Protein AF-A0A1Y2GM04-F1 (afdb_monomer_lite)

Structure (mmCIF, N/CA/C/O backbone):
data_AF-A0A1Y2GM04-F1
#
_entry.id   AF-A0A1Y2GM04-F1
#
loop_
_atom_site.group_PDB
_atom_site.id
_atom_site.type_symbol
_atom_site.label_atom_id
_atom_site.label_alt_id
_atom_site.label_comp_id
_atom_site.label_asym_id
_atom_site.label_entity_id
_atom_site.label_seq_id
_atom_site.pdbx_PDB_ins_code
_atom_site.Cartn_x
_atom_site.Cartn_y
_atom_site.Cartn_z
_atom_site.occupancy
_atom_site.B_iso_or_equiv
_atom_site.auth_seq_id
_atom_site.auth_comp_id
_atom_site.auth_asym_id
_atom_site.auth_atom_id
_atom_site.pdbx_PDB_model_num
ATOM 1 N N . MET A 1 1 ? -92.436 49.728 55.475 1.00 36.59 1 MET A N 1
ATOM 2 C CA . MET A 1 1 ? -93.877 50.042 55.463 1.00 36.59 1 MET A CA 1
ATOM 3 C C . MET A 1 1 ? -94.647 48.730 55.405 1.00 36.59 1 MET A C 1
ATOM 5 O O . MET A 1 1 ? -94.339 47.937 54.531 1.00 36.59 1 MET A O 1
ATOM 9 N N . SER A 1 2 ? -95.562 48.546 56.367 1.00 35.66 2 SER A N 1
ATOM 10 C CA . SER A 1 2 ? -96.771 47.687 56.354 1.00 35.66 2 SER A CA 1
ATOM 11 C C . SER A 1 2 ? -96.572 46.163 56.178 1.00 35.66 2 SER A C 1
ATOM 13 O O . SER A 1 2 ? -96.341 45.701 55.073 1.00 35.66 2 SER A O 1
ATOM 15 N N . THR A 1 3 ? -96.422 45.360 57.244 1.00 40.88 3 THR A N 1
ATOM 16 C CA . THR A 1 3 ? -97.427 44.742 58.161 1.00 40.88 3 THR A CA 1
ATOM 17 C C . THR A 1 3 ? -98.229 43.549 57.609 1.00 40.88 3 THR A C 1
ATOM 19 O O . THR A 1 3 ? -99.073 43.738 56.743 1.00 40.88 3 THR A O 1
ATOM 22 N N . SER A 1 4 ? -98.077 42.410 58.312 1.00 37.84 4 SER A N 1
ATOM 23 C CA . SER A 1 4 ? -99.093 41.384 58.645 1.00 37.84 4 SER A CA 1
ATOM 24 C C . SER A 1 4 ? -99.525 40.366 57.571 1.00 37.84 4 SER A C 1
ATOM 26 O O . SER A 1 4 ? -100.184 40.729 56.608 1.00 37.84 4 SER A O 1
ATOM 28 N N . SER A 1 5 ? -99.286 39.063 57.795 1.00 38.56 5 SER A N 1
ATOM 29 C CA . SER A 1 5 ? -100.230 38.232 58.571 1.00 38.56 5 SER A CA 1
ATOM 30 C C . SER A 1 5 ? -99.710 36.810 58.818 1.00 38.56 5 SER A C 1
ATOM 32 O O . SER A 1 5 ? -99.251 36.132 57.898 1.00 38.56 5 SER A O 1
ATOM 34 N N . ASP A 1 6 ? -99.853 36.379 60.067 1.00 40.91 6 ASP A N 1
ATOM 35 C CA . ASP A 1 6 ? -99.567 35.059 60.617 1.00 40.91 6 ASP A CA 1
ATOM 36 C C . ASP A 1 6 ? -100.298 33.893 59.939 1.00 40.91 6 ASP A C 1
ATOM 38 O O . ASP A 1 6 ? -101.487 33.952 59.627 1.00 40.91 6 ASP A O 1
ATOM 42 N N . GLY A 1 7 ? -99.580 32.775 59.839 1.00 37.94 7 GLY A N 1
ATOM 43 C CA . GLY A 1 7 ? -100.092 31.464 59.454 1.00 37.94 7 GLY A CA 1
ATOM 44 C C . GLY A 1 7 ? -99.202 30.352 60.004 1.00 37.94 7 GLY A C 1
ATOM 45 O O . GLY A 1 7 ? -98.661 29.549 59.249 1.00 37.94 7 GLY A O 1
ATOM 46 N N . HIS A 1 8 ? -99.003 30.318 61.326 1.00 40.16 8 HIS A N 1
ATOM 47 C CA . HIS A 1 8 ? -98.290 29.240 62.012 1.00 40.16 8 HIS A CA 1
ATOM 48 C C . HIS A 1 8 ? -99.038 27.900 61.869 1.00 40.16 8 HIS A C 1
ATOM 50 O O . HIS A 1 8 ? -99.907 27.559 62.669 1.00 40.16 8 HIS A O 1
ATOM 56 N N . ARG A 1 9 ? -98.648 27.091 60.876 1.00 40.00 9 ARG A N 1
ATOM 57 C CA . ARG A 1 9 ? -98.713 25.626 60.968 1.00 40.00 9 ARG A CA 1
ATOM 58 C C . ARG A 1 9 ? -97.376 25.135 61.507 1.00 40.00 9 ARG A C 1
ATOM 60 O O . ARG A 1 9 ? -96.368 25.159 60.807 1.00 40.00 9 ARG A O 1
ATOM 67 N N . THR A 1 10 ? -97.373 24.673 62.750 1.00 48.34 10 THR A N 1
ATOM 68 C CA . THR A 1 10 ? -96.306 23.859 63.336 1.00 48.34 10 THR A CA 1
ATOM 69 C C . THR A 1 10 ? -96.244 22.511 62.613 1.00 48.34 10 THR A C 1
ATOM 71 O O . THR A 1 10 ? -96.785 21.503 63.060 1.00 48.34 10 THR A O 1
ATOM 74 N N . VAL A 1 11 ? -95.590 22.491 61.449 1.00 46.47 11 VAL A N 1
ATOM 75 C CA . VAL A 1 11 ? -95.070 21.253 60.864 1.00 46.47 11 VAL A CA 1
ATOM 76 C C . VAL A 1 11 ? -93.927 20.801 61.770 1.00 46.47 11 VAL A C 1
ATOM 78 O O . VAL A 1 11 ? -93.037 21.588 62.091 1.00 46.47 11 VAL A O 1
ATOM 81 N N . ARG A 1 12 ? -94.007 19.560 62.259 1.00 48.88 12 ARG A N 1
ATOM 82 C CA . ARG A 1 12 ? -93.064 18.967 63.213 1.00 48.88 12 ARG A CA 1
ATOM 83 C C . ARG A 1 12 ? -91.618 19.203 62.755 1.00 48.88 12 ARG A C 1
ATOM 85 O O . ARG A 1 12 ? -91.207 18.725 61.702 1.00 48.88 12 ARG A O 1
ATOM 92 N N . SER A 1 13 ? -90.861 19.934 63.576 1.00 52.22 13 SER A N 1
ATOM 93 C CA . SER A 1 13 ? -89.423 20.228 63.430 1.00 52.22 13 SER A CA 1
ATOM 94 C C . SER A 1 13 ? -88.583 18.985 63.090 1.00 52.22 13 SER A C 1
ATOM 96 O O . SER A 1 13 ? -87.581 19.076 62.376 1.00 52.22 13 SER A O 1
ATOM 98 N N . ASP A 1 14 ? -89.025 17.812 63.541 1.00 53.78 14 ASP A N 1
ATOM 99 C CA . ASP A 1 14 ? -88.308 16.551 63.367 1.00 53.78 14 ASP A CA 1
ATOM 100 C C . ASP A 1 14 ? -88.290 16.071 61.905 1.00 53.78 14 ASP A C 1
ATOM 102 O O . ASP A 1 14 ? -87.264 15.575 61.434 1.00 53.78 14 ASP A O 1
ATOM 106 N N . ASP A 1 15 ? -89.350 16.316 61.127 1.00 52.34 15 ASP A N 1
ATOM 107 C CA . ASP A 1 15 ? -89.422 15.861 59.730 1.00 52.34 15 ASP A CA 1
ATOM 108 C C . ASP A 1 15 ? -88.499 16.685 58.813 1.00 52.34 15 ASP A C 1
ATOM 110 O O . ASP A 1 15 ? -87.822 16.139 57.933 1.00 52.34 15 ASP A O 1
ATOM 114 N N . HIS A 1 16 ? -88.375 17.993 59.070 1.00 55.91 16 HIS A N 1
ATOM 115 C CA . HIS A 1 16 ? -87.419 18.847 58.360 1.00 55.91 16 HIS A CA 1
ATOM 116 C C . HIS A 1 16 ? -85.970 18.506 58.713 1.00 55.91 16 HIS A C 1
ATOM 118 O O . HIS A 1 16 ? -85.105 18.557 57.835 1.00 55.91 16 HIS A O 1
ATOM 124 N N . HIS A 1 17 ? -85.685 18.115 59.958 1.00 63.44 17 HIS A N 1
ATOM 125 C CA . HIS A 1 17 ? -84.340 17.702 60.348 1.00 63.44 17 HIS A CA 1
ATOM 126 C C . HIS A 1 17 ? -83.936 16.374 59.681 1.00 63.44 17 HIS A C 1
ATOM 128 O O . HIS A 1 17 ? -82.801 16.244 59.207 1.00 63.44 17 HIS A O 1
ATOM 134 N N . VAL A 1 18 ? -84.856 15.409 59.577 1.00 65.56 18 VAL A N 1
ATOM 135 C CA . VAL A 1 18 ? -84.606 14.125 58.898 1.00 65.56 18 VAL A CA 1
ATOM 136 C C . VAL A 1 18 ? -84.400 14.325 57.396 1.00 65.56 18 VAL A C 1
ATOM 138 O O . VAL A 1 18 ? -83.450 13.776 56.833 1.00 65.56 18 VAL A O 1
ATOM 141 N N . LEU A 1 19 ? -85.215 15.156 56.738 1.00 66.38 19 LEU A N 1
ATOM 142 C CA . LEU A 1 19 ? -85.027 15.496 55.321 1.00 66.38 19 LEU A CA 1
ATOM 143 C C . LEU A 1 19 ? -83.700 16.225 55.075 1.00 66.38 19 LEU A C 1
ATOM 145 O O . LEU A 1 19 ? -82.992 15.906 54.120 1.00 66.38 19 LEU A O 1
ATOM 149 N N . ARG A 1 20 ? -83.301 17.139 55.968 1.00 68.88 20 ARG A N 1
ATOM 150 C CA . ARG A 1 20 ? -82.026 17.864 55.857 1.00 68.88 20 ARG A CA 1
ATOM 151 C C . ARG A 1 20 ? -80.818 16.951 56.075 1.00 68.88 20 ARG A C 1
ATOM 153 O O . ARG A 1 20 ? -79.808 17.121 55.393 1.00 68.88 20 ARG A O 1
ATOM 160 N N . GLN A 1 21 ? -80.907 15.971 56.978 1.00 71.19 21 GLN A N 1
ATOM 161 C CA . GLN A 1 21 ? -79.858 14.959 57.144 1.00 71.19 21 GLN A CA 1
ATOM 162 C C . GLN A 1 21 ? -79.789 13.992 55.960 1.00 71.19 21 GLN A C 1
ATOM 164 O O . GLN A 1 21 ? -78.690 13.712 55.483 1.00 71.19 21 GLN A O 1
ATOM 169 N N . LYS A 1 22 ? -80.932 13.543 55.427 1.00 74.12 22 LYS A N 1
ATOM 170 C CA . LYS A 1 22 ? -80.964 12.713 54.213 1.00 74.12 22 LYS A CA 1
ATOM 171 C C . LYS A 1 22 ? -80.380 13.458 53.013 1.00 74.12 22 LYS A C 1
ATOM 173 O O . LYS A 1 22 ? -79.547 12.893 52.314 1.00 74.12 22 LYS A O 1
ATOM 178 N N . TYR A 1 23 ? -80.712 14.737 52.833 1.00 74.94 23 TYR A N 1
ATOM 179 C CA . TYR A 1 23 ? -80.134 15.571 51.776 1.00 74.94 23 TYR A CA 1
ATOM 180 C C . TYR A 1 23 ? -78.616 15.740 51.931 1.00 74.94 23 TYR A C 1
ATOM 182 O O . TYR A 1 23 ? -77.878 15.576 50.964 1.00 74.94 23 TYR A O 1
ATOM 190 N N . LYS A 1 24 ? -78.119 15.991 53.152 1.00 75.50 24 LYS A N 1
ATOM 191 C CA . LYS A 1 24 ? -76.670 16.049 53.420 1.00 75.50 24 LYS A CA 1
ATOM 192 C C . LYS A 1 24 ? -75.971 14.715 53.142 1.00 75.50 24 LYS A C 1
ATOM 194 O O . LYS A 1 24 ? -74.894 14.721 52.560 1.00 75.50 24 LYS A O 1
ATOM 199 N N . SER A 1 25 ? -76.586 13.591 53.511 1.00 77.50 25 SER A N 1
ATOM 200 C CA . SER A 1 25 ? -76.046 12.252 53.245 1.00 77.50 25 SER A CA 1
ATOM 201 C C . SER A 1 25 ? -75.998 11.938 51.746 1.00 77.50 25 SER A C 1
ATOM 203 O O . SER A 1 25 ? -74.989 11.433 51.263 1.00 77.50 25 SER A O 1
ATOM 205 N N . VAL A 1 26 ? -77.046 12.291 50.993 1.00 75.75 26 VAL A N 1
ATOM 206 C CA . VAL A 1 26 ? -77.079 12.127 49.531 1.00 75.75 26 VAL A CA 1
ATOM 207 C C . VAL A 1 26 ? -76.058 13.039 48.854 1.00 75.75 26 VAL A C 1
ATOM 209 O O . VAL A 1 26 ? -75.323 12.574 47.992 1.00 75.75 26 VAL A O 1
ATOM 212 N N . LYS A 1 27 ? -75.937 14.300 49.288 1.00 77.69 27 LYS A N 1
ATOM 213 C CA . LYS A 1 27 ? -74.928 15.232 48.767 1.00 77.69 27 LYS A CA 1
ATOM 214 C C . LYS A 1 27 ? -73.502 14.740 49.030 1.00 77.69 27 LYS A C 1
ATOM 216 O O . LYS A 1 27 ? -72.658 14.834 48.150 1.00 77.69 27 LYS A O 1
ATOM 221 N N . TYR A 1 28 ? -73.244 14.184 50.213 1.00 79.44 28 TYR A N 1
ATOM 222 C CA . TYR A 1 28 ? -71.945 13.597 50.545 1.00 79.44 28 TYR A CA 1
ATOM 223 C C . TYR A 1 28 ? -71.628 12.372 49.674 1.00 79.44 28 TYR A C 1
ATOM 225 O O . TYR A 1 28 ? -70.527 12.267 49.147 1.00 79.44 28 TYR A O 1
ATOM 233 N N . LYS A 1 29 ? -72.608 11.485 49.453 1.00 79.62 29 LYS A N 1
ATOM 234 C CA . LYS A 1 29 ? -72.447 10.331 48.553 1.00 79.62 29 LYS A CA 1
ATOM 235 C C . LYS A 1 29 ? -72.243 10.737 47.092 1.00 79.62 29 LYS A C 1
ATOM 237 O O . LYS A 1 29 ? -71.449 10.103 46.414 1.00 79.62 29 LYS A O 1
ATOM 242 N N . LEU A 1 30 ? -72.925 11.784 46.621 1.00 75.44 30 LEU A N 1
ATOM 243 C CA . LEU A 1 30 ? -72.699 12.344 45.283 1.00 75.44 30 LEU A CA 1
ATOM 244 C C . LEU A 1 30 ? -71.279 12.895 45.148 1.00 75.44 30 LEU A C 1
ATOM 246 O O . LEU A 1 30 ? -70.613 12.570 44.178 1.00 75.44 30 LEU A O 1
ATOM 250 N N . SER A 1 31 ? -70.790 13.621 46.155 1.00 75.25 31 SER A N 1
ATOM 251 C CA . SER A 1 31 ? -69.418 14.138 46.156 1.00 75.25 31 SER A CA 1
ATOM 252 C C . SER A 1 31 ? -68.369 13.016 46.148 1.00 75.25 31 SER A C 1
ATOM 254 O O . SER A 1 31 ? -67.384 13.124 45.433 1.00 75.25 31 SER A O 1
ATOM 256 N N . GLN A 1 32 ? -68.591 11.920 46.888 1.00 80.69 32 GLN A N 1
ATOM 257 C CA . GLN A 1 32 ? -67.710 10.740 46.835 1.00 80.69 32 GLN A CA 1
ATOM 258 C C . GLN A 1 32 ? -67.754 10.033 45.476 1.00 80.69 32 GLN A C 1
ATOM 260 O O . GLN A 1 32 ? -66.743 9.511 45.024 1.00 80.69 32 GLN A O 1
ATOM 265 N N . MET A 1 33 ? -68.921 9.984 44.831 1.00 76.94 33 MET A N 1
ATOM 266 C CA . MET A 1 33 ? -69.044 9.406 43.494 1.00 76.94 33 MET A CA 1
ATOM 267 C C . MET A 1 33 ? -68.381 10.272 42.421 1.00 76.94 33 MET A C 1
ATOM 269 O O . MET A 1 33 ? -67.854 9.714 41.468 1.00 76.94 33 MET A O 1
ATOM 273 N N . GLU A 1 34 ? -68.420 11.600 42.555 1.00 78.81 34 GLU A N 1
ATOM 274 C CA . GLU A 1 34 ? -67.703 12.528 41.670 1.00 78.81 34 GLU A CA 1
ATOM 275 C C . GLU A 1 34 ? -66.186 12.333 41.798 1.00 78.81 34 GLU A C 1
ATOM 277 O O . GLU A 1 34 ? -65.524 12.129 40.788 1.00 78.81 34 GLU A O 1
ATOM 282 N N . GLU A 1 35 ? -65.661 12.247 43.024 1.00 80.81 35 GLU A N 1
ATOM 283 C CA . GLU A 1 35 ? -64.238 11.961 43.281 1.00 80.81 35 GLU A CA 1
ATOM 284 C C . GLU A 1 35 ? -63.811 10.592 42.713 1.00 80.81 35 GLU A C 1
ATOM 286 O O . GLU A 1 35 ? -62.803 10.486 42.022 1.00 80.81 35 GLU A O 1
ATOM 291 N N . GLN A 1 36 ? -64.631 9.550 42.896 1.00 79.75 36 GLN A N 1
ATOM 292 C CA . GLN A 1 36 ? -64.383 8.235 42.287 1.00 79.75 36 GLN A CA 1
ATOM 293 C C . GLN A 1 36 ? -64.442 8.256 40.754 1.00 79.75 36 GLN A C 1
ATOM 295 O O . GLN A 1 36 ? -63.797 7.432 40.106 1.00 79.75 36 GLN A O 1
ATOM 300 N N . LEU A 1 37 ? -65.243 9.143 40.158 1.00 81.31 37 LEU A N 1
ATOM 301 C CA . LEU A 1 37 ? -65.326 9.281 38.707 1.00 81.31 37 LEU A CA 1
ATOM 302 C C . LEU A 1 37 ? -64.067 9.957 38.151 1.00 81.31 37 LEU A C 1
ATOM 304 O O . LEU A 1 37 ? -63.600 9.550 37.087 1.00 81.31 37 LEU A O 1
ATOM 308 N N . ASP A 1 38 ? -63.527 10.943 38.868 1.00 82.81 38 ASP A N 1
ATOM 309 C CA . ASP A 1 38 ? -62.277 11.620 38.516 1.00 82.81 38 ASP A CA 1
ATOM 310 C C . ASP A 1 38 ? -61.088 10.643 38.585 1.00 82.81 38 ASP A C 1
ATOM 312 O O . ASP A 1 38 ? -60.343 10.528 37.611 1.00 82.81 38 ASP A O 1
ATOM 316 N N . ASP A 1 39 ? -60.992 9.826 39.642 1.00 80.62 39 ASP A N 1
ATOM 317 C CA . ASP A 1 39 ? -59.963 8.776 39.765 1.00 80.62 39 ASP A CA 1
ATOM 318 C C . ASP A 1 39 ? -60.005 7.775 38.590 1.00 80.62 39 ASP A C 1
ATOM 320 O O . ASP A 1 39 ? -58.973 7.380 38.040 1.00 80.62 39 ASP A O 1
ATOM 324 N N . VAL A 1 40 ? -61.209 7.375 38.161 1.00 80.44 40 VAL A N 1
ATOM 325 C CA . VAL A 1 40 ? -61.395 6.465 37.016 1.00 80.44 40 VAL A CA 1
ATOM 326 C C . VAL A 1 40 ? -61.020 7.138 35.690 1.00 80.44 40 VAL A C 1
ATOM 328 O O . VAL A 1 40 ? -60.499 6.470 34.790 1.00 80.44 40 VAL A O 1
ATOM 331 N N . HIS A 1 41 ? -61.253 8.446 35.543 1.00 82.19 41 HIS A N 1
ATOM 332 C CA . HIS A 1 41 ? -60.813 9.194 34.361 1.00 82.19 41 HIS A CA 1
ATOM 333 C C . HIS A 1 41 ? -59.287 9.284 34.288 1.00 82.19 41 HIS A C 1
ATOM 335 O O . HIS A 1 41 ? -58.722 9.079 33.210 1.00 82.19 41 HIS A O 1
ATOM 341 N N . ASP A 1 42 ? -58.622 9.522 35.415 1.00 81.88 42 ASP A N 1
ATOM 342 C CA . ASP A 1 42 ? -57.163 9.559 35.490 1.00 81.88 42 ASP A CA 1
ATOM 343 C C . ASP A 1 42 ? -56.546 8.187 35.181 1.00 81.88 42 ASP A C 1
ATOM 345 O O . ASP A 1 42 ? -55.611 8.093 34.379 1.00 81.88 42 ASP A O 1
ATOM 349 N N . GLU A 1 43 ? -57.114 7.100 35.716 1.00 83.31 43 GLU A N 1
ATOM 350 C CA . GLU A 1 43 ? -56.670 5.736 35.402 1.00 83.31 43 GLU A CA 1
ATOM 351 C C . GLU A 1 43 ? -56.873 5.396 33.916 1.00 83.31 43 GLU A C 1
ATOM 353 O O . GLU A 1 43 ? -55.983 4.831 33.272 1.00 83.31 43 GLU A O 1
ATOM 358 N N . ARG A 1 44 ? -58.004 5.801 33.324 1.00 84.56 44 ARG A N 1
ATOM 359 C CA . ARG A 1 44 ? -58.257 5.638 31.885 1.00 84.56 44 ARG A CA 1
ATOM 360 C C . ARG A 1 44 ? -57.228 6.390 31.040 1.00 84.56 44 ARG A C 1
ATOM 362 O O . ARG A 1 44 ? -56.745 5.833 30.053 1.00 84.56 44 ARG A O 1
ATOM 369 N N . ASN A 1 45 ? -56.906 7.632 31.396 1.00 82.62 45 ASN A N 1
ATOM 370 C CA . ASN A 1 45 ? -55.918 8.431 30.671 1.00 82.62 45 ASN A CA 1
ATOM 371 C C . ASN A 1 45 ? -54.528 7.791 30.758 1.00 82.62 45 ASN A C 1
ATOM 373 O O . ASN A 1 45 ? -53.855 7.650 29.738 1.00 82.62 45 ASN A O 1
ATOM 377 N N . HIS A 1 46 ? -54.142 7.302 31.938 1.00 82.19 46 HIS A N 1
ATOM 378 C CA . HIS A 1 46 ? -52.874 6.603 32.122 1.00 82.19 46 HIS A CA 1
ATOM 379 C C . HIS A 1 46 ? -52.789 5.303 31.303 1.00 82.19 46 HIS A C 1
ATOM 381 O O . HIS A 1 46 ? -51.780 5.032 30.650 1.00 82.19 46 HIS A O 1
ATOM 387 N N . LEU A 1 47 ? -53.862 4.506 31.278 1.00 79.31 47 LEU A N 1
ATOM 388 C CA . LEU A 1 47 ? -53.927 3.291 30.460 1.00 79.31 47 LEU A CA 1
ATOM 389 C C . LEU A 1 47 ? -53.886 3.599 28.955 1.00 79.31 47 LEU A C 1
ATOM 391 O O . LEU A 1 47 ? -53.291 2.833 28.195 1.00 79.31 47 LEU A O 1
ATOM 395 N N . GLN A 1 48 ? -54.477 4.716 28.523 1.00 83.25 48 GLN A N 1
ATOM 396 C CA . GLN A 1 48 ? -54.401 5.168 27.136 1.00 83.25 48 GLN A CA 1
ATOM 397 C C . GLN A 1 48 ? -52.966 5.566 26.751 1.00 83.25 48 GLN A C 1
ATOM 399 O O . GLN A 1 48 ? -52.492 5.139 25.701 1.00 83.25 48 GLN A O 1
ATOM 404 N N . GLU A 1 49 ? -52.246 6.291 27.614 1.00 82.00 49 GLU A N 1
ATOM 405 C CA . GLU A 1 49 ? -50.831 6.635 27.394 1.00 82.00 49 GLU A CA 1
ATOM 406 C C . GLU A 1 49 ? -49.941 5.389 27.277 1.00 82.00 49 GLU A C 1
ATOM 408 O O . GLU A 1 49 ? -49.108 5.302 26.371 1.00 82.00 49 GLU A O 1
ATOM 413 N N . ILE A 1 50 ? -50.143 4.391 28.147 1.00 80.88 50 ILE A N 1
ATOM 414 C CA . ILE A 1 50 ? -49.415 3.112 28.081 1.00 80.88 50 ILE A CA 1
ATOM 415 C C . ILE A 1 50 ? -49.691 2.399 26.751 1.00 80.88 50 ILE A C 1
ATOM 417 O O . ILE A 1 50 ? -48.773 1.848 26.136 1.00 80.88 50 ILE A O 1
ATOM 421 N N . ASN A 1 51 ? -50.943 2.402 26.291 1.00 80.69 51 ASN A N 1
ATOM 422 C CA . ASN A 1 51 ? -51.319 1.769 25.031 1.00 80.69 51 ASN A CA 1
ATOM 423 C C . ASN A 1 51 ? -50.674 2.469 23.820 1.00 80.69 51 ASN A C 1
ATOM 425 O O . ASN A 1 51 ? -50.133 1.805 22.932 1.00 80.69 51 ASN A O 1
ATOM 429 N N . ASP A 1 52 ? -50.656 3.802 23.814 1.00 83.62 52 ASP A N 1
ATOM 430 C CA . ASP A 1 52 ? -50.019 4.594 22.759 1.00 83.62 52 ASP A CA 1
ATOM 431 C C . ASP A 1 52 ? -48.488 4.380 22.742 1.00 83.62 52 ASP A C 1
ATOM 433 O O . ASP A 1 52 ? -47.880 4.245 21.672 1.00 83.62 52 ASP A O 1
ATOM 437 N N . GLU A 1 53 ? -47.850 4.252 23.914 1.00 82.62 53 GLU A N 1
ATOM 438 C CA . GLU A 1 53 ? -46.426 3.912 24.021 1.00 82.62 53 GLU A CA 1
ATOM 439 C C . GLU A 1 53 ? -46.127 2.504 23.476 1.00 82.62 53 GLU A C 1
ATOM 441 O O . GLU A 1 53 ? -45.158 2.316 22.727 1.00 82.62 53 GLU A O 1
ATOM 446 N N . LEU A 1 54 ? -46.961 1.511 23.801 1.00 78.12 54 LEU A N 1
ATOM 447 C CA . LEU A 1 54 ? -46.816 0.145 23.293 1.00 78.12 54 LEU A CA 1
ATOM 448 C C . LEU A 1 54 ? -46.960 0.087 21.769 1.00 78.12 54 LEU A C 1
ATOM 450 O O . LEU A 1 54 ? -46.132 -0.547 21.112 1.00 78.12 54 LEU A O 1
ATOM 454 N N . HIS A 1 55 ? -47.936 0.791 21.190 1.00 79.94 55 HIS A N 1
ATOM 455 C CA . HIS A 1 55 ? -48.079 0.897 19.735 1.00 79.94 55 HIS A CA 1
ATOM 456 C C . HIS A 1 55 ? -46.874 1.572 19.069 1.00 79.94 55 HIS A C 1
ATOM 458 O O . HIS A 1 55 ? -46.404 1.104 18.028 1.00 79.94 55 HIS A O 1
ATOM 464 N N . SER A 1 56 ? -46.308 2.611 19.686 1.00 82.31 56 SER A N 1
ATOM 465 C CA . SER A 1 56 ? -45.083 3.253 19.193 1.00 82.31 56 SER A CA 1
ATOM 466 C C . SER A 1 56 ? -43.880 2.295 19.208 1.00 82.31 56 SER A C 1
ATOM 468 O O . SER A 1 56 ? -43.142 2.191 18.221 1.00 82.31 56 SER A O 1
ATOM 470 N N . ARG A 1 57 ? -43.710 1.516 20.289 1.00 78.25 57 ARG A N 1
ATOM 471 C CA . ARG A 1 57 ? -42.645 0.502 20.405 1.00 78.25 57 ARG A CA 1
ATOM 472 C C . ARG A 1 57 ? -42.814 -0.643 19.402 1.00 78.25 57 ARG A C 1
ATOM 474 O O . ARG A 1 57 ? -41.825 -1.040 18.783 1.00 78.25 57 ARG A O 1
ATOM 481 N N . LEU A 1 58 ? -44.039 -1.131 19.205 1.00 76.75 58 LEU A N 1
ATOM 482 C CA . LEU A 1 58 ? -44.370 -2.154 18.204 1.00 76.75 58 LEU A CA 1
ATOM 483 C C . LEU A 1 58 ? -44.060 -1.671 16.784 1.00 76.75 58 LEU A C 1
ATOM 485 O O . LEU A 1 58 ? -43.327 -2.344 16.063 1.00 76.75 58 LEU A O 1
ATOM 489 N N . SER A 1 59 ? -44.507 -0.466 16.417 1.00 81.19 59 SER A N 1
ATOM 490 C CA . SER A 1 59 ? -44.222 0.118 15.098 1.00 81.19 59 SER A CA 1
ATOM 491 C C . SER A 1 59 ? -42.720 0.318 14.857 1.00 81.19 59 SER A C 1
ATOM 493 O O . SER A 1 59 ? -42.220 0.114 13.749 1.00 81.19 59 SER A O 1
ATOM 495 N N . SER A 1 60 ? -41.967 0.692 15.897 1.00 79.31 60 SER A N 1
ATOM 496 C CA . SER A 1 60 ? -40.505 0.792 15.828 1.00 79.31 60 SER A CA 1
ATOM 497 C C . SER A 1 60 ? -39.849 -0.572 15.573 1.00 79.31 60 SER A C 1
ATOM 499 O O . SER A 1 60 ? -38.996 -0.695 14.691 1.00 79.31 60 SER A O 1
ATOM 501 N N . LYS A 1 61 ? -40.295 -1.621 16.278 1.00 79.75 61 LYS A N 1
ATOM 502 C CA . LYS A 1 61 ? -39.788 -2.988 16.098 1.00 79.75 61 LYS A CA 1
ATOM 503 C C . LYS A 1 61 ? -40.145 -3.587 14.739 1.00 79.75 61 LYS A C 1
ATOM 505 O O . LYS A 1 61 ? -39.295 -4.238 14.139 1.00 79.75 61 LYS A O 1
ATOM 510 N N . GLU A 1 62 ? -41.333 -3.313 14.208 1.00 79.94 62 GLU A N 1
ATOM 511 C CA . GLU A 1 62 ? -41.696 -3.686 12.833 1.00 79.94 62 GLU A CA 1
ATOM 512 C C . GLU A 1 62 ? -40.748 -3.065 11.803 1.00 79.94 62 GLU A C 1
ATOM 514 O O . GLU A 1 62 ? -40.264 -3.758 10.910 1.00 79.94 62 GLU A O 1
ATOM 519 N N . LYS A 1 63 ? -40.411 -1.777 11.945 1.00 80.31 63 LYS A N 1
ATOM 520 C CA . LYS A 1 63 ? -39.454 -1.109 11.045 1.00 80.31 63 LYS A CA 1
ATOM 521 C C . LYS A 1 63 ? -38.055 -1.725 11.130 1.00 80.31 63 LYS A C 1
ATOM 523 O O . LYS A 1 63 ? -37.395 -1.879 10.103 1.00 80.31 63 LYS A O 1
ATOM 528 N N . GLU A 1 64 ? -37.613 -2.103 12.328 1.00 74.56 64 GLU A N 1
ATOM 529 C CA . GLU A 1 64 ? -36.325 -2.773 12.551 1.00 74.56 64 GLU A CA 1
ATOM 530 C C . GLU A 1 64 ? -36.291 -4.179 11.919 1.00 74.56 64 GLU A C 1
ATOM 532 O O . GLU A 1 64 ? -35.306 -4.545 11.270 1.00 74.56 64 GLU A O 1
ATOM 537 N N . LEU A 1 65 ? -37.391 -4.935 12.025 1.00 74.56 65 LEU A N 1
ATOM 538 C CA . LEU A 1 65 ? -37.560 -6.244 11.382 1.00 74.56 65 LEU A CA 1
ATOM 539 C C . LEU A 1 65 ? -37.597 -6.143 9.850 1.00 74.56 65 LEU A C 1
ATOM 541 O O . LEU A 1 65 ? -36.964 -6.938 9.156 1.00 74.56 65 LEU A O 1
ATOM 545 N N . VAL A 1 66 ? -38.282 -5.138 9.297 1.00 77.31 66 VAL A N 1
ATOM 546 C CA . VAL A 1 66 ? -38.282 -4.879 7.847 1.00 77.31 66 VAL A CA 1
ATOM 547 C C . VAL A 1 66 ? -36.881 -4.494 7.361 1.00 77.31 66 VAL A C 1
ATOM 549 O O . VAL A 1 66 ? -36.433 -4.979 6.322 1.00 77.31 66 VAL A O 1
ATOM 552 N N . HIS A 1 67 ? -36.151 -3.668 8.116 1.00 76.12 67 HIS A N 1
ATOM 553 C CA . HIS A 1 67 ? -34.782 -3.289 7.767 1.00 76.12 67 HIS A CA 1
ATOM 554 C C . HIS A 1 67 ? -33.830 -4.492 7.757 1.00 76.12 67 HIS A C 1
ATOM 556 O O . HIS A 1 67 ? -33.087 -4.678 6.793 1.00 76.12 67 HIS A O 1
ATOM 562 N N . THR A 1 68 ? -33.886 -5.339 8.787 1.00 73.00 68 THR A N 1
ATOM 563 C CA . THR A 1 68 ? -33.077 -6.567 8.862 1.00 73.00 68 THR A CA 1
ATOM 564 C C . THR A 1 68 ? -33.441 -7.563 7.763 1.00 73.00 68 THR A C 1
ATOM 566 O O . THR A 1 68 ? -32.537 -8.117 7.138 1.00 73.00 68 THR A O 1
ATOM 569 N N . ARG A 1 69 ? -34.730 -7.724 7.437 1.00 75.38 69 ARG A N 1
ATOM 570 C CA . ARG A 1 69 ? -35.179 -8.539 6.297 1.00 75.38 69 ARG A CA 1
ATOM 571 C C . ARG A 1 69 ? -34.596 -8.047 4.971 1.00 75.38 69 ARG A C 1
ATOM 573 O O . ARG A 1 69 ? -34.017 -8.842 4.237 1.00 75.38 69 ARG A O 1
ATOM 580 N N . ASN A 1 70 ? -34.661 -6.742 4.702 1.00 75.06 70 ASN A N 1
ATOM 581 C CA . ASN A 1 70 ? -34.100 -6.151 3.482 1.00 75.06 70 ASN A CA 1
ATOM 582 C C . ASN A 1 70 ? -32.574 -6.336 3.393 1.00 75.06 70 ASN A C 1
ATOM 584 O O . ASN A 1 70 ? -32.033 -6.558 2.310 1.00 75.06 70 ASN A O 1
ATOM 588 N N . LEU A 1 71 ? -31.871 -6.274 4.528 1.00 69.94 71 LEU A N 1
ATOM 589 C CA . LEU A 1 71 ? -30.425 -6.503 4.603 1.00 69.94 71 LEU A CA 1
ATOM 590 C C . LEU A 1 71 ? -30.061 -7.960 4.284 1.00 69.94 71 LEU A C 1
ATOM 592 O O . LEU A 1 71 ? -29.131 -8.217 3.518 1.00 69.94 71 LEU A O 1
ATOM 596 N N . LEU A 1 72 ? -30.825 -8.912 4.826 1.00 70.19 72 LEU A N 1
ATOM 597 C CA . LEU A 1 72 ? -30.657 -10.340 4.551 1.00 70.19 72 LEU A CA 1
ATOM 598 C C . LEU A 1 72 ? -30.972 -10.679 3.088 1.00 70.19 72 LEU A C 1
ATOM 600 O O . LEU A 1 72 ? -30.247 -11.453 2.468 1.00 70.19 72 LEU A O 1
ATOM 604 N N . GLU A 1 73 ? -32.002 -10.065 2.511 1.00 72.94 73 GLU A N 1
ATOM 605 C CA . GLU A 1 73 ? -32.400 -10.277 1.117 1.00 72.94 73 GLU A CA 1
ATOM 606 C C . GLU A 1 73 ? -31.390 -9.669 0.127 1.00 72.94 73 GLU A C 1
ATOM 608 O O . GLU A 1 73 ? -31.016 -10.307 -0.859 1.00 72.94 73 GLU A O 1
ATOM 613 N N . SER A 1 74 ? -30.836 -8.493 0.443 1.00 70.62 74 SER A N 1
ATOM 614 C CA . SER A 1 74 ? -29.716 -7.893 -0.296 1.00 70.62 74 SER A CA 1
ATOM 615 C C . SER A 1 74 ? -28.468 -8.787 -0.275 1.00 70.62 74 SER A C 1
ATOM 617 O O . SER A 1 74 ? -27.869 -9.054 -1.322 1.00 70.62 74 SER A O 1
ATOM 619 N N . ASN A 1 75 ? -28.119 -9.331 0.897 1.00 64.19 75 ASN A N 1
ATOM 620 C CA . ASN A 1 75 ? -26.976 -10.234 1.051 1.00 64.19 75 ASN A CA 1
ATOM 621 C C . ASN A 1 75 ? -27.195 -11.584 0.351 1.00 64.19 75 ASN A C 1
ATOM 623 O O . ASN A 1 75 ? -26.262 -12.120 -0.245 1.00 64.19 75 ASN A O 1
ATOM 627 N N . ARG A 1 76 ? -28.426 -12.110 0.345 1.00 68.75 76 ARG A N 1
ATOM 628 C CA . ARG A 1 76 ? -28.799 -13.315 -0.414 1.00 68.75 76 ARG A CA 1
ATOM 629 C C . ARG A 1 76 ? -28.624 -13.104 -1.921 1.00 68.75 76 ARG A C 1
ATOM 631 O O . ARG A 1 76 ? -28.067 -13.966 -2.599 1.00 68.75 76 ARG A O 1
ATOM 638 N N . ASN A 1 77 ? -29.022 -11.940 -2.430 1.00 69.25 77 ASN A N 1
ATOM 639 C CA . ASN A 1 77 ? -28.870 -11.584 -3.843 1.00 69.25 77 ASN A CA 1
ATOM 640 C C . ASN A 1 77 ? -27.404 -11.335 -4.242 1.00 69.25 77 ASN A C 1
ATOM 642 O O . ASN A 1 77 ? -27.013 -11.662 -5.362 1.00 69.25 77 ASN A O 1
ATOM 646 N N . HIS A 1 78 ? -26.574 -10.809 -3.334 1.00 62.44 78 HIS A N 1
ATOM 647 C CA . HIS A 1 78 ? -25.125 -10.690 -3.546 1.00 62.44 78 HIS A CA 1
ATOM 648 C C . HIS A 1 78 ? -24.411 -12.050 -3.513 1.00 62.44 78 HIS A C 1
ATOM 650 O O . HIS A 1 78 ? -23.544 -12.304 -4.347 1.00 62.44 78 HIS A O 1
ATOM 656 N N . GLY A 1 79 ? -24.804 -12.948 -2.605 1.00 53.09 79 GLY A N 1
ATOM 657 C CA . GLY A 1 79 ? -24.233 -14.293 -2.498 1.00 53.09 79 GLY A CA 1
ATOM 658 C C . GLY A 1 79 ? -24.518 -15.181 -3.714 1.00 53.09 79 GLY A C 1
ATOM 659 O O . GLY A 1 79 ? -23.639 -15.920 -4.146 1.00 53.09 79 GLY A O 1
ATOM 660 N N . MET A 1 80 ? -25.704 -15.063 -4.321 1.00 53.22 80 MET A N 1
ATOM 661 C CA . MET A 1 80 ? -26.062 -15.808 -5.539 1.00 53.22 80 MET A CA 1
ATOM 662 C C . MET A 1 80 ? -25.228 -15.395 -6.766 1.00 53.22 80 MET A C 1
ATOM 664 O O . MET A 1 80 ? -24.945 -16.238 -7.609 1.00 53.22 80 MET A O 1
ATOM 668 N N . LYS A 1 81 ? -24.776 -14.134 -6.856 1.00 55.91 81 LYS A N 1
ATOM 669 C CA . LYS A 1 81 ? -23.934 -13.656 -7.973 1.00 55.91 81 LYS A CA 1
ATOM 670 C C . LYS A 1 81 ? -22.477 -14.124 -7.910 1.00 55.91 81 LYS A C 1
ATOM 672 O O . LYS A 1 81 ? -21.804 -14.114 -8.929 1.00 55.91 81 LYS A O 1
ATOM 677 N N . MET A 1 82 ? -21.990 -14.535 -6.739 1.00 50.22 82 MET A N 1
ATOM 678 C CA . MET A 1 82 ? -20.608 -15.007 -6.554 1.00 50.22 82 MET A CA 1
ATOM 679 C C . MET A 1 82 ? -20.468 -16.529 -6.743 1.00 50.22 82 MET A C 1
ATOM 681 O O . MET A 1 82 ? -19.363 -17.058 -6.672 1.00 50.22 82 MET A O 1
ATOM 685 N N . GLY A 1 83 ? -21.580 -17.241 -6.968 1.00 46.44 83 GLY A N 1
ATOM 686 C CA . GLY A 1 83 ? -21.619 -18.700 -7.081 1.00 46.44 83 GLY A CA 1
ATOM 687 C C . GLY A 1 83 ? -21.369 -19.268 -8.481 1.00 46.44 83 GLY A C 1
ATOM 688 O O . GLY A 1 83 ? -21.243 -20.484 -8.598 1.00 46.44 83 GLY A O 1
ATOM 689 N N . GLU A 1 84 ? -21.291 -18.440 -9.528 1.00 50.50 84 GLU A N 1
ATOM 690 C CA . GLU A 1 84 ? -21.100 -18.935 -10.903 1.00 50.50 84 GLU A CA 1
ATOM 691 C C . GLU A 1 84 ? -19.620 -19.107 -11.305 1.00 50.50 84 GLU A C 1
ATOM 693 O O . GLU A 1 84 ? -19.345 -19.948 -12.154 1.00 50.50 84 GLU A O 1
ATOM 698 N N . ASP A 1 85 ? -18.657 -18.460 -10.626 1.00 49.19 85 ASP A N 1
ATOM 699 C CA . ASP A 1 85 ? -17.252 -18.413 -11.094 1.00 49.19 85 ASP A CA 1
ATOM 700 C C . ASP A 1 85 ? -16.162 -18.916 -10.114 1.00 49.19 85 ASP A C 1
ATOM 702 O O . ASP A 1 85 ? -14.973 -18.788 -10.407 1.00 49.19 85 ASP A O 1
ATOM 706 N N . GLY A 1 86 ? -16.477 -19.533 -8.966 1.00 43.38 86 GLY A N 1
ATOM 707 C CA . GLY A 1 86 ? -15.418 -19.901 -8.005 1.00 43.38 86 GLY A CA 1
ATOM 708 C C . GLY A 1 86 ? -15.717 -21.090 -7.098 1.00 43.38 86 GLY A C 1
ATOM 709 O O . GLY A 1 86 ? -16.518 -20.996 -6.175 1.00 43.38 86 GLY A O 1
ATOM 710 N N . LYS A 1 87 ? -14.997 -22.202 -7.297 1.00 53.69 87 LYS A N 1
ATOM 711 C CA . LYS A 1 87 ? -15.079 -23.429 -6.476 1.00 53.69 87 LYS A CA 1
ATOM 712 C C . LYS A 1 87 ? -14.387 -23.351 -5.101 1.00 53.69 87 LYS A C 1
ATOM 714 O O . LYS A 1 87 ? -14.340 -24.364 -4.413 1.00 53.69 87 LYS A O 1
ATOM 719 N N . GLU A 1 88 ? -13.885 -22.199 -4.657 1.00 48.59 88 GLU A N 1
ATOM 720 C CA . GLU A 1 88 ? -12.975 -22.136 -3.495 1.00 48.59 88 GLU A CA 1
ATOM 721 C C . GLU A 1 88 ? -13.532 -21.499 -2.211 1.00 48.59 88 GLU A C 1
ATOM 723 O O . GLU A 1 88 ? -12.773 -21.270 -1.276 1.00 48.59 88 GLU A O 1
ATOM 728 N N . ASN A 1 89 ? -14.843 -21.263 -2.075 1.00 49.44 89 ASN A N 1
ATOM 729 C CA . ASN A 1 89 ? -15.368 -20.734 -0.802 1.00 49.44 89 ASN A CA 1
ATOM 730 C C . ASN A 1 89 ? -16.692 -21.358 -0.328 1.00 49.44 89 ASN A C 1
ATOM 732 O O . ASN A 1 89 ? -17.621 -20.675 0.104 1.00 49.44 89 ASN A O 1
ATOM 736 N N . THR A 1 90 ? -16.788 -22.688 -0.397 1.00 55.03 90 THR A N 1
ATOM 737 C CA . THR A 1 90 ? -17.978 -23.450 0.024 1.00 55.03 90 THR A CA 1
ATOM 738 C C . THR A 1 90 ? -18.182 -23.496 1.543 1.00 55.03 90 THR A C 1
ATOM 740 O O . THR A 1 90 ? -19.308 -23.706 1.992 1.00 55.03 90 THR A O 1
ATOM 743 N N . GLN A 1 91 ? -17.145 -23.255 2.352 1.00 53.78 91 GLN A N 1
ATOM 744 C CA . GLN A 1 91 ? -17.237 -23.398 3.809 1.00 53.78 91 GLN A CA 1
ATOM 745 C C . GLN A 1 91 ? -17.826 -22.160 4.499 1.00 53.78 91 GLN A C 1
ATOM 747 O O . GLN A 1 91 ? -18.756 -22.297 5.290 1.00 53.78 91 GLN A O 1
ATOM 752 N N . ALA A 1 92 ? -17.404 -20.949 4.117 1.00 53.00 92 ALA A N 1
ATOM 753 C CA . ALA A 1 92 ? -17.986 -19.711 4.644 1.00 53.00 92 ALA A CA 1
ATOM 754 C C . ALA A 1 92 ? -19.459 -19.541 4.227 1.00 53.00 92 ALA A C 1
ATOM 756 O O . ALA A 1 92 ? -20.296 -19.120 5.025 1.00 53.00 92 ALA A O 1
ATOM 757 N N . PHE A 1 93 ? -19.804 -19.936 2.996 1.00 59.28 93 PHE A N 1
ATOM 758 C CA . PHE A 1 93 ? -21.193 -19.944 2.535 1.00 59.28 93 PHE A CA 1
ATOM 759 C C . PHE A 1 93 ? -22.019 -21.043 3.223 1.00 59.28 93 PHE A C 1
ATOM 761 O O . PHE A 1 93 ? -23.192 -20.837 3.529 1.00 59.28 93 PHE A O 1
ATOM 768 N N . GLY A 1 94 ? -21.403 -22.192 3.520 1.00 65.06 94 GLY A N 1
ATOM 769 C CA . GLY A 1 94 ? -22.011 -23.272 4.296 1.00 65.06 94 GLY A CA 1
ATOM 770 C C . GLY A 1 94 ? -22.340 -22.860 5.731 1.00 65.06 94 GLY A C 1
ATOM 771 O O . GLY A 1 94 ? -23.441 -23.137 6.204 1.00 65.06 94 GLY A O 1
ATOM 772 N N . ASP A 1 95 ? -21.439 -22.146 6.402 1.00 63.00 95 ASP A N 1
ATOM 773 C CA . ASP A 1 95 ? -21.665 -21.668 7.769 1.00 63.00 95 ASP A CA 1
ATOM 774 C C . ASP A 1 95 ? -22.653 -20.494 7.809 1.00 63.00 95 ASP A C 1
ATOM 776 O O . ASP A 1 95 ? -23.525 -20.458 8.676 1.00 63.00 95 ASP A O 1
ATOM 780 N N . PHE A 1 96 ? -22.640 -19.609 6.807 1.00 59.75 96 PHE A N 1
ATOM 781 C CA . PHE A 1 96 ? -23.678 -18.585 6.648 1.00 59.75 96 PHE A CA 1
ATOM 782 C C . PHE A 1 96 ? -25.063 -19.198 6.384 1.00 59.75 96 PHE A C 1
ATOM 784 O O . PHE A 1 96 ? -26.057 -18.755 6.957 1.00 59.75 96 PHE A O 1
ATOM 791 N N . LYS A 1 97 ? -25.138 -20.268 5.580 1.00 63.56 97 LYS A N 1
ATOM 792 C CA . LYS A 1 97 ? -26.381 -21.013 5.337 1.00 63.56 97 LYS A CA 1
ATOM 793 C C . LYS A 1 97 ? -26.877 -21.720 6.600 1.00 63.56 97 LYS A C 1
ATOM 795 O O . LYS A 1 97 ? -28.074 -21.710 6.847 1.00 63.56 97 LYS A O 1
ATOM 800 N N . LYS A 1 98 ? -25.983 -22.269 7.430 1.00 68.06 98 LYS A N 1
ATOM 801 C CA . LYS A 1 98 ? -26.346 -22.836 8.743 1.00 68.06 98 LYS A CA 1
ATOM 802 C C . LYS A 1 98 ? -26.854 -21.771 9.711 1.00 68.06 98 LYS A C 1
ATOM 804 O O . LYS A 1 98 ? -27.809 -22.038 10.426 1.00 68.06 98 LYS A O 1
ATOM 809 N N . ILE A 1 99 ? -26.264 -20.574 9.717 1.00 65.44 99 ILE A N 1
ATOM 810 C CA . ILE A 1 99 ? -26.741 -19.449 10.535 1.00 65.44 99 ILE A CA 1
ATOM 811 C C . ILE A 1 99 ? -28.111 -18.970 10.041 1.00 65.44 99 ILE A C 1
ATOM 813 O O . ILE A 1 99 ? -28.994 -18.732 10.857 1.00 65.44 99 ILE A O 1
ATOM 817 N N . LEU A 1 100 ? -28.325 -18.888 8.724 1.00 59.91 100 LEU A N 1
ATOM 818 C CA . LEU A 1 100 ? -29.635 -18.569 8.152 1.00 59.91 100 LEU A CA 1
ATOM 819 C C . LEU A 1 100 ? -30.684 -19.633 8.483 1.00 59.91 100 LEU A C 1
ATOM 821 O O . LEU A 1 100 ? -31.764 -19.260 8.917 1.00 59.91 100 LEU A O 1
ATOM 825 N N . CYS A 1 101 ? -30.360 -20.925 8.368 1.00 65.19 101 CYS A N 1
ATOM 826 C CA . CYS A 1 101 ? -31.261 -21.998 8.793 1.00 65.19 101 CYS A CA 1
ATOM 827 C C . CYS A 1 101 ? -31.520 -21.951 10.303 1.00 65.19 101 CYS A C 1
ATOM 829 O O . CYS A 1 101 ? -32.653 -22.118 10.713 1.00 65.19 101 CYS A O 1
ATOM 831 N N . PHE A 1 102 ? -30.523 -21.634 11.134 1.00 62.47 102 PHE A N 1
ATOM 832 C CA . PHE A 1 102 ? -30.718 -21.476 12.577 1.00 62.47 102 PHE A CA 1
ATOM 833 C C . PHE A 1 102 ? -31.601 -20.268 12.919 1.00 62.47 102 PHE A C 1
ATOM 835 O O . PHE A 1 102 ? -32.397 -20.341 13.849 1.00 62.47 102 PHE A O 1
ATOM 842 N N . ILE A 1 103 ? -31.495 -19.164 12.174 1.00 60.91 103 ILE A N 1
ATOM 843 C CA . ILE A 1 103 ? -32.358 -17.986 12.338 1.00 60.91 103 ILE A CA 1
ATOM 844 C C . ILE A 1 103 ? -33.771 -18.274 11.814 1.00 60.91 103 ILE A C 1
ATOM 846 O O . ILE A 1 103 ? -34.729 -17.915 12.487 1.00 60.91 103 ILE A O 1
ATOM 850 N N . GLU A 1 104 ? -33.926 -18.943 10.669 1.00 59.50 104 GLU A N 1
ATOM 851 C CA . GLU A 1 104 ? -35.230 -19.378 10.144 1.00 59.50 104 GLU A CA 1
ATOM 852 C C . GLU A 1 104 ? -35.899 -20.397 11.080 1.00 59.50 104 GLU A C 1
ATOM 854 O O . GLU A 1 104 ? -37.077 -20.238 11.392 1.00 59.50 104 GLU A O 1
ATOM 859 N N . ASP A 1 105 ? -35.149 -21.355 11.630 1.00 58.41 105 ASP A N 1
ATOM 860 C CA . ASP A 1 105 ? -35.632 -22.311 12.630 1.00 58.41 105 ASP A CA 1
ATOM 861 C C . ASP A 1 105 ? -35.987 -21.595 13.944 1.00 58.41 105 ASP A C 1
ATOM 863 O O . ASP A 1 105 ? -37.053 -21.835 14.509 1.00 58.41 105 ASP A O 1
ATOM 867 N N . SER A 1 106 ? -35.177 -20.630 14.395 1.00 55.12 106 SER A N 1
ATOM 868 C CA . SER A 1 106 ? -35.464 -19.820 15.593 1.00 55.12 106 SER A CA 1
ATOM 869 C C . SER A 1 106 ? -36.669 -18.887 15.412 1.00 55.12 106 SER A C 1
ATOM 871 O O . SER A 1 106 ? -37.394 -18.632 16.371 1.00 55.12 106 SER A O 1
ATOM 873 N N . LEU A 1 107 ? -36.913 -18.392 14.194 1.00 48.19 107 LEU A N 1
ATOM 874 C CA . LEU A 1 107 ? -38.095 -17.598 13.848 1.00 48.19 107 LEU A CA 1
ATOM 875 C C . LEU A 1 107 ? -39.333 -18.480 13.622 1.00 48.19 107 LEU A C 1
ATOM 877 O O . LEU A 1 107 ? -40.442 -18.029 13.892 1.00 48.19 107 LEU A O 1
ATOM 881 N N . SER A 1 108 ? -39.167 -19.738 13.202 1.00 47.69 108 SER A N 1
ATOM 882 C CA . SER A 1 108 ? -40.252 -20.729 13.114 1.00 47.69 108 SER A CA 1
ATOM 883 C C . SER A 1 108 ? -40.726 -21.230 14.487 1.00 47.69 108 SER A C 1
ATOM 885 O O . SER A 1 108 ? -41.857 -21.695 14.622 1.00 47.69 108 SER A O 1
ATOM 887 N N . PHE A 1 109 ? -39.888 -21.070 15.520 1.00 43.31 109 PHE A N 1
ATOM 888 C CA . PHE A 1 109 ? -40.221 -21.285 16.933 1.00 43.31 109 PHE A CA 1
ATOM 889 C C . PHE A 1 109 ? -40.943 -20.101 17.591 1.00 43.31 109 PHE A C 1
ATOM 891 O O . PHE A 1 109 ? -41.318 -20.198 18.760 1.00 43.31 109 PHE A O 1
ATOM 898 N N . ILE A 1 110 ? -41.174 -19.004 16.863 1.00 39.56 110 ILE A N 1
ATOM 899 C CA . ILE A 1 110 ? -42.171 -18.006 17.249 1.00 39.56 110 ILE A CA 1
ATOM 900 C C . ILE A 1 110 ? -43.515 -18.544 16.737 1.00 39.56 110 ILE A C 1
ATOM 902 O O . ILE A 1 110 ? -43.780 -18.448 15.537 1.00 39.56 110 ILE A O 1
ATOM 906 N N . PRO A 1 111 ? -44.367 -19.153 17.587 1.00 39.47 111 PRO A N 1
ATOM 907 C CA . PRO A 1 111 ? -45.703 -19.537 17.152 1.00 39.47 111 PRO A CA 1
ATOM 908 C C . PRO A 1 111 ? -46.424 -18.286 16.622 1.00 39.47 111 PRO A C 1
ATOM 910 O O . PRO A 1 111 ? -46.194 -17.198 17.164 1.00 39.47 111 PRO A O 1
ATOM 913 N N . PRO A 1 112 ? -47.289 -18.391 15.592 1.00 41.88 112 PRO A N 1
ATOM 914 C CA . PRO A 1 112 ? -48.175 -17.287 15.242 1.00 41.88 112 PRO A CA 1
ATOM 915 C C . PRO A 1 112 ? -48.867 -16.841 16.528 1.00 41.88 112 PRO A C 1
ATOM 917 O O . PRO A 1 112 ? -49.449 -17.681 17.213 1.00 41.88 112 PRO A O 1
ATOM 920 N N . VAL A 1 113 ? -48.663 -15.564 16.869 1.00 42.91 113 VAL A N 1
ATOM 921 C CA . VAL A 1 113 ? -49.115 -14.848 18.071 1.00 42.91 113 VAL A CA 1
ATOM 922 C C . VAL A 1 113 ? -50.048 -15.698 18.943 1.00 42.91 113 VAL A C 1
ATOM 924 O O . VAL A 1 113 ? -51.200 -15.916 18.556 1.00 42.91 113 VAL A O 1
ATOM 927 N N . PRO A 1 114 ? -49.577 -16.217 20.094 1.00 43.72 114 PRO A N 1
ATOM 928 C CA . PRO A 1 114 ? -50.400 -17.080 20.920 1.00 43.72 114 PRO A CA 1
ATOM 929 C C . PRO A 1 114 ? -51.651 -16.313 21.348 1.00 43.72 114 PRO A C 1
ATOM 931 O O . PRO A 1 114 ? -51.592 -15.127 21.679 1.00 43.72 114 PRO A O 1
ATOM 934 N N . GLU A 1 115 ? -52.777 -17.025 21.387 1.00 46.47 115 GLU A N 1
ATOM 935 C CA . GLU A 1 115 ? -54.124 -16.577 21.776 1.00 46.47 115 GLU A CA 1
ATOM 936 C C . GLU A 1 115 ? -54.181 -15.726 23.061 1.00 46.47 115 GLU A C 1
ATOM 938 O O . GLU A 1 115 ? -55.182 -15.067 23.326 1.00 46.47 115 GLU A O 1
ATOM 943 N N . HIS A 1 116 ? -53.099 -15.676 23.837 1.00 45.06 116 HIS A N 1
ATOM 944 C CA . HIS A 1 116 ? -52.906 -14.787 24.971 1.00 45.06 116 HIS A CA 1
ATOM 945 C C . HIS A 1 116 ? -52.960 -13.290 24.635 1.00 45.06 116 HIS A C 1
ATOM 947 O O . HIS A 1 116 ? -53.451 -12.531 25.467 1.00 45.06 116 HIS A O 1
ATOM 953 N N . GLU A 1 117 ? -52.519 -12.850 23.451 1.00 44.59 117 GLU A N 1
ATOM 954 C CA . GLU A 1 117 ? -52.564 -11.424 23.080 1.00 44.59 117 GLU A CA 1
ATOM 955 C C . GLU A 1 117 ? -53.988 -10.999 22.678 1.00 44.59 117 GLU A C 1
ATOM 957 O O . GLU A 1 117 ? -54.472 -9.957 23.116 1.00 44.59 117 GLU A O 1
ATOM 962 N N . ASN A 1 118 ? -54.734 -11.883 22.002 1.00 47.97 118 ASN A N 1
ATOM 963 C CA . ASN A 1 118 ? -56.174 -11.720 21.763 1.00 47.97 118 ASN A CA 1
ATOM 964 C C . ASN A 1 118 ? -57.012 -11.879 23.042 1.00 47.97 118 ASN A C 1
ATOM 966 O O . ASN A 1 118 ? -58.064 -11.257 23.161 1.00 47.97 118 ASN A O 1
ATOM 970 N N . GLN A 1 119 ? -56.561 -12.658 24.029 1.00 50.16 119 GLN A N 1
ATOM 971 C CA . GLN A 1 119 ? -57.206 -12.732 25.344 1.00 50.16 119 GLN A CA 1
ATOM 972 C C . GLN A 1 119 ? -56.912 -11.509 26.212 1.00 50.16 119 GLN A C 1
ATOM 974 O O . GLN A 1 119 ? -57.785 -11.099 26.972 1.00 50.16 119 GLN A O 1
ATOM 979 N N . LEU A 1 120 ? -55.723 -10.907 26.119 1.00 51.50 120 LEU A N 1
ATOM 980 C CA . LEU A 1 120 ? -55.399 -9.660 26.816 1.00 51.50 120 LEU A CA 1
ATOM 981 C C . LEU A 1 120 ? -56.115 -8.475 26.172 1.00 51.50 120 LEU A C 1
ATOM 983 O O . LEU A 1 120 ? -56.790 -7.738 26.883 1.00 51.50 120 LEU A O 1
ATOM 987 N N . LEU A 1 121 ? -56.083 -8.356 24.843 1.00 52.19 121 LEU A N 1
ATOM 988 C CA . LEU A 1 121 ? -56.879 -7.373 24.103 1.00 52.19 121 LEU A CA 1
ATOM 989 C C . LEU A 1 121 ? -58.382 -7.615 24.285 1.00 52.19 121 LEU A C 1
ATOM 991 O O . LEU A 1 121 ? -59.134 -6.664 24.461 1.00 52.19 121 LEU A O 1
ATOM 995 N N . GLY A 1 122 ? -58.822 -8.873 24.348 1.00 58.06 122 GLY A N 1
ATOM 996 C CA . GLY A 1 122 ? -60.202 -9.251 24.651 1.00 58.06 122 GLY A CA 1
ATOM 997 C C . GLY A 1 122 ? -60.610 -8.910 26.085 1.00 58.06 122 GLY A C 1
ATOM 998 O O . GLY A 1 122 ? -61.704 -8.397 26.303 1.00 58.06 122 GLY A O 1
ATOM 999 N N . ARG A 1 123 ? -59.732 -9.113 27.075 1.00 63.22 123 ARG A N 1
ATOM 1000 C CA . ARG A 1 123 ? -59.963 -8.719 28.476 1.00 63.22 123 ARG A CA 1
ATOM 1001 C C . ARG A 1 123 ? -59.969 -7.206 28.644 1.00 63.22 123 ARG A C 1
ATOM 1003 O O . ARG A 1 123 ? -60.861 -6.698 29.311 1.00 63.22 123 ARG A O 1
ATOM 1010 N N . ILE A 1 124 ? -59.046 -6.494 28.002 1.00 59.28 124 ILE A N 1
ATOM 1011 C CA . ILE A 1 124 ? -59.010 -5.027 27.979 1.00 59.28 124 ILE A CA 1
ATOM 1012 C C . ILE A 1 124 ? -60.268 -4.486 27.288 1.00 59.28 124 ILE A C 1
ATOM 1014 O O . ILE A 1 124 ? -60.920 -3.601 27.833 1.00 59.28 124 ILE A O 1
ATOM 1018 N N . ALA A 1 125 ? -60.690 -5.069 26.162 1.00 60.22 125 ALA A N 1
ATOM 1019 C CA . ALA A 1 125 ? -61.943 -4.716 25.497 1.00 60.22 125 ALA A CA 1
ATOM 1020 C C . ALA A 1 125 ? -63.163 -4.992 26.389 1.00 60.22 125 ALA A C 1
ATOM 1022 O O . ALA A 1 125 ? -64.045 -4.143 26.479 1.00 60.22 125 ALA A O 1
ATOM 1023 N N . THR A 1 126 ? -63.180 -6.120 27.110 1.00 64.75 126 THR A N 1
ATOM 1024 C CA . THR A 1 126 ? -64.259 -6.483 28.046 1.00 64.75 126 THR A CA 1
ATOM 1025 C C . THR A 1 126 ? -64.334 -5.499 29.215 1.00 64.75 126 THR A C 1
ATOM 1027 O O . THR A 1 126 ? -65.420 -5.020 29.547 1.00 64.75 126 THR A O 1
ATOM 1030 N N . ILE A 1 127 ? -63.187 -5.140 29.801 1.00 68.94 127 ILE A N 1
ATOM 1031 C CA . ILE A 1 127 ? -63.082 -4.138 30.871 1.00 68.94 127 ILE A CA 1
ATOM 1032 C C . ILE A 1 127 ? -63.534 -2.765 30.358 1.00 68.94 127 ILE A C 1
ATOM 1034 O O . ILE A 1 127 ? -64.356 -2.121 31.005 1.00 68.94 127 ILE A O 1
ATOM 1038 N N . MET A 1 128 ? -63.109 -2.356 29.159 1.00 61.66 128 MET A N 1
ATOM 1039 C CA . MET A 1 128 ? -63.534 -1.100 28.528 1.00 61.66 128 MET A CA 1
ATOM 1040 C C . MET A 1 128 ? -65.043 -1.061 28.237 1.00 61.66 128 MET A C 1
ATOM 1042 O O . MET A 1 128 ? -65.681 -0.033 28.462 1.00 61.66 128 MET A O 1
ATOM 1046 N N . THR A 1 129 ? -65.657 -2.167 27.799 1.00 65.44 129 THR A N 1
ATOM 1047 C CA . THR A 1 129 ? -67.124 -2.247 27.659 1.00 65.44 129 THR A CA 1
ATOM 1048 C C . THR A 1 129 ? -67.848 -2.223 29.003 1.00 65.44 129 THR A C 1
ATOM 1050 O O . THR A 1 129 ? -68.918 -1.624 29.104 1.00 65.44 129 THR A O 1
ATOM 1053 N N . HIS A 1 130 ? -67.275 -2.826 30.049 1.00 69.19 130 HIS A N 1
ATOM 1054 C CA . HIS A 1 130 ? -67.875 -2.820 31.381 1.00 69.19 130 HIS A CA 1
ATOM 1055 C C . HIS A 1 130 ? -67.814 -1.425 32.021 1.00 69.19 130 HIS A C 1
ATOM 1057 O O . HIS A 1 130 ? -68.803 -0.973 32.597 1.00 69.19 130 HIS A O 1
ATOM 1063 N N . LEU A 1 131 ? -66.699 -0.710 31.841 1.00 65.94 131 LEU A N 1
ATOM 1064 C CA . LEU A 1 131 ? -66.535 0.678 32.274 1.00 65.94 131 LEU A CA 1
ATOM 1065 C C . LEU A 1 131 ? -67.485 1.625 31.529 1.00 65.94 131 LEU A C 1
ATOM 1067 O O . LEU A 1 131 ? -68.191 2.386 32.184 1.00 65.94 131 LEU A O 1
ATOM 1071 N N . ARG A 1 132 ? -67.633 1.502 30.199 1.00 68.69 132 ARG A N 1
ATOM 1072 C CA . ARG A 1 132 ? -68.640 2.285 29.448 1.00 68.69 132 ARG A CA 1
ATOM 1073 C C . ARG A 1 132 ? -70.071 2.013 29.909 1.00 68.69 132 ARG A C 1
ATOM 1075 O O . ARG A 1 132 ? -70.863 2.938 30.032 1.00 68.69 132 ARG A O 1
ATOM 1082 N N . SER A 1 133 ? -70.410 0.755 30.197 1.00 68.94 133 SER A N 1
ATOM 1083 C CA . SER A 1 133 ? -71.736 0.398 30.721 1.00 68.94 133 SER A CA 1
ATOM 1084 C C . SER A 1 133 ? -71.993 1.001 32.109 1.00 68.94 133 SER A C 1
ATOM 1086 O O . SER A 1 133 ? -73.110 1.436 32.399 1.00 68.94 133 SER A O 1
ATOM 1088 N N . LYS A 1 134 ? -70.964 1.065 32.963 1.00 70.62 134 LYS A N 1
ATOM 1089 C CA . LYS A 1 134 ? -71.028 1.713 34.281 1.00 70.62 134 LYS A CA 1
ATOM 1090 C C . LYS A 1 134 ? -71.158 3.233 34.165 1.00 70.62 134 LYS A C 1
ATOM 1092 O O . LYS A 1 134 ? -72.001 3.798 34.855 1.00 70.62 134 LYS A O 1
ATOM 1097 N N . GLU A 1 135 ? -70.408 3.874 33.268 1.00 66.25 135 GLU A N 1
ATOM 1098 C CA . GLU A 1 135 ? -70.562 5.302 32.948 1.00 66.25 135 GLU A CA 1
ATOM 1099 C C . GLU A 1 135 ? -71.990 5.608 32.477 1.00 66.25 135 GLU A C 1
ATOM 1101 O O . GLU A 1 135 ? -72.634 6.528 32.978 1.00 66.25 135 GLU A O 1
ATOM 1106 N N . GLU A 1 136 ? -72.541 4.789 31.580 1.00 68.12 136 GLU A N 1
ATOM 1107 C CA . GLU A 1 136 ? -73.899 4.966 31.064 1.00 68.12 136 GLU A CA 1
ATOM 1108 C C . GLU A 1 136 ? -74.969 4.755 32.154 1.00 68.12 136 GLU A C 1
ATOM 1110 O O . GLU A 1 136 ? -75.950 5.502 32.222 1.00 68.12 136 GLU A O 1
ATOM 1115 N N . GLN A 1 137 ? -74.766 3.804 33.078 1.00 70.94 137 GLN A N 1
ATOM 1116 C CA . GLN A 1 137 ? -75.613 3.652 34.270 1.00 70.94 137 GLN A CA 1
ATOM 1117 C C . GLN A 1 137 ? -75.545 4.870 35.196 1.00 70.94 137 GLN A C 1
ATOM 1119 O O . GLN A 1 137 ? -76.589 5.316 35.675 1.00 70.94 137 GLN A O 1
ATOM 1124 N N . ILE A 1 138 ? -74.355 5.422 35.437 1.00 67.69 138 ILE A N 1
ATOM 1125 C CA . ILE A 1 138 ? -74.175 6.609 36.282 1.00 67.69 138 ILE A CA 1
ATOM 1126 C C . ILE A 1 138 ? -74.858 7.818 35.639 1.00 67.69 138 ILE A C 1
ATOM 1128 O O . ILE A 1 138 ? -75.640 8.494 36.301 1.00 67.69 138 ILE A O 1
ATOM 1132 N N . VAL A 1 139 ? -74.671 8.043 34.336 1.00 69.94 139 VAL A N 1
ATOM 1133 C CA . VAL A 1 139 ? -75.340 9.127 33.597 1.00 69.94 139 VAL A CA 1
ATOM 1134 C C . VAL A 1 139 ? -76.866 8.981 33.654 1.00 69.94 139 VAL A C 1
ATOM 1136 O O . VAL A 1 139 ? -77.575 9.965 33.884 1.00 69.94 139 VAL A O 1
ATOM 1139 N N . ASN A 1 140 ? -77.392 7.762 33.509 1.00 69.69 140 ASN A N 1
ATOM 1140 C CA . ASN A 1 140 ? -78.829 7.501 33.610 1.00 69.69 140 ASN A CA 1
ATOM 1141 C C . ASN A 1 140 ? -79.373 7.713 35.033 1.00 69.69 140 ASN A C 1
ATOM 1143 O O . ASN A 1 140 ? -80.450 8.292 35.187 1.00 69.69 140 ASN A O 1
ATOM 1147 N N . LEU A 1 141 ? -78.632 7.315 36.073 1.00 72.25 141 LEU A N 1
ATOM 1148 C CA . LEU A 1 141 ? -79.000 7.561 37.472 1.00 72.25 141 LEU A CA 1
ATOM 1149 C C . LEU A 1 141 ? -78.957 9.054 37.822 1.00 72.25 141 LEU A C 1
ATOM 1151 O O . LEU A 1 141 ? -79.857 9.551 38.500 1.00 72.25 141 LEU A O 1
ATOM 1155 N N . THR A 1 142 ? -77.973 9.793 37.312 1.00 68.00 142 THR A N 1
ATOM 1156 C CA . THR A 1 142 ? -77.885 11.251 37.474 1.00 68.00 142 THR A CA 1
ATOM 1157 C C . THR A 1 142 ? -79.059 11.951 36.788 1.00 68.00 142 THR A C 1
ATOM 1159 O O . THR A 1 142 ? -79.696 12.820 37.388 1.00 68.00 142 THR A O 1
ATOM 1162 N N . ARG A 1 143 ? -79.438 11.513 35.578 1.00 69.88 143 ARG A N 1
ATOM 1163 C CA . ARG A 1 143 ? -80.621 12.023 34.865 1.00 69.88 143 ARG A CA 1
ATOM 1164 C C . ARG A 1 143 ? -81.927 11.694 35.603 1.00 69.88 143 ARG A C 1
ATOM 1166 O O . ARG A 1 143 ? -82.791 12.561 35.718 1.00 69.88 143 ARG A O 1
ATOM 1173 N N . ALA A 1 144 ? -82.065 10.485 36.153 1.00 68.12 144 ALA A N 1
ATOM 1174 C CA . ALA A 1 144 ? -83.230 10.085 36.946 1.00 68.12 144 ALA A CA 1
ATOM 1175 C C . ALA A 1 144 ? -83.349 10.885 38.255 1.00 68.12 144 ALA A C 1
ATOM 1177 O O . ALA A 1 144 ? -84.444 11.307 38.625 1.00 68.12 144 ALA A O 1
ATOM 1178 N N . ASN A 1 145 ? -82.229 11.165 38.926 1.00 65.75 145 ASN A N 1
ATOM 1179 C CA . ASN A 1 145 ? -82.215 12.006 40.123 1.00 65.75 145 ASN A CA 1
ATOM 1180 C C . ASN A 1 145 ? -82.570 13.467 39.813 1.00 65.75 145 ASN A C 1
ATOM 1182 O O . ASN A 1 145 ? -83.318 14.085 40.572 1.00 65.75 145 ASN A O 1
ATOM 1186 N N . GLN A 1 146 ? -82.116 14.012 38.680 1.00 69.00 146 GLN A N 1
ATOM 1187 C CA . GLN A 1 146 ? -82.544 15.338 38.219 1.00 69.00 146 GLN A CA 1
ATOM 1188 C C . GLN A 1 146 ? -84.054 15.380 37.931 1.00 69.00 146 GLN A C 1
ATOM 1190 O O . GLN A 1 146 ? -84.729 16.320 38.344 1.00 69.00 146 GLN A O 1
ATOM 1195 N N . GLN A 1 147 ? -84.615 14.337 37.310 1.00 68.50 147 GLN A N 1
ATOM 1196 C CA . GLN A 1 147 ? -86.061 14.228 37.078 1.00 68.50 147 GLN A CA 1
ATOM 1197 C C . GLN A 1 147 ? -86.869 14.098 38.380 1.00 68.50 147 GLN A C 1
ATOM 1199 O O . GLN A 1 147 ? -87.914 14.731 38.515 1.00 68.50 147 GLN A O 1
ATOM 1204 N N . LEU A 1 148 ? -86.391 13.320 39.357 1.00 67.88 148 LEU A N 1
ATOM 1205 C CA . LEU A 1 148 ? -87.008 13.209 40.686 1.00 67.88 148 LEU A CA 1
ATOM 1206 C C . LEU A 1 148 ? -86.970 14.537 41.445 1.00 67.88 148 LEU A C 1
ATOM 1208 O O . LEU A 1 148 ? -87.953 14.901 42.085 1.00 67.88 148 LEU A O 1
ATOM 1212 N N . THR A 1 149 ? -85.874 15.285 41.323 1.00 67.06 149 THR A N 1
ATOM 1213 C CA . THR A 1 149 ? -85.739 16.620 41.920 1.00 67.06 149 THR A CA 1
ATOM 1214 C C . THR A 1 149 ? -86.758 17.586 41.308 1.00 67.06 149 THR A C 1
ATOM 1216 O O . THR A 1 149 ? -87.515 18.213 42.043 1.00 67.06 149 THR A O 1
ATOM 1219 N N . GLN A 1 150 ? -86.908 17.579 39.980 1.00 66.69 150 GLN A N 1
ATOM 1220 C CA . GLN A 1 150 ? -87.928 18.370 39.281 1.00 66.69 150 GLN A CA 1
ATOM 1221 C C . GLN A 1 150 ? -89.369 17.946 39.627 1.00 66.69 150 GLN A C 1
ATOM 1223 O O . GLN A 1 150 ? -90.268 18.783 39.666 1.00 66.69 150 GLN A O 1
ATOM 1228 N N . GLN A 1 151 ? -89.631 16.659 39.886 1.00 68.50 151 GLN A N 1
ATOM 1229 C CA . GLN A 1 151 ? -90.958 16.196 40.323 1.00 68.50 151 GLN A CA 1
ATOM 1230 C C . GLN A 1 151 ? -91.281 16.595 41.766 1.00 68.50 151 GLN A C 1
ATOM 1232 O O . GLN A 1 151 ? -92.440 16.875 42.076 1.00 68.50 151 GLN A O 1
ATOM 1237 N N . ILE A 1 152 ? -90.281 16.614 42.649 1.00 63.91 152 ILE A N 1
ATOM 1238 C CA . ILE A 1 152 ? -90.436 17.074 44.032 1.00 63.91 152 ILE A CA 1
ATOM 1239 C C . ILE A 1 152 ? -90.689 18.584 44.058 1.00 63.91 152 ILE A C 1
ATOM 1241 O O . ILE A 1 152 ? -91.567 19.022 44.797 1.00 63.91 152 ILE A O 1
ATOM 1245 N N . GLU A 1 153 ? -90.009 19.356 43.208 1.00 57.28 153 GLU A N 1
ATOM 1246 C CA . GLU A 1 153 ? -90.258 20.794 43.039 1.00 57.28 153 GLU A CA 1
ATOM 1247 C C . GLU A 1 153 ? -91.686 21.065 42.532 1.00 57.28 153 GLU A C 1
ATOM 1249 O O . GLU A 1 153 ? -92.414 21.830 43.158 1.00 57.28 153 GLU A O 1
ATOM 1254 N N . ARG A 1 154 ? -92.168 20.330 41.517 1.00 56.69 154 ARG A N 1
ATOM 1255 C CA . ARG A 1 154 ? -93.563 20.449 41.034 1.00 56.69 154 ARG A CA 1
ATOM 1256 C C . ARG A 1 154 ? -94.611 20.065 42.090 1.00 56.69 154 ARG A C 1
ATOM 1258 O O . ARG A 1 154 ? -95.647 20.706 42.204 1.00 56.69 154 ARG A O 1
ATOM 1265 N N . ARG A 1 155 ? -94.351 19.039 42.912 1.00 56.72 155 ARG A N 1
ATOM 1266 C CA . ARG A 1 155 ? -95.268 18.632 44.002 1.00 56.72 155 ARG A CA 1
ATOM 1267 C C . ARG A 1 155 ? -95.224 19.549 45.227 1.00 56.72 155 ARG A C 1
ATOM 1269 O O . ARG A 1 155 ? -96.157 19.511 46.033 1.00 56.72 155 ARG A O 1
ATOM 1276 N N . ALA A 1 156 ? -94.157 20.327 45.392 1.00 53.12 156 ALA A N 1
ATOM 1277 C CA . ALA A 1 156 ? -94.081 21.379 46.399 1.00 53.12 156 ALA A CA 1
ATOM 1278 C C . ALA A 1 156 ? -94.880 22.627 45.977 1.00 53.12 156 ALA A C 1
ATOM 1280 O O . ALA A 1 156 ? -95.381 23.333 46.850 1.00 53.12 156 ALA A O 1
ATOM 1281 N N . GLU A 1 157 ? -95.068 22.848 44.672 1.00 48.66 157 GLU A N 1
ATOM 1282 C CA . GLU A 1 157 ? -95.876 23.945 44.117 1.00 48.66 157 GLU A CA 1
ATOM 1283 C C . GLU A 1 157 ? -97.388 23.618 44.045 1.00 48.66 157 GLU A C 1
ATOM 1285 O O . GLU A 1 157 ? -98.206 24.516 44.229 1.00 48.66 157 GLU A O 1
ATOM 1290 N N . ASP A 1 158 ? -97.781 22.343 43.909 1.00 43.78 158 ASP A N 1
ATOM 1291 C CA . ASP A 1 158 ? -99.193 21.937 43.715 1.00 43.78 158 ASP A CA 1
ATOM 1292 C C . ASP A 1 158 ? -99.999 21.596 44.999 1.00 43.78 158 ASP A C 1
ATOM 1294 O O . ASP A 1 158 ? -101.196 21.315 44.925 1.00 43.78 158 ASP A O 1
ATOM 1298 N N . ASN A 1 159 ? -99.415 21.635 46.205 1.00 42.84 159 ASN A N 1
ATOM 1299 C CA . ASN A 1 159 ? -100.112 21.254 47.456 1.00 42.84 159 ASN A CA 1
ATOM 1300 C C . ASN A 1 159 ? -100.718 22.436 48.235 1.00 42.84 159 ASN A C 1
ATOM 1302 O O . ASN A 1 159 ? -100.572 22.560 49.455 1.00 42.84 159 ASN A O 1
ATOM 1306 N N . GLY A 1 160 ? -101.455 23.282 47.517 1.00 43.91 160 GLY A N 1
ATOM 1307 C CA . GLY A 1 160 ? -102.182 24.430 48.051 1.00 43.91 160 GLY A CA 1
ATOM 1308 C C . GLY A 1 160 ? -103.660 24.482 47.654 1.00 43.91 160 GLY A C 1
ATOM 1309 O O . GLY A 1 160 ? -104.109 25.551 47.271 1.00 43.91 160 GLY A O 1
ATOM 1310 N N . ALA A 1 161 ? -104.437 23.392 47.730 1.00 36.38 161 ALA A N 1
ATOM 1311 C CA . ALA A 1 161 ? -105.903 23.483 47.620 1.00 36.38 161 ALA A CA 1
ATOM 1312 C C . ALA A 1 161 ? -106.661 22.295 48.249 1.00 36.38 161 ALA A C 1
ATOM 1314 O O . ALA A 1 161 ? -106.693 21.194 47.719 1.00 36.38 161 ALA A O 1
ATOM 1315 N N . GLN A 1 162 ? -107.284 22.617 49.384 1.00 34.47 162 GLN A N 1
ATOM 1316 C CA . GLN A 1 162 ? -108.499 22.103 50.030 1.00 34.47 162 GLN A CA 1
ATOM 1317 C C . GLN A 1 162 ? -108.806 20.603 50.298 1.00 34.47 162 GLN A C 1
ATOM 1319 O O . GLN A 1 162 ? -108.586 19.726 49.469 1.00 34.47 162 GLN A O 1
ATOM 1324 N N . PRO A 1 163 ? -109.424 20.338 51.475 1.00 50.31 163 PRO A N 1
ATOM 1325 C CA . PRO A 1 163 ? -109.955 19.048 51.921 1.00 50.31 163 PRO A CA 1
ATOM 1326 C C . PRO A 1 163 ? -111.464 18.909 51.634 1.00 50.31 163 PRO A C 1
ATOM 1328 O O . PRO A 1 163 ? -112.138 19.924 51.521 1.00 50.31 163 PRO A O 1
ATOM 1331 N N . ASP A 1 164 ? -112.013 17.686 51.656 1.00 31.33 164 ASP A N 1
ATOM 1332 C CA . ASP A 1 164 ? -113.348 17.442 52.232 1.00 31.33 164 ASP A CA 1
ATOM 1333 C C . ASP A 1 164 ? -113.650 15.954 52.525 1.00 31.33 164 ASP A C 1
ATOM 1335 O O . ASP A 1 164 ? -113.190 15.035 51.851 1.00 31.33 164 ASP A O 1
ATOM 1339 N N . LYS A 1 165 ? -114.386 15.751 53.625 1.00 38.75 165 LYS A N 1
ATOM 1340 C CA . LYS A 1 165 ? -114.886 14.499 54.253 1.00 38.75 165 LYS A CA 1
ATOM 1341 C C . LYS A 1 165 ? -116.225 14.039 53.596 1.00 38.75 165 LYS A C 1
ATOM 1343 O O . LYS A 1 165 ? -116.710 14.756 52.732 1.00 38.75 165 LYS A O 1
ATOM 1348 N N . PRO A 1 166 ? -117.028 13.114 54.190 1.00 57.97 166 PRO A N 1
ATOM 1349 C CA . PRO A 1 166 ? -116.921 11.679 54.573 1.00 57.97 166 PRO A CA 1
ATOM 1350 C C . PRO A 1 166 ? -118.051 10.842 53.851 1.00 57.97 166 PRO A C 1
ATOM 1352 O O . PRO A 1 166 ? -118.616 11.404 52.917 1.00 57.97 166 PRO A O 1
ATOM 1355 N N . PRO A 1 167 ? -118.430 9.559 54.170 1.00 43.62 167 PRO A N 1
ATOM 1356 C CA . PRO A 1 167 ? -119.260 9.203 55.350 1.00 43.62 167 PRO A CA 1
ATOM 1357 C C . PRO A 1 167 ? -119.144 7.746 55.920 1.00 43.62 167 PRO A C 1
ATOM 1359 O O . PRO A 1 167 ? -119.136 6.734 55.231 1.00 43.62 167 PRO A O 1
ATOM 1362 N N . ARG A 1 168 ? -119.087 7.653 57.253 1.00 44.53 168 ARG A N 1
ATOM 1363 C CA . ARG A 1 168 ? -120.044 6.977 58.164 1.00 44.53 168 ARG A CA 1
ATOM 1364 C C . ARG A 1 168 ? -120.624 5.555 57.948 1.00 44.53 168 ARG A C 1
ATOM 1366 O O . ARG A 1 168 ? -121.646 5.278 58.560 1.00 44.53 168 ARG A O 1
ATOM 1373 N N . GLU A 1 169 ? -119.956 4.628 57.259 1.00 43.03 169 GLU A N 1
ATOM 1374 C CA . GLU A 1 169 ? -120.416 3.209 57.210 1.00 43.03 169 GLU A CA 1
ATOM 1375 C C . GLU A 1 169 ? -119.392 2.152 57.682 1.00 43.03 169 GLU A C 1
ATOM 1377 O O . GLU A 1 169 ? -119.585 0.953 57.523 1.00 43.03 169 GLU A O 1
ATOM 1382 N N . LYS A 1 170 ? -118.275 2.574 58.292 1.00 47.25 170 LYS A N 1
ATOM 1383 C CA . LYS A 1 170 ? -117.132 1.687 58.611 1.00 47.25 170 LYS A CA 1
ATOM 1384 C C . LYS A 1 170 ? -116.729 1.648 60.088 1.00 47.25 170 LYS A C 1
ATOM 1386 O O . LYS A 1 170 ? -115.564 1.415 60.386 1.00 47.25 170 LYS A O 1
ATOM 1391 N N . VAL A 1 171 ? -117.647 1.894 61.023 1.00 50.25 171 VAL A N 1
ATOM 1392 C CA . VAL A 1 171 ? -117.306 1.855 62.463 1.00 50.25 171 VAL A CA 1
ATOM 1393 C C . VAL A 1 171 ? -117.454 0.444 63.051 1.00 50.25 171 VAL A C 1
ATOM 1395 O O . VAL A 1 171 ? -116.616 0.042 63.851 1.00 50.25 171 VAL A O 1
ATOM 1398 N N . GLU A 1 172 ? -118.396 -0.375 62.574 1.00 46.62 172 GLU A N 1
ATOM 1399 C CA . GLU A 1 172 ? -118.546 -1.763 63.053 1.00 46.62 172 GLU A CA 1
ATOM 1400 C C . GLU A 1 172 ? -117.490 -2.724 62.481 1.00 46.62 172 GLU A C 1
ATOM 1402 O O . GLU A 1 172 ? -116.924 -3.523 63.222 1.00 46.62 172 GLU A O 1
ATOM 1407 N N . ALA A 1 173 ? -117.104 -2.580 61.206 1.00 52.81 173 ALA A N 1
ATOM 1408 C CA . ALA A 1 173 ? -116.059 -3.415 60.600 1.00 52.81 173 ALA A CA 1
ATOM 1409 C C . ALA A 1 173 ? -114.645 -3.126 61.145 1.00 52.81 173 ALA A C 1
ATOM 1411 O O . ALA A 1 173 ? -113.767 -3.989 61.102 1.00 52.81 173 ALA A O 1
ATOM 1412 N N . VAL A 1 174 ? -114.403 -1.914 61.658 1.00 55.19 174 VAL A N 1
ATOM 1413 C CA . VAL A 1 174 ? -113.118 -1.556 62.276 1.00 55.19 174 VAL A CA 1
ATOM 1414 C C . VAL A 1 174 ? -113.027 -2.120 63.693 1.00 55.19 174 VAL A C 1
ATOM 1416 O O . VAL A 1 174 ? -111.956 -2.582 64.073 1.00 55.19 174 VAL A O 1
ATOM 1419 N N . LEU A 1 175 ? -114.130 -2.189 64.444 1.00 50.47 175 LEU A N 1
ATOM 1420 C CA . LEU A 1 175 ? -114.111 -2.703 65.815 1.00 50.47 175 LEU A CA 1
ATOM 1421 C C . LEU A 1 175 ? -113.804 -4.213 65.870 1.00 50.47 175 LEU A C 1
ATOM 1423 O O . LEU A 1 175 ? -112.968 -4.638 66.665 1.00 50.47 175 LEU A O 1
ATOM 1427 N N . THR A 1 176 ? -114.365 -5.017 64.959 1.00 57.94 176 THR A N 1
ATOM 1428 C CA . THR A 1 176 ? -114.055 -6.460 64.869 1.00 57.94 176 THR A CA 1
ATOM 1429 C C . THR A 1 176 ? -112.621 -6.716 64.391 1.00 57.94 176 THR A C 1
ATOM 1431 O O . THR A 1 176 ? -111.947 -7.623 64.878 1.00 57.94 176 THR A O 1
ATOM 1434 N N . ARG A 1 177 ? -112.111 -5.876 63.478 1.00 61.31 177 ARG A N 1
ATOM 1435 C CA . ARG A 1 177 ? -110.735 -5.977 62.970 1.00 61.31 177 ARG A CA 1
ATOM 1436 C C . ARG A 1 177 ? -109.700 -5.572 64.021 1.00 61.31 177 ARG A C 1
ATOM 1438 O O . ARG A 1 177 ? -108.642 -6.188 64.086 1.00 61.31 177 ARG A O 1
ATOM 1445 N N . VAL A 1 178 ? -110.023 -4.591 64.867 1.00 58.81 178 VAL A N 1
ATOM 1446 C CA . VAL A 1 178 ? -109.173 -4.159 65.987 1.00 58.81 178 VAL A CA 1
ATOM 1447 C C . VAL A 1 178 ? -109.130 -5.217 67.093 1.00 58.81 178 VAL A C 1
ATOM 1449 O O . VAL A 1 178 ? -108.053 -5.457 67.632 1.00 58.81 178 VAL A O 1
ATOM 1452 N N . MET A 1 179 ? -110.238 -5.914 67.376 1.00 60.25 179 MET A N 1
ATOM 1453 C CA . MET A 1 179 ? -110.244 -7.024 68.342 1.00 60.25 179 MET A CA 1
ATOM 1454 C C . MET A 1 179 ? -109.432 -8.236 67.859 1.00 60.25 179 MET A C 1
ATOM 1456 O O . MET A 1 179 ? -108.600 -8.738 68.611 1.00 60.25 179 MET A O 1
ATOM 1460 N N . GLN A 1 180 ? -109.564 -8.639 66.589 1.00 64.88 180 GLN A N 1
ATOM 1461 C CA . GLN A 1 180 ? -108.726 -9.705 66.015 1.00 64.88 180 GLN A CA 1
ATOM 1462 C C . GLN A 1 180 ? -107.245 -9.304 65.917 1.00 64.88 180 GLN A C 1
ATOM 1464 O O . GLN A 1 180 ? -106.362 -10.126 66.151 1.00 64.88 180 GLN A O 1
ATOM 1469 N N . GLN A 1 181 ? -106.940 -8.034 65.622 1.00 62.69 181 GLN A N 1
ATOM 1470 C CA . GLN A 1 181 ? -105.562 -7.538 65.687 1.00 62.69 181 GLN A CA 1
ATOM 1471 C C . GLN A 1 181 ? -105.006 -7.546 67.112 1.00 62.69 181 GLN A C 1
ATOM 1473 O O . GLN A 1 181 ? -103.817 -7.824 67.269 1.00 62.69 181 GLN A O 1
ATOM 1478 N N . HIS A 1 182 ? -105.832 -7.285 68.130 1.00 64.75 182 HIS A N 1
ATOM 1479 C CA . HIS A 1 182 ? -105.431 -7.385 69.535 1.00 64.75 182 HIS A CA 1
ATOM 1480 C C . HIS A 1 182 ? -105.143 -8.830 69.953 1.00 64.75 182 HIS A C 1
ATOM 1482 O O . HIS A 1 182 ? -104.112 -9.081 70.564 1.00 64.75 182 HIS A O 1
ATOM 1488 N N . GLU A 1 183 ? -105.966 -9.802 69.561 1.00 69.00 183 GLU A N 1
ATOM 1489 C CA . GLU A 1 183 ? -105.692 -11.218 69.855 1.00 69.00 183 GLU A CA 1
ATOM 1490 C C . GLU A 1 183 ? -104.422 -11.724 69.156 1.00 69.00 183 GLU A C 1
ATOM 1492 O O . GLU A 1 183 ? -103.608 -12.410 69.775 1.00 69.00 183 GLU A O 1
ATOM 1497 N N . ILE A 1 184 ? -104.182 -11.316 67.904 1.00 71.75 184 ILE A N 1
ATOM 1498 C CA . ILE A 1 184 ? -102.947 -11.658 67.179 1.00 71.75 184 ILE A CA 1
ATOM 1499 C C . ILE A 1 184 ? -101.724 -11.002 67.830 1.00 71.75 184 ILE A C 1
ATOM 1501 O O . ILE A 1 184 ? -100.673 -11.634 67.933 1.00 71.75 184 ILE A O 1
ATOM 1505 N N . THR A 1 185 ? -101.830 -9.752 68.291 1.00 69.31 185 THR A N 1
ATOM 1506 C CA . THR A 1 185 ? -100.707 -9.087 68.974 1.00 69.31 185 THR A CA 1
ATOM 1507 C C . THR A 1 185 ? -100.452 -9.667 70.356 1.00 69.31 185 THR A C 1
ATOM 1509 O O . THR A 1 185 ? -99.291 -9.855 70.699 1.00 69.31 185 THR A O 1
ATOM 1512 N N . VAL A 1 186 ? -101.483 -10.040 71.115 1.00 72.38 186 VAL A N 1
ATOM 1513 C CA . VAL A 1 186 ? -101.312 -10.704 72.416 1.00 72.38 186 VAL A CA 1
ATOM 1514 C C . VAL A 1 186 ? -100.687 -12.091 72.249 1.00 72.38 186 VAL A C 1
ATOM 1516 O O . VAL A 1 186 ? -99.729 -12.399 72.953 1.00 72.38 186 VAL A O 1
ATOM 1519 N N . ALA A 1 187 ? -101.132 -12.892 71.277 1.00 73.62 187 ALA A N 1
ATOM 1520 C CA . ALA A 1 187 ? -100.530 -14.197 70.992 1.00 73.62 187 ALA A CA 1
ATOM 1521 C C . ALA A 1 187 ? -99.072 -14.071 70.511 1.00 73.62 187 ALA A C 1
ATOM 1523 O O . ALA A 1 187 ? -98.203 -14.842 70.922 1.00 73.62 187 ALA A O 1
ATOM 1524 N N . LYS A 1 188 ? -98.777 -13.057 69.687 1.00 75.12 188 LYS A N 1
ATOM 1525 C CA . LYS A 1 188 ? -97.414 -12.770 69.233 1.00 75.12 188 LYS A CA 1
ATOM 1526 C C . LYS A 1 188 ? -96.519 -12.342 70.395 1.00 75.12 188 LYS A C 1
ATOM 1528 O O . LYS A 1 188 ? -95.447 -12.917 70.552 1.00 75.12 188 LYS A O 1
ATOM 1533 N N . LEU A 1 189 ? -96.990 -11.436 71.250 1.00 74.12 189 LEU A N 1
ATOM 1534 C CA . LEU A 1 189 ? -96.266 -10.989 72.442 1.00 74.12 189 LEU A CA 1
ATOM 1535 C C . LEU A 1 189 ? -96.069 -12.122 73.455 1.00 74.12 189 LEU A C 1
ATOM 1537 O O . LEU A 1 189 ? -95.015 -12.194 74.070 1.00 74.12 189 LEU A O 1
ATOM 1541 N N . GLN A 1 190 ? -97.023 -13.045 73.598 1.00 75.00 190 GLN A N 1
ATOM 1542 C CA . GLN A 1 190 ? -96.848 -14.243 74.426 1.00 75.00 190 GLN A CA 1
ATOM 1543 C C . GLN A 1 190 ? -95.803 -15.203 73.838 1.00 75.00 190 GLN A C 1
ATOM 1545 O O . GLN A 1 190 ? -94.984 -15.738 74.583 1.00 75.00 190 GLN A O 1
ATOM 1550 N N . SER A 1 191 ? -95.772 -15.381 72.512 1.00 75.12 191 SER A N 1
ATOM 1551 C CA . SER A 1 191 ? -94.733 -16.185 71.853 1.00 75.12 191 SER A CA 1
ATOM 1552 C C . SER A 1 191 ? -93.345 -15.538 71.945 1.00 75.12 191 SER A C 1
ATOM 1554 O O . SER A 1 191 ? -92.354 -16.228 72.177 1.00 75.12 191 SER A O 1
ATOM 1556 N N . GLU A 1 192 ? -93.276 -14.209 71.834 1.00 77.31 192 GLU A N 1
ATOM 1557 C CA . GLU A 1 192 ? -92.048 -13.428 71.985 1.00 77.31 192 GLU A CA 1
ATOM 1558 C C . GLU A 1 192 ? -91.576 -13.440 73.443 1.00 77.31 192 GLU A C 1
ATOM 1560 O O . GLU A 1 192 ? -90.380 -13.575 73.683 1.00 77.31 192 GLU A O 1
ATOM 1565 N N . LEU A 1 193 ? -92.495 -13.404 74.415 1.00 75.19 193 LEU A N 1
ATOM 1566 C CA . LEU A 1 193 ? -92.185 -13.522 75.840 1.00 75.19 193 LEU A CA 1
ATOM 1567 C C . LEU A 1 193 ? -91.628 -14.909 76.186 1.00 75.19 193 LEU A C 1
ATOM 1569 O O . LEU A 1 193 ? -90.623 -14.981 76.887 1.00 75.19 193 LEU A O 1
ATOM 1573 N N . GLU A 1 194 ? -92.210 -16.001 75.677 1.00 75.50 194 GLU A N 1
ATOM 1574 C CA . GLU A 1 194 ? -91.674 -17.348 75.939 1.00 75.50 194 GLU A CA 1
ATOM 1575 C C . GLU A 1 194 ? -90.398 -17.652 75.159 1.00 75.50 194 GLU A C 1
ATOM 1577 O O . GLU A 1 194 ? -89.519 -18.347 75.670 1.00 75.50 194 GLU A O 1
ATOM 1582 N N . SER A 1 195 ? -90.239 -17.087 73.961 1.00 73.62 195 SER A N 1
ATOM 1583 C CA . SER A 1 195 ? -88.958 -17.085 73.253 1.00 73.62 195 SER A CA 1
ATOM 1584 C C . SER A 1 195 ? -87.895 -16.325 74.051 1.00 73.62 195 SER A C 1
ATOM 1586 O O . SER A 1 195 ? -86.788 -16.827 74.235 1.00 73.62 195 SER A O 1
ATOM 1588 N N . ALA A 1 196 ? -88.233 -15.144 74.574 1.00 71.50 196 ALA A N 1
ATOM 1589 C CA . ALA A 1 196 ? -87.331 -14.335 75.382 1.00 71.50 196 ALA A CA 1
ATOM 1590 C C . ALA A 1 196 ? -86.991 -15.023 76.709 1.00 71.50 196 ALA A C 1
ATOM 1592 O O . ALA A 1 196 ? -85.822 -15.050 77.074 1.00 71.50 196 ALA A O 1
ATOM 1593 N N . LYS A 1 197 ? -87.954 -15.656 77.395 1.00 72.25 197 LYS A N 1
ATOM 1594 C CA . LYS A 1 197 ? -87.679 -16.456 78.600 1.00 72.25 197 LYS A CA 1
ATOM 1595 C C . LYS A 1 197 ? -86.765 -17.634 78.304 1.00 72.25 197 LYS A C 1
ATOM 1597 O O . LYS A 1 197 ? -85.789 -17.799 79.023 1.00 72.25 197 LYS A O 1
ATOM 1602 N N . LYS A 1 198 ? -87.005 -18.391 77.227 1.00 73.56 198 LYS A N 1
ATOM 1603 C CA . LYS A 1 198 ? -86.109 -19.486 76.818 1.00 73.56 198 LYS A CA 1
ATOM 1604 C C . LYS A 1 198 ? -84.705 -18.993 76.473 1.00 73.56 198 LYS A C 1
ATOM 1606 O O . LYS A 1 198 ? -83.738 -19.657 76.823 1.00 73.56 198 LYS A O 1
ATOM 1611 N N . GLN A 1 199 ? -84.571 -17.831 75.833 1.00 64.81 199 GLN A N 1
ATOM 1612 C CA . GLN A 1 199 ? -83.264 -17.213 75.583 1.00 64.81 199 GLN A CA 1
ATOM 1613 C C . GLN A 1 199 ? -82.592 -16.727 76.877 1.00 64.81 199 GLN A C 1
ATOM 1615 O O . GLN A 1 199 ? -81.375 -16.849 77.018 1.00 64.81 199 GLN A O 1
ATOM 1620 N N . LEU A 1 200 ? -83.366 -16.223 77.840 1.00 66.19 200 LEU A N 1
ATOM 1621 C CA . LEU A 1 200 ? -82.871 -15.762 79.140 1.00 66.19 200 LEU A CA 1
ATOM 1622 C C . LEU A 1 200 ? -82.428 -16.941 80.024 1.00 66.19 200 LEU A C 1
ATOM 1624 O O . LEU A 1 200 ? -81.417 -16.860 80.710 1.00 66.19 200 LEU A O 1
ATOM 1628 N N . GLU A 1 201 ? -83.120 -18.076 79.947 1.00 65.25 201 GLU A N 1
ATOM 1629 C CA . GLU A 1 201 ? -82.742 -19.333 80.605 1.00 65.25 201 GLU A CA 1
ATOM 1630 C C . GLU A 1 201 ? -81.510 -19.984 79.949 1.00 65.25 201 GLU A C 1
ATOM 1632 O O . GLU A 1 201 ? -80.638 -20.494 80.652 1.00 65.25 201 GLU A O 1
ATOM 1637 N N . LEU A 1 202 ? -81.367 -19.877 78.618 1.00 62.66 202 LEU A N 1
ATOM 1638 C CA . LEU A 1 202 ? -80.152 -20.294 77.905 1.00 62.66 202 LEU A CA 1
ATOM 1639 C C . LEU A 1 202 ? -78.935 -19.439 78.287 1.00 62.66 202 LEU A C 1
ATOM 1641 O O . LEU A 1 202 ? -77.841 -19.967 78.438 1.00 62.66 202 LEU A O 1
ATOM 1645 N N . THR A 1 203 ? -79.120 -18.126 78.453 1.00 57.88 203 THR A N 1
ATOM 1646 C CA . THR A 1 203 ? -78.045 -17.183 78.815 1.00 57.88 203 THR A CA 1
ATOM 1647 C C . THR A 1 203 ? -77.698 -17.206 80.300 1.00 57.88 203 THR A C 1
ATOM 1649 O O . THR A 1 203 ? -76.555 -16.938 80.651 1.00 57.88 203 THR A O 1
ATOM 1652 N N . ARG A 1 204 ? -78.631 -17.596 81.177 1.00 54.59 204 ARG A N 1
ATOM 1653 C CA . ARG A 1 204 ? -78.379 -17.762 82.619 1.00 54.59 204 ARG A CA 1
ATOM 1654 C C . ARG A 1 204 ? -77.558 -19.016 82.955 1.00 54.59 204 ARG A C 1
ATOM 1656 O O . ARG A 1 204 ? -76.936 -19.048 84.011 1.00 54.59 204 ARG A O 1
ATOM 1663 N N . ASN A 1 205 ? -77.525 -20.005 82.056 1.00 54.44 205 ASN A N 1
ATOM 1664 C CA . ASN A 1 205 ? -76.687 -21.209 82.159 1.00 54.44 205 ASN A CA 1
ATOM 1665 C C . ASN A 1 205 ? -75.318 -21.072 81.466 1.00 54.44 205 ASN A C 1
ATOM 1667 O O . ASN A 1 205 ? -74.509 -21.998 81.523 1.00 54.44 205 ASN A O 1
ATOM 1671 N N . ILE A 1 206 ? -75.044 -19.939 80.812 1.00 56.84 206 ILE A N 1
ATOM 1672 C CA . ILE A 1 206 ? -73.716 -19.617 80.289 1.00 56.84 206 ILE A CA 1
ATOM 1673 C C . ILE A 1 206 ? -72.974 -18.890 81.403 1.00 56.84 206 ILE A C 1
ATOM 1675 O O . ILE A 1 206 ? -73.337 -17.774 81.765 1.00 56.84 206 ILE A O 1
ATOM 1679 N N . ASP A 1 207 ? -71.954 -19.538 81.961 1.00 55.00 207 ASP A N 1
ATOM 1680 C CA . ASP A 1 207 ? -71.108 -18.946 82.991 1.00 55.00 207 ASP A CA 1
ATOM 1681 C C . ASP A 1 207 ? -70.469 -17.650 82.444 1.00 55.00 207 ASP A C 1
ATOM 1683 O O . ASP A 1 207 ? -69.648 -17.717 81.518 1.00 55.00 207 ASP A O 1
ATOM 1687 N N . PRO A 1 208 ? -70.834 -16.460 82.960 1.00 62.41 208 PRO A N 1
ATOM 1688 C CA . PRO A 1 208 ? -70.345 -15.190 82.434 1.00 62.41 208 PRO A CA 1
ATOM 1689 C C . PRO A 1 208 ? -68.821 -15.064 82.547 1.00 62.41 208 PRO A C 1
ATOM 1691 O O . PRO A 1 208 ? -68.225 -14.285 81.797 1.00 62.41 208 PRO A O 1
ATOM 1694 N N . ARG A 1 209 ? -68.179 -15.852 83.428 1.00 63.97 209 ARG A N 1
ATOM 1695 C CA . ARG A 1 209 ? -66.716 -15.977 83.491 1.00 63.97 209 ARG A CA 1
ATOM 1696 C C . ARG A 1 209 ? -66.132 -16.561 82.213 1.00 63.97 209 ARG A C 1
ATOM 1698 O O . ARG A 1 209 ? -65.272 -15.920 81.622 1.00 63.97 209 ARG A O 1
ATOM 1705 N N . ASN A 1 210 ? -66.657 -17.680 81.719 1.00 62.94 210 ASN A N 1
ATOM 1706 C CA . ASN A 1 210 ? -66.127 -18.326 80.516 1.00 62.94 210 ASN A CA 1
ATOM 1707 C C . ASN A 1 210 ? -66.303 -17.446 79.270 1.00 62.94 210 ASN A C 1
ATOM 1709 O O . ASN A 1 210 ? -65.391 -17.331 78.453 1.00 62.94 210 ASN A O 1
ATOM 1713 N N . THR A 1 211 ? -67.434 -16.748 79.126 1.00 70.62 211 THR A N 1
ATOM 1714 C CA . THR A 1 211 ? -67.611 -15.798 78.012 1.00 70.62 211 THR A CA 1
ATOM 1715 C C . THR A 1 211 ? -66.701 -14.583 78.122 1.00 70.62 211 THR A C 1
ATOM 1717 O O . THR A 1 211 ? -66.223 -14.088 77.103 1.00 70.62 211 THR A O 1
ATOM 1720 N N . ARG A 1 212 ? -66.435 -14.106 79.342 1.00 71.81 212 ARG A N 1
ATOM 1721 C CA . ARG A 1 212 ? -65.516 -12.993 79.576 1.00 71.81 212 ARG A CA 1
ATOM 1722 C C . ARG A 1 212 ? -64.075 -13.396 79.278 1.00 71.81 212 ARG A C 1
ATOM 1724 O O . ARG A 1 212 ? -63.399 -12.647 78.590 1.00 71.81 212 ARG A O 1
ATOM 1731 N N . GLU A 1 213 ? -63.646 -14.578 79.705 1.00 74.44 213 GLU A N 1
ATOM 1732 C CA . GLU A 1 213 ? -62.317 -15.124 79.409 1.00 74.44 213 GLU A CA 1
ATOM 1733 C C . GLU A 1 213 ? -62.122 -15.344 77.904 1.00 74.44 213 GLU A C 1
ATOM 1735 O O . GLU A 1 213 ? -61.092 -14.966 77.354 1.00 74.44 213 GLU A O 1
ATOM 1740 N N . THR A 1 214 ? -63.141 -15.849 77.201 1.00 75.75 214 THR A N 1
ATOM 1741 C CA . THR A 1 214 ? -63.082 -16.013 75.737 1.00 75.75 214 THR A CA 1
ATOM 1742 C C . THR A 1 214 ? -63.012 -14.660 75.021 1.00 75.75 214 THR A C 1
ATOM 1744 O O . THR A 1 214 ? -62.280 -14.498 74.046 1.00 75.75 214 THR A O 1
ATOM 1747 N N . LEU A 1 215 ? -63.759 -13.658 75.498 1.00 79.00 215 LEU A N 1
ATOM 1748 C CA . LEU A 1 215 ? -63.697 -12.302 74.954 1.00 79.00 215 LEU A CA 1
ATOM 1749 C C . LEU A 1 215 ? -62.361 -11.626 75.266 1.00 79.00 215 LEU A C 1
ATOM 1751 O O . LEU A 1 215 ? -61.822 -10.979 74.381 1.00 79.00 215 LEU A O 1
ATOM 1755 N N . GLU A 1 216 ? -61.807 -11.789 76.467 1.00 81.25 216 GLU A N 1
ATOM 1756 C CA . GLU A 1 216 ? -60.490 -11.263 76.846 1.00 81.25 216 GLU A CA 1
ATOM 1757 C C . GLU A 1 216 ? -59.366 -11.927 76.036 1.00 81.25 216 GLU A C 1
ATOM 1759 O O . GLU A 1 216 ? -58.480 -11.218 75.558 1.00 81.25 216 GLU A O 1
ATOM 1764 N N . ALA A 1 217 ? -59.448 -13.238 75.784 1.00 76.75 217 ALA A N 1
ATOM 1765 C CA . ALA A 1 217 ? -58.543 -13.954 74.883 1.00 76.75 217 ALA A CA 1
ATOM 1766 C C . ALA A 1 217 ? -58.640 -13.420 73.444 1.00 76.75 217 ALA A C 1
ATOM 1768 O O . ALA A 1 217 ? -57.632 -13.016 72.873 1.00 76.75 217 ALA A O 1
ATOM 1769 N N . ASN A 1 218 ? -59.852 -13.282 72.897 1.00 83.25 218 ASN A N 1
ATOM 1770 C CA . ASN A 1 218 ? -60.057 -12.717 71.559 1.00 83.25 218 ASN A CA 1
ATOM 1771 C C . ASN A 1 218 ? -59.587 -11.255 71.455 1.00 83.25 218 ASN A C 1
ATOM 1773 O O . ASN A 1 218 ? -59.092 -10.829 70.414 1.00 83.25 218 ASN A O 1
ATOM 1777 N N . LEU A 1 219 ? -59.746 -10.464 72.520 1.00 84.38 219 LEU A N 1
ATOM 1778 C CA . LEU A 1 219 ? -59.309 -9.065 72.565 1.00 84.38 219 LEU A CA 1
ATOM 1779 C C . LEU A 1 219 ? -57.783 -8.975 72.694 1.00 84.38 219 LEU A C 1
ATOM 1781 O O . LEU A 1 219 ? -57.176 -8.077 72.111 1.00 84.38 219 LEU A O 1
ATOM 1785 N N . SER A 1 220 ? -57.162 -9.913 73.410 1.00 84.56 220 SER A N 1
ATOM 1786 C CA . SER A 1 220 ? -55.712 -10.095 73.429 1.00 84.56 220 SER A CA 1
ATOM 1787 C C . SER A 1 220 ? -55.200 -10.451 72.034 1.00 84.56 220 SER A C 1
ATOM 1789 O O . SER A 1 220 ? -54.373 -9.720 71.504 1.00 84.56 220 SER A O 1
ATOM 1791 N N . ASP A 1 221 ? -55.764 -11.468 71.382 1.00 85.62 221 ASP A N 1
ATOM 1792 C CA . ASP A 1 221 ? -55.374 -11.891 70.031 1.00 85.62 221 ASP A CA 1
ATOM 1793 C C . ASP A 1 221 ? -55.568 -10.781 68.992 1.00 85.62 221 ASP A C 1
ATOM 1795 O O . ASP A 1 221 ? -54.696 -10.546 68.153 1.00 85.62 221 ASP A O 1
ATOM 1799 N N . ALA A 1 222 ? -56.671 -10.031 69.082 1.00 84.06 222 ALA A N 1
ATOM 1800 C CA . ALA A 1 222 ? -56.913 -8.869 68.234 1.00 84.06 222 ALA A CA 1
ATOM 1801 C C . ALA A 1 222 ? -55.880 -7.755 68.475 1.00 84.06 222 ALA A C 1
ATOM 1803 O O . ALA A 1 222 ? -55.439 -7.112 67.522 1.00 84.06 222 ALA A O 1
ATOM 1804 N N . ARG A 1 223 ? -55.451 -7.525 69.724 1.00 87.88 223 ARG A N 1
ATOM 1805 C CA . ARG A 1 223 ? -54.368 -6.573 70.031 1.00 87.88 223 ARG A CA 1
ATOM 1806 C C . ARG A 1 223 ? -53.034 -7.037 69.457 1.00 87.88 223 ARG A C 1
ATOM 1808 O O . ARG A 1 223 ? -52.323 -6.208 68.890 1.00 87.88 223 ARG A O 1
ATOM 1815 N N . THR A 1 224 ? -52.728 -8.329 69.541 1.00 86.06 224 THR A N 1
ATOM 1816 C CA . THR A 1 224 ? -51.521 -8.915 68.945 1.00 86.06 224 THR A CA 1
ATOM 1817 C C . THR A 1 224 ? -51.542 -8.766 67.422 1.00 86.06 224 THR A C 1
ATOM 1819 O O . THR A 1 224 ? -50.585 -8.260 66.842 1.00 86.06 224 THR A O 1
ATOM 1822 N N . GLN A 1 225 ? -52.674 -9.065 66.770 1.00 87.62 225 GLN A N 1
ATOM 1823 C CA . GLN A 1 225 ? -52.846 -8.843 65.329 1.00 87.62 225 GLN A CA 1
ATOM 1824 C C . GLN A 1 225 ? -52.701 -7.368 64.939 1.00 87.62 225 GLN A C 1
ATOM 1826 O O . GLN A 1 225 ? -52.073 -7.060 63.927 1.00 87.62 225 GLN A O 1
ATOM 1831 N N . ILE A 1 226 ? -53.248 -6.439 65.729 1.00 85.75 226 ILE A N 1
ATOM 1832 C CA . ILE A 1 226 ? -53.086 -4.999 65.485 1.00 85.75 226 ILE A CA 1
ATOM 1833 C C . ILE A 1 226 ? -51.610 -4.595 65.592 1.00 85.75 226 ILE A C 1
ATOM 1835 O O . ILE A 1 226 ? -51.129 -3.853 64.734 1.00 85.75 226 ILE A O 1
ATOM 1839 N N . GLN A 1 227 ? -50.873 -5.096 66.586 1.00 86.31 227 GLN A N 1
ATOM 1840 C CA . GLN A 1 227 ? -49.435 -4.838 66.711 1.00 86.31 227 GLN A CA 1
ATOM 1841 C C . GLN A 1 227 ? -48.635 -5.421 65.540 1.00 86.31 227 GLN A C 1
ATOM 1843 O O . GLN A 1 227 ? -47.761 -4.739 64.998 1.00 86.31 227 GLN A O 1
ATOM 1848 N N . ASP A 1 228 ? -48.960 -6.632 65.092 1.00 87.94 228 ASP A N 1
ATOM 1849 C CA . ASP A 1 228 ? -48.312 -7.257 63.939 1.00 87.94 228 ASP A CA 1
ATOM 1850 C C . ASP A 1 228 ? -48.571 -6.482 62.644 1.00 87.94 228 ASP A C 1
ATOM 1852 O O . ASP A 1 228 ? -47.643 -6.257 61.857 1.00 87.94 228 ASP A O 1
ATOM 1856 N N . LEU A 1 229 ? -49.805 -6.010 62.443 1.00 89.25 229 LEU A N 1
ATOM 1857 C CA . LEU A 1 229 ? -50.184 -5.171 61.306 1.00 89.25 229 LEU A CA 1
ATOM 1858 C C . LEU A 1 229 ? -49.490 -3.806 61.349 1.00 89.25 229 LEU A C 1
ATOM 1860 O O . LEU A 1 229 ? -48.984 -3.354 60.323 1.00 89.25 229 LEU A O 1
ATOM 1864 N N . GLN A 1 230 ? -49.380 -3.173 62.519 1.00 89.94 230 GLN A N 1
ATOM 1865 C CA . GLN A 1 230 ? -48.599 -1.943 62.691 1.00 89.94 230 GLN A CA 1
ATOM 1866 C C . GLN A 1 230 ? -47.109 -2.176 62.400 1.00 89.94 230 GLN A C 1
ATOM 1868 O O . GLN A 1 230 ? -46.466 -1.373 61.719 1.00 89.94 230 GLN A O 1
ATOM 1873 N N . GLY A 1 231 ? -46.558 -3.310 62.840 1.00 89.19 231 GLY A N 1
ATOM 1874 C CA . GLY A 1 231 ? -45.194 -3.720 62.521 1.00 89.19 231 GLY A CA 1
ATOM 1875 C C . GLY A 1 231 ? -44.986 -3.974 61.025 1.00 89.19 231 GLY A C 1
ATOM 1876 O O . GLY A 1 231 ? -43.949 -3.600 60.470 1.00 89.19 231 GLY A O 1
ATOM 1877 N N . ALA A 1 232 ? -45.963 -4.583 60.351 1.00 85.50 232 ALA A N 1
ATOM 1878 C CA . ALA A 1 232 ? -45.947 -4.802 58.908 1.00 85.50 232 ALA A CA 1
ATOM 1879 C C . ALA A 1 232 ? -46.034 -3.481 58.133 1.00 85.50 232 ALA A C 1
ATOM 1881 O O . ALA A 1 232 ? -45.240 -3.277 57.213 1.00 85.50 232 ALA A O 1
ATOM 1882 N N . LEU A 1 233 ? -46.905 -2.560 58.555 1.00 88.06 233 LEU A N 1
ATOM 1883 C CA . LEU A 1 233 ? -47.035 -1.222 57.980 1.00 88.06 233 LEU A CA 1
ATOM 1884 C C . LEU A 1 233 ? -45.715 -0.445 58.085 1.00 88.06 233 LEU A C 1
ATOM 1886 O O . LEU A 1 233 ? -45.195 0.020 57.075 1.00 88.06 233 LEU A O 1
ATOM 1890 N N . ALA A 1 234 ? -45.092 -0.413 59.267 1.00 86.69 234 ALA A N 1
ATOM 1891 C CA . ALA A 1 234 ? -43.816 0.277 59.474 1.00 86.69 234 ALA A CA 1
ATOM 1892 C C . ALA A 1 234 ? -42.650 -0.331 58.665 1.00 86.69 234 ALA A C 1
ATOM 1894 O O . ALA A 1 234 ? -41.666 0.353 58.361 1.00 86.69 234 ALA A O 1
ATOM 1895 N N . ARG A 1 235 ? -42.710 -1.630 58.337 1.00 89.25 235 ARG A N 1
ATOM 1896 C CA . ARG A 1 235 ? -41.757 -2.282 57.420 1.00 89.25 235 ARG A CA 1
ATOM 1897 C C . ARG A 1 235 ? -42.052 -1.925 55.964 1.00 89.25 235 ARG A C 1
ATOM 1899 O O . ARG A 1 235 ? -41.110 -1.651 55.224 1.00 89.25 235 ARG A O 1
ATOM 1906 N N . ALA A 1 236 ? -43.323 -1.892 55.571 1.00 86.69 236 ALA A N 1
ATOM 1907 C CA . ALA A 1 236 ? -43.748 -1.511 54.229 1.00 86.69 236 ALA A CA 1
ATOM 1908 C C . ALA A 1 236 ? -43.401 -0.046 53.916 1.00 86.69 236 ALA A C 1
ATOM 1910 O O . ALA A 1 236 ? -42.850 0.232 52.855 1.00 86.69 236 ALA A O 1
ATOM 1911 N N . GLU A 1 237 ? -43.618 0.876 54.856 1.00 88.06 237 GLU A N 1
ATOM 1912 C CA . GLU A 1 237 ? -43.228 2.285 54.717 1.00 88.06 237 GLU A CA 1
ATOM 1913 C C . GLU A 1 237 ? -41.713 2.450 54.578 1.00 88.06 237 GLU A C 1
ATOM 1915 O O . GLU A 1 237 ? -41.243 3.162 53.691 1.00 88.06 237 GLU A O 1
ATOM 1920 N N . ARG A 1 238 ? -40.925 1.725 55.383 1.00 88.19 238 ARG A N 1
ATOM 1921 C CA . ARG A 1 238 ? -39.463 1.696 55.224 1.00 88.19 238 ARG A CA 1
ATOM 1922 C C . ARG A 1 238 ? -39.038 1.112 53.877 1.00 88.19 238 ARG A C 1
ATOM 1924 O O . ARG A 1 238 ? -38.131 1.654 53.248 1.00 88.19 238 ARG A O 1
ATOM 1931 N N . GLY A 1 239 ? -39.704 0.055 53.414 1.00 89.31 239 GLY A N 1
ATOM 1932 C CA . GLY A 1 239 ? -39.494 -0.523 52.086 1.00 89.31 239 GLY A CA 1
ATOM 1933 C C . GLY A 1 239 ? -39.802 0.470 50.962 1.00 89.31 239 GLY A C 1
ATOM 1934 O O . GLY A 1 239 ? -38.999 0.619 50.043 1.00 89.31 239 GLY A O 1
ATOM 1935 N N . LYS A 1 240 ? -40.908 1.215 51.073 1.00 90.44 240 LYS A N 1
ATOM 1936 C CA . LYS A 1 240 ? -41.297 2.275 50.131 1.00 90.44 240 LYS A CA 1
ATOM 1937 C C . LYS A 1 240 ? -40.264 3.402 50.094 1.00 90.44 240 LYS A C 1
ATOM 1939 O O . LYS A 1 240 ? -39.847 3.793 49.007 1.00 90.44 240 LYS A O 1
ATOM 1944 N N . SER A 1 241 ? -39.805 3.885 51.248 1.00 84.00 241 SER A N 1
ATOM 1945 C CA . SER A 1 241 ? -38.776 4.932 51.325 1.00 84.00 241 SER A CA 1
ATOM 1946 C C . SER A 1 241 ? -37.435 4.475 50.741 1.00 84.00 241 SER A C 1
ATOM 1948 O O . SER A 1 241 ? -36.804 5.225 50.001 1.00 84.00 241 SER A O 1
ATOM 1950 N N . ALA A 1 242 ? -37.019 3.229 50.992 1.00 85.75 242 ALA A N 1
ATOM 1951 C CA . ALA A 1 242 ? -35.814 2.659 50.386 1.00 85.75 242 ALA A CA 1
ATOM 1952 C C . ALA A 1 242 ? -35.947 2.493 48.861 1.00 85.75 242 ALA A C 1
ATOM 1954 O O . ALA A 1 242 ? -35.001 2.770 48.122 1.00 85.75 242 ALA A O 1
ATOM 1955 N N . ALA A 1 243 ? -37.122 2.083 48.376 1.00 84.81 243 ALA A N 1
ATOM 1956 C CA . ALA A 1 243 ? -37.400 1.972 46.947 1.00 84.81 243 ALA A CA 1
ATOM 1957 C C . ALA A 1 243 ? -37.411 3.343 46.251 1.00 84.81 243 ALA A C 1
ATOM 1959 O O . ALA A 1 243 ? -36.842 3.473 45.170 1.00 84.81 243 ALA A O 1
ATOM 1960 N N . MET A 1 244 ? -37.991 4.369 46.885 1.00 86.50 244 MET A N 1
ATOM 1961 C CA . MET A 1 244 ? -37.949 5.758 46.408 1.00 86.50 244 MET A CA 1
ATOM 1962 C C . MET A 1 244 ? -36.509 6.274 46.335 1.00 86.50 244 MET A C 1
ATOM 1964 O O . MET A 1 244 ? -36.082 6.719 45.276 1.00 86.50 244 MET A O 1
ATOM 1968 N N . ALA A 1 245 ? -35.716 6.094 47.395 1.00 85.88 245 ALA A N 1
ATOM 1969 C CA . ALA A 1 245 ? -34.306 6.486 47.391 1.00 85.88 245 ALA A CA 1
ATOM 1970 C C . ALA A 1 245 ? -33.497 5.758 46.298 1.00 85.88 245 ALA A C 1
ATOM 1972 O O . ALA A 1 245 ? -32.675 6.365 45.614 1.00 85.88 245 ALA A O 1
ATOM 1973 N N . SER A 1 246 ? -33.762 4.464 46.080 1.00 90.00 246 SER A N 1
ATOM 1974 C CA . SER A 1 246 ? -33.135 3.698 44.996 1.00 90.00 246 SER A CA 1
ATOM 1975 C C . SER A 1 246 ? -33.566 4.186 43.607 1.00 90.00 246 SER A C 1
ATOM 1977 O O . SER A 1 246 ? -32.737 4.250 42.696 1.00 90.00 246 SER A O 1
ATOM 1979 N N . LYS A 1 247 ? -34.841 4.556 43.434 1.00 91.88 247 LYS A N 1
ATOM 1980 C CA . LYS A 1 247 ? -35.366 5.147 42.196 1.00 91.88 247 LYS A CA 1
ATOM 1981 C C . LYS A 1 247 ? -34.691 6.487 41.904 1.00 91.88 247 LYS A C 1
ATOM 1983 O O . LYS A 1 247 ? -34.233 6.683 40.781 1.00 91.88 247 LYS A O 1
ATOM 1988 N N . ASP A 1 248 ? -34.571 7.358 42.901 1.00 90.19 248 ASP A N 1
ATOM 1989 C CA . ASP A 1 248 ? -33.945 8.676 42.758 1.00 90.19 248 ASP A CA 1
ATOM 1990 C C . ASP A 1 248 ? -32.454 8.557 42.418 1.00 90.19 248 ASP A C 1
ATOM 1992 O O . ASP A 1 248 ? -31.957 9.236 41.517 1.00 90.19 248 ASP A O 1
ATOM 1996 N N . GLN A 1 249 ? -31.748 7.618 43.054 1.00 90.31 249 GLN A N 1
ATOM 1997 C CA . GLN A 1 249 ? -30.351 7.327 42.733 1.00 90.31 249 GLN A CA 1
ATOM 1998 C C . GLN A 1 249 ? -30.186 6.839 41.285 1.00 90.31 249 GLN A C 1
ATOM 2000 O O . GLN A 1 249 ? -29.307 7.319 40.566 1.00 90.31 249 GLN A O 1
ATOM 2005 N N . LYS A 1 250 ? -31.059 5.935 40.819 1.00 90.38 250 LYS A N 1
ATOM 2006 C CA . LYS A 1 250 ? -31.050 5.473 39.422 1.00 90.38 250 LYS A CA 1
ATOM 2007 C C . LYS A 1 250 ? -31.404 6.590 38.440 1.00 90.38 250 LYS A C 1
ATOM 2009 O O . LYS A 1 250 ? -30.803 6.657 37.373 1.00 90.38 250 LYS A O 1
ATOM 2014 N N . ALA A 1 251 ? -32.333 7.480 38.784 1.00 89.19 251 ALA A N 1
ATOM 2015 C CA . ALA A 1 251 ? -32.687 8.624 37.946 1.00 89.19 251 ALA A CA 1
ATOM 2016 C C . ALA A 1 251 ? -31.505 9.597 37.776 1.00 89.19 251 ALA A C 1
ATOM 2018 O O . ALA A 1 251 ? -31.247 10.070 36.667 1.00 89.19 251 ALA A O 1
ATOM 2019 N N . LEU A 1 252 ? -30.745 9.842 38.848 1.00 92.31 252 LEU A N 1
ATOM 2020 C CA . LEU A 1 252 ? -29.515 10.638 38.795 1.00 92.31 252 LEU A CA 1
ATOM 2021 C C . LEU A 1 252 ? -28.434 9.977 37.932 1.00 92.31 252 LEU A C 1
ATOM 2023 O O . LEU A 1 252 ? -27.767 10.657 37.152 1.00 92.31 252 LEU A O 1
ATOM 2027 N N . GLU A 1 253 ? -28.281 8.657 38.024 1.00 90.25 253 GLU A N 1
ATOM 2028 C CA . GLU A 1 253 ? -27.326 7.915 37.199 1.00 90.25 253 GLU A CA 1
ATOM 2029 C C . GLU A 1 253 ? -27.708 7.930 35.713 1.00 90.25 253 GLU A C 1
ATOM 2031 O O . GLU A 1 253 ? -26.855 8.193 34.865 1.00 90.25 253 GLU A O 1
ATOM 2036 N N . VAL A 1 254 ? -28.994 7.763 35.391 1.00 90.00 254 VAL A N 1
ATOM 2037 C CA . VAL A 1 254 ? -29.502 7.909 34.018 1.00 90.00 254 VAL A CA 1
ATOM 2038 C C . VAL A 1 254 ? -29.230 9.316 33.486 1.00 90.00 254 VAL A C 1
ATOM 2040 O O . VAL A 1 254 ? -28.731 9.452 32.371 1.00 90.00 254 VAL A O 1
ATOM 2043 N N . GLN A 1 255 ? -29.464 10.371 34.277 1.00 90.31 255 GLN A N 1
ATOM 2044 C CA . GLN A 1 255 ? -29.116 11.736 33.861 1.00 90.31 255 GLN A CA 1
ATOM 2045 C C . GLN A 1 255 ? -27.611 11.921 33.630 1.00 90.31 255 GLN A C 1
ATOM 2047 O O . GLN A 1 255 ? -27.225 12.603 32.679 1.00 90.31 255 GLN A O 1
ATOM 2052 N N . ARG A 1 256 ? -26.755 11.336 34.477 1.00 94.50 256 ARG A N 1
ATOM 2053 C CA . ARG A 1 256 ? -25.295 11.400 34.314 1.00 94.50 256 ARG A CA 1
ATOM 2054 C C . ARG A 1 256 ? -24.864 10.745 33.004 1.00 94.50 256 ARG A C 1
ATOM 2056 O O . ARG A 1 256 ? -24.148 11.371 32.226 1.00 94.50 256 ARG A O 1
ATOM 2063 N N . LEU A 1 257 ? -25.337 9.525 32.750 1.00 90.62 257 LEU A N 1
ATOM 2064 C CA . LEU A 1 257 ? -25.036 8.780 31.528 1.00 90.62 257 LEU A CA 1
ATOM 2065 C C . LEU A 1 257 ? -25.570 9.496 30.283 1.00 90.62 257 LEU A C 1
ATOM 2067 O O . LEU A 1 257 ? -24.883 9.545 29.268 1.00 90.62 257 LEU A O 1
ATOM 2071 N N . GLN A 1 258 ? -26.748 10.118 30.365 1.00 91.31 258 GLN A N 1
ATOM 2072 C CA . GLN A 1 258 ? -27.304 10.896 29.259 1.00 91.31 258 GLN A CA 1
ATOM 2073 C C . GLN A 1 258 ? -26.398 12.078 28.879 1.00 91.31 258 GLN A C 1
ATOM 2075 O O . GLN A 1 258 ? -26.127 12.285 27.697 1.00 91.31 258 GLN A O 1
ATOM 2080 N N . ARG A 1 259 ? -25.873 12.814 29.870 1.00 91.50 259 ARG A N 1
ATOM 2081 C CA . ARG A 1 259 ? -24.914 13.909 29.627 1.00 91.50 259 ARG A CA 1
ATOM 2082 C C . ARG A 1 259 ? -23.621 13.397 28.993 1.00 91.50 259 ARG A C 1
ATOM 2084 O O . ARG A 1 259 ? -23.131 13.996 28.043 1.00 91.50 259 ARG A O 1
ATOM 2091 N N . GLU A 1 260 ? -23.111 12.267 29.475 1.00 91.12 260 GLU A N 1
ATOM 2092 C CA . GLU A 1 260 ? -21.901 11.633 28.942 1.00 91.12 260 GLU A CA 1
ATOM 2093 C C . GLU A 1 260 ? -22.083 11.202 27.473 1.00 91.12 260 GLU A C 1
ATOM 2095 O O . GLU A 1 260 ? -21.215 11.445 26.633 1.00 91.12 260 GLU A O 1
ATOM 2100 N N . VAL A 1 261 ? -23.255 10.658 27.123 1.00 88.44 261 VAL A N 1
ATOM 2101 C CA . VAL A 1 261 ? -23.628 10.333 25.736 1.00 88.44 261 VAL A CA 1
ATOM 2102 C C . VAL A 1 261 ? -23.722 11.586 24.863 1.00 88.44 261 VAL A C 1
ATOM 2104 O O . VAL A 1 261 ? -23.254 11.572 23.721 1.00 88.44 261 VAL A O 1
ATOM 2107 N N . ASP A 1 262 ? -24.302 12.676 25.363 1.00 92.00 262 ASP A N 1
ATOM 2108 C CA . ASP A 1 262 ? -24.418 13.924 24.603 1.00 92.00 262 ASP A CA 1
ATOM 2109 C C . ASP A 1 262 ? -23.054 14.586 24.355 1.00 92.00 262 ASP A C 1
ATOM 2111 O O . ASP A 1 262 ? -22.798 15.088 23.254 1.00 92.00 262 ASP A O 1
ATOM 2115 N N . ASP A 1 263 ? -22.141 14.526 25.323 1.00 92.81 263 ASP A N 1
ATOM 2116 C CA . ASP A 1 263 ? -20.769 15.014 25.163 1.00 92.81 263 ASP A CA 1
ATOM 2117 C C . ASP A 1 263 ? -19.961 14.136 24.199 1.00 92.81 263 ASP A C 1
ATOM 2119 O O . ASP A 1 263 ? -19.266 14.655 23.318 1.00 92.81 263 ASP A O 1
ATOM 2123 N N . MET A 1 264 ? -20.130 12.812 24.265 1.00 90.69 264 MET A N 1
ATOM 2124 C CA . MET A 1 264 ? -19.577 11.882 23.276 1.00 90.69 264 MET A CA 1
ATOM 2125 C C . MET A 1 264 ? -20.097 12.186 21.867 1.00 90.69 264 MET A C 1
ATOM 2127 O O . MET A 1 264 ? -19.309 12.262 20.927 1.00 90.69 264 MET A O 1
ATOM 2131 N N . ARG A 1 265 ? -21.400 12.454 21.701 1.00 90.44 265 ARG A N 1
ATOM 2132 C CA . ARG A 1 265 ? -21.991 12.841 20.406 1.00 90.44 265 ARG A CA 1
ATOM 2133 C C . ARG A 1 265 ? -21.407 14.144 19.867 1.00 90.44 265 ARG A C 1
ATOM 2135 O O . ARG A 1 265 ? -21.129 14.230 18.669 1.00 90.44 265 ARG A O 1
ATOM 2142 N N . LYS A 1 266 ? -21.203 15.153 20.719 1.00 91.88 266 LYS A N 1
ATOM 2143 C CA . LYS A 1 266 ? -20.532 16.406 20.327 1.00 91.88 266 LYS A CA 1
ATOM 2144 C C . LYS A 1 266 ? -19.090 16.149 19.890 1.00 91.88 266 LYS A C 1
ATOM 2146 O O . LYS A 1 266 ? -18.678 16.660 18.850 1.00 91.88 266 LYS A O 1
ATOM 2151 N N . ASN A 1 267 ? -18.352 15.322 20.629 1.00 91.25 267 ASN A N 1
ATOM 2152 C CA . ASN A 1 267 ? -16.977 14.950 20.296 1.00 91.25 267 ASN A CA 1
ATOM 2153 C C . ASN A 1 267 ? -16.904 14.187 18.959 1.00 91.25 267 ASN A C 1
ATOM 2155 O O . ASN A 1 267 ? -16.093 14.519 18.098 1.00 91.25 267 ASN A O 1
ATOM 2159 N N . THR A 1 268 ? -17.812 13.237 18.721 1.00 90.75 268 THR A N 1
ATOM 2160 C CA . THR A 1 268 ? -17.911 12.522 17.440 1.00 90.75 268 THR A CA 1
ATOM 2161 C C . THR A 1 268 ? -18.189 13.472 16.278 1.00 90.75 268 THR A C 1
ATOM 2163 O O . THR A 1 268 ? -17.525 13.363 15.251 1.00 90.75 268 THR A O 1
ATOM 2166 N N . LYS A 1 269 ? -19.097 14.446 16.441 1.00 90.75 269 LYS A N 1
ATOM 2167 C CA . LYS A 1 269 ? -19.357 15.469 15.412 1.00 90.75 269 LYS A CA 1
ATOM 2168 C C . LYS A 1 269 ? -18.133 16.345 15.138 1.00 90.75 269 LYS A C 1
ATOM 2170 O O . LYS A 1 269 ? -17.826 16.610 13.980 1.00 90.75 269 LYS A O 1
ATOM 2175 N N . ALA A 1 270 ? -17.411 16.763 16.179 1.00 88.75 270 ALA A N 1
ATOM 2176 C CA . ALA A 1 270 ? -16.182 17.541 16.024 1.00 88.75 270 ALA A CA 1
ATOM 2177 C C . ALA A 1 270 ? -15.101 16.749 15.267 1.00 88.75 270 ALA A C 1
ATOM 2179 O O . ALA A 1 270 ? -14.484 17.272 14.340 1.00 88.75 270 ALA A O 1
ATOM 2180 N N . LYS A 1 271 ? -14.926 15.464 15.601 1.00 90.56 271 LYS A N 1
ATOM 2181 C CA . LYS A 1 271 ? -14.004 14.568 14.890 1.00 90.56 271 LYS A CA 1
ATOM 2182 C C . LYS A 1 271 ? -14.436 14.310 13.447 1.00 90.56 271 LYS A C 1
ATOM 2184 O O . LYS A 1 271 ? -13.583 14.321 12.568 1.00 90.56 271 LYS A O 1
ATOM 2189 N N . GLN A 1 272 ? -15.731 14.129 13.181 1.00 87.25 272 GLN A N 1
ATOM 2190 C CA . GLN A 1 272 ? -16.260 14.014 11.815 1.00 87.25 272 GLN A CA 1
ATOM 2191 C C . GLN A 1 272 ? -15.937 15.254 10.981 1.00 87.25 272 GLN A C 1
ATOM 2193 O O . GLN A 1 272 ? -15.393 15.119 9.891 1.00 87.25 272 GLN A O 1
ATOM 2198 N N . TYR A 1 273 ? -16.175 16.450 11.522 1.00 92.31 273 TYR A N 1
ATOM 2199 C CA . TYR A 1 273 ? -15.829 17.699 10.843 1.00 92.31 273 TYR A CA 1
ATOM 2200 C C . TYR A 1 273 ? -14.321 17.807 10.559 1.00 92.31 273 TYR A C 1
ATOM 2202 O O . TYR A 1 273 ? -13.900 18.261 9.497 1.00 92.31 273 TYR A O 1
ATOM 2210 N N . GLN A 1 274 ? -13.486 17.346 11.492 1.00 90.12 274 GLN A N 1
ATOM 2211 C CA . GLN A 1 274 ? -12.035 17.332 11.317 1.00 90.12 274 GLN A CA 1
ATOM 2212 C C . GLN A 1 274 ? -11.587 16.336 10.235 1.00 90.12 274 GLN A C 1
ATOM 2214 O O . GLN A 1 274 ? -10.697 16.657 9.450 1.00 90.12 274 GLN A O 1
ATOM 2219 N N . ILE A 1 275 ? -12.232 15.168 10.143 1.00 86.38 275 ILE A N 1
ATOM 2220 C CA . ILE A 1 275 ? -12.007 14.189 9.069 1.00 86.38 275 ILE A CA 1
ATOM 2221 C C . ILE A 1 275 ? -12.421 14.771 7.714 1.00 86.38 275 ILE A C 1
ATOM 2223 O O . ILE A 1 275 ? -11.645 14.690 6.767 1.00 86.38 275 ILE A O 1
ATOM 2227 N N . GLU A 1 276 ? -13.597 15.394 7.612 1.00 89.25 276 GLU A N 1
ATOM 2228 C CA . GLU A 1 276 ? -14.052 16.035 6.370 1.00 89.25 276 GLU A CA 1
ATOM 2229 C C . GLU A 1 276 ? -13.089 17.132 5.906 1.00 89.25 276 GLU A C 1
ATOM 2231 O O . GLU A 1 276 ? -12.747 17.199 4.724 1.00 89.25 276 GLU A O 1
ATOM 2236 N N . LYS A 1 277 ? -12.588 17.951 6.839 1.00 92.88 277 LYS A N 1
ATOM 2237 C CA . LYS A 1 277 ? -11.578 18.970 6.543 1.00 92.88 277 LYS A CA 1
ATOM 2238 C C . LYS A 1 277 ? -10.289 18.349 5.992 1.00 92.88 277 LYS A C 1
ATOM 2240 O O . LYS A 1 277 ? -9.807 18.793 4.954 1.00 92.88 277 LYS A O 1
ATOM 2245 N N . LEU A 1 278 ? -9.762 17.310 6.644 1.00 89.75 278 LEU A N 1
ATOM 2246 C CA . LEU A 1 278 ? -8.543 16.623 6.202 1.00 89.75 278 LEU A CA 1
ATOM 2247 C C . LEU A 1 278 ? -8.723 15.933 4.843 1.00 89.75 278 LEU A C 1
ATOM 2249 O O . LEU A 1 278 ? -7.815 15.962 4.017 1.00 89.75 278 LEU A O 1
ATOM 2253 N N . LEU A 1 279 ? -9.891 15.341 4.578 1.00 87.81 279 LEU A N 1
ATOM 2254 C CA . LEU A 1 279 ? -10.201 14.750 3.273 1.00 87.81 279 LEU A CA 1
ATOM 2255 C C . LEU A 1 279 ? -10.221 15.806 2.164 1.00 87.81 279 LEU A C 1
ATOM 2257 O O . LEU A 1 279 ? -9.735 15.544 1.063 1.00 87.81 279 LEU A O 1
ATOM 2261 N N . LYS A 1 280 ? -10.736 17.004 2.458 1.00 90.44 280 LYS A N 1
ATOM 2262 C CA . LYS A 1 280 ? -10.727 18.125 1.516 1.00 90.44 280 LYS A CA 1
ATOM 2263 C C . LYS A 1 280 ? -9.307 18.631 1.243 1.00 90.44 280 LYS A C 1
ATOM 2265 O O . LYS A 1 280 ? -8.935 18.767 0.083 1.00 90.44 280 LYS A O 1
ATOM 2270 N N . GLU A 1 281 ? -8.494 18.817 2.283 1.00 89.38 281 GLU A N 1
ATOM 2271 C CA . GLU A 1 281 ? -7.077 19.195 2.146 1.00 89.38 281 GLU A CA 1
ATOM 2272 C C . GLU A 1 281 ? -6.281 18.145 1.351 1.00 89.38 281 GLU A C 1
ATOM 2274 O O . GLU A 1 281 ? -5.449 18.485 0.510 1.00 89.38 281 GLU A O 1
ATOM 2279 N N . LEU A 1 282 ? -6.565 16.854 1.557 1.00 84.19 282 LEU A N 1
ATOM 2280 C CA . LEU A 1 282 ? -5.924 15.765 0.822 1.00 84.19 282 LEU A CA 1
ATOM 2281 C C . LEU A 1 282 ? -6.322 15.750 -0.662 1.00 84.19 282 LEU A C 1
ATOM 2283 O O . LEU A 1 282 ? -5.476 15.481 -1.516 1.00 84.19 282 LEU A O 1
ATOM 2287 N N . ALA A 1 283 ? -7.580 16.064 -0.982 1.00 85.81 283 ALA A N 1
ATOM 2288 C CA . ALA A 1 283 ? -8.030 16.227 -2.363 1.00 85.81 283 ALA A CA 1
ATOM 2289 C C . ALA A 1 283 ? -7.328 17.415 -3.046 1.00 85.81 283 ALA A C 1
ATOM 2291 O O . ALA A 1 283 ? -6.766 17.248 -4.127 1.00 85.81 283 ALA A O 1
ATOM 2292 N N . GLU A 1 284 ? -7.260 18.570 -2.379 1.00 89.06 284 GLU A N 1
ATOM 2293 C CA . GLU A 1 284 ? -6.569 19.766 -2.885 1.00 89.06 284 GLU A CA 1
ATOM 2294 C C . GLU A 1 284 ? -5.067 19.505 -3.114 1.00 89.06 284 GLU A C 1
ATOM 2296 O O . GLU A 1 284 ? -4.518 19.856 -4.160 1.00 89.06 284 GLU A O 1
ATOM 2301 N N . MET A 1 285 ? -4.402 18.808 -2.187 1.00 84.88 285 MET A N 1
ATOM 2302 C CA . MET A 1 285 ? -2.999 18.392 -2.329 1.00 84.88 285 MET A CA 1
ATOM 2303 C C . MET A 1 285 ? -2.786 17.438 -3.508 1.00 84.88 285 MET A C 1
ATOM 2305 O O . MET A 1 285 ? -1.792 17.551 -4.231 1.00 84.88 285 MET A O 1
ATOM 2309 N N . LYS A 1 286 ? -3.716 16.502 -3.727 1.00 85.81 286 LYS A N 1
ATOM 2310 C CA . LYS A 1 286 ? -3.657 15.562 -4.852 1.00 85.81 286 LYS A CA 1
ATOM 2311 C C . LYS A 1 286 ? -3.794 16.289 -6.190 1.00 85.81 286 LYS A C 1
ATOM 2313 O O . LYS A 1 286 ? -3.041 15.995 -7.119 1.00 85.81 286 LYS A O 1
ATOM 2318 N N . ASP A 1 287 ? -4.687 17.269 -6.269 1.00 85.19 287 ASP A N 1
ATOM 2319 C CA . ASP A 1 287 ? -4.864 18.095 -7.463 1.00 85.19 287 ASP A CA 1
ATOM 2320 C C . ASP A 1 287 ? -3.647 18.991 -7.722 1.00 85.19 287 ASP A C 1
ATOM 2322 O O . ASP A 1 287 ? -3.187 19.091 -8.862 1.00 85.19 287 ASP A O 1
ATOM 2326 N N . LEU A 1 288 ? -3.051 19.578 -6.679 1.00 83.00 288 LEU A N 1
ATOM 2327 C CA . LEU A 1 288 ? -1.806 20.346 -6.793 1.00 83.00 288 LEU A CA 1
ATOM 2328 C C . LEU A 1 288 ? -0.637 19.484 -7.280 1.00 83.00 288 LEU A C 1
ATOM 2330 O O . LEU A 1 288 ? 0.086 19.899 -8.186 1.00 83.00 288 LEU A O 1
ATOM 2334 N N . TYR A 1 289 ? -0.470 18.277 -6.733 1.00 82.50 289 TYR A N 1
ATOM 2335 C CA . TYR A 1 289 ? 0.569 17.343 -7.168 1.00 82.50 289 TYR A CA 1
ATOM 2336 C C . TYR A 1 289 ? 0.388 16.937 -8.635 1.00 82.50 289 TYR A C 1
ATOM 2338 O O . TYR A 1 289 ? 1.337 16.993 -9.420 1.00 82.50 289 TYR A O 1
ATOM 2346 N N . ASN A 1 290 ? -0.836 16.582 -9.034 1.00 81.88 290 ASN A N 1
ATOM 2347 C CA . ASN A 1 290 ? -1.135 16.208 -10.415 1.00 81.88 290 ASN A CA 1
ATOM 2348 C C . ASN A 1 290 ? -0.913 17.380 -11.379 1.00 81.88 290 ASN A C 1
ATOM 2350 O O . ASN A 1 290 ? -0.330 17.192 -12.449 1.00 81.88 290 ASN A O 1
ATOM 2354 N N . ASN A 1 291 ? -1.299 18.597 -10.992 1.00 81.69 291 ASN A N 1
ATOM 2355 C CA . ASN A 1 291 ? -1.061 19.800 -11.787 1.00 81.69 291 ASN A CA 1
ATOM 2356 C C . ASN A 1 291 ? 0.432 20.131 -11.907 1.00 81.69 291 ASN A C 1
ATOM 2358 O O . ASN A 1 291 ? 0.896 20.434 -13.006 1.00 81.69 291 ASN A O 1
ATOM 2362 N N . ALA A 1 292 ? 1.203 20.033 -10.821 1.00 79.19 292 ALA A N 1
ATOM 2363 C CA . ALA A 1 292 ? 2.649 20.254 -10.840 1.00 79.19 292 ALA A CA 1
ATOM 2364 C C . ALA A 1 292 ? 3.369 19.216 -11.715 1.00 79.19 292 ALA A C 1
ATOM 2366 O O . ALA A 1 292 ? 4.188 19.576 -12.560 1.00 79.19 292 ALA A O 1
ATOM 2367 N N . LYS A 1 293 ? 3.000 17.937 -11.583 1.00 85.38 293 LYS A N 1
ATOM 2368 C CA . LYS A 1 293 ? 3.535 16.848 -12.410 1.00 85.38 293 LYS A CA 1
ATOM 2369 C C . LYS A 1 293 ? 3.208 17.045 -13.889 1.00 85.38 293 LYS A C 1
ATOM 2371 O O . LYS A 1 293 ? 4.078 16.874 -14.736 1.00 85.38 293 LYS A O 1
ATOM 2376 N N . THR A 1 294 ? 1.976 17.444 -14.204 1.00 80.38 294 THR A N 1
ATOM 2377 C CA . THR A 1 294 ? 1.554 17.695 -15.589 1.00 80.38 294 THR A CA 1
ATOM 2378 C C . THR A 1 294 ? 2.297 18.891 -16.183 1.00 80.38 294 THR A C 1
ATOM 2380 O O . THR A 1 294 ? 2.774 18.799 -17.308 1.00 80.38 294 THR A O 1
ATOM 2383 N N . ARG A 1 295 ? 2.478 19.983 -15.425 1.00 80.00 295 ARG A N 1
ATOM 2384 C CA . ARG A 1 295 ? 3.274 21.142 -15.870 1.00 80.00 295 ARG A CA 1
ATOM 2385 C C . ARG A 1 295 ? 4.734 20.777 -16.128 1.00 80.00 295 ARG A C 1
ATOM 2387 O O . ARG A 1 295 ? 5.243 21.119 -17.187 1.00 80.00 295 ARG A O 1
ATOM 2394 N N . SER A 1 296 ? 5.361 20.021 -15.226 1.00 83.25 296 SER A N 1
ATOM 2395 C CA . SER A 1 296 ? 6.735 19.534 -15.412 1.00 83.25 296 SER A CA 1
ATOM 2396 C C . SER A 1 296 ? 6.872 18.691 -16.681 1.00 83.25 296 SER A C 1
ATOM 2398 O O . SER A 1 296 ? 7.787 18.908 -17.467 1.00 83.25 296 SER A O 1
ATOM 2400 N N . LEU A 1 297 ? 5.937 17.765 -16.922 1.00 81.81 297 LEU A N 1
ATOM 2401 C CA . LEU A 1 297 ? 5.953 16.937 -18.130 1.00 81.81 297 LEU A CA 1
ATOM 2402 C C . LEU A 1 297 ? 5.750 17.769 -19.402 1.00 81.81 297 LEU A C 1
ATOM 2404 O O . LEU A 1 297 ? 6.394 17.500 -20.411 1.00 81.81 297 LEU A O 1
ATOM 2408 N N . VAL A 1 298 ? 4.887 18.788 -19.367 1.00 82.44 298 VAL A N 1
ATOM 2409 C CA . VAL A 1 298 ? 4.683 19.701 -20.503 1.00 82.44 298 VAL A CA 1
ATOM 2410 C C . VAL A 1 298 ? 5.943 20.523 -20.791 1.00 82.44 298 VAL A C 1
ATOM 2412 O O . VAL A 1 298 ? 6.324 20.651 -21.952 1.00 82.44 298 VAL A O 1
ATOM 2415 N N . GLU A 1 299 ? 6.623 21.033 -19.761 1.00 83.94 299 GLU A N 1
ATOM 2416 C CA . GLU A 1 299 ? 7.895 21.752 -19.918 1.00 83.94 299 GLU A CA 1
ATOM 2417 C C . GLU A 1 299 ? 8.995 20.859 -20.503 1.00 83.94 299 GLU A C 1
ATOM 2419 O O . GLU A 1 299 ? 9.755 21.293 -21.372 1.00 83.94 299 GLU A O 1
ATOM 2424 N N . ASP A 1 300 ? 9.070 19.602 -20.071 1.00 83.81 300 ASP A N 1
ATOM 2425 C CA . ASP A 1 300 ? 10.052 18.656 -20.596 1.00 83.81 300 ASP A CA 1
ATOM 2426 C C . ASP A 1 300 ? 9.729 18.229 -22.036 1.00 83.81 300 ASP A C 1
ATOM 2428 O O . ASP A 1 300 ? 10.641 18.121 -22.857 1.00 83.81 300 ASP A O 1
ATOM 2432 N N . ILE A 1 301 ? 8.448 18.087 -22.395 1.00 82.88 301 ILE A N 1
ATOM 2433 C CA . ILE A 1 301 ? 8.023 17.880 -23.788 1.00 82.88 301 ILE A CA 1
ATOM 2434 C C . ILE A 1 301 ? 8.437 19.072 -24.664 1.00 82.88 301 ILE A C 1
ATOM 2436 O O . ILE A 1 301 ? 8.980 18.862 -25.749 1.00 82.88 301 ILE A O 1
ATOM 2440 N N . ASP A 1 302 ? 8.250 20.311 -24.200 1.00 86.31 302 ASP A N 1
ATOM 2441 C CA . ASP A 1 302 ? 8.659 21.514 -24.942 1.00 86.31 302 ASP A CA 1
ATOM 2442 C C . ASP A 1 302 ? 10.191 21.590 -25.113 1.00 86.31 302 ASP A C 1
ATOM 2444 O O . ASP A 1 302 ? 10.699 21.903 -26.196 1.00 86.31 302 ASP A O 1
ATOM 2448 N N . LYS A 1 303 ? 10.967 21.207 -24.085 1.00 86.44 303 LYS A N 1
ATOM 2449 C CA . LYS A 1 303 ? 12.432 21.068 -24.201 1.00 86.44 303 LYS A CA 1
ATOM 2450 C C . LYS A 1 303 ? 12.823 20.006 -25.226 1.00 86.44 303 LYS A C 1
ATOM 2452 O O . LYS A 1 303 ? 13.692 20.269 -26.058 1.00 86.44 303 LYS A O 1
ATOM 2457 N N . ILE A 1 304 ? 12.186 18.834 -25.201 1.00 83.12 304 ILE A N 1
ATOM 2458 C CA . ILE A 1 304 ? 12.445 17.756 -26.167 1.00 83.12 304 ILE A CA 1
ATOM 2459 C C . ILE A 1 304 ? 12.135 18.231 -27.589 1.00 83.12 304 ILE A C 1
ATOM 2461 O O . ILE A 1 304 ? 12.933 17.994 -28.497 1.00 83.12 304 ILE A O 1
ATOM 2465 N N . GLN A 1 305 ? 11.031 18.951 -27.800 1.00 85.56 305 GLN A N 1
ATOM 2466 C CA . GLN A 1 305 ? 10.681 19.509 -29.109 1.00 85.56 305 GLN A CA 1
ATOM 2467 C C . GLN A 1 305 ? 11.724 20.522 -29.598 1.00 85.56 305 GLN A C 1
ATOM 2469 O O . GLN A 1 305 ? 12.176 20.431 -30.742 1.00 85.56 305 GLN A O 1
ATOM 2474 N N . LYS A 1 306 ? 12.186 21.430 -28.728 1.00 88.50 306 LYS A N 1
ATOM 2475 C CA . LYS A 1 306 ? 13.262 22.388 -29.046 1.00 88.50 306 LYS A CA 1
ATOM 2476 C C . LYS A 1 306 ? 14.584 21.695 -29.377 1.00 88.50 306 LYS A C 1
ATOM 2478 O O . LYS A 1 306 ? 15.250 22.081 -30.337 1.00 88.50 306 LYS A O 1
ATOM 2483 N N . LEU A 1 307 ? 14.962 20.665 -28.620 1.00 86.25 307 LEU A N 1
ATOM 2484 C CA . LEU A 1 307 ? 16.165 19.873 -28.893 1.00 86.25 307 LEU A CA 1
ATOM 2485 C C . LEU A 1 307 ? 16.047 19.094 -30.206 1.00 86.25 307 LEU A C 1
ATOM 2487 O O . LEU A 1 307 ? 16.998 19.067 -30.980 1.00 86.25 307 LEU A O 1
ATOM 2491 N N . THR A 1 308 ? 14.871 18.541 -30.502 1.00 87.06 308 THR A N 1
ATOM 2492 C CA . THR A 1 308 ? 14.600 17.838 -31.766 1.00 87.06 308 THR A CA 1
ATOM 2493 C C . THR A 1 308 ? 14.707 18.786 -32.963 1.00 87.06 308 THR A C 1
ATOM 2495 O O . THR A 1 308 ? 15.287 18.426 -33.986 1.00 87.06 308 THR A O 1
ATOM 2498 N N . ALA A 1 309 ? 14.208 20.021 -32.838 1.00 84.62 309 ALA A N 1
ATOM 2499 C CA . ALA A 1 309 ? 14.365 21.042 -33.872 1.00 84.62 309 ALA A CA 1
ATOM 2500 C C . ALA A 1 309 ? 15.845 21.403 -34.096 1.00 84.62 309 ALA A C 1
ATOM 2502 O O . ALA A 1 309 ? 16.308 21.409 -35.235 1.00 84.62 309 ALA A O 1
ATOM 2503 N N . ARG A 1 310 ? 16.611 21.611 -33.014 1.00 88.62 310 ARG A N 1
ATOM 2504 C CA . ARG A 1 310 ? 18.059 21.877 -33.094 1.00 88.62 310 ARG A CA 1
ATOM 2505 C C . ARG A 1 310 ? 18.839 20.719 -33.714 1.00 88.62 310 ARG A C 1
ATOM 2507 O O . ARG A 1 310 ? 19.746 20.966 -34.503 1.00 88.62 310 ARG A O 1
ATOM 2514 N N . LEU A 1 311 ? 18.484 19.475 -33.387 1.00 85.19 311 LEU A N 1
ATOM 2515 C CA . LEU A 1 311 ? 19.088 18.283 -33.984 1.00 85.19 311 LEU A CA 1
ATOM 2516 C C . LEU A 1 311 ? 18.875 18.276 -35.502 1.00 85.19 311 LEU A C 1
ATOM 2518 O O . LEU A 1 311 ? 19.827 18.100 -36.253 1.00 85.19 311 LEU A O 1
ATOM 2522 N N . LYS A 1 312 ? 17.647 18.546 -35.957 1.00 85.62 312 LYS A N 1
ATOM 2523 C CA . LYS A 1 312 ? 17.307 18.587 -37.385 1.00 85.62 312 LYS A CA 1
ATOM 2524 C C . LYS A 1 312 ? 18.065 19.689 -38.135 1.00 85.62 312 LYS A C 1
ATOM 2526 O O . LYS A 1 312 ? 18.514 19.479 -39.264 1.00 85.62 312 LYS A O 1
ATOM 2531 N N . ASP A 1 313 ? 18.242 20.850 -37.508 1.00 87.69 313 ASP A N 1
ATOM 2532 C CA . ASP A 1 313 ? 19.057 21.932 -38.067 1.00 87.69 313 ASP A CA 1
ATOM 2533 C C . ASP A 1 313 ? 20.540 21.544 -38.140 1.00 87.69 313 ASP A C 1
ATOM 2535 O O . ASP A 1 313 ? 21.184 21.780 -39.164 1.00 87.69 313 ASP A O 1
ATOM 2539 N N . ALA A 1 314 ? 21.073 20.891 -37.103 1.00 84.56 314 ALA A N 1
ATOM 2540 C CA . ALA A 1 314 ? 22.445 20.387 -37.092 1.00 84.56 314 ALA A CA 1
ATOM 2541 C C . ALA A 1 314 ? 22.667 19.303 -38.161 1.00 84.56 314 ALA A C 1
ATOM 2543 O O . ALA A 1 314 ? 23.652 19.359 -38.892 1.00 84.56 314 ALA A O 1
ATOM 2544 N N . GLU A 1 315 ? 21.733 18.365 -38.333 1.00 86.00 315 GLU A N 1
ATOM 2545 C CA . GLU A 1 315 ? 21.768 17.363 -39.407 1.00 86.00 315 GLU A CA 1
ATOM 2546 C C . GLU A 1 315 ? 21.785 18.019 -40.796 1.00 86.00 315 GLU A C 1
ATOM 2548 O O . GLU A 1 315 ? 22.559 17.621 -41.670 1.00 86.00 315 GLU A O 1
ATOM 2553 N N . SER A 1 316 ? 20.985 19.072 -40.995 1.00 86.44 316 SER A N 1
ATOM 2554 C CA . SER A 1 316 ? 20.984 19.865 -42.231 1.00 86.44 316 SER A CA 1
ATOM 2555 C C . SER A 1 316 ? 22.328 20.565 -42.468 1.00 86.44 316 SER A C 1
ATOM 2557 O O . SER A 1 316 ? 22.832 20.588 -43.596 1.00 86.44 316 SER A O 1
ATOM 2559 N N . GLN A 1 317 ? 22.956 21.095 -41.414 1.00 85.44 317 GLN A N 1
ATOM 2560 C CA . GLN A 1 317 ? 24.293 21.689 -41.495 1.00 85.44 317 GLN A CA 1
ATOM 2561 C C . GLN A 1 317 ? 25.371 20.644 -41.804 1.00 85.44 317 GLN A C 1
ATOM 2563 O O . GLN A 1 317 ? 26.195 20.879 -42.687 1.00 85.44 317 GLN A O 1
ATOM 2568 N N . ILE A 1 318 ? 25.327 19.472 -41.163 1.00 83.25 318 ILE A N 1
ATOM 2569 C CA . ILE A 1 318 ? 26.237 18.350 -41.438 1.00 83.25 318 ILE A CA 1
ATOM 2570 C C . ILE A 1 318 ? 26.100 17.901 -42.893 1.00 83.25 318 ILE A C 1
ATOM 2572 O O . ILE A 1 318 ? 27.106 17.693 -43.566 1.00 83.25 318 ILE A O 1
ATOM 2576 N N . TYR A 1 319 ? 24.875 17.796 -43.414 1.00 88.50 319 TYR A N 1
ATOM 2577 C CA . TYR A 1 319 ? 24.650 17.436 -44.814 1.00 88.50 319 TYR A CA 1
ATOM 2578 C C . TYR A 1 319 ? 25.272 18.458 -45.776 1.00 88.50 319 TYR A C 1
ATOM 2580 O O . TYR A 1 319 ? 25.959 18.076 -46.725 1.00 88.50 319 TYR A O 1
ATOM 2588 N N . LYS A 1 320 ? 25.092 19.760 -45.511 1.00 88.75 320 LYS A N 1
ATOM 2589 C CA . LYS A 1 320 ? 25.717 20.835 -46.302 1.00 88.75 320 LYS A CA 1
ATOM 2590 C C . LYS A 1 320 ? 27.244 20.788 -46.223 1.00 88.75 320 LYS A C 1
ATOM 2592 O O . LYS A 1 320 ? 27.896 20.880 -47.259 1.00 88.75 320 LYS A O 1
ATOM 2597 N N . ALA A 1 321 ? 27.805 20.597 -45.029 1.00 84.06 321 ALA A N 1
ATOM 2598 C CA . ALA A 1 321 ? 29.248 20.497 -44.823 1.00 84.06 321 ALA A CA 1
ATOM 2599 C C . ALA A 1 321 ? 29.840 19.269 -45.529 1.00 84.06 321 ALA A C 1
ATOM 2601 O O . ALA A 1 321 ? 30.856 19.378 -46.208 1.00 84.06 321 ALA A O 1
ATOM 2602 N N . LYS A 1 322 ? 29.169 18.114 -45.447 1.00 86.75 322 LYS A N 1
ATOM 2603 C CA . LYS A 1 322 ? 29.580 16.887 -46.140 1.00 86.75 322 LYS A CA 1
ATOM 2604 C C . LYS A 1 322 ? 29.552 17.057 -47.657 1.00 86.75 322 LYS A C 1
ATOM 2606 O O . LYS A 1 322 ? 30.469 16.603 -48.333 1.00 86.75 322 LYS A O 1
ATOM 2611 N N . LYS A 1 323 ? 28.529 17.731 -48.190 1.00 88.69 323 LYS A N 1
ATOM 2612 C CA . LYS A 1 323 ? 28.458 18.059 -49.616 1.00 88.69 323 LYS A CA 1
ATOM 2613 C C . LYS A 1 323 ? 29.625 18.958 -50.041 1.00 88.69 323 LYS A C 1
ATOM 2615 O O . LYS A 1 323 ? 30.305 18.632 -51.004 1.00 88.69 323 LYS A O 1
ATOM 2620 N N . ALA A 1 324 ? 29.899 20.023 -49.287 1.00 85.12 324 ALA A N 1
ATOM 2621 C CA . ALA A 1 324 ? 31.027 20.913 -49.561 1.00 85.12 324 ALA A CA 1
ATOM 2622 C C . ALA A 1 324 ? 32.382 20.183 -49.474 1.00 85.12 324 ALA A C 1
ATOM 2624 O O . ALA A 1 324 ? 33.272 20.432 -50.282 1.00 85.12 324 ALA A O 1
ATOM 2625 N N . ALA A 1 325 ? 32.537 19.249 -48.531 1.00 81.25 325 ALA A N 1
ATOM 2626 C CA . ALA A 1 325 ? 33.740 18.429 -48.413 1.00 81.25 325 ALA A CA 1
ATOM 2627 C C . ALA A 1 325 ? 33.940 17.505 -49.628 1.00 81.25 325 ALA A C 1
ATOM 2629 O O . ALA A 1 325 ? 35.061 17.386 -50.113 1.00 81.25 325 ALA A O 1
ATOM 2630 N N . LEU A 1 326 ? 32.867 16.897 -50.148 1.00 83.69 326 LEU A N 1
ATOM 2631 C CA . LEU A 1 326 ? 32.922 16.088 -51.372 1.00 83.69 326 LEU A CA 1
ATOM 2632 C C . LEU A 1 326 ? 33.286 16.934 -52.597 1.00 83.69 326 LEU A C 1
ATOM 2634 O O . LEU A 1 326 ? 34.178 16.553 -53.347 1.00 83.69 326 LEU A O 1
ATOM 2638 N N . GLU A 1 327 ? 32.677 18.113 -52.752 1.00 88.81 327 GLU A N 1
ATOM 2639 C CA . GLU A 1 327 ? 33.027 19.060 -53.822 1.00 88.81 327 GLU A CA 1
ATOM 2640 C C . GLU A 1 327 ? 34.518 19.454 -53.742 1.00 88.81 327 GLU A C 1
ATOM 2642 O O . GLU A 1 327 ? 35.225 19.464 -54.750 1.00 88.81 327 GLU A O 1
ATOM 2647 N N . LYS A 1 328 ? 35.052 19.685 -52.532 1.00 88.12 328 LYS A N 1
ATOM 2648 C CA . LYS A 1 328 ? 36.488 19.950 -52.327 1.00 88.12 328 LYS A CA 1
ATOM 2649 C C . LYS A 1 328 ? 37.377 18.741 -52.609 1.00 88.12 328 LYS A C 1
ATOM 2651 O O . LYS A 1 328 ? 38.491 18.913 -53.099 1.00 88.12 328 LYS A O 1
ATOM 2656 N N . GLN A 1 329 ? 36.908 17.530 -52.328 1.00 82.19 329 GLN A N 1
ATOM 2657 C CA . GLN A 1 329 ? 37.627 16.305 -52.666 1.00 82.19 329 GLN A CA 1
ATOM 2658 C C . GLN A 1 329 ? 37.724 16.115 -54.187 1.00 82.19 329 GLN A C 1
ATOM 2660 O O . GLN A 1 329 ? 38.796 15.782 -54.687 1.00 82.19 329 GLN A O 1
ATOM 2665 N N . GLU A 1 330 ? 36.654 16.400 -54.931 1.00 84.38 330 GLU A N 1
ATOM 2666 C CA . GLU A 1 330 ? 36.666 16.392 -56.400 1.00 84.38 330 GLU A CA 1
ATOM 2667 C C . GLU A 1 330 ? 37.615 17.457 -56.974 1.00 84.38 330 GLU A C 1
ATOM 2669 O O . GLU A 1 330 ? 38.394 17.174 -57.891 1.00 84.38 330 GLU A O 1
ATOM 2674 N N . GLU A 1 331 ? 37.613 18.670 -56.405 1.00 86.56 331 GLU A N 1
ATOM 2675 C CA . GLU A 1 331 ? 38.581 19.717 -56.754 1.00 86.56 331 GLU A CA 1
ATOM 2676 C C . GLU A 1 331 ? 40.028 19.258 -56.505 1.00 86.56 331 GLU A C 1
ATOM 2678 O O . GLU A 1 331 ? 40.893 19.458 -57.363 1.00 86.56 331 GLU A O 1
ATOM 2683 N N . LEU A 1 332 ? 40.297 18.606 -55.367 1.00 81.94 332 LEU A N 1
ATOM 2684 C CA . LEU A 1 332 ? 41.617 18.060 -55.040 1.00 81.94 332 LEU A CA 1
ATOM 2685 C C . LEU A 1 332 ? 42.046 16.966 -56.018 1.00 81.94 332 LEU A C 1
ATOM 2687 O O . LEU A 1 332 ? 43.180 17.005 -56.487 1.00 81.94 332 LEU A O 1
ATOM 2691 N N . SER A 1 333 ? 41.165 16.033 -56.384 1.00 83.12 333 SER A N 1
ATOM 2692 C CA . SER A 1 333 ? 41.475 15.003 -57.385 1.00 83.12 333 SER A CA 1
ATOM 2693 C C . SER A 1 333 ? 41.754 15.606 -58.767 1.00 83.12 333 SER A C 1
ATOM 2695 O O . SER A 1 333 ? 42.673 15.177 -59.467 1.00 83.12 333 SER A O 1
ATOM 2697 N N . SER A 1 334 ? 41.024 16.658 -59.150 1.00 86.50 334 SER A N 1
ATOM 2698 C CA . SER A 1 334 ? 41.290 17.421 -60.377 1.00 86.50 334 SER A CA 1
ATOM 2699 C C . SER A 1 334 ? 42.655 18.119 -60.335 1.00 86.50 334 SER A C 1
ATOM 2701 O O . SER A 1 334 ? 43.415 18.077 -61.308 1.00 86.50 334 SER A O 1
ATOM 2703 N N . LEU A 1 335 ? 43.006 18.727 -59.198 1.00 85.25 335 LEU A N 1
ATOM 2704 C CA . LEU A 1 335 ? 44.315 19.344 -58.985 1.00 85.25 335 LEU A CA 1
ATOM 2705 C C . LEU A 1 335 ? 45.449 18.314 -58.961 1.00 85.25 335 LEU A C 1
ATOM 2707 O O . LEU A 1 335 ? 46.493 18.577 -59.549 1.00 85.25 335 LEU A O 1
ATOM 2711 N N . GLN A 1 336 ? 45.245 17.141 -58.359 1.00 82.06 336 GLN A N 1
ATOM 2712 C CA . GLN A 1 336 ? 46.206 16.035 -58.384 1.00 82.06 336 GLN A CA 1
ATOM 2713 C C . GLN A 1 336 ? 46.464 15.557 -59.814 1.00 82.06 336 GLN A C 1
ATOM 2715 O O . GLN A 1 336 ? 47.618 15.466 -60.216 1.00 82.06 336 GLN A O 1
ATOM 2720 N N . SER A 1 337 ? 45.419 15.373 -60.626 1.00 82.44 337 SER A N 1
ATOM 2721 C CA . SER A 1 337 ? 45.585 15.019 -62.042 1.00 82.44 337 SER A CA 1
ATOM 2722 C C . SER A 1 337 ? 46.340 16.099 -62.831 1.00 82.44 337 SER A C 1
ATOM 2724 O O . SER A 1 337 ? 47.167 15.791 -63.690 1.00 82.44 337 SER A O 1
ATOM 2726 N N . LYS A 1 338 ? 46.100 17.387 -62.541 1.00 86.00 338 LYS A N 1
ATOM 2727 C CA . LYS A 1 338 ? 46.889 18.484 -63.131 1.00 86.00 338 LYS A CA 1
ATOM 2728 C C . LYS A 1 338 ? 48.345 18.449 -62.671 1.00 86.00 338 LYS A C 1
ATOM 2730 O O . LYS A 1 338 ? 49.232 18.687 -63.484 1.00 86.00 338 LYS A O 1
ATOM 2735 N N . TYR A 1 339 ? 48.589 18.162 -61.396 1.00 82.94 339 TYR A N 1
ATOM 2736 C CA . TYR A 1 339 ? 49.933 18.035 -60.849 1.00 82.94 339 TYR A CA 1
ATOM 2737 C C . TYR A 1 339 ? 50.695 16.874 -61.494 1.00 82.94 339 TYR A C 1
ATOM 2739 O O . TYR A 1 339 ? 51.829 17.074 -61.909 1.00 82.94 339 TYR A O 1
ATOM 2747 N N . GLU A 1 340 ? 50.071 15.707 -61.665 1.00 83.00 340 GLU A N 1
ATOM 2748 C CA . GLU A 1 340 ? 50.663 14.566 -62.378 1.00 83.00 340 GLU A CA 1
ATOM 2749 C C . GLU A 1 340 ? 51.024 14.924 -63.822 1.00 83.00 340 GLU A C 1
ATOM 2751 O O . GLU A 1 340 ? 52.147 14.676 -64.246 1.00 83.00 340 GLU A O 1
ATOM 2756 N N . LYS A 1 341 ? 50.138 15.616 -64.551 1.00 84.38 341 LYS A N 1
ATOM 2757 C CA . LYS A 1 341 ? 50.458 16.111 -65.902 1.00 84.38 341 LYS A CA 1
ATOM 2758 C C . LYS A 1 341 ? 51.649 17.066 -65.907 1.00 84.38 341 LYS A C 1
ATOM 2760 O O . LYS A 1 341 ? 52.517 16.950 -66.764 1.00 84.38 341 LYS A O 1
ATOM 2765 N N . LEU A 1 342 ? 51.719 17.987 -64.946 1.00 82.38 342 LEU A N 1
ATOM 2766 C CA . LEU A 1 342 ? 52.864 18.892 -64.803 1.00 82.38 342 LEU A CA 1
ATOM 2767 C C . LEU A 1 342 ? 54.147 18.140 -64.416 1.00 82.38 342 LEU A C 1
ATOM 2769 O O . LEU A 1 342 ? 55.236 18.518 -64.846 1.00 82.38 342 LEU A O 1
ATOM 2773 N N . GLN A 1 343 ? 54.036 17.074 -63.624 1.00 78.06 343 GLN A N 1
ATOM 2774 C CA . GLN A 1 343 ? 55.143 16.191 -63.265 1.00 78.06 343 GLN A CA 1
ATOM 2775 C C . GLN A 1 343 ? 55.658 15.437 -64.500 1.00 78.06 343 GLN A C 1
ATOM 2777 O O . GLN A 1 343 ? 56.868 15.375 -64.721 1.00 78.06 343 GLN A O 1
ATOM 2782 N N . ASP A 1 344 ? 54.757 14.922 -65.334 1.00 80.94 344 ASP A N 1
ATOM 2783 C CA . ASP A 1 344 ? 55.081 14.259 -66.597 1.00 80.94 344 ASP A CA 1
ATOM 2784 C C . ASP A 1 344 ? 55.696 15.232 -67.604 1.00 80.94 344 ASP A C 1
ATOM 2786 O O . ASP A 1 344 ? 56.698 14.909 -68.243 1.00 80.94 344 ASP A O 1
ATOM 2790 N N . GLU A 1 345 ? 55.168 16.454 -67.700 1.00 84.00 345 GLU A N 1
ATOM 2791 C CA . GLU A 1 345 ? 55.767 17.527 -68.494 1.00 84.00 345 GLU A CA 1
ATOM 2792 C C . GLU A 1 345 ? 57.178 17.853 -67.997 1.00 84.00 345 GLU A C 1
ATOM 2794 O O . GLU A 1 345 ? 58.110 17.891 -68.800 1.00 84.00 345 GLU A O 1
ATOM 2799 N N . LYS A 1 346 ? 57.375 18.016 -66.681 1.00 85.56 346 LYS A N 1
ATOM 2800 C CA . LYS A 1 346 ? 58.699 18.213 -66.070 1.00 85.56 346 LYS A CA 1
ATOM 2801 C C . LYS A 1 346 ? 59.649 17.063 -66.409 1.00 85.56 346 LYS A C 1
ATOM 2803 O O . LYS A 1 346 ? 60.795 17.319 -66.771 1.00 85.56 346 LYS A O 1
ATOM 2808 N N . ASN A 1 347 ? 59.194 15.816 -66.324 1.00 79.75 347 ASN A N 1
ATOM 2809 C CA . ASN A 1 347 ? 59.990 14.642 -66.687 1.00 79.75 347 ASN A CA 1
ATOM 2810 C C . ASN A 1 347 ? 60.316 14.623 -68.190 1.00 79.75 347 ASN A C 1
ATOM 2812 O O . ASN A 1 347 ? 61.437 14.294 -68.577 1.00 79.75 347 ASN A O 1
ATOM 2816 N N . GLY A 1 348 ? 59.379 15.049 -69.038 1.00 82.62 348 GLY A N 1
ATOM 2817 C CA . GLY A 1 348 ? 59.599 15.264 -70.466 1.00 82.62 348 GLY A CA 1
ATOM 2818 C C . GLY A 1 348 ? 60.642 16.348 -70.745 1.00 82.62 348 GLY A C 1
ATOM 2819 O O . GLY A 1 348 ? 61.512 16.155 -71.595 1.00 82.62 348 GLY A O 1
ATOM 2820 N N . TYR A 1 349 ? 60.614 17.459 -70.004 1.00 78.56 349 TYR A N 1
ATOM 2821 C CA . TYR A 1 349 ? 61.634 18.507 -70.081 1.00 78.56 349 TYR A CA 1
ATOM 2822 C C . TYR A 1 349 ? 62.997 18.024 -69.588 1.00 78.56 349 TYR A C 1
ATOM 2824 O O . TYR A 1 349 ? 63.990 18.288 -70.256 1.00 78.56 349 TYR A O 1
ATOM 2832 N N . LEU A 1 350 ? 63.060 17.264 -68.491 1.00 77.00 350 LEU A N 1
ATOM 2833 C CA . LEU A 1 350 ? 64.299 16.644 -68.006 1.00 77.00 350 LEU A CA 1
ATOM 2834 C C . LEU A 1 350 ? 64.878 15.661 -69.032 1.00 77.00 350 LEU A C 1
ATOM 2836 O O . LEU A 1 350 ? 66.083 15.652 -69.266 1.00 77.00 350 LEU A O 1
ATOM 2840 N N . LYS A 1 351 ? 64.029 14.881 -69.710 1.00 76.56 351 LYS A N 1
ATOM 2841 C CA . LYS A 1 351 ? 64.454 13.986 -70.794 1.00 76.56 351 LYS A CA 1
ATOM 2842 C C . LYS A 1 351 ? 64.984 14.764 -72.001 1.00 76.56 351 LYS A C 1
ATOM 2844 O O . LYS A 1 351 ? 66.024 14.408 -72.543 1.00 76.56 351 LYS A O 1
ATOM 2849 N N . LYS A 1 352 ? 64.314 15.855 -72.392 1.00 77.12 352 LYS A N 1
ATOM 2850 C CA . LYS A 1 352 ? 64.817 16.779 -73.425 1.00 77.12 352 LYS A CA 1
ATOM 2851 C C . LYS A 1 352 ? 66.129 17.441 -73.012 1.00 77.12 352 LYS A C 1
ATOM 2853 O O . LYS A 1 352 ? 67.001 17.594 -73.852 1.00 77.12 352 LYS A O 1
ATOM 2858 N N . GLN A 1 353 ? 66.288 17.805 -71.743 1.00 75.00 353 GLN A N 1
ATOM 2859 C CA . GLN A 1 353 ? 67.533 18.350 -71.210 1.00 75.00 353 GLN A CA 1
ATOM 2860 C C . GLN A 1 353 ? 68.668 17.321 -71.280 1.00 75.00 353 GLN A C 1
ATOM 2862 O O . GLN A 1 353 ? 69.769 17.689 -71.666 1.00 75.00 353 GLN A O 1
ATOM 2867 N N . GLY A 1 354 ? 68.398 16.046 -70.976 1.00 76.19 354 GLY A N 1
ATOM 2868 C CA . GLY A 1 354 ? 69.361 14.954 -71.149 1.00 76.19 354 GLY A CA 1
ATOM 2869 C C . GLY A 1 354 ? 69.777 14.762 -72.610 1.00 76.19 354 GLY A C 1
ATOM 2870 O O . GLY A 1 354 ? 70.966 14.721 -72.900 1.00 76.19 354 GLY A O 1
ATOM 2871 N N . LEU A 1 355 ? 68.813 14.760 -73.538 1.00 74.44 355 LEU A N 1
ATOM 2872 C CA . LEU A 1 355 ? 69.094 14.697 -74.979 1.00 74.44 355 LEU A CA 1
ATOM 2873 C C . LEU A 1 355 ? 69.903 15.906 -75.461 1.00 74.44 355 LEU A C 1
ATOM 2875 O O . LEU A 1 355 ? 70.859 15.744 -76.206 1.00 74.44 355 LEU A O 1
ATOM 2879 N N . LEU A 1 356 ? 69.563 17.113 -75.003 1.00 74.38 356 LEU A N 1
ATOM 2880 C CA . LEU A 1 356 ? 70.318 18.323 -75.324 1.00 74.38 356 LEU A CA 1
ATOM 2881 C C . LEU A 1 356 ? 71.724 18.292 -74.722 1.00 74.38 356 LEU A C 1
ATOM 2883 O O . LEU A 1 356 ? 72.634 18.810 -75.347 1.00 74.38 356 LEU A O 1
ATOM 2887 N N . GLN A 1 357 ? 71.929 17.694 -73.544 1.00 71.75 357 GLN A N 1
ATOM 2888 C CA . GLN A 1 357 ? 73.259 17.491 -72.959 1.00 71.75 357 GLN A CA 1
ATOM 2889 C C . GLN A 1 357 ? 74.085 16.464 -73.742 1.00 71.75 357 GLN A C 1
ATOM 2891 O O . GLN A 1 357 ? 75.286 16.663 -73.896 1.00 71.75 357 GLN A O 1
ATOM 2896 N N . GLU A 1 358 ? 73.464 15.411 -74.277 1.00 69.50 358 GLU A N 1
ATOM 2897 C CA . GLU A 1 358 ? 74.106 14.475 -75.211 1.00 69.50 358 GLU A CA 1
ATOM 2898 C C . GLU A 1 358 ? 74.455 15.159 -76.542 1.00 69.50 358 GLU A C 1
ATOM 2900 O O . GLU A 1 358 ? 75.548 14.967 -77.070 1.00 69.50 358 GLU A O 1
ATOM 2905 N N . GLU A 1 359 ? 73.571 16.019 -77.051 1.00 70.31 359 GLU A N 1
ATOM 2906 C CA . GLU A 1 359 ? 73.804 16.833 -78.248 1.00 70.31 359 GLU A CA 1
ATOM 2907 C C . GLU A 1 359 ? 74.913 17.872 -78.015 1.00 70.31 359 GLU A C 1
ATOM 2909 O O . GLU A 1 359 ? 75.744 18.103 -78.893 1.00 70.31 359 GLU A O 1
ATOM 2914 N N . LEU A 1 360 ? 74.986 18.450 -76.810 1.00 66.81 360 LEU A N 1
ATOM 2915 C CA . LEU A 1 360 ? 76.058 19.355 -76.387 1.00 66.81 360 LEU A CA 1
ATOM 2916 C C . LEU A 1 360 ? 77.384 18.606 -76.240 1.00 66.81 360 LEU A C 1
ATOM 2918 O O . LEU A 1 360 ? 78.401 19.102 -76.702 1.00 66.81 360 LEU A O 1
ATOM 2922 N N . ALA A 1 361 ? 77.376 17.385 -75.699 1.00 66.25 361 ALA A N 1
ATOM 2923 C CA . ALA A 1 361 ? 78.555 16.523 -75.636 1.00 66.25 361 ALA A CA 1
ATOM 2924 C C . ALA A 1 361 ? 79.033 16.094 -77.039 1.00 66.25 361 ALA A C 1
ATOM 2926 O O . ALA A 1 361 ? 80.236 16.038 -77.291 1.00 66.25 361 ALA A O 1
ATOM 2927 N N . ALA A 1 362 ? 78.110 15.859 -77.978 1.00 63.62 362 ALA A N 1
ATOM 2928 C CA . ALA A 1 362 ? 78.425 15.613 -79.385 1.00 63.62 362 ALA A CA 1
ATOM 2929 C C . ALA A 1 362 ? 78.982 16.872 -80.080 1.00 63.62 362 ALA A C 1
ATOM 2931 O O . ALA A 1 362 ? 79.945 16.786 -80.842 1.00 63.62 362 ALA A O 1
ATOM 2932 N N . LYS A 1 363 ? 78.436 18.055 -79.769 1.00 64.56 363 LYS A N 1
ATOM 2933 C CA . LYS A 1 363 ? 78.935 19.354 -80.246 1.00 64.56 363 LYS A CA 1
ATOM 2934 C C . LYS A 1 363 ? 80.281 19.733 -79.636 1.00 64.56 363 LYS A C 1
ATOM 2936 O O . LYS A 1 363 ? 81.092 20.327 -80.335 1.00 64.56 363 LYS A O 1
ATOM 2941 N N . ASP A 1 364 ? 80.555 19.364 -78.389 1.00 61.56 364 ASP A N 1
ATOM 2942 C CA . ASP A 1 364 ? 81.858 19.534 -77.742 1.00 61.56 364 ASP A CA 1
ATOM 2943 C C . ASP A 1 364 ? 82.910 18.589 -78.345 1.00 61.56 364 ASP A C 1
ATOM 2945 O O . ASP A 1 364 ? 84.079 18.961 -78.448 1.00 61.56 364 ASP A O 1
ATOM 2949 N N . LEU A 1 365 ? 82.496 17.418 -78.847 1.00 57.66 365 LEU A N 1
ATOM 2950 C CA . LEU A 1 365 ? 83.328 16.520 -79.655 1.00 57.66 365 LEU A CA 1
ATOM 2951 C C . LEU A 1 365 ? 83.602 17.097 -81.063 1.00 57.66 365 LEU A C 1
ATOM 2953 O O . LEU A 1 365 ? 84.729 17.026 -81.555 1.00 57.66 365 LEU A O 1
ATOM 2957 N N . GLU A 1 366 ? 82.608 17.735 -81.697 1.00 54.69 366 GLU A N 1
ATOM 2958 C CA . GLU A 1 366 ? 82.791 18.499 -82.946 1.00 54.69 366 GLU A CA 1
ATOM 2959 C C . GLU A 1 366 ? 83.664 19.748 -82.738 1.00 54.69 366 GLU A C 1
ATOM 2961 O O . GLU A 1 366 ? 84.504 20.054 -83.580 1.00 54.69 366 GLU A O 1
ATOM 2966 N N . LEU A 1 367 ? 83.529 20.448 -81.608 1.00 53.00 367 LEU A N 1
ATOM 2967 C CA . LEU A 1 367 ? 84.342 21.609 -81.236 1.00 53.00 367 LEU A CA 1
ATOM 2968 C C . LEU A 1 367 ? 85.770 21.216 -80.853 1.00 53.00 367 LEU A C 1
ATOM 2970 O O . LEU A 1 367 ? 86.693 21.968 -81.156 1.00 53.00 367 LEU A O 1
ATOM 2974 N N . ALA A 1 368 ? 85.987 20.051 -80.242 1.00 51.22 368 ALA A N 1
ATOM 2975 C CA . ALA A 1 368 ? 87.323 19.504 -80.016 1.00 51.22 368 ALA A CA 1
ATOM 2976 C C . ALA A 1 368 ? 88.032 19.173 -81.343 1.00 51.22 368 ALA A C 1
ATOM 2978 O O . ALA A 1 368 ? 89.230 19.422 -81.466 1.00 51.22 368 ALA A O 1
ATOM 2979 N N . ASN A 1 369 ? 87.284 18.724 -82.359 1.00 48.16 369 ASN A N 1
ATOM 2980 C CA . ASN A 1 369 ? 87.795 18.514 -83.718 1.00 48.16 369 ASN A CA 1
ATOM 2981 C C . ASN A 1 369 ? 87.931 19.821 -84.528 1.00 48.16 369 ASN A C 1
ATOM 2983 O O . ASN A 1 369 ? 88.830 19.933 -85.356 1.00 48.16 369 ASN A O 1
ATOM 2987 N N . ALA A 1 370 ? 87.105 20.839 -84.270 1.00 46.16 370 ALA A N 1
ATOM 2988 C CA . ALA A 1 370 ? 87.182 22.142 -84.940 1.00 46.16 370 ALA A CA 1
ATOM 2989 C C . ALA A 1 370 ? 88.234 23.089 -84.323 1.00 46.16 370 ALA A C 1
ATOM 2991 O O . ALA A 1 370 ? 88.730 23.987 -84.999 1.00 46.16 370 ALA A O 1
ATOM 2992 N N . ARG A 1 371 ? 88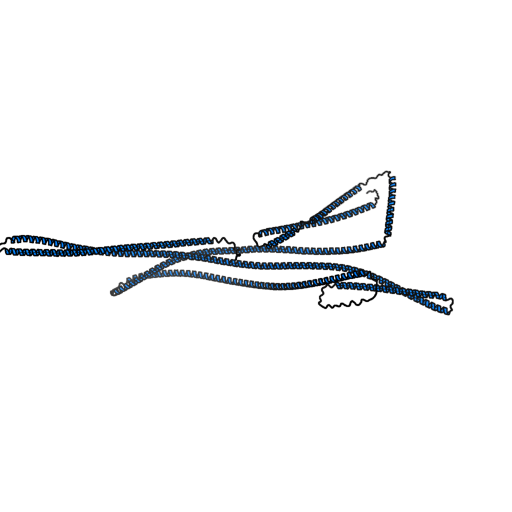.640 22.879 -83.061 1.00 45.62 371 ARG A N 1
ATOM 2993 C CA . ARG A 1 371 ? 89.670 23.677 -82.363 1.00 45.62 371 ARG A CA 1
ATOM 2994 C C . ARG A 1 371 ? 91.117 23.339 -82.761 1.00 45.62 371 ARG A C 1
ATOM 2996 O O . ARG A 1 371 ? 92.029 23.997 -82.266 1.00 45.62 371 ARG A O 1
ATOM 3003 N N . SER A 1 372 ? 91.350 22.398 -83.688 1.00 47.09 372 SER A N 1
ATOM 3004 C CA . SER A 1 372 ? 92.675 22.183 -84.301 1.00 47.09 372 SER A CA 1
ATOM 3005 C C . SER A 1 372 ? 92.924 23.016 -85.566 1.00 47.09 372 SER A C 1
ATOM 3007 O O . SER A 1 372 ? 94.015 22.943 -86.129 1.00 47.09 372 SER A O 1
ATOM 3009 N N . THR A 1 373 ? 91.967 23.828 -86.025 1.00 41.84 373 THR A N 1
ATOM 3010 C CA . THR A 1 373 ? 92.162 24.718 -87.178 1.00 41.84 373 THR A CA 1
ATOM 3011 C C . THR A 1 373 ? 91.359 26.002 -87.031 1.00 41.84 373 THR A C 1
ATOM 3013 O O . THR A 1 373 ? 90.144 25.950 -86.904 1.00 41.84 373 THR A O 1
ATOM 3016 N N . SER A 1 374 ? 92.047 27.137 -87.182 1.00 31.89 374 SER A N 1
ATOM 3017 C CA . SER A 1 374 ? 91.514 28.504 -87.317 1.00 31.89 374 SER A CA 1
ATOM 3018 C C . SER A 1 374 ? 91.603 29.375 -86.060 1.00 31.89 374 SER A C 1
ATOM 3020 O O . SER A 1 374 ? 90.641 29.652 -85.350 1.00 31.89 374 SER A O 1
ATOM 3022 N N . ALA A 1 375 ? 92.817 29.884 -85.851 1.00 38.81 375 ALA A N 1
ATOM 3023 C CA . ALA A 1 375 ? 93.023 31.226 -85.333 1.00 38.81 375 ALA A CA 1
ATOM 3024 C C . ALA A 1 375 ? 92.544 32.254 -86.379 1.00 38.81 375 ALA A C 1
ATOM 3026 O O . ALA A 1 375 ? 92.937 32.153 -87.543 1.00 38.81 375 ALA A O 1
ATOM 3027 N N . GLY A 1 376 ? 91.755 33.256 -85.973 1.00 36.03 376 GLY A N 1
ATOM 3028 C CA . GLY A 1 376 ? 91.501 34.427 -86.820 1.00 36.03 376 GLY A CA 1
ATOM 3029 C C . GLY A 1 376 ? 90.239 35.246 -86.528 1.00 36.03 376 GLY A C 1
ATOM 3030 O O . GLY A 1 376 ? 89.237 35.073 -87.203 1.00 36.03 376 GLY A O 1
ATOM 3031 N N . PHE A 1 377 ? 90.374 36.209 -85.609 1.00 33.53 377 PHE A N 1
ATOM 3032 C CA . PHE A 1 377 ? 89.770 37.556 -85.618 1.00 33.53 377 PHE A CA 1
ATOM 3033 C C . PHE A 1 377 ? 88.245 37.790 -85.445 1.00 33.53 377 PHE A C 1
ATOM 3035 O O . PHE A 1 377 ? 87.416 37.537 -86.312 1.00 33.53 377 PHE A O 1
ATOM 3042 N N . ASP A 1 378 ? 87.931 38.459 -84.326 1.00 46.56 378 ASP A N 1
ATOM 3043 C CA . ASP A 1 378 ? 87.194 39.736 -84.241 1.00 46.56 378 ASP A CA 1
ATOM 3044 C C . ASP A 1 378 ? 85.848 39.903 -84.966 1.00 46.56 378 ASP A C 1
ATOM 3046 O O . ASP A 1 378 ? 85.625 40.839 -85.734 1.00 46.56 378 ASP A O 1
ATOM 3050 N N . SER A 1 379 ? 84.861 39.099 -84.567 1.00 44.34 379 SER A N 1
ATOM 3051 C CA . SER A 1 379 ? 83.443 39.514 -84.629 1.00 44.34 379 SER A CA 1
ATOM 3052 C C . SER A 1 379 ? 82.641 39.239 -83.342 1.00 44.34 379 SER A C 1
ATOM 3054 O O . SER A 1 379 ? 81.443 39.515 -83.267 1.00 44.34 379 SER A O 1
ATOM 3056 N N . SER A 1 380 ? 83.317 38.812 -82.267 1.00 45.50 380 SER A N 1
ATOM 3057 C CA . SER A 1 380 ? 82.717 38.339 -81.007 1.00 45.50 380 SER A CA 1
ATOM 3058 C C . SER A 1 380 ? 82.226 39.433 -80.038 1.00 45.50 380 SER A C 1
ATOM 3060 O O . SER A 1 380 ? 81.952 39.142 -78.877 1.00 45.50 380 SER A O 1
ATOM 3062 N N . VAL A 1 381 ? 82.085 40.687 -80.479 1.00 47.97 381 VAL A N 1
ATOM 3063 C CA . VAL A 1 381 ? 81.682 41.803 -79.591 1.00 47.97 381 VAL A CA 1
ATOM 3064 C C . VAL A 1 381 ? 80.280 42.350 -79.898 1.00 47.97 381 VAL A C 1
ATOM 3066 O O . VAL A 1 381 ? 79.722 43.070 -79.083 1.00 47.97 381 VAL A O 1
ATOM 3069 N N . ARG A 1 382 ? 79.621 41.940 -80.997 1.00 51.16 382 ARG A N 1
ATOM 3070 C CA . ARG A 1 382 ? 78.224 42.359 -81.290 1.00 51.16 382 ARG A CA 1
ATOM 3071 C C . ARG A 1 382 ? 77.167 41.253 -81.155 1.00 51.16 382 ARG A C 1
ATOM 3073 O O . ARG A 1 382 ? 75.987 41.509 -81.373 1.00 51.16 382 ARG A O 1
ATOM 3080 N N . SER A 1 383 ? 77.574 40.048 -80.746 1.00 48.97 383 SER A N 1
ATOM 3081 C CA . SER A 1 383 ? 76.670 38.946 -80.363 1.00 48.97 383 SER A CA 1
ATOM 3082 C C . SER A 1 383 ? 76.335 38.955 -78.861 1.00 48.97 383 SER A C 1
ATOM 3084 O O . SER A 1 383 ? 75.223 38.605 -78.474 1.00 48.97 383 SER A O 1
ATOM 3086 N N . ALA A 1 384 ? 77.252 39.453 -78.020 1.00 51.97 384 ALA A N 1
ATOM 3087 C CA . ALA A 1 384 ? 77.114 39.459 -76.560 1.00 51.97 384 ALA A CA 1
ATOM 3088 C C . ALA A 1 384 ? 76.035 40.432 -76.029 1.00 51.97 384 ALA A C 1
ATOM 3090 O O . ALA A 1 384 ? 75.501 40.234 -74.940 1.00 51.97 384 ALA A O 1
ATOM 3091 N N . GLU A 1 385 ? 75.657 41.461 -76.797 1.00 50.91 385 GLU A N 1
ATOM 3092 C CA . GLU A 1 385 ? 74.610 42.413 -76.385 1.00 50.91 385 GLU A CA 1
ATOM 3093 C C . GLU A 1 385 ? 73.183 41.887 -76.630 1.00 50.91 385 GLU A C 1
ATOM 3095 O O . GLU A 1 385 ? 72.271 42.241 -75.887 1.00 50.91 385 GLU A O 1
ATOM 3100 N N . ARG A 1 386 ? 72.974 40.960 -77.580 1.00 55.06 386 ARG A N 1
ATOM 3101 C CA . ARG A 1 386 ? 71.658 40.314 -77.782 1.00 55.06 386 ARG A CA 1
ATOM 3102 C C . ARG A 1 386 ? 71.403 39.164 -76.807 1.00 55.06 386 ARG A C 1
ATOM 3104 O O . ARG A 1 386 ? 70.256 38.939 -76.427 1.00 55.06 386 ARG A O 1
ATOM 3111 N N . GLU A 1 387 ? 72.453 38.488 -76.347 1.00 53.75 387 GLU A N 1
ATOM 3112 C CA . GLU A 1 387 ? 72.353 37.482 -75.281 1.00 53.75 387 GLU A CA 1
ATOM 3113 C C . GLU A 1 387 ? 72.105 38.117 -73.909 1.00 53.75 387 GLU A C 1
ATOM 3115 O O . GLU A 1 387 ? 71.353 37.567 -73.103 1.00 53.75 387 GLU A O 1
ATOM 3120 N N . ARG A 1 388 ? 72.631 39.323 -73.661 1.00 55.97 388 ARG A N 1
ATOM 3121 C CA . ARG A 1 388 ? 72.375 40.057 -72.417 1.00 55.97 388 ARG A CA 1
ATOM 3122 C C . ARG A 1 388 ? 70.916 40.522 -72.297 1.00 55.97 388 ARG A C 1
ATOM 3124 O O . ARG A 1 388 ? 70.331 40.385 -71.225 1.00 55.97 388 ARG A O 1
ATOM 3131 N N . ASP A 1 389 ? 70.292 40.980 -73.382 1.00 56.69 389 ASP A N 1
ATOM 3132 C CA . ASP A 1 389 ? 68.871 41.373 -73.378 1.00 56.69 389 ASP A CA 1
ATOM 3133 C C . ASP A 1 389 ? 67.907 40.174 -73.313 1.00 56.69 389 ASP A C 1
ATOM 3135 O O . ASP A 1 389 ? 66.816 40.278 -72.740 1.00 56.69 389 ASP A O 1
ATOM 3139 N N . ALA A 1 390 ? 68.302 39.013 -73.845 1.00 58.88 390 ALA A N 1
ATOM 3140 C CA . ALA A 1 390 ? 67.565 37.763 -73.666 1.00 58.88 390 ALA A CA 1
ATOM 3141 C C . ALA A 1 390 ? 67.671 37.246 -72.218 1.00 58.88 390 ALA A C 1
ATOM 3143 O O . ALA A 1 390 ? 66.655 36.868 -71.632 1.00 58.88 390 ALA A O 1
ATOM 3144 N N . ALA A 1 391 ? 68.857 37.334 -71.608 1.00 57.28 391 ALA A N 1
ATOM 3145 C CA . ALA A 1 391 ? 69.087 36.969 -70.212 1.00 57.28 391 ALA A CA 1
ATOM 3146 C C . ALA A 1 391 ? 68.353 37.900 -69.231 1.00 57.28 391 ALA A C 1
ATOM 3148 O O . ALA A 1 391 ? 67.782 37.429 -68.252 1.00 57.28 391 ALA A O 1
ATOM 3149 N N . VAL A 1 392 ? 68.275 39.208 -69.510 1.00 63.66 392 VAL A N 1
ATOM 3150 C CA . VAL A 1 392 ? 67.501 40.158 -68.687 1.00 63.66 392 VAL A CA 1
ATOM 3151 C C . VAL A 1 392 ? 65.993 39.901 -68.802 1.00 63.66 392 VAL A C 1
ATOM 3153 O O . VAL A 1 392 ? 65.284 39.961 -67.798 1.00 63.66 392 VAL A O 1
ATOM 3156 N N . LYS A 1 393 ? 65.480 39.540 -69.987 1.00 67.06 393 LYS A N 1
ATOM 3157 C CA . LYS A 1 393 ? 64.068 39.141 -70.157 1.00 67.06 393 LYS A CA 1
ATOM 3158 C C . LYS A 1 393 ? 63.745 37.804 -69.492 1.00 67.06 393 LYS A C 1
ATOM 3160 O O . LYS A 1 393 ? 62.636 37.638 -68.988 1.00 67.06 393 LYS A O 1
ATOM 3165 N N . GLN A 1 394 ? 64.688 36.869 -69.473 1.00 66.19 394 GLN A N 1
ATOM 3166 C CA . GLN A 1 394 ? 64.545 35.605 -68.759 1.00 66.19 394 GLN A CA 1
ATOM 3167 C C . GLN A 1 394 ? 64.591 35.814 -67.238 1.00 66.19 394 GLN A C 1
ATOM 3169 O O . GLN A 1 394 ? 63.692 35.350 -66.546 1.00 66.19 394 GLN A O 1
ATOM 3174 N N . ALA A 1 395 ? 65.518 36.633 -66.736 1.00 66.31 395 ALA A N 1
ATOM 3175 C CA . ALA A 1 395 ? 65.585 37.005 -65.324 1.00 66.31 395 ALA A CA 1
ATOM 3176 C C . ALA A 1 395 ? 64.337 37.775 -64.853 1.00 66.31 395 ALA A C 1
ATOM 3178 O O . ALA A 1 395 ? 63.877 37.574 -63.734 1.00 66.31 395 ALA A O 1
ATOM 3179 N N . LEU A 1 396 ? 63.733 38.615 -65.705 1.00 69.25 396 LEU A N 1
ATOM 3180 C CA . LEU A 1 396 ? 62.461 39.290 -65.405 1.00 69.25 396 LEU A CA 1
ATOM 3181 C C . LEU A 1 396 ? 61.265 38.327 -65.368 1.00 69.25 396 LEU A C 1
ATOM 3183 O O . LEU A 1 396 ? 60.361 38.522 -64.558 1.00 69.25 396 LEU A O 1
ATOM 3187 N N . ARG A 1 397 ? 61.252 37.279 -66.204 1.00 71.50 397 ARG A N 1
ATOM 3188 C CA . ARG A 1 397 ? 60.231 36.216 -66.139 1.00 71.50 397 ARG A CA 1
ATOM 3189 C C . ARG A 1 397 ? 60.410 35.340 -64.906 1.00 71.50 397 ARG A C 1
ATOM 3191 O O . ARG A 1 397 ? 59.434 35.056 -64.227 1.00 71.50 397 ARG A O 1
ATOM 3198 N N . GLU A 1 398 ? 61.644 34.990 -64.567 1.00 74.94 398 GLU A N 1
ATOM 3199 C CA . GLU A 1 398 ? 61.954 34.244 -63.348 1.00 74.94 398 GLU A CA 1
ATOM 3200 C C . GLU A 1 398 ? 61.618 35.071 -62.098 1.00 74.94 398 GLU A C 1
ATOM 3202 O O . GLU A 1 398 ? 61.015 34.550 -61.165 1.00 74.94 398 GLU A O 1
ATOM 3207 N N . ALA A 1 399 ? 61.901 36.377 -62.091 1.00 69.25 399 ALA A N 1
ATOM 3208 C CA . ALA A 1 399 ? 61.491 37.279 -61.015 1.00 69.25 399 ALA A CA 1
ATOM 3209 C C . ALA A 1 399 ? 59.960 37.411 -60.906 1.00 69.25 399 ALA A C 1
ATOM 3211 O O . ALA A 1 399 ? 59.433 37.473 -59.795 1.00 69.25 399 ALA A O 1
ATOM 3212 N N . ALA A 1 400 ? 59.233 37.410 -62.029 1.00 72.31 400 ALA A N 1
ATOM 3213 C CA . ALA A 1 400 ? 57.770 37.390 -62.034 1.00 72.31 400 ALA A CA 1
ATOM 3214 C C . ALA A 1 400 ? 57.208 36.060 -61.499 1.00 72.31 400 ALA A C 1
ATOM 3216 O O . ALA A 1 400 ? 56.275 36.081 -60.698 1.00 72.31 400 ALA A O 1
ATOM 3217 N N . ASP A 1 401 ? 57.817 34.924 -61.844 1.00 75.88 401 ASP A N 1
ATOM 3218 C CA . ASP A 1 401 ? 57.464 33.608 -61.299 1.00 75.88 401 ASP A CA 1
ATOM 3219 C C . ASP A 1 401 ? 57.763 33.508 -59.798 1.00 75.88 401 ASP A C 1
ATOM 3221 O O . ASP A 1 401 ? 56.964 32.956 -59.040 1.00 75.88 401 ASP A O 1
ATOM 3225 N N . TRP A 1 402 ? 58.884 34.067 -59.334 1.00 76.25 402 TRP A N 1
ATOM 3226 C CA . TRP A 1 402 ? 59.195 34.157 -57.906 1.00 76.25 402 TRP A CA 1
ATOM 3227 C C . TRP A 1 402 ? 58.229 35.086 -57.171 1.00 76.25 402 TRP A C 1
ATOM 3229 O O . TRP A 1 402 ? 57.800 34.752 -56.070 1.00 76.25 402 TRP A O 1
ATOM 3239 N N . SER A 1 403 ? 57.819 36.195 -57.787 1.00 76.88 403 SER A N 1
ATOM 3240 C CA . SER A 1 403 ? 56.795 37.093 -57.242 1.00 76.88 403 SER A CA 1
ATOM 3241 C C . SER A 1 403 ? 55.424 36.407 -57.154 1.00 76.88 403 SER A C 1
ATOM 3243 O O . SER A 1 403 ? 54.768 36.470 -56.115 1.00 76.88 403 SER A O 1
ATOM 3245 N N . ALA A 1 404 ? 55.024 35.653 -58.182 1.00 74.50 404 ALA A N 1
ATOM 3246 C CA . ALA A 1 404 ? 53.786 34.874 -58.183 1.00 74.50 404 ALA A CA 1
ATOM 3247 C C . ALA A 1 404 ? 53.818 33.732 -57.151 1.00 74.50 404 ALA A C 1
ATOM 3249 O O . ALA A 1 404 ? 52.842 33.514 -56.432 1.00 74.50 404 ALA A O 1
ATOM 3250 N N . LYS A 1 405 ? 54.956 33.039 -57.003 1.00 78.69 405 LYS A N 1
ATOM 3251 C CA . LYS A 1 405 ? 55.163 32.027 -55.952 1.00 78.69 405 LYS A CA 1
ATOM 3252 C C . LYS A 1 405 ? 55.165 32.642 -54.559 1.00 78.69 405 LYS A C 1
ATOM 3254 O O . LYS A 1 405 ? 54.615 32.034 -53.644 1.00 78.69 405 LYS A O 1
ATOM 3259 N N . LEU A 1 406 ? 55.722 33.842 -54.396 1.00 76.75 406 LEU A N 1
ATOM 3260 C CA . LEU A 1 406 ? 55.710 34.576 -53.134 1.00 76.75 406 LEU A CA 1
ATOM 3261 C C . LEU A 1 406 ? 54.287 35.014 -52.775 1.00 76.75 406 LEU A C 1
ATOM 3263 O O . LEU A 1 406 ? 53.872 34.791 -51.644 1.00 76.75 406 LEU A O 1
ATOM 3267 N N . GLN A 1 407 ? 53.509 35.536 -53.728 1.00 76.81 407 GLN A N 1
ATOM 3268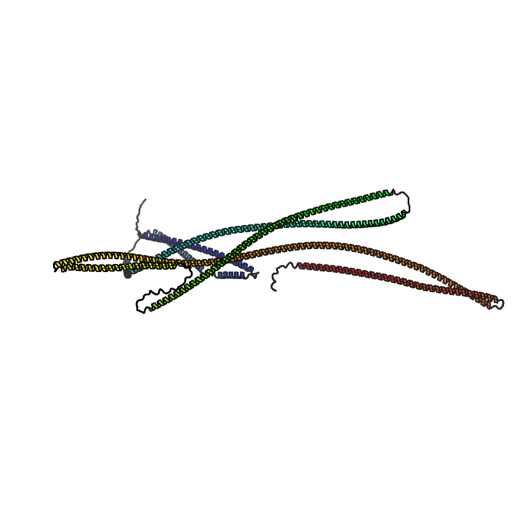 C CA . GLN A 1 407 ? 52.094 35.855 -53.516 1.00 76.81 407 GLN A CA 1
ATOM 3269 C C . GLN A 1 407 ? 51.263 34.604 -53.211 1.00 76.81 407 GLN A C 1
ATOM 3271 O O . GLN A 1 407 ? 50.491 34.607 -52.259 1.00 76.81 407 GLN A O 1
ATOM 3276 N N . SER A 1 408 ? 51.455 33.506 -53.946 1.00 78.38 408 SER A N 1
ATOM 3277 C CA . SER A 1 408 ? 50.798 32.222 -53.657 1.00 78.38 408 SER A CA 1
ATOM 3278 C C . SER A 1 408 ? 51.149 31.710 -52.257 1.00 78.38 408 SER A C 1
ATOM 3280 O O . SER A 1 408 ? 50.281 31.229 -51.528 1.00 78.38 408 SER A O 1
ATOM 3282 N N . SER A 1 409 ? 52.413 31.840 -51.852 1.00 76.88 409 SER A N 1
ATOM 3283 C CA . SER A 1 409 ? 52.871 31.473 -50.509 1.00 76.88 409 SER A CA 1
ATOM 3284 C C . SER A 1 409 ? 52.276 32.391 -49.445 1.00 76.88 409 SER A C 1
ATOM 3286 O O . SER A 1 409 ? 51.840 31.906 -48.410 1.00 76.88 409 SER A O 1
ATOM 3288 N N . GLN A 1 410 ? 52.174 33.696 -49.708 1.00 79.81 410 GLN A N 1
ATOM 3289 C CA . GLN A 1 410 ? 51.525 34.657 -48.813 1.00 79.81 410 GLN A CA 1
ATOM 3290 C C . GLN A 1 410 ? 50.031 34.359 -48.643 1.00 79.81 410 GLN A C 1
ATOM 3292 O O . GLN A 1 410 ? 49.558 34.331 -47.512 1.00 79.81 410 GLN A O 1
ATOM 3297 N N . TYR A 1 411 ? 49.306 34.039 -49.720 1.00 81.06 411 TYR A N 1
ATOM 3298 C CA . TYR A 1 411 ? 47.912 33.590 -49.635 1.00 81.06 411 TYR A CA 1
ATOM 3299 C C . TYR A 1 411 ? 47.770 32.299 -48.824 1.00 81.06 411 TYR A C 1
ATOM 3301 O O . TYR A 1 411 ? 46.862 32.182 -48.003 1.00 81.06 411 TYR A O 1
ATOM 3309 N N . THR A 1 412 ? 48.693 31.354 -49.008 1.00 81.88 412 THR A N 1
ATOM 3310 C CA . THR A 1 412 ? 48.709 30.097 -48.246 1.00 81.88 412 THR A CA 1
ATOM 3311 C C . THR A 1 412 ? 48.976 30.361 -46.765 1.00 81.88 412 THR A C 1
ATOM 3313 O O . THR A 1 412 ? 48.269 29.835 -45.913 1.00 81.88 412 THR A O 1
ATOM 3316 N N . ILE A 1 413 ? 49.932 31.235 -46.439 1.00 77.00 413 ILE A N 1
ATOM 3317 C CA . ILE A 1 413 ? 50.221 31.645 -45.060 1.00 77.00 413 ILE A CA 1
ATOM 3318 C C . ILE A 1 413 ? 49.008 32.346 -44.442 1.00 77.00 413 ILE A C 1
ATOM 3320 O O . ILE A 1 413 ? 48.651 32.036 -43.308 1.00 77.00 413 ILE A O 1
ATOM 3324 N N . SER A 1 414 ? 48.330 33.239 -45.167 1.00 79.88 414 SER A N 1
ATOM 3325 C CA . SER A 1 414 ? 47.112 33.893 -44.676 1.00 79.88 414 SER A CA 1
ATOM 3326 C C . SER A 1 414 ? 45.970 32.900 -44.442 1.00 79.88 414 SER A C 1
ATOM 3328 O O . SER A 1 414 ? 45.283 33.017 -43.431 1.00 79.88 414 SER A O 1
ATOM 3330 N N . SER A 1 415 ? 45.807 31.897 -45.311 1.00 85.69 415 SER A N 1
ATOM 3331 C CA . SER A 1 415 ? 44.830 30.813 -45.133 1.00 85.69 415 SER A CA 1
ATOM 3332 C C . SER A 1 415 ? 45.159 29.918 -43.935 1.00 85.69 415 SER A C 1
ATOM 3334 O O . SER A 1 415 ? 44.273 29.558 -43.170 1.00 85.69 415 SER A O 1
ATOM 3336 N N . LEU A 1 416 ? 46.431 29.571 -43.740 1.00 81.94 416 LEU A N 1
ATOM 3337 C CA . LEU A 1 416 ? 46.862 28.780 -42.585 1.00 81.94 416 LEU A CA 1
ATOM 3338 C C . LEU A 1 416 ? 46.760 29.582 -41.283 1.00 81.94 416 LEU A C 1
ATOM 3340 O O . LEU A 1 416 ? 46.498 29.019 -40.225 1.00 81.94 416 LEU A O 1
ATOM 3344 N N . THR A 1 417 ? 46.939 30.903 -41.347 1.00 82.94 417 THR A N 1
ATOM 3345 C CA . THR A 1 417 ? 46.768 31.783 -40.184 1.00 82.94 417 THR A CA 1
ATOM 3346 C C . THR A 1 417 ? 45.301 31.859 -39.770 1.00 82.94 417 THR A C 1
ATOM 3348 O O . THR A 1 417 ? 45.008 31.715 -38.587 1.00 82.94 417 THR A O 1
ATOM 3351 N N . SER A 1 418 ? 44.371 32.001 -40.721 1.00 80.31 418 SER A N 1
ATOM 3352 C CA . SER A 1 418 ? 42.937 31.980 -40.406 1.00 80.31 418 SER A CA 1
ATOM 3353 C C . SER A 1 418 ? 42.465 30.609 -39.912 1.00 80.31 418 SER A C 1
ATOM 3355 O O . SER A 1 418 ? 41.650 30.543 -38.994 1.00 80.31 418 SER A O 1
ATOM 3357 N N . GLU A 1 419 ? 43.011 29.516 -40.449 1.00 84.88 419 GLU A N 1
ATOM 3358 C CA . GLU A 1 419 ? 42.740 28.159 -39.963 1.00 84.88 419 GLU A CA 1
ATOM 3359 C C . GLU A 1 419 ? 43.278 27.938 -38.542 1.00 84.88 419 GLU A C 1
ATOM 3361 O O . GLU A 1 419 ? 42.565 27.422 -37.682 1.00 84.88 419 GLU A O 1
ATOM 3366 N N . ARG A 1 420 ? 44.497 28.405 -38.246 1.00 85.81 420 ARG A N 1
ATOM 3367 C CA . ARG A 1 420 ? 45.049 28.394 -36.885 1.00 85.81 420 ARG A CA 1
ATOM 3368 C C . ARG A 1 420 ? 44.155 29.170 -35.919 1.00 85.81 420 ARG A C 1
ATOM 3370 O O . ARG A 1 420 ? 43.872 28.674 -34.834 1.00 85.81 420 ARG A O 1
ATOM 3377 N N . ASP A 1 421 ? 43.706 30.364 -36.292 1.00 82.94 421 ASP A N 1
ATOM 3378 C CA . ASP A 1 421 ? 42.877 31.206 -35.421 1.00 82.94 421 ASP A CA 1
ATOM 3379 C C . ASP A 1 421 ? 41.486 30.587 -35.179 1.00 82.94 421 ASP A C 1
ATOM 3381 O O . ASP A 1 421 ? 40.948 30.660 -34.068 1.00 82.94 421 ASP A O 1
ATOM 3385 N N . PHE A 1 422 ? 40.937 29.894 -36.183 1.00 85.94 422 PHE A N 1
ATOM 3386 C CA . PHE A 1 422 ? 39.730 29.079 -36.041 1.00 85.94 422 PHE A CA 1
ATOM 3387 C C . PHE A 1 422 ? 39.940 27.908 -35.069 1.00 85.94 422 PHE A C 1
ATOM 3389 O O . PHE A 1 422 ? 39.134 27.712 -34.159 1.00 85.94 422 PHE A O 1
ATOM 3396 N N . LEU A 1 423 ? 41.044 27.165 -35.204 1.00 83.12 423 LEU A N 1
ATOM 3397 C CA . LEU A 1 423 ? 41.372 26.049 -34.311 1.00 83.12 423 LEU A CA 1
ATOM 3398 C C . LEU A 1 423 ? 41.646 26.510 -32.874 1.00 83.12 423 LEU A C 1
ATOM 3400 O O . LEU A 1 423 ? 41.204 25.852 -31.938 1.00 83.12 423 LEU A O 1
ATOM 3404 N N . MET A 1 424 ? 42.306 27.654 -32.685 1.00 79.38 424 MET A N 1
ATOM 3405 C CA . MET A 1 424 ? 42.525 28.238 -31.356 1.00 79.38 424 MET A CA 1
ATOM 3406 C C . MET A 1 424 ? 41.208 28.663 -30.697 1.00 79.38 424 MET A C 1
ATOM 3408 O O . MET A 1 424 ? 41.038 28.479 -29.494 1.00 79.38 424 MET A O 1
ATOM 3412 N N . SER A 1 425 ? 40.251 29.171 -31.478 1.00 82.12 425 SER A N 1
ATOM 3413 C CA . SER A 1 425 ? 38.907 29.494 -30.978 1.00 82.12 425 SER A CA 1
ATOM 3414 C C . SER A 1 425 ? 38.107 28.231 -30.626 1.00 82.12 425 SER A C 1
ATOM 3416 O O . SER A 1 425 ? 37.439 28.194 -29.596 1.00 82.12 425 SER A O 1
ATOM 3418 N N . ALA A 1 426 ? 38.214 27.167 -31.431 1.00 80.75 426 ALA A N 1
ATOM 3419 C CA . ALA A 1 426 ? 37.607 25.869 -31.130 1.00 80.75 426 ALA A CA 1
ATOM 3420 C C . ALA A 1 426 ? 38.214 25.218 -29.873 1.00 80.75 426 ALA A C 1
ATOM 3422 O O . ALA A 1 426 ? 37.485 24.633 -29.072 1.00 80.75 426 ALA A O 1
ATOM 3423 N N . LEU A 1 427 ? 39.530 25.356 -29.673 1.00 78.19 427 LEU A N 1
ATOM 3424 C CA . LEU A 1 427 ? 40.226 24.890 -28.473 1.00 78.19 427 LEU A CA 1
ATOM 3425 C C . LEU A 1 427 ? 39.742 25.643 -27.226 1.00 78.19 427 LEU A C 1
ATOM 3427 O O . LEU A 1 427 ? 39.394 25.005 -26.239 1.00 78.19 427 LEU A O 1
ATOM 3431 N N . ALA A 1 428 ? 39.631 26.974 -27.295 1.00 79.62 428 ALA A N 1
ATOM 3432 C CA . ALA A 1 428 ? 39.127 27.788 -26.188 1.00 79.62 428 ALA A CA 1
ATOM 3433 C C . ALA A 1 428 ? 37.686 27.408 -25.792 1.00 79.62 428 ALA A C 1
ATOM 3435 O O . ALA A 1 428 ? 37.382 27.284 -24.608 1.00 79.62 428 ALA A O 1
ATOM 3436 N N . MET A 1 429 ? 36.812 27.139 -26.770 1.00 79.50 429 MET A N 1
ATOM 3437 C CA . MET A 1 429 ? 35.454 26.646 -26.499 1.00 79.50 429 MET A CA 1
ATOM 3438 C C . MET A 1 429 ? 35.450 25.249 -25.858 1.00 79.50 429 MET A C 1
ATOM 3440 O O . MET A 1 429 ? 34.620 24.969 -24.994 1.00 79.50 429 MET A O 1
ATOM 3444 N N . ALA A 1 430 ? 36.363 24.363 -26.264 1.00 75.31 430 ALA A N 1
ATOM 3445 C CA . ALA A 1 430 ? 36.493 23.036 -25.666 1.00 75.31 430 ALA A CA 1
ATOM 3446 C C . ALA A 1 430 ? 37.025 23.102 -24.222 1.00 75.31 430 ALA A C 1
ATOM 3448 O O . ALA A 1 430 ? 36.558 22.355 -23.362 1.00 75.31 430 ALA A O 1
ATOM 3449 N N . GLU A 1 431 ? 37.961 24.011 -23.937 1.00 79.00 431 GLU A N 1
ATOM 3450 C CA . GLU A 1 431 ? 38.471 24.272 -22.585 1.00 79.00 431 GLU A CA 1
ATOM 3451 C C . GLU A 1 431 ? 37.384 24.853 -21.667 1.00 79.00 431 GLU A C 1
ATOM 3453 O O . GLU A 1 431 ? 37.261 24.424 -20.519 1.00 79.00 431 GLU A O 1
ATOM 3458 N N . GLU A 1 432 ? 36.540 25.753 -22.178 1.00 80.50 432 GLU A N 1
ATOM 3459 C CA . GLU A 1 432 ? 35.391 26.296 -21.444 1.00 80.50 432 GLU A CA 1
ATOM 3460 C C . GLU A 1 432 ? 34.353 25.208 -21.118 1.00 80.50 432 GLU A C 1
ATOM 3462 O O . GLU A 1 432 ? 33.909 25.096 -19.975 1.00 80.50 432 GLU A O 1
ATOM 3467 N N . GLN A 1 433 ? 34.043 24.320 -22.071 1.00 77.81 433 GLN A N 1
ATOM 3468 C CA . GLN A 1 433 ? 33.161 23.169 -21.831 1.00 77.81 433 GLN A CA 1
ATOM 3469 C C . GLN A 1 433 ? 33.737 22.182 -20.805 1.00 77.81 433 GLN A C 1
ATOM 3471 O O . GLN A 1 433 ? 32.996 21.619 -19.995 1.00 77.81 433 GLN A O 1
ATOM 3476 N N . LEU A 1 434 ? 35.057 21.975 -20.804 1.00 73.44 434 LEU A N 1
ATOM 3477 C CA . LEU A 1 434 ? 35.747 21.154 -19.805 1.00 73.44 434 LEU A CA 1
ATOM 3478 C C . LEU A 1 434 ? 35.700 21.788 -18.408 1.00 73.44 434 LEU A C 1
ATOM 3480 O O . LEU A 1 434 ? 35.476 21.078 -17.424 1.00 73.44 434 LEU A O 1
ATOM 3484 N N . ALA A 1 435 ? 35.858 23.110 -18.311 1.00 72.31 435 ALA A N 1
ATOM 3485 C CA . ALA A 1 435 ? 35.716 23.844 -17.056 1.00 72.31 435 ALA A CA 1
ATOM 3486 C C . ALA A 1 435 ? 34.271 23.794 -16.522 1.00 72.31 435 ALA A C 1
ATOM 3488 O O . ALA A 1 435 ? 34.055 23.609 -15.321 1.00 72.31 435 ALA A O 1
ATOM 3489 N N . GLU A 1 436 ? 33.275 23.874 -17.405 1.00 73.81 436 GLU A N 1
ATOM 3490 C CA . GLU A 1 436 ? 31.859 23.764 -17.045 1.00 73.81 436 GLU A CA 1
ATOM 3491 C C . GLU A 1 436 ? 31.495 22.345 -16.563 1.00 73.81 436 GLU A C 1
ATOM 3493 O O . GLU A 1 436 ? 30.820 22.186 -15.542 1.00 73.81 436 GLU A O 1
ATOM 3498 N N . GLN A 1 437 ? 32.036 21.298 -17.200 1.00 71.69 437 GLN A N 1
ATOM 3499 C CA . GLN A 1 437 ? 31.904 19.914 -16.722 1.00 71.69 437 GLN A CA 1
ATOM 3500 C C . GLN A 1 437 ? 32.599 19.676 -15.372 1.00 71.69 437 GLN A C 1
ATOM 3502 O O . GLN A 1 437 ? 32.092 18.920 -14.538 1.00 71.69 437 GLN A O 1
ATOM 3507 N N . ALA A 1 438 ? 33.745 20.317 -15.126 1.00 70.94 438 ALA A N 1
ATOM 3508 C CA . ALA A 1 438 ? 34.429 20.240 -13.836 1.00 70.94 438 ALA A CA 1
ATOM 3509 C C . ALA A 1 438 ? 33.605 20.899 -12.713 1.00 70.94 438 ALA A C 1
ATOM 3511 O O . ALA A 1 438 ? 33.483 20.331 -11.625 1.00 70.94 438 ALA A O 1
ATOM 3512 N N . SER A 1 439 ? 32.969 22.040 -13.000 1.00 71.38 439 SER A N 1
ATOM 3513 C CA . SER A 1 439 ? 32.041 22.719 -12.085 1.00 71.38 439 SER A CA 1
ATOM 3514 C C . SER A 1 439 ? 30.812 21.855 -11.760 1.00 71.38 439 SER A C 1
ATOM 3516 O O . SER A 1 439 ? 30.458 21.688 -10.589 1.00 71.38 439 SER A O 1
ATOM 3518 N N . GLN A 1 440 ? 30.216 21.203 -12.768 1.00 69.88 440 GLN A N 1
ATOM 3519 C CA . GLN A 1 440 ? 29.091 20.279 -12.567 1.00 69.88 440 GLN A CA 1
ATOM 3520 C C . GLN A 1 440 ? 29.471 19.072 -11.695 1.00 69.88 440 GLN A C 1
ATOM 3522 O O . GLN A 1 440 ? 28.746 18.747 -10.755 1.00 69.88 440 GLN A O 1
ATOM 3527 N N . LYS A 1 441 ? 30.644 18.462 -11.909 1.00 71.44 441 LYS A N 1
ATOM 3528 C CA . LYS A 1 441 ? 31.137 17.368 -11.049 1.00 71.44 441 LYS A CA 1
ATOM 3529 C C . LYS A 1 441 ? 31.356 17.794 -9.596 1.00 71.44 441 LYS A C 1
ATOM 3531 O O . LYS A 1 441 ? 31.124 17.009 -8.676 1.00 71.44 441 LYS A O 1
ATOM 3536 N N . GLN A 1 442 ? 31.790 19.030 -9.362 1.00 72.44 442 GLN A N 1
ATOM 3537 C CA . GLN A 1 442 ? 31.959 19.555 -8.008 1.00 72.44 442 GLN A CA 1
ATOM 3538 C C . GLN A 1 442 ? 30.606 19.781 -7.311 1.00 72.44 442 GLN A C 1
ATOM 3540 O O . GLN A 1 442 ? 30.469 19.519 -6.113 1.00 72.44 442 GLN A O 1
ATOM 3545 N N . GLN A 1 443 ? 29.579 20.173 -8.067 1.00 72.06 443 GLN A N 1
ATOM 3546 C CA . GLN A 1 443 ? 28.207 20.265 -7.573 1.00 72.06 443 GLN A CA 1
ATOM 3547 C C . GLN A 1 443 ? 27.615 18.880 -7.252 1.00 72.06 443 GLN A C 1
ATOM 3549 O O . GLN A 1 443 ? 27.021 18.708 -6.187 1.00 72.06 443 GLN A O 1
ATOM 3554 N N . GLU A 1 444 ? 27.840 17.874 -8.100 1.00 70.81 444 GLU A N 1
ATOM 3555 C CA . GLU A 1 444 ? 27.420 16.484 -7.855 1.00 70.81 444 GLU A CA 1
ATOM 3556 C C . GLU A 1 444 ? 28.085 15.881 -6.608 1.00 70.81 444 GLU A C 1
ATOM 3558 O O . GLU A 1 444 ? 27.420 15.208 -5.818 1.00 70.81 444 GLU A O 1
ATOM 3563 N N . SER A 1 445 ? 29.363 16.192 -6.367 1.00 72.19 445 SER A N 1
ATOM 3564 C CA . SER A 1 445 ? 30.079 15.810 -5.140 1.00 72.19 445 SER A CA 1
ATOM 3565 C C . SER A 1 445 ? 29.409 16.376 -3.878 1.00 72.19 445 SER A C 1
ATOM 3567 O O . SER A 1 445 ? 29.139 15.636 -2.929 1.00 72.19 445 SER A O 1
ATOM 3569 N N . SER A 1 446 ? 29.027 17.659 -3.888 1.00 71.88 446 SER A N 1
ATOM 3570 C CA . SER A 1 446 ? 28.320 18.270 -2.751 1.00 71.88 446 SER A CA 1
ATOM 3571 C C . SER A 1 446 ? 26.930 17.659 -2.507 1.00 71.88 446 SER A C 1
ATOM 3573 O O . SER A 1 446 ? 26.514 17.492 -1.358 1.00 71.88 446 SER A O 1
ATOM 3575 N N . GLN A 1 447 ? 26.228 17.254 -3.573 1.00 73.31 447 GLN A N 1
ATOM 3576 C CA . GLN A 1 447 ? 24.940 16.565 -3.468 1.00 73.31 447 GLN A CA 1
ATOM 3577 C C . GLN A 1 447 ? 25.095 15.126 -2.964 1.00 73.31 447 GLN A C 1
ATOM 3579 O O . GLN A 1 447 ? 24.255 14.662 -2.193 1.00 73.31 447 GLN A O 1
ATOM 3584 N N . SER A 1 448 ? 26.164 14.424 -3.354 1.00 71.44 448 SER A N 1
ATOM 3585 C CA . SER A 1 448 ? 26.501 13.105 -2.805 1.00 71.44 448 SER A CA 1
ATOM 3586 C C . SER A 1 448 ? 26.751 13.194 -1.303 1.00 71.44 448 SER A C 1
ATOM 3588 O O . SER A 1 448 ? 26.148 12.454 -0.535 1.00 71.44 448 SER A O 1
ATOM 3590 N N . GLN A 1 449 ? 27.528 14.184 -0.863 1.00 75.38 449 GLN A N 1
ATOM 3591 C CA . GLN A 1 449 ? 27.825 14.383 0.554 1.00 75.38 449 GLN A CA 1
ATOM 3592 C C . GLN A 1 449 ? 26.571 14.745 1.375 1.00 75.38 449 GLN A C 1
ATOM 3594 O O . GLN A 1 449 ? 26.422 14.316 2.519 1.00 75.38 449 GLN A O 1
ATOM 3599 N N . GLN A 1 450 ? 25.617 15.483 0.793 1.00 74.94 450 GLN A N 1
ATOM 3600 C CA . GLN A 1 450 ? 24.306 15.711 1.416 1.00 74.94 450 GLN A CA 1
ATOM 3601 C C . GLN A 1 450 ? 23.468 14.430 1.528 1.00 74.94 450 GLN A C 1
ATOM 3603 O O . GLN A 1 450 ? 22.795 14.238 2.543 1.00 74.94 450 GLN A O 1
ATOM 3608 N N . LYS A 1 451 ? 23.512 13.548 0.522 1.00 76.38 451 LYS A N 1
ATOM 3609 C CA . LYS A 1 451 ? 22.842 12.241 0.578 1.00 76.38 451 LYS A CA 1
ATOM 3610 C C . LYS A 1 451 ? 23.460 11.348 1.648 1.00 76.38 451 LYS A C 1
ATOM 3612 O O . LYS A 1 451 ? 22.711 10.766 2.424 1.00 76.38 451 LYS A O 1
ATOM 3617 N N . ASP A 1 452 ? 24.784 11.316 1.756 1.00 78.31 452 ASP A N 1
ATOM 3618 C CA . ASP A 1 452 ? 25.487 10.521 2.769 1.00 78.31 452 ASP A CA 1
ATOM 3619 C C . ASP A 1 452 ? 25.148 10.997 4.191 1.00 78.31 452 ASP A C 1
ATOM 3621 O O . ASP A 1 452 ? 24.850 10.189 5.071 1.00 78.31 452 ASP A O 1
ATOM 3625 N N . ASN A 1 453 ? 25.057 12.315 4.402 1.00 80.81 453 ASN A N 1
ATOM 3626 C CA . ASN A 1 453 ? 24.596 12.884 5.672 1.00 80.81 453 ASN A CA 1
ATOM 3627 C C . ASN A 1 453 ? 23.133 12.522 5.989 1.00 80.81 453 ASN A C 1
ATOM 3629 O O . ASN A 1 453 ? 22.783 12.280 7.148 1.00 80.81 453 ASN A O 1
ATOM 3633 N N . LEU A 1 454 ? 22.263 12.470 4.974 1.00 82.00 454 LEU A N 1
ATOM 3634 C CA . LEU A 1 454 ? 20.870 12.056 5.144 1.00 82.00 454 LEU A CA 1
ATOM 3635 C C . LEU A 1 454 ? 20.771 10.562 5.489 1.00 82.00 454 LEU A C 1
ATOM 3637 O O . LEU A 1 454 ? 20.014 10.195 6.386 1.00 82.00 454 LEU A O 1
ATOM 3641 N N . VAL A 1 455 ? 21.558 9.715 4.820 1.00 81.12 455 VAL A N 1
ATOM 3642 C CA . VAL A 1 455 ? 21.635 8.271 5.086 1.00 81.12 455 VAL A CA 1
ATOM 3643 C C . VAL A 1 455 ? 22.119 8.015 6.512 1.00 81.12 455 VAL A C 1
ATOM 3645 O O . VAL A 1 455 ? 21.456 7.280 7.241 1.00 81.12 455 VAL A O 1
ATOM 3648 N N . ALA A 1 456 ? 23.177 8.698 6.957 1.00 80.81 456 ALA A N 1
ATOM 3649 C CA . ALA A 1 456 ? 23.667 8.598 8.332 1.00 80.81 456 ALA A CA 1
ATOM 3650 C C . ALA A 1 456 ? 22.607 9.035 9.363 1.00 80.81 456 ALA A C 1
ATOM 3652 O O . ALA A 1 456 ? 22.419 8.385 10.392 1.00 80.81 456 ALA A O 1
ATOM 3653 N N . SER A 1 457 ? 21.848 10.102 9.077 1.00 87.00 457 SER A N 1
ATOM 3654 C CA . SER A 1 457 ? 20.742 10.543 9.940 1.00 87.00 457 SER A CA 1
ATOM 3655 C C . SER A 1 457 ? 19.606 9.517 10.016 1.00 87.00 457 SER A C 1
ATOM 3657 O O . SER A 1 457 ? 19.023 9.309 11.083 1.00 87.00 457 SER A O 1
ATOM 3659 N N . LEU A 1 458 ? 19.277 8.874 8.893 1.00 83.56 458 LEU A N 1
ATOM 3660 C CA . LEU A 1 458 ? 18.251 7.836 8.835 1.00 83.56 458 LEU A CA 1
ATOM 3661 C C . LEU A 1 458 ? 18.700 6.551 9.539 1.00 83.56 458 LEU A C 1
ATOM 3663 O O . LEU A 1 458 ? 17.899 5.977 10.271 1.00 83.56 458 LEU A O 1
ATOM 3667 N N . GLN A 1 459 ? 19.966 6.153 9.401 1.00 84.31 459 GLN A N 1
ATOM 3668 C CA . GLN A 1 459 ? 20.549 5.029 10.141 1.00 84.31 459 GLN A CA 1
ATOM 3669 C C . GLN A 1 459 ? 20.503 5.259 11.649 1.00 84.31 459 GLN A C 1
ATOM 3671 O O . GLN A 1 459 ? 20.000 4.408 12.374 1.00 84.31 459 GLN A O 1
ATOM 3676 N N . PHE A 1 460 ? 20.890 6.444 12.123 1.00 89.44 460 PHE A N 1
ATOM 3677 C CA . PHE A 1 460 ? 20.791 6.768 13.547 1.00 89.44 460 PHE A CA 1
ATOM 3678 C C . PHE A 1 460 ? 19.343 6.698 14.073 1.00 89.44 460 PHE A C 1
ATOM 3680 O O . PHE A 1 460 ? 19.080 6.226 15.180 1.00 89.44 460 PHE A O 1
ATOM 3687 N N . LYS A 1 461 ? 18.363 7.150 13.277 1.00 86.31 461 LYS A N 1
ATOM 3688 C CA . LYS A 1 461 ? 16.938 7.036 13.635 1.00 86.31 461 LYS A CA 1
ATOM 3689 C C . LYS A 1 461 ? 16.452 5.587 13.637 1.00 86.31 461 LYS A C 1
ATOM 3691 O O . LYS A 1 461 ? 15.618 5.256 14.478 1.00 86.31 461 LYS A O 1
ATOM 3696 N N . LEU A 1 462 ? 16.954 4.758 12.723 1.00 84.44 462 LEU A N 1
ATOM 3697 C CA . LEU A 1 462 ? 16.656 3.330 12.664 1.00 84.44 462 LEU A CA 1
ATOM 3698 C C . LEU A 1 462 ? 17.191 2.621 13.913 1.00 84.44 462 LEU A C 1
ATOM 3700 O O . LEU A 1 462 ? 16.403 2.013 14.626 1.00 84.44 462 LEU A O 1
ATOM 3704 N N . GLU A 1 463 ? 18.467 2.814 14.251 1.00 85.75 463 GLU A N 1
ATOM 3705 C CA . GLU A 1 463 ? 19.090 2.250 15.459 1.00 85.75 463 GLU A CA 1
ATOM 3706 C C . GLU A 1 463 ? 18.357 2.699 16.736 1.00 85.75 463 GLU A C 1
ATOM 3708 O O . GLU A 1 463 ? 18.102 1.910 17.647 1.00 85.75 463 GLU A O 1
ATOM 3713 N N . SER A 1 464 ? 17.928 3.965 16.796 1.00 89.25 464 SER A N 1
ATOM 3714 C CA . SER A 1 464 ? 17.114 4.469 17.909 1.00 89.25 464 SER A CA 1
ATOM 3715 C C . SER A 1 464 ? 15.732 3.803 17.987 1.00 89.25 464 SER A C 1
ATOM 3717 O O . SER A 1 464 ? 15.224 3.559 19.086 1.00 89.25 464 SER A O 1
ATOM 3719 N N . ALA A 1 465 ? 15.099 3.525 16.846 1.00 81.94 465 ALA A N 1
ATOM 3720 C CA . ALA A 1 465 ? 13.820 2.826 16.793 1.00 81.94 465 ALA A CA 1
ATOM 3721 C C . ALA A 1 465 ? 13.971 1.347 17.178 1.00 81.94 465 ALA A C 1
ATOM 3723 O O . ALA A 1 465 ? 13.169 0.847 17.965 1.00 81.94 465 ALA A O 1
ATOM 3724 N N . GLU A 1 466 ? 15.024 0.681 16.706 1.00 85.81 466 GLU A N 1
ATOM 3725 C CA . GLU A 1 466 ? 15.374 -0.694 17.071 1.00 85.81 466 GLU A CA 1
ATOM 3726 C C . GLU A 1 466 ? 15.625 -0.823 18.576 1.00 85.81 466 GLU A C 1
ATOM 3728 O O . GLU A 1 466 ? 15.042 -1.695 19.220 1.00 85.81 466 GLU A O 1
ATOM 3733 N N . GLY A 1 467 ? 16.369 0.112 19.180 1.00 87.81 467 GLY A N 1
ATOM 3734 C CA . GLY A 1 467 ? 16.564 0.150 20.632 1.00 87.81 467 GLY A CA 1
ATOM 3735 C C . GLY A 1 467 ? 15.253 0.293 21.420 1.00 87.81 467 GLY A C 1
ATOM 3736 O O . GLY A 1 467 ? 15.075 -0.342 22.460 1.00 87.81 467 GLY A O 1
ATOM 3737 N N . LYS A 1 468 ? 14.286 1.075 20.916 1.00 88.00 468 LYS A N 1
ATOM 3738 C CA . LYS A 1 468 ? 12.951 1.193 21.535 1.00 88.00 468 LYS A CA 1
ATOM 3739 C C . LYS A 1 468 ? 12.125 -0.082 21.385 1.00 88.00 468 LYS A C 1
ATOM 3741 O O . LYS A 1 468 ? 11.425 -0.452 22.324 1.00 88.00 468 LYS A O 1
ATOM 3746 N N . ILE A 1 469 ? 12.192 -0.740 20.228 1.00 84.38 469 ILE A N 1
ATOM 3747 C CA . ILE A 1 469 ? 11.512 -2.019 19.988 1.00 84.38 469 ILE A CA 1
ATOM 3748 C C . ILE A 1 469 ? 12.071 -3.087 20.929 1.00 84.38 469 ILE A C 1
ATOM 3750 O O . ILE A 1 469 ? 11.293 -3.788 21.571 1.00 84.38 469 ILE A O 1
ATOM 3754 N N . GLN A 1 470 ? 13.394 -3.153 21.084 1.00 87.50 470 GLN A N 1
ATOM 3755 C CA . GLN A 1 470 ? 14.047 -4.086 21.997 1.00 87.50 470 GLN A CA 1
ATOM 3756 C C . GLN A 1 470 ? 13.583 -3.877 23.447 1.00 87.50 470 GLN A C 1
ATOM 3758 O O . GLN A 1 470 ? 13.169 -4.828 24.105 1.00 87.50 470 GLN A O 1
ATOM 3763 N N . ALA A 1 471 ? 13.538 -2.626 23.915 1.00 85.12 471 ALA A N 1
ATOM 3764 C CA . ALA A 1 471 ? 13.043 -2.302 25.254 1.00 85.12 471 ALA A CA 1
ATOM 3765 C C . ALA A 1 471 ? 11.555 -2.666 25.452 1.00 85.12 471 ALA A C 1
ATOM 3767 O O . ALA A 1 471 ? 11.147 -3.087 26.537 1.00 85.12 471 ALA A O 1
ATOM 3768 N N . LEU A 1 472 ? 10.722 -2.518 24.414 1.00 86.88 472 LEU A N 1
ATOM 3769 C CA . LEU A 1 472 ? 9.316 -2.933 24.459 1.00 86.88 472 LEU A CA 1
ATOM 3770 C C . LEU A 1 472 ? 9.165 -4.458 24.502 1.00 86.88 472 LEU A C 1
ATOM 3772 O O . LEU A 1 472 ? 8.316 -4.951 25.242 1.00 86.88 472 LEU A O 1
ATOM 3776 N N . LEU A 1 473 ? 9.997 -5.199 23.766 1.00 86.00 473 LEU A N 1
ATOM 3777 C CA . LEU A 1 473 ? 10.018 -6.663 23.800 1.00 86.00 473 LEU A CA 1
ATOM 3778 C C . LEU A 1 473 ? 10.463 -7.191 25.168 1.00 86.00 473 LEU A C 1
ATOM 3780 O O . LEU A 1 473 ? 9.830 -8.098 25.710 1.00 86.00 473 LEU A O 1
ATOM 3784 N N . GLU A 1 474 ? 11.493 -6.591 25.766 1.00 88.50 474 GLU A N 1
ATOM 3785 C CA . GLU A 1 474 ? 11.931 -6.921 27.127 1.00 88.50 474 GLU A CA 1
ATOM 3786 C C . GLU A 1 474 ? 10.805 -6.683 28.139 1.00 88.50 474 GLU A C 1
ATOM 3788 O O . GLU A 1 474 ? 10.501 -7.559 28.952 1.00 88.50 474 GLU A O 1
ATOM 3793 N N . ARG A 1 475 ? 10.097 -5.553 28.033 1.00 89.12 475 ARG A N 1
ATOM 3794 C CA . ARG A 1 475 ? 8.943 -5.262 28.890 1.00 89.12 475 ARG A CA 1
ATOM 3795 C C . ARG A 1 475 ? 7.793 -6.252 28.689 1.00 89.12 475 ARG A C 1
ATOM 3797 O O . ARG A 1 475 ? 7.245 -6.746 29.668 1.00 89.12 475 ARG A O 1
ATOM 3804 N N . GLN A 1 476 ? 7.468 -6.595 27.444 1.00 89.00 476 GLN A N 1
ATOM 3805 C CA . GLN A 1 476 ? 6.442 -7.593 27.134 1.00 89.00 476 GLN A CA 1
ATOM 3806 C C . GLN A 1 476 ? 6.804 -8.979 27.693 1.00 89.00 476 GLN A C 1
ATOM 3808 O O . GLN A 1 476 ? 5.926 -9.709 28.157 1.00 89.00 476 GLN A O 1
ATOM 3813 N N . SER A 1 477 ? 8.089 -9.346 27.672 1.00 87.06 477 SER A N 1
ATOM 3814 C CA . SER A 1 477 ? 8.566 -10.599 28.263 1.00 87.06 477 SER A CA 1
ATOM 3815 C C . SER A 1 477 ? 8.403 -10.613 29.788 1.00 87.06 477 SER A C 1
ATOM 3817 O O . SER A 1 477 ? 7.917 -11.603 30.337 1.00 87.06 477 SER A O 1
ATOM 3819 N N . ALA A 1 478 ? 8.696 -9.492 30.457 1.00 86.69 478 ALA A N 1
ATOM 3820 C CA . ALA A 1 478 ? 8.500 -9.334 31.895 1.00 86.69 478 ALA A CA 1
ATOM 3821 C C . ALA A 1 478 ? 7.011 -9.389 32.283 1.00 86.69 478 ALA A C 1
ATOM 3823 O O . ALA A 1 478 ? 6.651 -10.061 33.249 1.00 86.69 478 ALA A O 1
ATOM 3824 N N . ASP A 1 479 ? 6.133 -8.755 31.501 1.00 88.56 479 ASP A N 1
ATOM 3825 C CA . ASP A 1 479 ? 4.682 -8.792 31.728 1.00 88.56 479 ASP A CA 1
ATOM 3826 C C . ASP A 1 479 ? 4.106 -10.207 31.531 1.00 88.56 479 ASP A C 1
ATOM 3828 O O . ASP A 1 479 ? 3.229 -10.630 32.287 1.00 88.56 479 ASP A O 1
ATOM 3832 N N . ARG A 1 480 ? 4.625 -10.982 30.564 1.00 86.69 480 ARG A N 1
ATOM 3833 C CA . ARG A 1 480 ? 4.280 -12.409 30.411 1.00 86.69 480 ARG A CA 1
ATOM 3834 C C . ARG A 1 480 ? 4.704 -13.231 31.619 1.00 86.69 480 ARG A C 1
ATOM 3836 O O . ARG A 1 480 ? 3.906 -14.015 32.119 1.00 86.69 480 ARG A O 1
ATOM 3843 N N . GLN A 1 481 ? 5.921 -13.023 32.110 1.00 88.81 481 GLN A N 1
ATOM 3844 C CA . GLN A 1 481 ? 6.416 -13.734 33.285 1.00 88.81 481 GLN A CA 1
ATOM 3845 C C . GLN A 1 481 ? 5.574 -13.413 34.532 1.00 88.81 481 GLN A C 1
ATOM 3847 O O . GLN A 1 481 ? 5.203 -14.313 35.282 1.00 88.81 481 GLN A O 1
ATOM 3852 N N . LEU A 1 482 ? 5.177 -12.148 34.703 1.00 90.38 482 LEU A N 1
ATOM 3853 C CA . LEU A 1 482 ? 4.249 -11.737 35.758 1.00 90.38 482 LEU A CA 1
ATOM 3854 C C . LEU A 1 482 ? 2.874 -12.412 35.604 1.00 90.38 482 LEU A C 1
ATOM 3856 O O . LEU A 1 482 ? 2.273 -12.839 36.592 1.00 90.38 482 LEU A O 1
ATOM 3860 N N . LEU A 1 483 ? 2.359 -12.517 34.376 1.00 88.62 483 LEU A N 1
ATOM 3861 C CA . LEU A 1 483 ? 1.091 -13.192 34.104 1.00 88.62 483 LEU A CA 1
ATOM 3862 C C . LEU A 1 483 ? 1.159 -14.679 34.475 1.00 88.62 483 LEU A C 1
ATOM 3864 O O . LEU A 1 483 ? 0.233 -15.179 35.116 1.00 88.62 483 LEU A O 1
ATOM 3868 N N . ASP A 1 484 ? 2.248 -15.360 34.127 1.00 87.81 484 ASP A N 1
ATOM 3869 C CA . ASP A 1 484 ? 2.467 -16.771 34.454 1.00 87.81 484 ASP A CA 1
ATOM 3870 C C . ASP A 1 484 ? 2.552 -16.992 35.974 1.00 87.81 484 ASP A C 1
ATOM 3872 O O . ASP A 1 484 ? 1.900 -17.897 36.506 1.00 87.81 484 ASP A O 1
ATOM 3876 N N . ASP A 1 485 ? 3.246 -16.109 36.700 1.00 87.25 485 ASP A N 1
ATOM 3877 C CA . ASP A 1 485 ? 3.288 -16.117 38.168 1.00 87.25 485 ASP A CA 1
ATOM 3878 C C . ASP A 1 485 ? 1.891 -15.923 38.782 1.00 87.25 485 ASP A C 1
ATOM 3880 O O . ASP A 1 485 ? 1.503 -16.599 39.744 1.00 87.25 485 ASP A O 1
ATOM 3884 N N . HIS A 1 486 ? 1.095 -15.006 38.225 1.00 89.06 486 HIS A N 1
ATOM 3885 C CA . HIS A 1 486 ? -0.285 -14.787 38.656 1.00 89.06 486 HIS A CA 1
ATOM 3886 C C . HIS A 1 486 ? -1.169 -16.006 38.368 1.00 89.06 486 HIS A C 1
ATOM 3888 O O . HIS A 1 486 ? -1.970 -16.391 39.222 1.00 89.06 486 HIS A O 1
ATOM 3894 N N . GLN A 1 487 ? -1.008 -16.654 37.213 1.00 87.00 487 GLN A N 1
ATOM 3895 C CA . GLN A 1 487 ? -1.730 -17.882 36.885 1.00 87.00 487 GLN A CA 1
ATOM 3896 C C . GLN A 1 487 ? -1.345 -19.037 37.812 1.00 87.00 487 GLN A C 1
ATOM 3898 O O . GLN A 1 487 ? -2.228 -19.767 38.262 1.00 87.00 487 GLN A O 1
ATOM 3903 N N . GLN A 1 488 ? -0.064 -19.193 38.157 1.00 88.25 488 GLN A N 1
ATOM 3904 C CA . GLN A 1 488 ? 0.359 -20.187 39.147 1.00 88.25 488 GLN A CA 1
ATOM 3905 C C . GLN A 1 488 ? -0.282 -19.934 40.515 1.00 88.25 488 GLN A C 1
ATOM 3907 O O . GLN A 1 488 ? -0.794 -20.871 41.130 1.00 88.25 488 GLN A O 1
ATOM 3912 N N . LYS A 1 489 ? -0.326 -18.676 40.976 1.00 88.44 489 LYS A N 1
ATOM 3913 C CA . LYS A 1 489 ? -1.010 -18.316 42.230 1.00 88.44 489 LYS A CA 1
ATOM 3914 C C . LYS A 1 489 ? -2.504 -18.624 42.182 1.00 88.44 489 LYS A C 1
ATOM 3916 O O . LYS A 1 489 ? -3.042 -19.136 43.162 1.00 88.44 489 LYS A O 1
ATOM 3921 N N . ILE A 1 490 ? -3.172 -18.349 41.060 1.00 86.50 490 ILE A N 1
ATOM 3922 C CA . ILE A 1 490 ? -4.591 -18.685 40.877 1.00 86.50 490 ILE A CA 1
ATOM 3923 C C . ILE A 1 490 ? -4.792 -20.199 40.988 1.00 86.50 490 ILE A C 1
ATOM 3925 O O . ILE A 1 490 ? -5.589 -20.626 41.818 1.00 86.50 490 ILE A O 1
ATOM 3929 N N . ARG A 1 491 ? -4.005 -21.011 40.268 1.00 87.06 491 ARG A N 1
ATOM 3930 C CA . ARG A 1 491 ? -4.088 -22.483 40.353 1.00 87.06 491 ARG A CA 1
ATOM 3931 C C . ARG A 1 491 ? -3.851 -22.994 41.773 1.00 87.06 491 ARG A C 1
ATOM 3933 O O . ARG A 1 491 ? -4.554 -23.889 42.234 1.00 87.06 491 ARG A O 1
ATOM 3940 N N . PHE A 1 492 ? -2.891 -22.412 42.491 1.00 91.56 492 PHE A N 1
ATOM 3941 C CA . PHE A 1 492 ? -2.644 -22.746 43.894 1.00 91.56 492 PHE A CA 1
ATOM 3942 C C . PHE A 1 492 ? -3.862 -22.439 44.781 1.00 91.56 492 PHE A C 1
ATOM 3944 O O . PHE A 1 492 ? -4.251 -23.253 45.622 1.00 91.56 492 PHE A O 1
ATOM 3951 N N . HIS A 1 493 ? -4.500 -21.282 44.590 1.00 86.75 493 HIS A N 1
ATOM 3952 C CA . HIS A 1 493 ? -5.710 -20.924 45.326 1.00 86.75 493 HIS A CA 1
ATOM 3953 C C . HIS A 1 493 ? -6.906 -21.808 44.960 1.00 86.75 493 HIS A C 1
ATOM 3955 O O . HIS A 1 493 ? -7.628 -22.221 45.864 1.00 86.75 493 HIS A O 1
ATOM 3961 N N . GLU A 1 494 ? -7.085 -22.157 43.688 1.00 86.75 494 GLU A N 1
ATOM 3962 C CA . GLU A 1 494 ? -8.121 -23.089 43.228 1.00 86.75 494 GLU A CA 1
ATOM 3963 C C . GLU A 1 494 ? -7.948 -24.476 43.854 1.00 86.75 494 GLU A C 1
ATOM 3965 O O . GLU A 1 494 ? -8.896 -25.012 44.427 1.00 86.75 494 GLU A O 1
ATOM 3970 N N . GLN A 1 495 ? -6.727 -25.021 43.850 1.00 89.00 495 GLN A N 1
ATOM 3971 C CA . GLN A 1 495 ? -6.412 -26.287 44.521 1.00 89.00 495 GLN A CA 1
ATOM 3972 C C . GLN A 1 495 ? -6.719 -26.225 46.021 1.00 89.00 495 GLN A C 1
ATOM 3974 O O . GLN A 1 495 ? -7.273 -27.165 46.592 1.00 89.00 495 GLN A O 1
ATOM 3979 N N . ARG A 1 496 ? -6.405 -25.099 46.670 1.00 90.25 496 ARG A N 1
ATOM 3980 C CA . ARG A 1 496 ? -6.691 -24.899 48.093 1.00 90.25 496 ARG A CA 1
ATOM 3981 C C . ARG A 1 496 ? -8.191 -24.796 48.375 1.00 90.25 496 ARG A C 1
ATOM 3983 O O . ARG A 1 496 ? -8.647 -25.343 49.375 1.00 90.25 496 ARG A O 1
ATOM 3990 N N . ILE A 1 497 ? -8.955 -24.120 47.516 1.00 86.19 497 ILE A N 1
ATOM 3991 C CA . ILE A 1 497 ? -10.420 -24.041 47.618 1.00 86.19 497 ILE A CA 1
ATOM 3992 C C . ILE A 1 497 ? -11.033 -25.429 47.434 1.00 86.19 497 ILE A C 1
ATOM 3994 O O . ILE A 1 497 ? -11.848 -25.830 48.262 1.00 86.19 497 ILE A O 1
ATOM 3998 N N . ALA A 1 498 ? -10.597 -26.188 46.426 1.00 84.38 498 ALA A N 1
ATOM 3999 C CA . ALA A 1 498 ? -11.059 -27.554 46.196 1.00 84.38 498 ALA A CA 1
ATOM 4000 C C . ALA A 1 498 ? -10.775 -28.459 47.409 1.00 84.38 498 ALA A C 1
ATOM 4002 O O . ALA A 1 498 ? -11.667 -29.154 47.890 1.00 84.38 498 ALA A O 1
ATOM 4003 N N . ALA A 1 499 ? -9.572 -28.385 47.987 1.00 84.06 499 ALA A N 1
ATOM 4004 C CA . ALA A 1 499 ? -9.230 -29.135 49.197 1.00 84.06 499 ALA A CA 1
ATOM 4005 C C . ALA A 1 499 ? -10.107 -28.754 50.408 1.00 84.06 499 ALA A C 1
ATOM 4007 O O . ALA A 1 499 ? -10.472 -29.611 51.214 1.00 84.06 499 ALA A O 1
ATOM 4008 N N . LEU A 1 500 ? -10.466 -27.473 50.547 1.00 86.25 500 LEU A N 1
ATOM 4009 C CA . LEU A 1 500 ? -11.375 -27.009 51.598 1.00 86.25 500 LEU A CA 1
ATOM 4010 C C . LEU A 1 500 ? -12.822 -27.459 51.361 1.00 86.25 500 LEU A C 1
ATOM 4012 O O . LEU A 1 500 ? -13.509 -27.787 52.326 1.00 86.25 500 LEU A O 1
ATOM 4016 N N . GLN A 1 501 ? -13.277 -27.507 50.107 1.00 85.62 501 GLN A N 1
ATOM 4017 C CA . GLN A 1 501 ? -14.597 -28.030 49.747 1.00 85.62 501 GLN A CA 1
ATOM 4018 C C . GLN A 1 501 ? -14.713 -29.519 50.075 1.00 85.62 501 GLN A C 1
ATOM 4020 O O . GLN A 1 501 ? -15.670 -29.904 50.742 1.00 85.62 501 GLN A O 1
ATOM 4025 N N . VAL A 1 502 ? -13.699 -30.322 49.729 1.00 85.56 502 VAL A N 1
ATOM 4026 C CA . VAL A 1 502 ? -13.641 -31.748 50.094 1.00 85.56 502 VAL A CA 1
ATOM 4027 C C . VAL A 1 502 ? -13.709 -31.921 51.613 1.00 85.56 502 VAL A C 1
ATOM 4029 O O . VAL A 1 502 ? -14.549 -32.667 52.109 1.00 85.56 502 VAL A O 1
ATOM 4032 N N . LYS A 1 503 ? -12.918 -31.159 52.383 1.00 84.19 503 LYS A N 1
ATOM 4033 C CA . LYS A 1 503 ? -12.989 -31.191 53.857 1.00 84.19 503 LYS A CA 1
ATOM 4034 C C . LYS A 1 503 ? -14.361 -30.787 54.405 1.00 84.19 503 LYS A C 1
ATOM 4036 O O . LYS A 1 503 ? -14.813 -31.340 55.408 1.00 84.19 503 LYS A O 1
ATOM 4041 N N . ALA A 1 504 ? -15.026 -29.811 53.789 1.00 81.25 504 ALA A N 1
ATOM 4042 C CA . ALA A 1 504 ? -16.363 -29.385 54.196 1.00 81.25 504 ALA A CA 1
ATOM 4043 C C . ALA A 1 504 ? -17.424 -30.458 53.889 1.00 81.25 504 ALA A C 1
ATOM 4045 O O . ALA A 1 504 ? -18.327 -30.684 54.699 1.00 81.25 504 ALA A O 1
ATOM 4046 N N . GLU A 1 505 ? -17.306 -31.149 52.757 1.00 83.56 505 GLU A N 1
ATOM 4047 C CA . GLU A 1 505 ? -18.159 -32.286 52.407 1.00 83.56 505 GLU A CA 1
ATOM 4048 C C . GLU A 1 505 ? -17.930 -33.477 53.335 1.00 83.56 505 GLU A C 1
ATOM 4050 O O . GLU A 1 505 ? -18.901 -34.026 53.854 1.00 83.56 505 GLU A O 1
ATOM 4055 N N . GLU A 1 506 ? -16.680 -33.820 53.644 1.00 83.44 506 GLU A N 1
ATOM 4056 C CA . GLU A 1 506 ? -16.339 -34.843 54.639 1.00 83.44 506 GLU A CA 1
ATOM 4057 C C . GLU A 1 506 ? -16.937 -34.516 56.014 1.00 83.44 506 GLU A C 1
ATOM 4059 O O . GLU A 1 506 ? -17.549 -35.377 56.654 1.00 83.44 506 GLU A O 1
ATOM 4064 N N . ALA A 1 507 ? -16.846 -33.255 56.452 1.00 78.81 507 ALA A N 1
ATOM 4065 C CA . ALA A 1 507 ? -17.461 -32.798 57.695 1.00 78.81 507 ALA A CA 1
ATOM 4066 C C . ALA A 1 507 ? -18.998 -32.899 57.659 1.00 78.81 507 ALA A C 1
ATOM 4068 O O . ALA A 1 507 ? -19.620 -33.302 58.646 1.00 78.81 507 ALA A O 1
ATOM 4069 N N . ASN A 1 508 ? -19.627 -32.590 56.522 1.00 77.81 508 ASN A N 1
ATOM 4070 C CA . ASN A 1 508 ? -21.069 -32.750 56.334 1.00 77.81 508 ASN A CA 1
ATOM 4071 C C . ASN A 1 508 ? -21.497 -34.223 56.323 1.00 77.81 508 ASN A C 1
ATOM 4073 O O . ASN A 1 508 ? -22.521 -34.562 56.919 1.00 77.81 508 ASN A O 1
ATOM 4077 N N . ILE A 1 509 ? -20.718 -35.110 55.704 1.00 78.75 509 ILE A N 1
ATOM 4078 C CA . ILE A 1 509 ? -20.949 -36.560 55.732 1.00 78.75 509 ILE A CA 1
ATOM 4079 C C . ILE A 1 509 ? -20.832 -37.077 57.169 1.00 78.75 509 ILE A C 1
ATOM 4081 O O . ILE A 1 509 ? -21.711 -37.805 57.631 1.00 78.75 509 ILE A O 1
ATOM 4085 N N . ALA A 1 510 ? -19.811 -36.648 57.915 1.00 74.44 510 ALA A N 1
ATOM 4086 C CA . ALA A 1 510 ? -19.658 -36.988 59.327 1.00 74.44 510 ALA A CA 1
ATOM 4087 C C . ALA A 1 510 ? -20.840 -36.482 60.175 1.00 74.44 510 ALA A C 1
ATOM 4089 O O . ALA A 1 510 ? -21.331 -37.199 61.046 1.00 74.44 510 ALA A O 1
ATOM 4090 N N . LYS A 1 511 ? -21.355 -35.279 59.889 1.00 78.94 511 LYS A N 1
ATOM 4091 C CA . LYS A 1 511 ? -22.545 -34.728 60.552 1.00 78.94 511 LYS A CA 1
ATOM 4092 C C . LYS A 1 511 ? -23.809 -35.531 60.231 1.00 78.94 511 LYS A C 1
ATOM 4094 O O . LYS A 1 511 ? -24.600 -35.794 61.133 1.00 78.94 511 LYS A O 1
ATOM 4099 N N . ARG A 1 512 ? -23.985 -35.970 58.979 1.00 73.31 512 ARG A N 1
ATOM 4100 C CA . ARG A 1 512 ? -25.096 -36.853 58.577 1.00 73.31 512 ARG A CA 1
ATOM 4101 C C . ARG A 1 512 ? -25.012 -38.223 59.248 1.00 73.31 512 ARG A C 1
ATOM 4103 O O . ARG A 1 512 ? -26.040 -38.729 59.676 1.00 73.31 512 ARG A O 1
ATOM 4110 N N . ARG A 1 513 ? -23.810 -38.788 59.410 1.00 73.62 513 ARG A N 1
ATOM 4111 C CA . ARG A 1 513 ? -23.613 -40.037 60.168 1.00 73.62 513 ARG A CA 1
ATOM 4112 C C . ARG A 1 513 ? -24.027 -39.885 61.632 1.00 73.62 513 ARG A C 1
ATOM 4114 O O . ARG A 1 513 ? -24.850 -40.665 62.089 1.00 73.62 513 ARG A O 1
ATOM 4121 N N . ARG A 1 514 ? -23.593 -38.818 62.313 1.00 72.50 514 ARG A N 1
ATOM 4122 C CA . ARG A 1 514 ? -24.018 -38.531 63.700 1.00 72.50 514 ARG A CA 1
ATOM 4123 C C . ARG A 1 514 ? -25.517 -38.260 63.829 1.00 72.50 514 ARG A C 1
ATOM 4125 O O . ARG A 1 514 ? -26.125 -38.633 64.820 1.00 72.50 514 ARG A O 1
ATOM 4132 N N . SER A 1 515 ? -26.125 -37.617 62.833 1.00 67.12 515 SER A N 1
ATOM 4133 C CA . SER A 1 515 ? -27.580 -37.435 62.767 1.00 67.12 515 SER A CA 1
ATOM 4134 C C . SER A 1 515 ? -28.321 -38.763 62.583 1.00 67.12 515 SER A C 1
ATOM 4136 O O . SER A 1 515 ? -29.398 -38.924 63.148 1.00 67.12 515 SER A O 1
ATOM 4138 N N . GLY A 1 516 ? -27.761 -39.698 61.811 1.00 69.00 516 GLY A N 1
ATOM 4139 C CA . GLY A 1 516 ? -28.285 -41.058 61.677 1.00 69.00 516 GLY A CA 1
ATOM 4140 C C . GLY A 1 516 ? -28.146 -41.866 62.968 1.00 69.00 516 GLY A C 1
ATOM 4141 O O . GLY A 1 516 ? -29.093 -42.532 63.368 1.00 69.00 516 GLY A O 1
ATOM 4142 N N . GLU A 1 517 ? -27.013 -41.739 63.663 1.00 69.38 517 GLU A N 1
ATOM 4143 C CA . GLU A 1 517 ? -26.785 -42.332 64.990 1.00 69.38 517 GLU A CA 1
ATOM 4144 C C . GLU A 1 517 ? -27.750 -41.756 66.041 1.00 69.38 517 GLU A C 1
ATOM 4146 O O . GLU A 1 517 ? -28.310 -42.511 66.829 1.00 69.38 517 GLU A O 1
ATOM 4151 N N . LEU A 1 518 ? -28.036 -40.445 66.008 1.00 63.75 518 LEU A N 1
ATOM 4152 C CA . LEU A 1 518 ? -29.069 -39.827 66.851 1.00 63.75 518 LEU A CA 1
ATOM 4153 C C . LEU A 1 518 ? -30.468 -40.380 66.543 1.00 63.75 518 LEU A C 1
ATOM 4155 O O . LEU A 1 518 ? -31.237 -40.637 67.462 1.00 63.75 518 LEU A O 1
ATOM 4159 N N . GLY A 1 519 ? -30.799 -40.576 65.263 1.00 67.81 519 GLY A N 1
ATOM 4160 C CA . GLY A 1 519 ? -32.073 -41.171 64.849 1.00 67.81 519 GLY A CA 1
ATOM 4161 C C . GLY A 1 519 ? -32.243 -42.613 65.338 1.00 67.81 519 GLY A C 1
ATOM 4162 O O . GLY A 1 519 ? -33.321 -42.979 65.797 1.00 67.81 519 GLY A O 1
ATOM 4163 N N . GLN A 1 520 ? -31.168 -43.407 65.321 1.00 65.31 520 GLN A N 1
ATOM 4164 C CA . GLN A 1 520 ? -31.154 -44.746 65.921 1.00 65.31 520 GLN A CA 1
ATOM 4165 C C . GLN A 1 520 ? -31.289 -44.687 67.448 1.00 65.31 520 GLN A C 1
ATOM 4167 O O . GLN A 1 520 ? -31.974 -45.519 68.034 1.00 65.31 520 GLN A O 1
ATOM 4172 N N . PHE A 1 521 ? -30.702 -43.678 68.094 1.00 62.97 521 PHE A N 1
ATOM 4173 C CA . PHE A 1 521 ? -30.840 -43.459 69.534 1.00 62.97 521 PHE A CA 1
ATOM 4174 C C . PHE A 1 521 ? -32.286 -43.127 69.939 1.00 62.97 521 PHE A C 1
ATOM 4176 O O . PHE A 1 521 ? -32.776 -43.652 70.935 1.00 62.97 521 PHE A O 1
ATOM 4183 N N . TYR A 1 522 ? -32.993 -42.315 69.145 1.00 66.06 522 TYR A N 1
ATOM 4184 C CA . TYR A 1 522 ? -34.413 -42.025 69.372 1.00 66.06 522 TYR A CA 1
ATOM 4185 C C . TYR A 1 522 ? -35.308 -43.241 69.120 1.00 66.06 522 TYR A C 1
ATOM 4187 O O . TYR A 1 522 ? -36.202 -43.491 69.915 1.00 66.06 522 TYR A O 1
ATOM 4195 N N . GLN A 1 523 ? -35.014 -44.068 68.112 1.00 64.75 523 GLN A N 1
ATOM 4196 C CA . GLN A 1 523 ? -35.733 -45.336 67.910 1.00 64.75 523 GLN A CA 1
ATOM 4197 C C . GLN A 1 523 ? -35.527 -46.328 69.064 1.00 64.75 523 GLN A C 1
ATOM 4199 O O . GLN A 1 523 ? -36.446 -47.062 69.416 1.00 64.75 523 GLN A O 1
ATOM 4204 N N . ILE 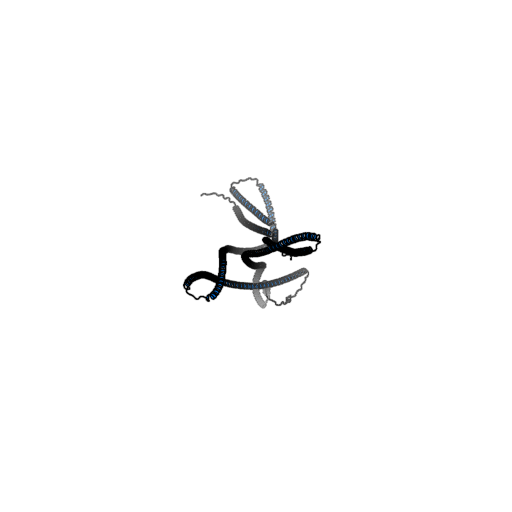A 1 524 ? -34.340 -46.344 69.678 1.00 67.00 524 ILE A N 1
ATOM 4205 C CA . ILE A 1 524 ? -34.074 -47.148 70.878 1.00 67.00 524 ILE A CA 1
ATOM 4206 C C . ILE A 1 524 ? -34.827 -46.579 72.087 1.00 67.00 524 ILE A C 1
ATOM 4208 O O . ILE A 1 524 ? -35.384 -47.349 72.862 1.00 67.00 524 ILE A O 1
ATOM 4212 N N . LEU A 1 525 ? -34.883 -45.254 72.245 1.00 63.44 525 LEU A N 1
ATOM 4213 C CA . LEU A 1 525 ? -35.654 -44.611 73.313 1.00 63.44 525 LEU A CA 1
ATOM 4214 C C . LEU A 1 525 ? -37.159 -44.849 73.164 1.00 63.44 525 LEU A C 1
ATOM 4216 O O . LEU A 1 525 ? -37.801 -45.163 74.160 1.00 63.44 525 LEU A O 1
ATOM 4220 N N . ASP A 1 526 ? -37.700 -44.791 71.949 1.00 63.22 526 ASP A N 1
ATOM 4221 C CA . ASP A 1 526 ? -39.105 -45.105 71.675 1.00 63.22 526 ASP A CA 1
ATOM 4222 C C . ASP A 1 526 ? -39.406 -46.591 71.944 1.00 63.22 526 ASP A C 1
ATOM 4224 O O . ASP A 1 526 ? -40.405 -46.906 72.585 1.00 63.22 526 ASP A O 1
ATOM 4228 N N . ALA A 1 527 ? -38.490 -47.506 71.596 1.00 58.19 527 ALA A N 1
ATOM 4229 C CA . ALA A 1 527 ? -38.607 -48.934 71.923 1.00 58.19 527 ALA A CA 1
ATOM 4230 C C . ALA A 1 527 ? -38.465 -49.244 73.430 1.00 58.19 527 ALA A C 1
ATOM 4232 O O . ALA A 1 527 ? -38.981 -50.254 73.918 1.00 58.19 527 ALA A O 1
ATOM 4233 N N . ILE A 1 528 ? -37.758 -48.396 74.185 1.00 59.25 528 ILE A N 1
ATOM 4234 C CA . ILE A 1 528 ? -37.690 -48.464 75.652 1.00 59.25 528 ILE A CA 1
ATOM 4235 C C . ILE A 1 528 ? -38.973 -47.892 76.266 1.00 59.25 528 ILE A C 1
ATOM 4237 O O . ILE A 1 528 ? -39.478 -48.450 77.238 1.00 59.25 528 ILE A O 1
ATOM 4241 N N . ASN A 1 529 ? -39.538 -46.834 75.680 1.00 50.28 529 ASN A N 1
ATOM 4242 C CA . ASN A 1 529 ? -40.783 -46.225 76.141 1.00 50.28 529 ASN A CA 1
ATOM 4243 C C . ASN A 1 529 ? -41.983 -47.162 75.920 1.00 50.28 529 ASN A C 1
ATOM 4245 O O . ASN A 1 529 ? -42.770 -47.355 76.845 1.00 50.28 529 ASN A O 1
ATOM 4249 N N . GLU A 1 530 ? -42.060 -47.837 74.767 1.00 51.94 530 GLU A N 1
ATOM 4250 C CA . GLU A 1 530 ? -43.079 -48.862 74.474 1.00 51.94 530 GLU A CA 1
ATOM 4251 C C . GLU A 1 530 ? -42.961 -50.115 75.364 1.00 51.94 530 GLU A C 1
ATOM 4253 O O . GLU A 1 530 ? -43.947 -50.815 75.574 1.00 51.94 530 GLU A O 1
ATOM 4258 N N . ASN A 1 531 ? -41.792 -50.384 75.958 1.00 48.25 531 ASN A N 1
ATOM 4259 C CA . ASN A 1 531 ? -41.597 -51.488 76.910 1.00 48.25 531 ASN A CA 1
ATOM 4260 C C . ASN A 1 531 ? -41.728 -51.073 78.389 1.00 48.25 531 ASN A C 1
ATOM 4262 O O . ASN A 1 531 ? -41.622 -51.925 79.275 1.00 48.25 531 ASN A O 1
ATOM 4266 N N . SER A 1 532 ? -41.961 -49.789 78.684 1.00 42.81 532 SER A N 1
ATOM 4267 C CA . SER A 1 532 ? -41.998 -49.270 80.061 1.00 42.81 532 SER A CA 1
ATOM 4268 C C . SER A 1 532 ? -43.361 -49.399 80.760 1.00 42.81 532 SER A C 1
ATOM 4270 O O . SER A 1 532 ? -43.434 -49.231 81.976 1.00 42.81 532 SER A O 1
ATOM 4272 N N . GLU A 1 533 ? -44.422 -49.804 80.052 1.00 45.81 533 GLU A N 1
ATOM 4273 C CA . GLU A 1 533 ? -45.753 -50.031 80.645 1.00 45.81 533 GLU A CA 1
ATOM 4274 C C . GLU A 1 533 ? -45.877 -51.328 81.472 1.00 45.81 533 GLU A C 1
ATOM 4276 O O . GLU A 1 533 ? -46.958 -51.612 81.981 1.00 45.81 533 GLU A O 1
ATOM 4281 N N . ASN A 1 534 ? -44.808 -52.119 81.662 1.00 42.69 534 ASN A N 1
ATOM 4282 C CA . ASN A 1 534 ? -44.958 -53.453 82.261 1.00 42.69 534 ASN A CA 1
ATOM 4283 C C . ASN A 1 534 ? -44.005 -53.872 83.388 1.00 42.69 534 ASN A C 1
ATOM 4285 O O . ASN A 1 534 ? -44.022 -55.049 83.746 1.00 42.69 534 ASN A O 1
ATOM 4289 N N . ILE A 1 535 ? -43.200 -52.989 83.998 1.00 38.59 535 ILE A N 1
ATOM 4290 C CA . ILE A 1 535 ? -42.366 -53.408 85.147 1.00 38.59 535 ILE A CA 1
ATOM 4291 C C . ILE A 1 535 ? -42.294 -52.338 86.247 1.00 38.59 535 ILE A C 1
ATOM 4293 O O . ILE A 1 535 ? -41.514 -51.391 86.205 1.00 38.59 535 ILE A O 1
ATOM 4297 N N . THR A 1 536 ? -43.082 -52.566 87.297 1.00 41.62 536 THR A N 1
ATOM 4298 C CA . THR A 1 536 ? -42.905 -52.017 88.645 1.00 41.62 536 THR A CA 1
ATOM 4299 C C . THR A 1 536 ? -41.674 -52.620 89.326 1.00 41.62 536 THR A C 1
ATOM 4301 O O . THR A 1 536 ? -41.623 -53.838 89.483 1.00 41.62 536 THR A O 1
ATOM 4304 N N . ALA A 1 537 ? -40.743 -51.781 89.793 1.00 38.47 537 ALA A N 1
ATOM 4305 C CA . ALA A 1 537 ? -40.149 -51.794 91.145 1.00 38.47 537 ALA A CA 1
ATOM 4306 C C . ALA A 1 537 ? -38.767 -51.112 91.174 1.00 38.47 537 ALA A C 1
ATOM 4308 O O . ALA A 1 537 ? -37.852 -51.449 90.429 1.00 38.47 537 ALA A O 1
ATOM 4309 N N . VAL A 1 538 ? -38.640 -50.172 92.108 1.00 37.81 538 VAL A N 1
ATOM 4310 C CA . VAL A 1 538 ? -37.423 -49.466 92.545 1.00 37.81 538 VAL A CA 1
ATOM 4311 C C . VAL A 1 538 ? -36.480 -50.463 93.258 1.00 37.81 538 VAL A C 1
ATOM 4313 O O . VAL A 1 538 ? -36.969 -51.399 93.894 1.00 37.81 538 VAL A O 1
ATOM 4316 N N . PRO A 1 539 ? -35.143 -50.277 93.211 1.00 40.50 539 PRO A N 1
ATOM 4317 C CA . PRO A 1 539 ? -34.487 -49.704 94.383 1.00 40.50 539 PRO A CA 1
ATOM 4318 C C . PRO A 1 539 ? -33.398 -48.660 94.087 1.00 40.50 539 PRO A C 1
ATOM 4320 O O . PRO A 1 539 ? -32.757 -48.598 93.044 1.00 40.50 539 PRO A O 1
ATOM 4323 N N . THR A 1 540 ? -33.241 -47.842 95.111 1.00 41.31 540 THR A N 1
ATOM 4324 C CA . THR A 1 540 ? -32.447 -46.644 95.344 1.00 41.31 540 THR A CA 1
ATOM 4325 C C . THR A 1 540 ? -30.919 -46.806 95.222 1.00 41.31 540 THR A C 1
ATOM 4327 O O . THR A 1 540 ? -30.353 -47.851 95.528 1.00 41.31 540 THR A O 1
ATOM 4330 N N . THR A 1 541 ? -30.266 -45.662 94.971 1.00 43.62 541 THR A N 1
ATOM 4331 C CA . THR A 1 541 ? -28.852 -45.284 95.216 1.00 43.62 541 THR A CA 1
ATOM 4332 C C . THR A 1 541 ? -27.767 -45.801 94.260 1.00 43.62 541 THR A C 1
ATOM 4334 O O . THR A 1 541 ? -27.348 -46.950 94.336 1.00 43.62 541 THR A O 1
ATOM 4337 N N . ARG A 1 542 ? -27.170 -44.880 93.482 1.00 32.44 542 ARG A N 1
ATOM 4338 C CA . ARG A 1 542 ? -25.721 -44.592 93.529 1.00 32.44 542 ARG A CA 1
ATOM 4339 C C . ARG A 1 542 ? -25.336 -43.349 92.716 1.00 32.44 542 ARG A C 1
ATOM 4341 O O . ARG A 1 542 ? -25.826 -43.125 91.618 1.00 32.44 542 ARG A O 1
ATOM 4348 N N . SER A 1 543 ? -24.456 -42.574 93.344 1.00 44.03 543 SER A N 1
ATOM 4349 C CA . SER A 1 543 ? -23.711 -41.409 92.866 1.00 44.03 543 SER A CA 1
ATOM 4350 C C . SER A 1 543 ? -23.127 -41.588 91.458 1.00 44.03 543 SER A C 1
ATOM 4352 O O . SER A 1 543 ? -22.490 -42.604 91.183 1.00 44.03 543 SER A O 1
ATOM 4354 N N . LEU A 1 544 ? -23.324 -40.582 90.604 1.00 36.47 544 LEU A N 1
ATOM 4355 C CA . LEU A 1 544 ? -22.787 -40.460 89.246 1.00 36.47 544 LEU A CA 1
ATOM 4356 C C . LEU A 1 544 ? -21.880 -39.221 89.212 1.00 36.47 544 LEU A C 1
ATOM 4358 O O . LEU A 1 544 ? -22.258 -38.177 88.692 1.00 36.47 544 LEU A O 1
ATOM 4362 N N . ASP A 1 545 ? -20.705 -39.340 89.831 1.00 37.50 545 ASP A N 1
ATOM 4363 C CA . ASP A 1 545 ? -19.696 -38.269 89.894 1.00 37.50 545 ASP A CA 1
ATOM 4364 C C . ASP A 1 545 ? -18.329 -38.685 89.303 1.00 37.50 545 ASP A C 1
ATOM 4366 O O . ASP A 1 545 ? -17.352 -37.958 89.440 1.00 37.50 545 ASP A O 1
ATOM 4370 N N . ASP A 1 546 ? -18.228 -39.828 88.599 1.00 38.75 546 ASP A N 1
ATOM 4371 C CA . ASP A 1 546 ? -16.916 -40.391 88.205 1.00 38.75 546 ASP A CA 1
ATOM 4372 C C . ASP A 1 546 ? -16.669 -40.691 86.707 1.00 38.75 546 ASP A C 1
ATOM 4374 O O . ASP A 1 546 ? -15.535 -41.003 86.343 1.00 38.75 546 ASP A O 1
ATOM 4378 N N . ASP A 1 547 ? -17.626 -40.495 85.790 1.00 34.47 547 ASP A N 1
ATOM 4379 C CA . ASP A 1 547 ? -17.428 -40.880 84.371 1.00 34.47 547 ASP A CA 1
ATOM 4380 C C . ASP A 1 547 ? -17.074 -39.740 83.394 1.00 34.47 547 ASP A C 1
ATOM 4382 O O . ASP A 1 547 ? -16.916 -39.967 82.194 1.00 34.47 547 ASP A O 1
ATOM 4386 N N . LEU A 1 548 ? -16.816 -38.517 83.877 1.00 38.56 548 LEU A N 1
ATOM 4387 C CA . LEU A 1 548 ? -16.408 -37.388 83.017 1.00 38.56 548 LEU A CA 1
ATOM 4388 C C . LEU A 1 548 ? -14.882 -37.204 82.846 1.00 38.56 548 LEU A C 1
ATOM 4390 O O . LEU A 1 548 ? -14.438 -36.176 82.333 1.00 38.56 548 LEU A O 1
ATOM 4394 N N . LYS A 1 549 ? -14.052 -38.181 83.249 1.00 39.94 549 LYS A N 1
ATOM 4395 C CA . LYS A 1 549 ? -12.573 -38.056 83.246 1.00 39.94 549 LYS A CA 1
ATOM 4396 C C . LYS A 1 549 ? -11.791 -38.962 82.286 1.00 39.94 549 LYS A C 1
ATOM 4398 O O . LYS A 1 549 ? -10.562 -38.967 82.347 1.00 39.94 549 LYS A O 1
ATOM 4403 N N . ARG A 1 550 ? -12.412 -39.685 81.348 1.00 37.81 550 ARG A N 1
ATOM 4404 C CA . ARG A 1 550 ? -11.661 -40.547 80.405 1.00 37.81 550 ARG A CA 1
ATOM 4405 C C . ARG A 1 550 ? -12.038 -40.371 78.937 1.00 37.81 550 ARG A C 1
ATOM 4407 O O . ARG A 1 550 ? -12.538 -41.296 78.326 1.00 37.81 550 ARG A O 1
ATOM 4414 N N . THR A 1 551 ? -11.648 -39.240 78.352 1.00 37.09 551 THR A N 1
ATOM 4415 C CA . THR A 1 551 ? -11.148 -39.175 76.960 1.00 37.09 551 THR A CA 1
ATOM 4416 C C . THR A 1 551 ? -10.298 -37.913 76.778 1.00 37.09 551 THR A C 1
ATOM 4418 O O . THR A 1 551 ? -10.674 -36.976 76.079 1.00 37.09 551 THR A O 1
ATOM 4421 N N . GLN A 1 552 ? -9.126 -37.874 77.418 1.00 36.88 552 GLN A N 1
ATOM 4422 C CA . GLN A 1 552 ? -7.998 -37.090 76.909 1.00 36.88 552 GLN A CA 1
ATOM 4423 C C . GLN A 1 552 ? -7.307 -37.933 75.834 1.00 36.88 552 GLN A C 1
ATOM 4425 O O . GLN A 1 552 ? -6.451 -38.762 76.136 1.00 36.88 552 GLN A O 1
ATOM 4430 N N . VAL A 1 553 ? -7.691 -37.735 74.574 1.00 34.81 553 VAL A N 1
ATOM 4431 C CA . VAL A 1 553 ? -6.835 -38.096 73.441 1.00 34.81 553 VAL A CA 1
ATOM 4432 C C . VAL A 1 553 ? -6.094 -36.832 73.035 1.00 34.81 553 VAL A C 1
ATOM 4434 O O . VAL A 1 553 ? -6.695 -35.852 72.600 1.00 34.81 553 VAL A O 1
ATOM 4437 N N . LYS A 1 554 ? -4.776 -36.872 73.245 1.00 41.72 554 LYS A N 1
ATOM 4438 C CA . LYS A 1 554 ? -3.787 -35.946 72.696 1.00 41.72 554 LYS A CA 1
ATOM 4439 C C . LYS A 1 554 ? -3.997 -35.811 71.185 1.00 41.72 554 LYS A C 1
ATOM 4441 O O . LYS A 1 554 ? -3.866 -36.797 70.466 1.00 41.72 554 LYS A O 1
ATOM 4446 N N . ALA A 1 555 ? -4.265 -34.597 70.721 1.00 35.16 555 ALA A N 1
ATOM 4447 C CA . ALA A 1 555 ? -3.959 -34.180 69.361 1.00 35.16 555 ALA A CA 1
ATOM 4448 C C . ALA A 1 555 ? -2.963 -33.028 69.482 1.00 35.16 555 ALA A C 1
ATOM 4450 O O . ALA A 1 555 ? -3.224 -32.036 70.161 1.00 35.16 555 ALA A O 1
ATOM 4451 N N . GLU A 1 556 ? -1.790 -33.273 68.920 1.00 33.41 556 GLU A N 1
ATOM 4452 C CA . GLU A 1 556 ? -0.587 -32.461 68.990 1.00 33.41 556 GLU A CA 1
ATOM 4453 C C . GLU A 1 556 ? -0.728 -31.131 68.244 1.00 33.41 556 GLU A C 1
ATOM 4455 O O . GLU A 1 556 ? -1.519 -30.978 67.310 1.00 33.41 556 GLU A O 1
ATOM 4460 N N . ASP A 1 557 ? 0.090 -30.184 68.693 1.00 38.66 557 ASP A N 1
ATOM 4461 C CA . ASP A 1 557 ? 0.328 -28.872 68.115 1.00 38.66 557 ASP A CA 1
ATOM 4462 C C . ASP A 1 557 ? 0.680 -28.937 66.624 1.00 38.66 557 ASP A C 1
ATOM 4464 O O . ASP A 1 557 ? 1.562 -29.682 66.197 1.00 38.66 557 ASP A O 1
ATOM 4468 N N . GLY A 1 558 ? 0.044 -28.082 65.822 1.00 35.84 558 GLY A N 1
ATOM 4469 C CA . GLY A 1 558 ? 0.408 -27.949 64.418 1.00 35.84 558 GLY A CA 1
ATOM 4470 C C . GLY A 1 558 ? -0.389 -26.902 63.654 1.00 35.84 558 GLY A C 1
ATOM 4471 O O . GLY A 1 558 ? -1.400 -27.208 63.032 1.00 35.84 558 GLY A O 1
ATOM 4472 N N . SER A 1 559 ? 0.166 -25.691 63.604 1.00 33.12 559 SER A N 1
ATOM 4473 C CA . SER A 1 559 ? -0.150 -24.580 62.693 1.00 33.12 559 SER A CA 1
ATOM 4474 C C . SER A 1 559 ? -1.390 -23.734 63.012 1.00 33.12 559 SER A C 1
ATOM 4476 O O . SER A 1 559 ? -2.542 -24.074 62.749 1.00 33.12 559 SER A O 1
ATOM 4478 N N . GLY A 1 560 ? -1.105 -22.546 63.547 1.00 44.06 560 GLY A N 1
ATOM 4479 C CA . GLY A 1 560 ? -2.035 -21.433 63.568 1.00 44.06 560 GLY A CA 1
ATOM 4480 C C . GLY A 1 560 ? -2.331 -20.922 62.158 1.00 44.06 560 GLY A C 1
ATOM 4481 O O . GLY A 1 560 ? -1.441 -20.861 61.316 1.00 44.06 560 GLY A O 1
ATOM 4482 N N . ILE A 1 561 ? -3.599 -20.576 61.937 1.00 36.00 561 ILE A N 1
ATOM 4483 C CA . ILE A 1 561 ? -4.124 -19.353 61.304 1.00 36.00 561 ILE A CA 1
ATOM 4484 C C . ILE A 1 561 ? -5.661 -19.449 61.448 1.00 36.00 561 ILE A C 1
ATOM 4486 O O . ILE A 1 561 ? -6.270 -20.369 60.895 1.00 36.00 561 ILE A O 1
ATOM 4490 N N . PRO A 1 562 ? -6.322 -18.548 62.197 1.00 38.41 562 PRO A N 1
ATOM 4491 C CA . PRO A 1 562 ? -7.763 -18.607 62.414 1.00 38.41 562 PRO A CA 1
ATOM 4492 C C . PRO A 1 562 ? -8.494 -18.006 61.205 1.00 38.41 562 PRO A C 1
ATOM 4494 O O . PRO A 1 562 ? -8.233 -16.873 60.815 1.00 38.41 562 PRO A O 1
ATOM 4497 N N . SER A 1 563 ? -9.414 -18.753 60.591 1.00 39.72 563 SER A N 1
ATOM 4498 C CA . SER A 1 563 ? -10.261 -18.241 59.495 1.00 39.72 563 SER A CA 1
ATOM 4499 C C . SER A 1 563 ? -11.707 -18.748 59.564 1.00 39.72 563 SER A C 1
ATOM 4501 O O . SER A 1 563 ? -12.294 -19.174 58.574 1.00 39.72 563 SER A O 1
ATOM 4503 N N . GLY A 1 564 ? -12.307 -18.668 60.754 1.00 41.84 564 GLY A N 1
ATOM 4504 C CA . GLY A 1 564 ? -13.760 -18.723 60.943 1.00 41.84 564 GLY A CA 1
ATOM 4505 C C . GLY A 1 564 ? -14.226 -17.458 61.675 1.00 41.84 564 GLY A C 1
ATOM 4506 O O . GLY A 1 564 ? -13.490 -16.989 62.544 1.00 41.84 564 GLY A O 1
ATOM 4507 N N . PRO A 1 565 ? -15.384 -16.866 61.329 1.00 39.91 565 PRO A N 1
ATOM 4508 C CA . PRO A 1 565 ? -15.810 -15.595 61.908 1.00 39.91 565 PRO A CA 1
ATOM 4509 C C . PRO A 1 565 ? -16.023 -15.739 63.433 1.00 39.91 565 PRO A C 1
ATOM 4511 O O . PRO A 1 565 ? -16.605 -16.742 63.854 1.00 39.91 565 PRO A O 1
ATOM 4514 N N . PRO A 1 566 ? -15.565 -14.790 64.274 1.00 42.97 566 PRO A N 1
ATOM 4515 C CA . PRO A 1 566 ? -15.356 -15.032 65.709 1.00 42.97 566 PRO A CA 1
ATOM 4516 C C . PRO A 1 566 ? -16.619 -15.024 66.585 1.00 42.97 566 PRO A C 1
ATOM 4518 O O . PRO A 1 566 ? -16.546 -15.405 67.749 1.00 42.97 566 PRO A O 1
ATOM 4521 N N . ASP A 1 567 ? -17.781 -14.616 66.079 1.00 49.81 567 ASP A N 1
ATOM 4522 C CA . ASP A 1 567 ? -18.833 -14.117 66.979 1.00 49.81 567 ASP A CA 1
ATOM 4523 C C . ASP A 1 567 ? -19.861 -15.149 67.470 1.00 49.81 567 ASP A C 1
ATOM 4525 O O . ASP A 1 567 ? -20.468 -14.952 68.520 1.00 49.81 567 ASP A O 1
ATOM 4529 N N . SER A 1 568 ? -20.054 -16.286 66.796 1.00 49.12 568 SER A N 1
ATOM 4530 C CA . SER A 1 568 ? -21.147 -17.211 67.163 1.00 49.12 568 SER A CA 1
ATOM 4531 C C . SER A 1 568 ? -20.939 -17.893 68.526 1.00 49.12 568 SER A C 1
ATOM 4533 O O . SER A 1 568 ? -21.879 -17.990 69.316 1.00 49.12 568 SER A O 1
ATOM 4535 N N . LYS A 1 569 ? -19.711 -18.329 68.843 1.00 52.34 569 LYS A N 1
ATOM 4536 C CA . LYS A 1 569 ? -19.415 -18.994 70.126 1.00 52.34 569 LYS A CA 1
ATOM 4537 C C . LYS A 1 569 ? -19.420 -18.022 71.303 1.00 52.34 569 LYS A C 1
ATOM 4539 O O . LYS A 1 569 ? -19.911 -18.389 72.363 1.00 52.34 569 LYS A O 1
ATOM 4544 N N . ALA A 1 570 ? -18.934 -16.796 71.107 1.00 55.75 570 ALA A N 1
ATOM 4545 C CA . ALA A 1 570 ? -18.937 -15.766 72.143 1.00 55.75 570 ALA A CA 1
ATOM 4546 C C . ALA A 1 570 ? -20.368 -15.345 72.516 1.00 55.75 570 ALA A C 1
ATOM 4548 O O . ALA A 1 570 ? -20.678 -15.223 73.697 1.00 55.75 570 ALA A O 1
ATOM 4549 N N . TRP A 1 571 ? -21.264 -15.214 71.531 1.00 52.47 571 TRP A N 1
ATOM 4550 C CA . TRP A 1 571 ? -22.673 -14.895 71.774 1.00 52.47 571 TRP A CA 1
ATOM 4551 C C . TRP A 1 571 ? -23.439 -16.029 72.451 1.00 52.47 571 TRP A C 1
ATOM 4553 O O . TRP A 1 571 ? -24.197 -15.777 73.384 1.00 52.47 571 TRP A O 1
ATOM 4563 N N . HIS A 1 572 ? -23.221 -17.280 72.035 1.00 55.91 572 HIS A N 1
ATOM 4564 C CA . HIS A 1 572 ? -23.864 -18.421 72.690 1.00 55.91 572 HIS A CA 1
ATOM 4565 C C . HIS A 1 572 ? -23.366 -18.593 74.130 1.00 55.91 572 HIS A C 1
ATOM 4567 O O . HIS A 1 572 ? -24.163 -18.798 75.040 1.00 55.91 572 HIS A O 1
ATOM 4573 N N . GLN A 1 573 ? -22.060 -18.430 74.359 1.00 62.62 573 GLN A N 1
ATOM 4574 C CA . GLN A 1 573 ? -21.472 -18.503 75.694 1.00 62.62 573 GLN A CA 1
ATOM 4575 C C . GLN A 1 573 ? -21.953 -17.351 76.587 1.00 62.62 573 GLN A C 1
ATOM 4577 O O . GLN A 1 573 ? -22.333 -17.611 77.722 1.00 62.62 573 GLN A O 1
ATOM 4582 N N . ALA A 1 574 ? -22.047 -16.122 76.067 1.00 57.94 574 ALA A N 1
ATOM 4583 C CA . ALA A 1 574 ? -22.608 -14.979 76.788 1.00 57.94 574 ALA A CA 1
ATOM 4584 C C . ALA A 1 574 ? -24.107 -15.149 77.093 1.00 57.94 574 ALA A C 1
ATOM 4586 O O . ALA A 1 574 ? -24.539 -14.837 78.197 1.00 57.94 574 ALA A O 1
ATOM 4587 N N . SER A 1 575 ? -24.899 -15.691 76.160 1.00 56.81 575 SER A N 1
ATOM 4588 C CA . SER A 1 575 ? -26.325 -15.976 76.377 1.00 56.81 575 SER A CA 1
ATOM 4589 C C . SER A 1 575 ? -26.536 -17.024 77.472 1.00 56.81 575 SER A C 1
ATOM 4591 O O . SER A 1 575 ? -27.373 -16.834 78.353 1.00 56.81 575 SER A O 1
ATOM 4593 N N . VAL A 1 576 ? -25.738 -18.098 77.464 1.00 63.09 576 VAL A N 1
ATOM 4594 C CA . VAL A 1 576 ? -25.764 -19.133 78.509 1.00 63.09 576 VAL A CA 1
ATOM 4595 C C . VAL A 1 576 ? -25.317 -18.559 79.858 1.00 63.09 576 VAL A C 1
ATOM 4597 O O . VAL A 1 576 ? -25.953 -18.833 80.872 1.00 63.09 576 VAL A O 1
ATOM 4600 N N . GLN A 1 577 ? -24.289 -17.704 79.885 1.00 66.88 577 GLN A N 1
ATOM 4601 C CA . GLN A 1 577 ? -23.828 -17.040 81.110 1.00 66.88 577 GLN A CA 1
ATOM 4602 C C . GLN A 1 577 ? -24.875 -16.072 81.678 1.00 66.88 577 GLN A C 1
ATOM 4604 O O . GLN A 1 577 ? -25.083 -16.033 82.887 1.00 66.88 577 GLN A O 1
ATOM 4609 N N . ILE A 1 578 ? -25.573 -15.320 80.822 1.00 64.62 578 ILE A N 1
ATOM 4610 C CA . ILE A 1 578 ? -26.658 -14.416 81.227 1.00 64.62 578 ILE A CA 1
ATOM 4611 C C . ILE A 1 578 ? -27.855 -15.216 81.757 1.00 64.62 578 ILE A C 1
ATOM 4613 O O . ILE A 1 578 ? -28.379 -14.876 82.814 1.00 64.62 578 ILE A O 1
ATOM 4617 N N . GLN A 1 579 ? -28.252 -16.311 81.097 1.00 61.03 579 GLN A N 1
ATOM 4618 C CA . GLN A 1 579 ? -29.309 -17.199 81.603 1.00 61.03 579 GLN A CA 1
ATOM 4619 C C . GLN A 1 579 ? -28.938 -17.838 82.948 1.00 61.03 579 GLN A C 1
ATOM 4621 O O . GLN A 1 579 ? -29.786 -17.916 83.835 1.00 61.03 579 GLN A O 1
ATOM 4626 N N . GLN A 1 580 ? -27.675 -18.233 83.140 1.00 67.06 580 GLN A N 1
ATOM 4627 C CA . GLN A 1 580 ? -27.187 -18.773 84.412 1.00 67.06 580 GLN A CA 1
ATOM 4628 C C . GLN A 1 580 ? -27.174 -17.723 85.531 1.00 67.06 580 GLN A C 1
ATOM 4630 O O . GLN A 1 580 ? -27.661 -18.015 86.619 1.00 67.06 580 GLN A O 1
ATOM 4635 N N . MET A 1 581 ? -26.693 -16.501 85.269 1.00 63.97 581 MET A N 1
ATOM 4636 C CA . MET A 1 581 ? -26.686 -15.410 86.260 1.00 63.97 581 MET A CA 1
ATOM 4637 C C . MET A 1 581 ? -28.099 -14.949 86.643 1.00 63.97 581 MET A C 1
ATOM 4639 O O . MET A 1 581 ? -28.359 -14.612 87.798 1.00 63.97 581 MET A O 1
ATOM 4643 N N . ILE A 1 582 ? -29.027 -14.934 85.682 1.00 66.00 582 ILE A N 1
ATOM 4644 C CA . ILE A 1 582 ? -30.429 -14.579 85.928 1.00 66.00 582 ILE A CA 1
ATOM 4645 C C . ILE A 1 582 ? -31.133 -15.687 86.724 1.00 66.00 582 ILE A C 1
ATOM 4647 O O . ILE A 1 582 ? -31.845 -15.388 87.682 1.00 66.00 582 ILE A O 1
ATOM 4651 N N . GLY A 1 583 ? -30.909 -16.957 86.369 1.00 65.44 583 GLY A N 1
ATOM 4652 C CA . GLY A 1 583 ? -31.462 -18.105 87.090 1.00 65.44 583 GLY A CA 1
ATOM 4653 C C . GLY A 1 583 ? -30.956 -18.204 88.531 1.00 65.44 583 GLY A C 1
ATOM 4654 O O . GLY A 1 583 ? -31.753 -18.433 89.440 1.00 65.44 583 GLY A O 1
ATOM 4655 N N . SER A 1 584 ? -29.663 -17.956 88.767 1.00 65.12 584 SER A N 1
ATOM 4656 C CA . SER A 1 584 ? -29.079 -18.015 90.112 1.00 65.12 584 SER A CA 1
ATOM 4657 C C . SER A 1 584 ? -29.617 -16.923 91.040 1.00 65.12 584 SER A C 1
ATOM 4659 O O . SER A 1 584 ? -29.949 -17.220 92.181 1.00 65.12 584 SER A O 1
ATOM 4661 N N . GLY A 1 585 ? -29.784 -15.685 90.555 1.00 69.25 585 GLY A N 1
ATOM 4662 C CA . GLY A 1 585 ? -30.325 -14.588 91.373 1.00 69.25 585 GLY A CA 1
ATOM 4663 C C . GLY A 1 585 ? -31.812 -14.747 91.728 1.00 69.25 585 GLY A C 1
ATOM 4664 O O . GLY A 1 585 ? -32.269 -14.239 92.753 1.00 69.25 585 GLY A O 1
ATOM 4665 N N . LEU A 1 586 ? -32.577 -15.463 90.898 1.00 68.81 586 LEU A N 1
ATOM 4666 C CA . LEU A 1 586 ? -33.987 -15.786 91.149 1.00 68.81 586 LEU A CA 1
ATOM 4667 C C . LEU A 1 586 ? -34.145 -16.909 92.174 1.00 68.81 586 LEU A C 1
ATOM 4669 O O . LEU A 1 586 ? -34.997 -16.813 93.057 1.00 68.81 586 LEU A O 1
ATOM 4673 N N . GLU A 1 587 ? -33.321 -17.952 92.070 1.00 71.62 587 GLU A N 1
ATOM 4674 C CA . GLU A 1 587 ? -33.300 -19.042 93.048 1.00 71.62 587 GLU A CA 1
ATOM 4675 C C . GLU A 1 587 ? -32.754 -18.571 94.405 1.00 71.62 587 GLU A C 1
ATOM 4677 O O . GLU A 1 587 ? -33.298 -18.958 95.433 1.00 71.62 587 GLU A O 1
ATOM 4682 N N . GLU A 1 588 ? -31.784 -17.651 94.435 1.00 72.75 588 GLU A N 1
ATOM 4683 C CA . GLU A 1 588 ? -31.303 -17.017 95.672 1.00 72.75 588 GLU A CA 1
ATOM 4684 C C . GLU A 1 588 ? -32.411 -16.214 96.376 1.00 72.75 588 GLU A C 1
ATOM 4686 O O . GLU A 1 588 ? -32.667 -16.416 97.561 1.00 72.75 588 GLU A O 1
ATOM 4691 N N . LYS A 1 589 ? -33.165 -15.379 95.645 1.00 72.88 589 LYS A N 1
ATOM 4692 C CA . LYS A 1 589 ? -34.296 -14.614 96.212 1.00 72.88 589 LYS A CA 1
ATOM 4693 C C . LYS A 1 589 ? -35.465 -15.498 96.650 1.00 72.88 589 LYS A C 1
ATOM 4695 O O . LYS A 1 589 ? -36.151 -15.197 97.626 1.00 72.88 589 LYS A O 1
ATOM 4700 N N . LYS A 1 590 ? -35.696 -16.605 95.948 1.00 74.19 590 LYS A N 1
ATOM 4701 C CA . LYS A 1 590 ? -36.682 -17.624 96.327 1.00 74.19 590 LYS A CA 1
ATOM 4702 C C . LYS A 1 590 ? -36.252 -18.373 97.590 1.00 74.19 590 LYS A C 1
ATOM 4704 O O . LYS A 1 590 ? -37.095 -18.654 98.438 1.00 74.19 590 LYS A O 1
ATOM 4709 N N . LEU A 1 591 ? -34.958 -18.653 97.738 1.00 75.69 591 LEU A N 1
ATOM 4710 C CA . LEU A 1 591 ? -34.391 -19.236 98.949 1.00 75.69 591 LEU A CA 1
ATOM 4711 C C . LEU A 1 591 ? -34.506 -18.264 100.133 1.00 75.69 591 LEU A C 1
ATOM 4713 O O . LEU A 1 591 ? -34.993 -18.670 101.181 1.00 75.69 591 LEU A O 1
ATOM 4717 N N . GLU A 1 592 ? -34.164 -16.983 99.953 1.00 76.06 592 GLU A N 1
ATOM 4718 C CA . GLU A 1 592 ? -34.357 -15.933 100.969 1.00 76.06 592 GLU A CA 1
ATOM 4719 C C . GLU A 1 592 ? -35.821 -15.831 101.417 1.00 76.06 592 GLU A C 1
ATOM 4721 O O . GLU A 1 592 ? -36.098 -15.809 102.615 1.00 76.06 592 GLU A O 1
ATOM 4726 N N . LYS A 1 593 ? -36.770 -15.838 100.469 1.00 76.06 593 LYS A N 1
ATOM 4727 C CA . LYS A 1 593 ? -38.208 -15.863 100.769 1.00 76.06 593 LYS A CA 1
ATOM 4728 C C . LYS A 1 593 ? -38.587 -17.073 101.629 1.00 76.06 593 LYS A C 1
ATOM 4730 O O . LYS A 1 593 ? -39.309 -16.915 102.609 1.00 76.06 593 LYS A O 1
ATOM 4735 N N . ASN A 1 594 ? -38.109 -18.266 101.277 1.00 75.44 594 ASN A N 1
ATOM 4736 C CA . ASN A 1 594 ? -38.420 -19.490 102.017 1.00 75.44 594 ASN A CA 1
ATOM 4737 C C . ASN A 1 594 ? -37.819 -19.479 103.432 1.00 75.44 594 ASN A C 1
ATOM 4739 O O . ASN A 1 594 ? -38.512 -19.830 104.382 1.00 75.44 594 ASN A O 1
ATOM 4743 N N . VAL A 1 595 ? -36.578 -19.004 103.590 1.00 77.75 595 VAL A N 1
ATOM 4744 C CA . VAL A 1 595 ? -35.929 -18.850 104.904 1.00 77.75 595 VAL A CA 1
ATOM 4745 C C . VAL A 1 595 ? -36.708 -17.878 105.792 1.00 77.75 595 VAL A C 1
ATOM 4747 O O . VAL A 1 595 ? -36.899 -18.147 106.975 1.00 77.75 595 VAL A O 1
ATOM 4750 N N . LEU A 1 596 ? -37.195 -16.771 105.227 1.00 76.50 596 LEU A N 1
ATOM 4751 C CA . LEU A 1 596 ? -37.986 -15.791 105.968 1.00 76.50 596 LEU A CA 1
ATOM 4752 C C . LEU A 1 596 ? -39.342 -16.369 106.415 1.00 76.50 596 LEU A C 1
ATOM 4754 O O . LEU A 1 596 ? -39.761 -16.140 107.545 1.00 76.50 596 LEU A O 1
ATOM 4758 N N . ILE A 1 597 ? -39.998 -17.168 105.564 1.00 75.50 597 ILE A N 1
ATOM 4759 C CA . ILE A 1 597 ? -41.238 -17.887 105.909 1.00 75.50 597 ILE A CA 1
ATOM 4760 C C . ILE A 1 597 ? -41.002 -18.862 107.068 1.00 75.50 597 ILE A C 1
ATOM 4762 O O . ILE A 1 597 ? -41.816 -18.934 107.989 1.00 75.50 597 ILE A O 1
ATOM 4766 N N . ASP A 1 598 ? -39.892 -19.599 107.053 1.00 76.81 598 ASP A N 1
ATOM 4767 C CA . ASP A 1 598 ? -39.569 -20.540 108.127 1.00 76.81 598 ASP A CA 1
ATOM 4768 C C . ASP A 1 598 ? -39.239 -19.817 109.447 1.00 76.81 598 ASP A C 1
ATOM 4770 O O . ASP A 1 598 ? -39.646 -20.273 110.517 1.00 76.81 598 ASP A O 1
ATOM 4774 N N . GLN A 1 599 ? -38.586 -18.650 109.388 1.00 76.94 599 GLN A N 1
ATOM 4775 C CA . GLN A 1 599 ? -38.367 -17.788 110.557 1.00 76.94 599 GLN A CA 1
ATOM 4776 C C . GLN A 1 599 ? -39.678 -17.223 111.120 1.00 76.94 599 GLN A C 1
ATOM 4778 O O . GLN A 1 599 ? -39.860 -17.235 112.339 1.00 76.94 599 GLN A O 1
ATOM 4783 N N . MET A 1 600 ? -40.605 -16.791 110.256 1.00 74.50 600 MET A N 1
ATOM 4784 C CA . MET A 1 600 ? -41.938 -16.333 110.665 1.00 74.50 600 MET A CA 1
ATOM 4785 C C . MET A 1 600 ? -42.701 -17.447 111.384 1.00 74.50 600 MET A C 1
ATOM 4787 O O . MET A 1 600 ? -43.182 -17.233 112.492 1.00 74.50 600 MET A O 1
ATOM 4791 N N . ARG A 1 601 ? -42.713 -18.665 110.828 1.00 78.94 601 ARG A N 1
ATOM 4792 C CA . ARG A 1 601 ? -43.332 -19.840 111.469 1.00 78.94 601 ARG A CA 1
ATOM 4793 C C . ARG A 1 601 ? -42.706 -20.172 112.825 1.00 78.94 601 ARG A C 1
ATOM 4795 O O . ARG A 1 601 ? -43.402 -20.568 113.758 1.00 78.94 601 ARG A O 1
ATOM 4802 N N . GLN A 1 602 ? -41.387 -20.018 112.954 1.00 76.56 602 GLN A N 1
ATOM 4803 C CA . GLN A 1 602 ? -40.691 -20.244 114.221 1.00 76.56 602 GLN A CA 1
ATOM 4804 C C . GLN A 1 602 ? -41.045 -19.179 115.272 1.00 76.56 602 GLN A C 1
ATOM 4806 O O . GLN A 1 602 ? -41.137 -19.501 116.457 1.00 76.56 602 GLN A O 1
ATOM 4811 N N . GLN A 1 603 ? -41.231 -17.924 114.858 1.00 75.94 603 GLN A N 1
ATOM 4812 C CA . GLN A 1 603 ? -41.674 -16.838 115.735 1.00 75.94 603 GLN A CA 1
ATOM 4813 C C . GLN A 1 603 ? -43.140 -17.010 116.153 1.00 75.94 603 GLN A C 1
ATOM 4815 O O . GLN A 1 603 ? -43.422 -16.920 117.344 1.00 75.94 603 GLN A O 1
ATOM 4820 N N . GLU A 1 604 ? -44.032 -17.378 115.226 1.00 76.00 604 GLU A N 1
ATOM 4821 C CA . GLU A 1 604 ? -45.430 -17.737 115.523 1.00 76.00 604 GLU A CA 1
ATOM 4822 C C . GLU A 1 604 ? -45.504 -18.835 116.590 1.00 76.00 604 GLU A C 1
ATOM 4824 O O . GLU A 1 604 ? -46.210 -18.691 117.584 1.00 76.00 604 GLU A O 1
ATOM 4829 N N . SER A 1 605 ? -44.710 -19.902 116.449 1.00 77.94 605 SER A N 1
ATOM 4830 C CA . SER A 1 605 ? -44.657 -20.978 117.448 1.00 77.94 605 SER A CA 1
ATOM 4831 C C . SER A 1 605 ? -44.208 -20.489 118.830 1.00 77.94 605 SER A C 1
ATOM 4833 O O . SER A 1 605 ? -44.718 -20.973 119.836 1.00 77.94 605 SER A O 1
ATOM 4835 N N . LYS A 1 606 ? -43.256 -19.547 118.901 1.00 78.56 606 LYS A N 1
ATOM 4836 C CA . LYS A 1 606 ? -42.779 -18.987 120.178 1.00 78.56 606 LYS A CA 1
ATOM 4837 C C . LYS A 1 606 ? -43.814 -18.081 120.835 1.00 78.56 606 LYS A C 1
ATOM 4839 O O . LYS A 1 606 ? -43.924 -18.115 122.056 1.00 78.56 606 LYS A O 1
ATOM 4844 N N . ILE A 1 607 ? -44.541 -17.290 120.044 1.00 75.62 607 ILE A N 1
ATOM 4845 C CA . ILE A 1 607 ? -45.649 -16.459 120.531 1.00 75.62 607 ILE A CA 1
ATOM 4846 C C . ILE A 1 607 ? -46.707 -17.367 121.157 1.00 75.62 607 ILE A C 1
ATOM 4848 O O . ILE A 1 607 ? -47.017 -17.196 122.329 1.00 75.62 607 ILE A O 1
ATOM 4852 N N . VAL A 1 608 ? -47.132 -18.418 120.448 1.00 78.56 608 VAL A N 1
ATOM 4853 C CA . VAL A 1 608 ? -48.111 -19.396 120.957 1.00 78.56 608 VAL A CA 1
ATOM 4854 C C . VAL A 1 608 ? -47.645 -20.059 122.264 1.00 78.56 608 VAL A C 1
ATOM 4856 O O . VAL A 1 608 ? -48.428 -20.213 123.202 1.00 78.56 608 VAL A O 1
ATOM 4859 N N . ASP A 1 609 ? -46.365 -20.432 122.372 1.00 77.81 609 ASP A N 1
ATOM 4860 C CA . ASP A 1 609 ? -45.811 -21.021 123.600 1.00 77.81 609 ASP A CA 1
ATOM 4861 C C . ASP A 1 609 ? -45.763 -20.028 124.778 1.00 77.81 609 ASP A C 1
ATOM 4863 O O . ASP A 1 609 ? -45.925 -20.430 125.935 1.00 77.81 609 ASP A O 1
ATOM 4867 N N . LEU A 1 610 ? -45.505 -18.744 124.512 1.00 77.62 610 LEU A N 1
ATOM 4868 C CA . LEU A 1 610 ? -45.484 -17.692 125.532 1.00 77.62 610 LEU A CA 1
ATOM 4869 C C . LEU A 1 610 ? -46.892 -17.280 125.959 1.00 77.62 610 LEU A C 1
ATOM 4871 O O . LEU A 1 610 ? -47.119 -17.143 127.157 1.00 77.62 610 LEU A O 1
ATOM 4875 N N . GLU A 1 611 ? -47.836 -17.161 125.023 1.00 76.88 611 GLU A N 1
ATOM 4876 C CA . GLU A 1 611 ? -49.261 -16.955 125.307 1.00 76.88 611 GLU A CA 1
ATOM 4877 C C . GLU A 1 611 ? -49.786 -18.064 126.218 1.00 76.88 611 GLU A C 1
ATOM 4879 O O . GLU A 1 611 ? -50.431 -17.796 127.229 1.00 76.88 611 GLU A O 1
ATOM 4884 N N . LYS A 1 612 ? -49.429 -19.319 125.921 1.00 80.56 612 LYS A N 1
ATOM 4885 C CA . LYS A 1 612 ? -49.800 -20.463 126.752 1.00 80.56 612 LYS A CA 1
ATOM 4886 C C . LYS A 1 612 ? -49.215 -20.380 128.167 1.00 80.56 612 LYS A C 1
ATOM 4888 O O . LYS A 1 612 ? -49.935 -20.618 129.130 1.00 80.56 612 LYS A O 1
ATOM 4893 N N . LYS A 1 613 ? -47.930 -20.037 128.316 1.00 78.62 613 LYS A N 1
ATOM 4894 C CA . LYS A 1 613 ? -47.289 -19.866 129.638 1.00 78.62 613 LYS A CA 1
ATOM 4895 C C . LYS A 1 613 ? -47.875 -18.698 130.426 1.00 78.62 613 LYS A C 1
ATOM 4897 O O . LYS A 1 613 ? -47.995 -18.790 131.644 1.00 78.62 613 LYS A O 1
ATOM 4902 N N . LEU A 1 614 ? -48.204 -17.607 129.738 1.00 79.25 614 LEU A N 1
ATOM 4903 C CA . LEU A 1 614 ? -48.862 -16.450 130.330 1.00 79.25 614 LEU A CA 1
ATOM 4904 C C . LEU A 1 614 ? -50.244 -16.838 130.863 1.00 79.25 614 LEU A C 1
ATOM 4906 O O . LEU A 1 614 ? -50.584 -16.461 131.979 1.00 79.25 614 LEU A O 1
ATOM 4910 N N . GLU A 1 615 ? -51.007 -17.625 130.102 1.00 79.50 615 GLU A N 1
ATOM 4911 C CA . GLU A 1 615 ? -52.314 -18.129 130.527 1.00 79.50 615 GLU A CA 1
ATOM 4912 C C . GLU A 1 615 ? -52.196 -19.091 131.719 1.00 79.50 615 GLU A C 1
ATOM 4914 O O . GLU A 1 615 ? -52.930 -18.945 132.691 1.00 79.50 615 GLU A O 1
ATOM 4919 N N . GLU A 1 616 ? -51.225 -20.014 131.708 1.00 79.06 616 GLU A N 1
ATOM 4920 C CA . GLU A 1 616 ? -50.955 -20.923 132.835 1.00 79.06 616 GLU A CA 1
ATOM 4921 C C . GLU A 1 616 ? -50.597 -20.158 134.130 1.00 79.06 616 GLU A C 1
ATOM 4923 O O . GLU A 1 616 ? -51.074 -20.516 135.209 1.00 79.06 616 GLU A O 1
ATOM 4928 N N . GLU A 1 617 ? -49.801 -19.084 134.044 1.00 77.06 617 GLU A N 1
ATOM 4929 C CA . GLU A 1 617 ? -49.459 -18.228 135.195 1.00 77.06 617 GLU A CA 1
ATOM 4930 C C . GLU A 1 617 ? -50.639 -17.345 135.643 1.00 77.06 617 GLU A C 1
ATOM 4932 O O . GLU A 1 617 ? -50.863 -17.182 136.845 1.00 77.06 617 GLU A O 1
ATOM 4937 N N . LYS A 1 618 ? -51.456 -16.829 134.712 1.00 76.06 618 LYS A N 1
ATOM 4938 C CA . LYS A 1 618 ? -52.708 -16.114 135.034 1.00 76.06 618 LYS A CA 1
ATOM 4939 C C . LYS A 1 618 ? -53.719 -17.035 135.722 1.00 76.06 618 LYS A C 1
ATOM 4941 O O . LYS A 1 618 ? -54.375 -16.630 136.683 1.00 76.06 618 LYS A O 1
ATOM 4946 N N . GLU A 1 619 ? -53.816 -18.289 135.287 1.00 73.69 619 GLU A N 1
ATOM 4947 C CA . GLU A 1 619 ? -54.668 -19.300 135.913 1.00 73.69 619 GLU A CA 1
ATOM 4948 C C . GLU A 1 619 ? -54.142 -19.696 137.305 1.00 73.69 619 GLU A C 1
ATOM 4950 O O . GLU A 1 619 ? -54.924 -19.829 138.249 1.00 73.69 619 GLU A O 1
ATOM 4955 N N . ALA A 1 620 ? -52.820 -19.815 137.477 1.00 71.00 620 ALA A N 1
ATOM 4956 C CA . ALA A 1 620 ? -52.197 -20.029 138.785 1.00 71.00 620 ALA A CA 1
ATOM 4957 C C . ALA A 1 620 ? -52.461 -18.853 139.742 1.00 71.00 620 ALA A C 1
ATOM 4959 O O . ALA A 1 620 ? -52.833 -19.076 140.896 1.00 71.00 620 ALA A O 1
ATOM 4960 N N . GLN A 1 621 ? -52.368 -17.611 139.254 1.00 68.56 621 GLN A N 1
ATOM 4961 C CA . GLN A 1 621 ? -52.732 -16.402 139.996 1.00 68.56 621 GLN A CA 1
ATOM 4962 C C . GLN A 1 621 ? -54.209 -16.415 140.421 1.00 68.56 621 GLN A C 1
ATOM 4964 O O . GLN A 1 621 ? -54.528 -16.072 141.561 1.00 68.56 621 GLN A O 1
ATOM 4969 N N . ALA A 1 622 ? -55.113 -16.849 139.538 1.00 69.19 622 ALA A N 1
ATOM 4970 C CA . ALA A 1 622 ? -56.547 -16.926 139.816 1.00 69.19 622 ALA A CA 1
ATOM 4971 C C . ALA A 1 622 ? -56.919 -17.968 140.890 1.00 69.19 622 ALA A C 1
ATOM 4973 O O . ALA A 1 622 ? -57.978 -17.846 141.502 1.00 69.19 622 ALA A O 1
ATOM 4974 N N . ARG A 1 623 ? -56.051 -18.955 141.166 1.00 65.06 623 ARG A N 1
ATOM 4975 C CA . ARG A 1 623 ? -56.241 -19.977 142.218 1.00 65.06 623 ARG A CA 1
ATOM 4976 C C . ARG A 1 623 ? -55.759 -19.536 143.608 1.00 65.06 623 ARG A C 1
ATOM 4978 O O . ARG A 1 623 ? -56.148 -20.137 144.608 1.00 65.06 623 ARG A O 1
ATOM 4985 N N . VAL A 1 624 ? -54.952 -18.476 143.702 1.00 61.56 624 VAL A N 1
ATOM 4986 C CA . VAL A 1 624 ? -54.434 -17.938 144.979 1.00 61.56 624 VAL A CA 1
ATOM 4987 C C . VAL A 1 624 ? -55.547 -17.471 145.946 1.00 61.56 624 VAL A C 1
ATOM 4989 O O . VAL A 1 624 ? -55.448 -17.776 147.136 1.00 61.56 624 VAL A O 1
ATOM 4992 N N . PRO A 1 625 ? -56.642 -16.814 145.504 1.00 57.12 625 PRO A N 1
ATOM 4993 C CA . PRO A 1 625 ? -57.753 -16.429 146.382 1.00 57.12 625 PRO A CA 1
ATOM 4994 C C . PRO A 1 625 ? -58.541 -17.614 146.968 1.00 57.12 625 PRO A C 1
ATOM 4996 O O . PRO A 1 625 ? -59.117 -17.479 148.045 1.00 57.12 625 PRO A O 1
ATOM 4999 N N . GLU A 1 626 ? -58.565 -18.773 146.298 1.00 55.66 626 GLU A N 1
ATOM 5000 C CA . GLU A 1 626 ? -59.310 -19.960 146.756 1.00 55.66 626 GLU A CA 1
ATOM 5001 C C . GLU A 1 626 ? -58.602 -20.709 147.899 1.00 55.66 626 GLU A C 1
ATOM 5003 O O . GLU A 1 626 ? -59.259 -21.377 148.696 1.00 55.66 626 GLU A O 1
ATOM 5008 N N . MET A 1 627 ? -57.279 -20.555 148.044 1.00 54.56 627 MET A N 1
ATOM 5009 C CA . MET A 1 627 ? -56.503 -21.175 149.131 1.00 54.56 627 MET A CA 1
ATOM 5010 C C . MET A 1 627 ? -56.486 -20.350 150.432 1.00 54.56 627 MET A C 1
ATOM 5012 O O . MET A 1 627 ? -56.114 -20.868 151.482 1.00 54.56 627 MET A O 1
ATOM 5016 N N . GLY A 1 628 ? -56.942 -19.091 150.405 1.00 52.75 628 GLY A N 1
ATOM 5017 C CA . GLY A 1 628 ? -56.907 -18.170 151.553 1.00 52.75 628 GLY A CA 1
ATOM 5018 C C . GLY A 1 628 ? -57.911 -18.455 152.682 1.00 52.75 628 GLY A C 1
ATOM 5019 O O . GLY A 1 628 ? -57.949 -17.716 153.661 1.00 52.75 628 GLY A O 1
ATOM 5020 N N . ALA A 1 629 ? -58.740 -19.499 152.580 1.00 51.75 629 ALA A N 1
ATOM 5021 C CA . ALA A 1 629 ? -59.827 -19.742 153.534 1.00 51.75 629 ALA A CA 1
ATOM 5022 C C . ALA A 1 629 ? -59.431 -20.537 154.800 1.00 51.75 629 ALA A C 1
ATOM 5024 O O . ALA A 1 629 ? -60.256 -20.655 155.707 1.00 51.75 629 ALA A O 1
ATOM 5025 N N . THR A 1 630 ? -58.209 -21.081 154.905 1.00 52.66 630 THR A N 1
ATOM 5026 C CA . THR A 1 630 ? -57.808 -21.941 156.048 1.00 52.66 630 THR A CA 1
ATOM 5027 C C . THR A 1 630 ? -56.363 -21.770 156.537 1.00 52.66 630 THR A C 1
ATOM 5029 O O . THR A 1 630 ? -55.876 -22.635 157.263 1.00 52.66 630 THR A O 1
ATOM 5032 N N . LEU A 1 631 ? -55.665 -20.698 156.162 1.00 48.41 631 LEU A N 1
ATOM 5033 C CA . LEU A 1 631 ? -54.220 -20.568 156.399 1.00 48.41 631 LEU A CA 1
ATOM 5034 C C . LEU A 1 631 ? -53.870 -19.682 157.604 1.00 48.41 631 LEU A C 1
ATOM 5036 O O . LEU A 1 631 ? -54.613 -18.776 157.982 1.00 48.41 631 LEU A O 1
ATOM 5040 N N . THR A 1 632 ? -52.734 -19.986 158.228 1.00 53.81 632 THR A N 1
ATOM 5041 C CA . THR A 1 632 ? -52.144 -19.243 159.351 1.00 53.81 632 THR A CA 1
ATOM 5042 C C . THR A 1 632 ? -51.360 -18.014 158.858 1.00 53.81 632 THR A C 1
ATOM 5044 O O . THR A 1 632 ? -51.004 -17.929 157.687 1.00 53.81 632 THR A O 1
ATOM 5047 N N . ILE A 1 633 ? -51.090 -17.032 159.731 1.00 63.97 633 ILE A N 1
ATOM 5048 C CA . ILE A 1 633 ? -50.493 -15.729 159.346 1.00 63.97 633 ILE A CA 1
ATOM 5049 C C . ILE A 1 633 ? -49.135 -15.882 158.624 1.00 63.97 633 ILE A C 1
ATOM 5051 O O . ILE A 1 633 ? -48.855 -15.121 157.703 1.00 63.97 633 ILE A O 1
ATOM 5055 N N . GLU A 1 634 ? -48.316 -16.874 158.991 1.00 63.81 634 GLU A N 1
ATOM 5056 C CA . GLU A 1 634 ? -47.021 -17.133 158.332 1.00 63.81 634 GLU A CA 1
ATOM 5057 C C . GLU A 1 634 ? -47.192 -17.678 156.899 1.00 63.81 634 GLU A C 1
ATOM 5059 O O . GLU A 1 634 ? -46.445 -17.299 155.999 1.00 63.81 634 GLU A O 1
ATOM 5064 N N . GLU A 1 635 ? -48.221 -18.492 156.653 1.00 63.56 635 GLU A N 1
ATOM 5065 C CA . GLU A 1 635 ? -48.529 -19.040 155.323 1.00 63.56 635 GLU A CA 1
ATOM 5066 C C . GLU A 1 635 ? -49.123 -17.965 154.389 1.00 63.56 635 GLU A C 1
ATOM 5068 O O . GLU A 1 635 ? -48.918 -18.007 153.175 1.00 63.56 635 GLU A O 1
ATOM 5073 N N . GLU A 1 636 ? -49.820 -16.961 154.937 1.00 66.19 636 GLU A N 1
ATOM 5074 C CA . GLU A 1 636 ? -50.362 -15.836 154.160 1.00 66.19 636 GLU A CA 1
ATOM 5075 C C . GLU A 1 636 ? -49.252 -14.914 153.617 1.00 66.19 636 GLU A C 1
ATOM 5077 O O . GLU A 1 636 ? -49.350 -14.411 152.494 1.00 66.19 636 GLU A O 1
ATOM 5082 N N . GLU A 1 637 ? -48.173 -14.699 154.378 1.00 73.00 637 GLU A N 1
ATOM 5083 C CA . GLU A 1 637 ? -47.024 -13.907 153.919 1.00 73.00 637 GLU A CA 1
ATOM 5084 C C . GLU A 1 637 ? -46.223 -14.626 152.822 1.00 73.00 637 GLU A C 1
ATOM 5086 O O . GLU A 1 637 ? -45.792 -13.985 151.856 1.00 73.00 637 GLU A O 1
ATOM 5091 N N . GLU A 1 638 ? -46.080 -15.952 152.911 1.00 74.19 638 GLU A N 1
ATOM 5092 C CA . GLU A 1 638 ? -45.428 -16.762 151.875 1.00 74.19 638 GLU A CA 1
ATOM 5093 C C . GLU A 1 638 ? -46.239 -16.756 150.566 1.00 74.19 638 GLU A C 1
ATOM 5095 O O . GLU A 1 638 ? -45.688 -16.474 149.500 1.00 74.19 638 GLU A O 1
ATOM 5100 N N . LEU A 1 639 ? -47.568 -16.894 150.646 1.00 74.50 639 LEU A N 1
ATOM 5101 C CA . LEU A 1 639 ? -48.469 -16.750 149.494 1.00 74.50 639 LEU A CA 1
ATOM 5102 C C . LEU A 1 639 ? -48.441 -15.352 148.871 1.00 74.50 639 LEU A C 1
ATOM 5104 O O . LEU A 1 639 ? -48.513 -15.228 147.649 1.00 74.50 639 LEU A O 1
ATOM 5108 N N . ARG A 1 640 ? -48.309 -14.285 149.670 1.00 75.69 640 ARG A N 1
ATOM 5109 C CA . ARG A 1 640 ? -48.124 -12.922 149.135 1.00 75.69 640 ARG A CA 1
ATOM 5110 C C . ARG A 1 640 ? -46.793 -12.778 148.405 1.00 75.69 640 ARG A C 1
ATOM 5112 O O . ARG A 1 640 ? -46.753 -12.138 147.356 1.00 75.69 640 ARG A O 1
ATOM 5119 N N . SER A 1 641 ? -45.723 -13.366 148.935 1.00 78.44 641 SER A N 1
ATOM 5120 C CA . SER A 1 641 ? -44.406 -13.378 148.289 1.00 78.44 641 SER A CA 1
ATOM 5121 C C . SER A 1 641 ? -44.446 -14.124 146.951 1.00 78.44 641 SER A C 1
ATOM 5123 O O . SER A 1 641 ? -43.949 -13.618 145.941 1.00 78.44 641 SER A O 1
ATOM 5125 N N . ASP A 1 642 ? -45.108 -15.280 146.911 1.00 75.94 642 ASP A N 1
ATOM 5126 C CA . ASP A 1 642 ? -45.281 -16.064 145.688 1.00 75.94 642 ASP A CA 1
ATOM 5127 C C . ASP A 1 642 ? -46.212 -15.379 144.679 1.00 75.94 642 ASP A C 1
ATOM 5129 O O . ASP A 1 642 ? -45.908 -15.369 143.487 1.00 75.94 642 ASP A O 1
ATOM 5133 N N . LEU A 1 643 ? -47.273 -14.704 145.135 1.00 77.88 643 LEU A N 1
ATOM 5134 C CA . LEU A 1 643 ? -48.144 -13.893 144.281 1.00 77.88 643 LEU A CA 1
ATOM 5135 C C . LEU A 1 643 ? -47.388 -12.717 143.649 1.00 77.88 643 LEU A C 1
ATOM 5137 O O . LEU A 1 643 ? -47.534 -12.462 142.457 1.00 77.88 643 LEU A O 1
ATOM 5141 N N . ILE A 1 644 ? -46.555 -12.013 144.422 1.00 79.38 644 ILE A N 1
ATOM 5142 C CA . ILE A 1 644 ? -45.700 -10.939 143.893 1.00 79.38 644 ILE A CA 1
ATOM 5143 C C . ILE A 1 644 ? -44.708 -11.508 142.868 1.00 79.38 644 ILE A C 1
ATOM 5145 O O . ILE A 1 644 ? -44.454 -10.882 141.838 1.00 79.38 644 ILE A O 1
ATOM 5149 N N . ARG A 1 645 ? -44.163 -12.708 143.107 1.00 79.06 645 ARG A N 1
ATOM 5150 C CA . ARG A 1 645 ? -43.258 -13.375 142.161 1.00 79.06 645 ARG A CA 1
ATOM 5151 C C . ARG A 1 645 ? -43.976 -13.786 140.870 1.00 79.06 645 ARG A C 1
ATOM 5153 O O . ARG A 1 645 ? -43.394 -13.618 139.801 1.00 79.06 645 ARG A O 1
ATOM 5160 N N . ALA A 1 646 ? -45.216 -14.270 140.960 1.00 75.38 646 ALA A N 1
ATOM 5161 C CA . ALA A 1 646 ? -46.056 -14.601 139.809 1.00 75.38 646 ALA A CA 1
ATOM 5162 C C . ALA A 1 646 ? -46.430 -13.348 139.001 1.00 75.38 646 ALA A C 1
ATOM 5164 O O . ALA A 1 646 ? -46.264 -13.338 137.787 1.00 75.38 646 ALA A O 1
ATOM 5165 N N . LEU A 1 647 ? -46.818 -12.257 139.669 1.00 76.81 647 LEU A N 1
ATOM 5166 C CA . LEU A 1 647 ? -47.103 -10.965 139.032 1.00 76.81 647 LEU A CA 1
ATOM 5167 C C . LEU A 1 647 ? -45.898 -10.424 138.256 1.00 76.81 647 LEU A C 1
ATOM 5169 O O . LEU A 1 647 ? -46.013 -10.128 137.073 1.00 76.81 647 LEU A O 1
ATOM 5173 N N . ASN A 1 648 ? -44.715 -10.405 138.876 1.00 81.31 648 ASN A N 1
ATOM 5174 C CA . ASN A 1 648 ? -43.491 -9.978 138.192 1.00 81.31 648 ASN A CA 1
ATOM 5175 C C . ASN A 1 648 ? -43.146 -10.876 136.989 1.00 81.31 648 ASN A C 1
ATOM 5177 O O . ASN A 1 648 ? -42.497 -10.434 136.042 1.00 81.31 648 ASN A O 1
ATOM 5181 N N . ARG A 1 649 ? -43.540 -12.155 137.028 1.00 80.88 649 ARG A N 1
ATOM 5182 C CA . ARG A 1 649 ? -43.325 -13.096 135.926 1.00 80.88 649 ARG A CA 1
ATOM 5183 C C . ARG A 1 649 ? -44.333 -12.899 134.796 1.00 80.88 649 ARG A C 1
ATOM 5185 O O . ARG A 1 649 ? -43.938 -13.022 133.641 1.00 80.88 649 ARG A O 1
ATOM 5192 N N . ILE A 1 650 ? -45.583 -12.572 135.120 1.00 78.44 650 ILE A N 1
ATOM 5193 C CA . ILE A 1 650 ? -46.618 -12.168 134.161 1.00 78.44 650 ILE A CA 1
ATOM 5194 C C . ILE A 1 650 ? -46.173 -10.899 133.431 1.00 78.44 650 ILE A C 1
ATOM 5196 O O . ILE A 1 650 ? -46.105 -10.927 132.207 1.00 78.44 650 ILE A O 1
ATOM 5200 N N . ASP A 1 651 ? -45.748 -9.859 134.155 1.00 79.94 651 ASP A N 1
ATOM 5201 C CA . ASP A 1 651 ? -45.254 -8.610 133.554 1.00 79.94 651 ASP A CA 1
ATOM 5202 C C . ASP A 1 651 ? -44.072 -8.873 132.599 1.00 79.94 651 ASP A C 1
ATOM 5204 O O . ASP A 1 651 ? -44.028 -8.359 131.481 1.00 79.94 651 ASP A O 1
ATOM 5208 N N . ALA A 1 652 ? -43.138 -9.747 132.994 1.00 80.88 652 ALA A N 1
ATOM 5209 C CA . ALA A 1 652 ? -42.000 -10.127 132.155 1.00 80.88 652 ALA A CA 1
ATOM 5210 C C . ALA A 1 652 ? -42.400 -10.940 130.905 1.00 80.88 652 ALA A C 1
ATOM 5212 O O . ALA A 1 652 ? -41.754 -10.820 129.863 1.00 80.88 652 ALA A O 1
ATOM 5213 N N . LEU A 1 653 ? -43.433 -11.785 130.992 1.00 79.31 653 LEU A N 1
ATOM 5214 C CA . LEU A 1 653 ? -43.956 -12.538 129.846 1.00 79.31 653 LEU A CA 1
ATOM 5215 C C . LEU A 1 653 ? -44.734 -11.631 128.885 1.00 79.31 653 LEU A C 1
ATOM 5217 O O . LEU A 1 653 ? -44.607 -11.796 127.673 1.00 79.31 653 LEU A O 1
ATOM 5221 N N . GLU A 1 654 ? -45.486 -10.659 129.403 1.00 81.19 654 GLU A N 1
ATOM 5222 C CA . GLU A 1 654 ? -46.194 -9.659 128.596 1.00 81.19 654 GLU A CA 1
ATOM 5223 C C . GLU A 1 654 ? -45.212 -8.750 127.840 1.00 81.19 654 GLU A C 1
ATOM 5225 O O . GLU A 1 654 ? -45.399 -8.505 126.648 1.00 81.19 654 GLU A O 1
ATOM 5230 N N . GLU A 1 655 ? -44.110 -8.333 128.473 1.00 84.56 655 GLU A N 1
ATOM 5231 C CA . GLU A 1 655 ? -43.047 -7.567 127.806 1.00 84.56 655 GLU A CA 1
ATOM 5232 C C . GLU A 1 655 ? -42.344 -8.386 126.703 1.00 84.56 655 GLU A C 1
ATOM 5234 O O . GLU A 1 655 ? -42.080 -7.878 125.609 1.00 84.56 655 GLU A O 1
ATOM 5239 N N . GLN A 1 656 ? -42.090 -9.680 126.943 1.00 82.06 656 GLN A N 1
ATOM 5240 C CA . GLN A 1 656 ? -41.523 -10.581 125.931 1.00 82.06 656 GLN A CA 1
ATOM 5241 C C . GLN A 1 656 ? -42.468 -10.814 124.748 1.00 82.06 656 GLN A C 1
ATOM 5243 O O . GLN A 1 656 ? -42.005 -10.844 123.606 1.00 82.06 656 GLN A O 1
ATOM 5248 N N . LEU A 1 657 ? -43.770 -10.971 125.005 1.00 77.69 657 LEU A N 1
ATOM 5249 C CA . LEU A 1 657 ? -44.786 -11.109 123.960 1.00 77.69 657 LEU A CA 1
ATOM 5250 C C . LEU A 1 657 ? -44.877 -9.846 123.108 1.00 77.69 657 LEU A C 1
ATOM 5252 O O . LEU A 1 657 ? -44.768 -9.947 121.890 1.00 77.69 657 LEU A O 1
ATOM 5256 N N . ALA A 1 658 ? -44.956 -8.666 123.728 1.00 79.19 658 ALA A N 1
ATOM 5257 C CA . ALA A 1 658 ? -45.000 -7.397 123.003 1.00 79.19 658 ALA A CA 1
ATOM 5258 C C . ALA A 1 658 ? -43.765 -7.200 122.100 1.00 79.19 658 ALA A C 1
ATOM 5260 O O . ALA A 1 658 ? -43.890 -6.778 120.949 1.00 79.19 658 ALA A O 1
ATOM 5261 N N . SER A 1 659 ? -42.571 -7.564 122.584 1.00 84.75 659 SER A N 1
ATOM 5262 C CA . SER A 1 659 ? -41.343 -7.522 121.778 1.00 84.75 659 SER A CA 1
ATOM 5263 C C . SER A 1 659 ? -41.376 -8.499 120.595 1.00 84.75 659 SER A C 1
ATOM 5265 O O . SER A 1 659 ? -40.912 -8.156 119.509 1.00 84.75 659 SER A O 1
ATOM 5267 N N . LEU A 1 660 ? -41.898 -9.714 120.787 1.00 78.56 660 LEU A N 1
ATOM 5268 C CA . LEU A 1 660 ? -42.010 -10.723 119.727 1.00 78.56 660 LEU A CA 1
ATOM 5269 C C . LEU A 1 660 ? -43.068 -10.357 118.682 1.00 78.56 660 LEU A C 1
ATOM 5271 O O . LEU A 1 660 ? -42.849 -10.575 117.494 1.00 78.56 660 LEU A O 1
ATOM 5275 N N . GLU A 1 661 ? -44.187 -9.769 119.096 1.00 80.44 661 GLU A N 1
ATOM 5276 C CA . GLU A 1 661 ? -45.210 -9.251 118.184 1.00 80.44 661 GLU A CA 1
ATOM 5277 C C . GLU A 1 661 ? -44.663 -8.112 117.311 1.00 80.44 661 GLU A C 1
ATOM 5279 O O . GLU A 1 661 ? -44.928 -8.063 116.104 1.00 80.44 661 GLU A O 1
ATOM 5284 N N . GLU A 1 662 ? -43.848 -7.220 117.885 1.00 84.12 662 GLU A N 1
ATOM 5285 C CA . GLU A 1 662 ? -43.180 -6.156 117.132 1.00 84.12 662 GLU A CA 1
ATOM 5286 C C . GLU A 1 662 ? -42.190 -6.727 116.100 1.00 84.12 662 GLU A C 1
ATOM 5288 O O . GLU A 1 662 ? -42.175 -6.298 114.940 1.00 84.12 662 GLU A O 1
ATOM 5293 N N . ASP A 1 663 ? -41.392 -7.724 116.488 1.00 77.94 663 ASP A N 1
ATOM 5294 C CA . ASP A 1 663 ? -40.455 -8.405 115.591 1.00 77.94 663 ASP A CA 1
ATOM 5295 C C . ASP A 1 663 ? -41.175 -9.184 114.481 1.00 77.94 663 ASP A C 1
ATOM 5297 O O . ASP A 1 663 ? -40.765 -9.127 113.316 1.00 77.94 663 ASP A O 1
ATOM 5301 N N . PHE A 1 664 ? -42.292 -9.842 114.796 1.00 77.69 664 PHE A N 1
ATOM 5302 C CA . PHE A 1 664 ? -43.125 -10.531 113.814 1.00 77.69 664 PHE A CA 1
ATOM 5303 C C . PHE A 1 664 ? -43.751 -9.555 112.806 1.00 77.69 664 PHE A C 1
ATOM 5305 O O . PHE A 1 664 ? -43.760 -9.816 111.597 1.00 77.69 664 PHE A O 1
ATOM 5312 N N . SER A 1 665 ? -44.205 -8.389 113.271 1.00 79.56 665 SER A N 1
ATOM 5313 C CA . SER A 1 665 ? -44.715 -7.314 112.412 1.00 79.56 665 SER A CA 1
ATOM 5314 C C . SER A 1 665 ? -43.635 -6.797 111.448 1.00 79.56 665 SER A C 1
ATOM 5316 O O . SER A 1 665 ? -43.859 -6.724 110.233 1.00 79.56 665 SER A O 1
ATOM 5318 N N . LYS A 1 666 ? -42.413 -6.549 111.947 1.00 83.00 666 LYS A N 1
ATOM 5319 C CA . LYS A 1 666 ? -41.255 -6.171 111.114 1.00 83.00 666 LYS A CA 1
ATOM 5320 C C . LYS A 1 666 ? -40.905 -7.261 110.098 1.00 83.00 666 LYS A C 1
ATOM 5322 O O . LYS A 1 666 ? -40.669 -6.956 108.928 1.00 83.00 666 LYS A O 1
ATOM 5327 N N . MET A 1 667 ? -40.903 -8.529 110.506 1.00 80.12 667 MET A N 1
ATOM 5328 C CA . MET A 1 667 ? -40.597 -9.661 109.624 1.00 80.12 667 MET A CA 1
ATOM 5329 C C . MET A 1 667 ? -41.649 -9.825 108.518 1.00 80.12 667 MET A C 1
ATOM 5331 O O . MET A 1 667 ? -41.299 -10.038 107.357 1.00 80.12 667 MET A O 1
ATOM 5335 N N . THR A 1 668 ? -42.925 -9.619 108.847 1.00 79.25 668 THR A N 1
ATOM 5336 C CA . THR A 1 668 ? -44.035 -9.616 107.882 1.00 79.25 668 THR A CA 1
ATOM 5337 C C . THR A 1 668 ? -43.876 -8.497 106.849 1.00 79.25 668 THR A C 1
ATOM 5339 O O . THR A 1 668 ? -44.065 -8.717 105.648 1.00 79.25 668 THR A O 1
ATOM 5342 N N . GLN A 1 669 ? -43.461 -7.303 107.282 1.00 83.25 669 GLN A N 1
ATOM 5343 C CA . GLN A 1 669 ? -43.169 -6.190 106.378 1.00 83.25 669 GLN A CA 1
ATOM 5344 C C . GLN A 1 669 ? -41.991 -6.506 105.439 1.00 83.25 669 GLN A C 1
ATOM 5346 O O . GLN A 1 669 ? -42.075 -6.246 104.236 1.00 83.25 669 GLN A O 1
ATOM 5351 N N . VAL A 1 670 ? -40.917 -7.116 105.952 1.00 80.50 670 VAL A N 1
ATOM 5352 C CA . VAL A 1 670 ? -39.777 -7.567 105.133 1.00 80.50 670 VAL A CA 1
ATOM 5353 C C . VAL A 1 670 ? -40.215 -8.630 104.121 1.00 80.50 670 VAL A C 1
ATOM 5355 O O . VAL A 1 670 ? -39.856 -8.530 102.948 1.00 80.50 670 VAL A O 1
ATOM 5358 N N . HIS A 1 671 ? -41.047 -9.596 104.526 1.00 78.75 671 HIS A N 1
ATOM 5359 C CA . HIS A 1 671 ? -41.593 -10.614 103.625 1.00 78.75 671 HIS A CA 1
ATOM 5360 C C . HIS A 1 671 ? -42.393 -9.993 102.473 1.00 78.75 671 HIS A C 1
ATOM 5362 O O . HIS A 1 671 ? -42.229 -10.390 101.316 1.00 78.75 671 HIS A O 1
ATOM 5368 N N . SER A 1 672 ? -43.228 -8.993 102.777 1.00 80.19 672 SER A N 1
ATOM 5369 C CA . SER A 1 672 ? -43.989 -8.258 101.765 1.00 80.19 672 SER A CA 1
ATOM 5370 C C . SER A 1 672 ? -43.063 -7.584 100.752 1.00 80.19 672 SER A C 1
ATOM 5372 O O . SER A 1 672 ? -43.267 -7.745 99.552 1.00 80.19 672 SER A O 1
ATOM 5374 N N . ASN A 1 673 ? -42.018 -6.888 101.211 1.00 82.19 673 ASN A N 1
ATOM 5375 C CA . ASN A 1 673 ? -41.064 -6.213 100.326 1.00 82.19 673 ASN A CA 1
ATOM 5376 C C . ASN A 1 673 ? -40.304 -7.207 99.431 1.00 82.19 673 ASN A C 1
ATOM 5378 O O . ASN A 1 673 ? -40.206 -6.995 98.225 1.00 82.19 673 ASN A O 1
ATOM 5382 N N . VAL A 1 674 ? -39.834 -8.329 99.991 1.00 80.06 674 VAL A N 1
ATOM 5383 C CA . VAL A 1 674 ? -39.143 -9.385 99.226 1.00 80.06 674 VAL A CA 1
ATOM 5384 C C . VAL A 1 674 ? -40.061 -10.008 98.167 1.00 80.06 674 VAL A C 1
ATOM 5386 O O . VAL A 1 674 ? -39.606 -10.322 97.067 1.00 80.06 674 VAL A O 1
ATOM 5389 N N . CYS A 1 675 ? -41.354 -10.173 98.460 1.00 77.50 675 CYS A N 1
ATOM 5390 C CA . CYS A 1 675 ? -42.319 -10.676 97.482 1.00 77.50 675 CYS A CA 1
ATOM 5391 C C . CYS A 1 675 ? -42.554 -9.693 96.328 1.00 77.50 675 CYS A C 1
ATOM 5393 O O . CYS A 1 675 ? -42.605 -10.129 95.177 1.00 77.50 675 CYS A O 1
ATOM 5395 N N . THR A 1 676 ? -42.665 -8.394 96.619 1.00 79.06 676 THR A N 1
ATOM 5396 C CA . THR A 1 676 ? -42.808 -7.356 95.587 1.00 79.06 676 THR A CA 1
ATOM 5397 C C . THR A 1 676 ? -41.576 -7.322 94.677 1.00 79.06 676 THR A C 1
ATOM 5399 O O . THR A 1 676 ? -41.715 -7.447 93.461 1.00 79.06 676 THR A O 1
ATOM 5402 N N . ASP A 1 677 ? -40.372 -7.296 95.259 1.00 76.31 677 ASP A N 1
ATOM 5403 C CA . ASP A 1 677 ? -39.100 -7.334 94.520 1.00 76.31 677 ASP A CA 1
ATOM 5404 C C . ASP A 1 677 ? -38.972 -8.586 93.635 1.00 76.31 677 ASP A C 1
ATOM 5406 O O . ASP A 1 677 ? -38.436 -8.537 92.522 1.00 76.31 677 ASP A O 1
ATOM 5410 N N . TYR A 1 678 ? -39.443 -9.737 94.126 1.00 78.88 678 TYR A N 1
ATOM 5411 C CA . TYR A 1 678 ? -39.414 -10.993 93.382 1.00 78.88 678 TYR A CA 1
ATOM 5412 C C . TYR A 1 678 ? -40.295 -10.941 92.125 1.00 78.88 678 TYR A C 1
ATOM 5414 O O . TYR A 1 678 ? -39.839 -11.321 91.041 1.00 78.88 678 TYR A O 1
ATOM 5422 N N . GLU A 1 679 ? -41.536 -10.458 92.239 1.00 77.94 679 GLU A N 1
ATOM 5423 C CA . GLU A 1 679 ? -42.445 -10.365 91.089 1.00 77.94 679 GLU A CA 1
ATOM 5424 C C . GLU A 1 679 ? -41.987 -9.300 90.076 1.00 77.94 679 GLU A C 1
ATOM 5426 O O . GLU A 1 679 ? -42.022 -9.559 88.871 1.00 77.94 679 GLU A O 1
ATOM 5431 N N . GLU A 1 680 ? -41.443 -8.162 90.524 1.00 80.31 680 GLU A N 1
ATOM 5432 C CA . GLU A 1 680 ? -40.859 -7.150 89.627 1.00 80.31 680 GLU A CA 1
ATOM 5433 C C . GLU A 1 680 ? -39.676 -7.703 88.814 1.00 80.31 680 GLU A C 1
ATOM 5435 O O . GLU A 1 680 ? -39.588 -7.512 87.591 1.00 80.31 680 GLU A O 1
ATOM 5440 N N . LYS A 1 681 ? -38.772 -8.452 89.462 1.00 80.44 681 LYS A N 1
ATOM 5441 C CA . LYS A 1 681 ? -37.647 -9.101 88.771 1.00 80.44 681 LYS A CA 1
ATOM 5442 C C . LYS A 1 681 ? -38.122 -10.160 87.782 1.00 80.44 681 LYS A C 1
ATOM 5444 O O . LYS A 1 681 ? -37.637 -10.199 86.651 1.00 80.44 681 LYS A O 1
ATOM 5449 N N . LYS A 1 682 ? -39.094 -10.986 88.165 1.00 79.12 682 LYS A N 1
ATOM 5450 C CA . LYS A 1 682 ? -39.690 -12.011 87.295 1.00 79.12 682 LYS A CA 1
ATOM 5451 C C . LYS A 1 682 ? -40.353 -11.403 86.054 1.00 79.12 682 LYS A C 1
ATOM 5453 O O . LYS A 1 682 ? -40.180 -11.921 84.945 1.00 79.12 682 LYS A O 1
ATOM 5458 N N . GLN A 1 683 ? -41.053 -10.280 86.208 1.00 78.19 683 GLN A N 1
ATOM 5459 C CA . GLN A 1 683 ? -41.652 -9.560 85.086 1.00 78.19 683 GLN A CA 1
ATOM 5460 C C . GLN A 1 683 ? -40.584 -8.942 84.172 1.00 78.19 683 GLN A C 1
ATOM 5462 O O . GLN A 1 683 ? -40.658 -9.096 82.953 1.00 78.19 683 GLN A O 1
ATOM 5467 N N . THR A 1 684 ? -39.536 -8.340 84.743 1.00 78.38 684 THR A N 1
ATOM 5468 C CA . THR A 1 684 ? -38.393 -7.796 83.984 1.00 78.38 684 THR A CA 1
ATOM 5469 C C . THR A 1 684 ? -37.699 -8.872 83.146 1.00 78.38 684 THR A C 1
ATOM 5471 O O . THR A 1 684 ? -37.384 -8.656 81.975 1.00 78.38 684 THR A O 1
ATOM 5474 N N . ILE A 1 685 ? -37.506 -10.062 83.715 1.00 76.44 685 ILE A N 1
ATOM 5475 C CA . ILE A 1 685 ? -36.880 -11.198 83.028 1.00 76.44 685 ILE A CA 1
ATOM 5476 C C . ILE A 1 685 ? -37.753 -11.709 81.885 1.00 76.44 685 ILE A C 1
ATOM 5478 O O . ILE A 1 685 ? -37.231 -12.014 80.814 1.00 76.44 685 ILE A O 1
ATOM 5482 N N . SER A 1 686 ? -39.073 -11.743 82.069 1.00 76.50 686 SER A N 1
ATOM 5483 C CA . SER A 1 686 ? -40.005 -12.125 81.000 1.00 76.50 686 SER A CA 1
ATOM 5484 C C . SER A 1 686 ? -39.919 -11.166 79.806 1.00 76.50 686 SER A C 1
ATOM 5486 O O . SER A 1 686 ? -39.836 -11.614 78.662 1.00 76.50 686 SER A O 1
ATOM 5488 N N . THR A 1 687 ? -39.844 -9.856 80.062 1.00 78.81 687 THR A N 1
ATOM 5489 C CA . THR A 1 687 ? -39.661 -8.837 79.015 1.00 78.81 687 THR A CA 1
ATOM 5490 C C . THR A 1 687 ? -38.314 -8.989 78.303 1.00 78.81 687 THR A C 1
ATOM 5492 O O . THR A 1 687 ? -38.256 -8.967 77.074 1.00 78.81 687 THR A O 1
ATOM 5495 N N . LEU A 1 688 ? -37.229 -9.218 79.053 1.00 76.62 688 LEU A N 1
ATOM 5496 C CA . LEU A 1 688 ? -35.897 -9.436 78.480 1.00 76.62 688 LEU A CA 1
ATOM 5497 C C . LEU A 1 688 ? -35.834 -10.696 77.609 1.00 76.62 688 LEU A C 1
ATOM 5499 O O . LEU A 1 688 ? -35.216 -10.663 76.545 1.00 76.62 688 LEU A O 1
ATOM 5503 N N . MET A 1 689 ? -36.484 -11.790 78.016 1.00 74.25 689 MET A N 1
ATOM 5504 C CA . MET A 1 689 ? -36.564 -12.999 77.191 1.00 74.25 689 MET A CA 1
ATOM 5505 C C . MET A 1 689 ? -37.280 -12.726 75.867 1.00 74.25 689 MET A C 1
ATOM 5507 O O . MET A 1 689 ? -36.771 -13.112 74.817 1.00 74.25 689 MET A O 1
ATOM 5511 N N . HIS A 1 690 ? -38.403 -12.003 75.893 1.00 75.12 690 HIS A N 1
ATOM 5512 C CA . HIS A 1 690 ? -39.129 -11.636 74.676 1.00 75.12 690 HIS A CA 1
ATOM 5513 C C . HIS A 1 690 ? -38.279 -10.777 73.718 1.00 75.12 690 HIS A C 1
ATOM 5515 O O . HIS A 1 690 ? -38.250 -11.023 72.508 1.00 75.12 690 HIS A O 1
ATOM 5521 N N . ASP A 1 691 ? -37.523 -9.816 74.257 1.00 74.00 691 ASP A N 1
ATOM 5522 C CA . ASP A 1 691 ? -36.603 -8.978 73.481 1.00 74.00 691 ASP A CA 1
ATOM 5523 C C . ASP A 1 691 ? -35.456 -9.779 72.849 1.00 74.00 691 ASP A C 1
ATOM 5525 O O . ASP A 1 691 ? -35.067 -9.503 71.707 1.00 74.00 691 ASP A O 1
ATOM 5529 N N . VAL A 1 692 ? -34.912 -10.771 73.565 1.00 74.62 692 VAL A N 1
ATOM 5530 C CA . VAL A 1 692 ? -33.887 -11.684 73.035 1.00 74.62 692 VAL A CA 1
ATOM 5531 C C . VAL A 1 692 ? -34.452 -12.478 71.859 1.00 74.62 692 VAL A C 1
ATOM 5533 O O . VAL A 1 692 ? -33.865 -12.435 70.778 1.00 74.62 692 VAL A O 1
ATOM 5536 N N . THR A 1 693 ? -35.634 -13.082 72.002 1.00 74.75 693 THR A N 1
ATOM 5537 C CA . THR A 1 693 ? -36.281 -13.841 70.917 1.00 74.75 693 THR A CA 1
ATOM 5538 C C . THR A 1 693 ? -36.575 -12.959 69.694 1.00 74.75 693 THR A C 1
ATOM 5540 O O . THR A 1 693 ? -36.332 -13.348 68.548 1.00 74.75 693 THR A O 1
ATOM 5543 N N . CYS A 1 694 ? -37.020 -11.715 69.905 1.00 73.06 694 CYS A N 1
ATOM 5544 C CA . CYS A 1 694 ? -37.213 -10.747 68.822 1.00 73.06 694 CYS A CA 1
ATOM 5545 C C . CYS A 1 694 ? -35.901 -10.374 68.107 1.00 73.06 694 CYS A C 1
ATOM 5547 O O . CYS A 1 694 ? -35.883 -10.183 66.884 1.00 73.06 694 CYS A O 1
ATOM 5549 N N . LYS A 1 695 ? -34.792 -10.234 68.844 1.00 79.25 695 LYS A N 1
ATOM 5550 C CA . LYS A 1 695 ? -33.469 -9.948 68.265 1.00 79.25 695 LYS A CA 1
ATOM 5551 C C . LYS A 1 695 ? -32.917 -11.146 67.494 1.00 79.25 695 LYS A C 1
ATOM 5553 O O . LYS A 1 695 ? -32.386 -10.941 66.404 1.00 79.25 695 LYS A O 1
ATOM 5558 N N . GLU A 1 696 ? -33.112 -12.367 67.980 1.00 73.44 696 GLU A N 1
ATOM 5559 C CA . GLU A 1 696 ? -32.747 -13.600 67.269 1.00 73.44 696 GLU A CA 1
ATOM 5560 C C . GLU A 1 696 ? -33.450 -13.701 65.906 1.00 73.44 696 GLU A C 1
ATOM 5562 O O . GLU A 1 696 ? -32.800 -13.956 64.890 1.00 73.44 696 GLU A O 1
ATOM 5567 N N . GLY A 1 697 ? -34.746 -13.372 65.831 1.00 74.44 697 GLY A N 1
ATOM 5568 C CA . GLY A 1 697 ? -35.475 -13.317 64.556 1.00 74.44 697 GLY A CA 1
ATOM 5569 C C . GLY A 1 697 ? -34.907 -12.289 63.560 1.00 74.44 697 GLY A C 1
ATOM 5570 O O . GLY A 1 697 ? -34.845 -12.541 62.349 1.00 74.44 697 GLY A O 1
ATOM 5571 N N . LYS A 1 698 ? -34.431 -11.134 64.048 1.00 77.81 698 LYS A N 1
ATOM 5572 C CA . LYS A 1 698 ? -33.754 -10.123 63.211 1.00 77.81 698 LYS A CA 1
ATOM 5573 C C . LYS A 1 698 ? -32.394 -10.617 62.719 1.00 77.81 698 LYS A C 1
ATOM 5575 O O . LYS A 1 698 ? -32.092 -10.436 61.541 1.00 77.81 698 LYS A O 1
ATOM 5580 N N . ILE A 1 699 ? -31.613 -11.268 63.582 1.00 76.06 699 ILE A N 1
ATOM 5581 C CA . ILE A 1 699 ? -30.315 -11.861 63.224 1.00 76.06 699 ILE A CA 1
ATOM 5582 C C . ILE A 1 699 ? -30.503 -12.920 62.132 1.00 76.06 699 ILE A C 1
ATOM 5584 O O . ILE A 1 699 ? -29.868 -12.821 61.086 1.00 76.06 699 ILE A O 1
ATOM 5588 N N . ALA A 1 700 ? -31.465 -13.833 62.287 1.00 74.69 700 ALA A N 1
ATOM 5589 C CA . ALA A 1 700 ? -31.767 -14.853 61.279 1.00 74.69 700 ALA A CA 1
ATOM 5590 C C . ALA A 1 700 ? -32.190 -14.260 59.918 1.00 74.69 700 ALA A C 1
ATOM 5592 O O . ALA A 1 700 ? -31.995 -14.865 58.860 1.00 74.69 700 ALA A O 1
ATOM 5593 N N . THR A 1 701 ? -32.794 -13.069 59.922 1.00 80.94 701 THR A N 1
ATOM 5594 C CA . THR A 1 701 ? -33.170 -12.358 58.692 1.00 80.94 701 THR A CA 1
ATOM 5595 C C . THR A 1 701 ? -31.954 -11.700 58.039 1.00 80.94 701 THR A C 1
ATOM 5597 O O . THR A 1 701 ? -31.758 -11.850 56.834 1.00 80.94 701 THR A O 1
ATOM 5600 N N . LEU A 1 702 ? -31.087 -11.067 58.835 1.00 80.44 702 LEU A N 1
ATOM 5601 C CA . LEU A 1 702 ? -29.822 -10.502 58.363 1.00 80.44 702 LEU A CA 1
ATOM 5602 C C . LEU A 1 702 ? -28.888 -11.574 57.793 1.00 80.44 702 LEU A C 1
ATOM 5604 O O . LEU A 1 702 ? -28.271 -11.342 56.760 1.00 80.44 702 LEU A O 1
ATOM 5608 N N . GLU A 1 703 ? -28.812 -12.755 58.406 1.00 79.44 703 GLU A N 1
ATOM 5609 C CA . GLU A 1 703 ? -28.018 -13.875 57.890 1.00 79.44 703 GLU A CA 1
ATOM 5610 C C . GLU A 1 703 ? -28.505 -14.341 56.512 1.00 79.44 703 GLU A C 1
ATOM 5612 O O . GLU A 1 703 ? -27.690 -14.556 55.610 1.00 79.44 703 GLU A O 1
ATOM 5617 N N . ARG A 1 704 ? -29.828 -14.427 56.305 1.00 80.50 704 ARG A N 1
ATOM 5618 C CA . ARG A 1 704 ? -30.416 -14.733 54.988 1.00 80.50 704 ARG A CA 1
ATOM 5619 C C . ARG A 1 704 ? -30.074 -13.672 53.943 1.00 80.50 704 ARG A C 1
ATOM 5621 O O . ARG A 1 704 ? -29.698 -14.028 52.824 1.00 80.50 704 ARG A O 1
ATOM 5628 N N . ASP A 1 705 ? -30.156 -12.393 54.296 1.00 80.75 705 ASP A N 1
ATOM 5629 C CA . ASP A 1 705 ? -29.811 -11.295 53.386 1.00 80.75 705 ASP A CA 1
ATOM 5630 C C . ASP A 1 705 ? -28.312 -11.278 53.048 1.00 80.75 705 ASP A C 1
ATOM 5632 O O . ASP A 1 705 ? -27.928 -11.039 51.901 1.00 80.75 705 ASP A O 1
ATOM 5636 N N . LEU A 1 706 ? -27.453 -11.589 54.021 1.00 85.00 706 LEU A N 1
ATOM 5637 C CA . LEU A 1 706 ? -26.005 -11.684 53.832 1.00 85.00 706 LEU A CA 1
ATOM 5638 C C . LEU A 1 706 ? -25.647 -12.867 52.917 1.00 85.00 706 LEU A C 1
ATOM 5640 O O . LEU A 1 706 ? -24.800 -12.725 52.034 1.00 85.00 706 LEU A O 1
ATOM 5644 N N . MET A 1 707 ? -26.329 -14.007 53.064 1.00 81.62 707 MET A N 1
ATOM 5645 C CA . MET A 1 707 ? -26.176 -15.157 52.164 1.00 81.62 707 MET A CA 1
ATOM 5646 C C . MET A 1 707 ? -26.614 -14.829 50.732 1.00 81.62 707 MET A C 1
ATOM 5648 O O . MET A 1 707 ? -25.872 -15.133 49.799 1.00 81.62 707 MET A O 1
ATOM 5652 N N . ARG A 1 708 ? -27.746 -14.132 50.545 1.00 85.00 708 ARG A N 1
ATOM 5653 C CA . ARG A 1 708 ? -28.170 -13.648 49.217 1.00 85.00 708 ARG A CA 1
ATOM 5654 C C . ARG A 1 708 ? -27.135 -12.716 48.593 1.00 85.00 708 ARG A C 1
ATOM 5656 O O . ARG A 1 708 ? -26.695 -12.962 47.478 1.00 85.00 708 ARG A O 1
ATOM 5663 N N . ARG A 1 709 ? -26.654 -11.714 49.337 1.00 84.19 709 ARG A N 1
ATOM 5664 C CA . ARG A 1 709 ? -25.623 -10.785 48.840 1.00 84.19 709 ARG A CA 1
ATOM 5665 C C . ARG A 1 709 ? -24.311 -11.480 48.485 1.00 84.19 709 ARG A C 1
ATOM 5667 O O . ARG A 1 709 ? -23.665 -11.086 47.520 1.00 84.19 709 ARG A O 1
ATOM 5674 N N . LYS A 1 710 ? -23.900 -12.505 49.239 1.00 83.31 710 LYS A N 1
ATOM 5675 C CA . LYS A 1 710 ? -22.725 -13.323 48.891 1.00 83.31 710 LYS A CA 1
ATOM 5676 C C . LYS A 1 710 ? -22.928 -14.071 47.576 1.00 83.31 710 LYS A C 1
ATOM 5678 O O . LYS A 1 710 ? -21.998 -14.139 46.778 1.00 83.31 710 LYS A O 1
ATOM 5683 N N . GLN A 1 711 ? -24.125 -14.603 47.347 1.00 85.69 711 GLN A N 1
ATOM 5684 C CA . GLN A 1 711 ? -24.466 -15.282 46.102 1.00 85.69 711 GLN A CA 1
ATOM 5685 C C . GLN A 1 711 ? -24.497 -14.303 44.918 1.00 85.69 711 GLN A C 1
ATOM 5687 O O . GLN A 1 711 ? -23.880 -14.583 43.895 1.00 85.69 711 GLN A O 1
ATOM 5692 N N . ASP A 1 712 ? -25.091 -13.120 45.089 1.00 84.44 712 ASP A N 1
ATOM 5693 C CA . ASP A 1 712 ? -25.088 -12.057 44.073 1.00 84.44 712 ASP A CA 1
ATOM 5694 C C . ASP A 1 712 ? -23.661 -11.596 43.735 1.00 84.44 712 ASP A C 1
ATOM 5696 O O . ASP A 1 712 ? -23.314 -11.420 42.566 1.00 84.44 712 ASP A O 1
ATOM 5700 N N . LEU A 1 713 ? -22.800 -11.445 44.750 1.00 87.69 713 LEU A N 1
ATOM 5701 C CA . LEU A 1 713 ? -21.388 -11.104 44.566 1.00 87.69 713 LEU A CA 1
ATOM 5702 C C . LEU A 1 713 ? -20.646 -12.198 43.784 1.00 87.69 713 LEU A C 1
ATOM 5704 O O . LEU A 1 713 ? -19.852 -11.882 42.900 1.00 87.69 713 LEU A O 1
ATOM 5708 N N . ALA A 1 714 ? -20.904 -13.475 44.080 1.00 85.38 714 ALA A N 1
ATOM 5709 C CA . ALA A 1 714 ? -20.301 -14.595 43.363 1.00 85.38 714 ALA A CA 1
ATOM 5710 C C . ALA A 1 714 ? -20.718 -14.609 41.884 1.00 85.38 714 ALA A C 1
ATOM 5712 O O . ALA A 1 714 ? -19.857 -14.737 41.014 1.00 85.38 714 ALA A O 1
ATOM 5713 N N . VAL A 1 715 ? -22.006 -14.385 41.592 1.00 87.19 715 VAL A N 1
ATOM 5714 C CA . VAL A 1 715 ? -22.517 -14.265 40.215 1.00 87.19 715 VAL A CA 1
ATOM 5715 C C . VAL A 1 715 ? -21.865 -13.083 39.497 1.00 87.19 715 VAL A C 1
ATOM 5717 O O . VAL A 1 715 ? -21.322 -13.255 38.409 1.00 87.19 715 VAL A O 1
ATOM 5720 N N . LYS A 1 716 ? -21.810 -11.903 40.128 1.00 86.25 716 LYS A N 1
ATOM 5721 C CA . LYS A 1 716 ? -21.139 -10.725 39.551 1.00 86.25 716 LYS A CA 1
ATOM 5722 C C . LYS A 1 716 ? -19.652 -10.948 39.296 1.00 86.25 716 LYS A C 1
ATOM 5724 O O . LYS A 1 716 ? -19.118 -10.463 38.304 1.00 86.25 716 LYS A O 1
ATOM 5729 N N . THR A 1 717 ? -18.981 -11.685 40.175 1.00 85.31 717 THR A N 1
ATOM 5730 C CA . THR A 1 717 ? -17.565 -12.022 40.000 1.00 85.31 717 THR A CA 1
ATOM 5731 C C . THR A 1 717 ? -17.378 -12.964 38.809 1.00 85.31 717 THR A C 1
ATOM 5733 O O . THR A 1 717 ? -16.473 -12.745 38.009 1.00 85.31 717 THR A O 1
ATOM 5736 N N . ALA A 1 718 ? -18.260 -13.954 38.634 1.00 83.44 718 ALA A N 1
ATOM 5737 C CA . ALA A 1 718 ? -18.248 -14.839 37.469 1.00 83.44 718 ALA A CA 1
ATOM 5738 C C . ALA A 1 718 ? -18.517 -14.077 36.157 1.00 83.44 718 ALA A C 1
ATOM 5740 O O . ALA A 1 718 ? -17.780 -14.257 35.191 1.00 83.44 718 ALA A O 1
ATOM 5741 N N . GLU A 1 719 ? -19.494 -13.162 36.140 1.00 86.00 719 GLU A N 1
ATOM 5742 C CA . GLU A 1 719 ? -19.761 -12.278 34.993 1.00 86.00 719 GLU A CA 1
ATOM 5743 C C . GLU A 1 719 ? -18.543 -11.409 34.638 1.00 86.00 719 GLU A C 1
ATOM 5745 O O . GLU A 1 719 ? -18.216 -11.241 33.466 1.00 86.00 719 GLU A O 1
ATOM 5750 N N . LEU A 1 720 ? -17.831 -10.870 35.635 1.00 85.69 720 LEU A N 1
ATOM 5751 C CA . LEU A 1 720 ? -16.617 -10.080 35.403 1.00 85.69 720 LEU A CA 1
ATOM 5752 C C . LEU A 1 720 ? -15.463 -10.922 34.844 1.00 85.69 720 LEU A C 1
ATOM 5754 O O . LEU A 1 720 ? -14.703 -10.427 34.012 1.00 85.69 720 LEU A O 1
ATOM 5758 N N . VAL A 1 721 ? -15.328 -12.179 35.272 1.00 88.19 721 VAL A N 1
ATOM 5759 C CA . VAL A 1 721 ? -14.331 -13.114 34.725 1.00 88.19 721 VAL A CA 1
ATOM 5760 C C . VAL A 1 721 ? -14.652 -13.470 33.268 1.00 88.19 721 VAL A C 1
ATOM 5762 O O . VAL A 1 721 ? -13.746 -13.466 32.433 1.00 88.19 721 VAL A O 1
ATOM 5765 N N . ASP A 1 722 ? -15.925 -13.696 32.937 1.00 87.06 722 ASP A N 1
ATOM 5766 C CA . ASP A 1 722 ? -16.387 -13.924 31.558 1.00 87.06 722 ASP A CA 1
ATOM 5767 C C . ASP A 1 722 ? -16.170 -12.683 30.665 1.00 87.06 722 ASP A C 1
ATOM 5769 O O . ASP A 1 722 ? -15.635 -12.766 29.561 1.00 87.06 722 ASP A O 1
ATOM 5773 N N . CYS A 1 723 ? -16.473 -11.483 31.168 1.00 83.88 723 CYS A N 1
ATOM 5774 C CA . CYS A 1 723 ? -16.165 -10.237 30.461 1.00 83.88 723 CYS A CA 1
ATOM 5775 C C . CYS A 1 723 ? -14.657 -10.047 30.237 1.00 83.88 723 CYS A C 1
ATOM 5777 O O . CYS A 1 723 ? -14.242 -9.615 29.163 1.00 83.88 723 CYS A O 1
ATOM 5779 N N . ARG A 1 724 ? -13.824 -10.377 31.232 1.00 88.50 724 ARG A N 1
ATOM 5780 C CA . ARG A 1 724 ? -12.362 -10.266 31.127 1.00 88.50 724 ARG A CA 1
ATOM 5781 C C . ARG A 1 724 ? -11.781 -11.244 30.107 1.00 88.50 724 ARG A C 1
ATOM 5783 O O . ARG A 1 724 ? -10.888 -10.860 29.361 1.00 88.50 724 ARG A O 1
ATOM 5790 N N . THR A 1 725 ? -12.277 -12.476 30.063 1.00 88.38 725 THR A N 1
ATOM 5791 C CA . THR A 1 725 ? -11.842 -13.477 29.074 1.00 88.38 725 THR A CA 1
ATOM 5792 C C . THR A 1 725 ? -12.247 -13.068 27.660 1.00 88.38 725 THR A C 1
ATOM 5794 O O . THR A 1 725 ? -11.394 -13.054 26.776 1.00 88.38 725 THR A O 1
ATOM 5797 N N . LYS A 1 726 ? -13.479 -12.584 27.458 1.00 86.25 726 LYS A N 1
ATOM 5798 C CA . LYS A 1 726 ? -13.914 -12.007 26.170 1.00 86.25 726 LYS A CA 1
ATOM 5799 C C . LYS A 1 726 ? -13.079 -10.799 25.741 1.00 86.25 726 LYS A C 1
ATOM 5801 O O . LYS A 1 726 ? -12.774 -10.654 24.559 1.00 86.25 726 LYS A O 1
ATOM 5806 N N . LEU A 1 727 ? -12.689 -9.937 26.682 1.00 87.12 727 LEU A N 1
ATOM 5807 C CA . LEU A 1 727 ? -11.800 -8.806 26.401 1.00 87.12 727 LEU A CA 1
ATOM 5808 C C . LEU A 1 727 ? -10.409 -9.287 25.959 1.00 87.12 727 LEU A C 1
ATOM 5810 O O . LEU A 1 727 ? -9.892 -8.799 24.960 1.00 87.12 727 LEU A O 1
ATOM 5814 N N . GLN A 1 728 ? -9.837 -10.280 26.647 1.00 86.31 728 GLN A N 1
ATOM 5815 C CA . GLN A 1 728 ? -8.549 -10.874 26.273 1.00 86.31 728 GLN A CA 1
ATOM 5816 C C . GLN A 1 728 ? -8.597 -11.540 24.892 1.00 86.31 728 GLN A C 1
ATOM 5818 O O . GLN A 1 728 ? -7.660 -11.391 24.113 1.00 86.31 728 GLN A O 1
ATOM 5823 N N . GLU A 1 729 ? -9.687 -12.229 24.547 1.00 85.25 729 GLU A N 1
ATOM 5824 C CA . GLU A 1 729 ? -9.887 -12.780 23.200 1.00 85.25 729 GLU A CA 1
ATOM 5825 C C . GLU A 1 729 ? -9.955 -11.681 22.132 1.00 85.25 729 GLU A C 1
ATOM 5827 O O . GLU A 1 729 ? -9.369 -11.823 21.056 1.00 85.25 729 GLU A O 1
ATOM 5832 N N . GLN A 1 730 ? -10.632 -10.565 22.422 1.00 85.38 730 GLN A N 1
ATOM 5833 C CA . GLN A 1 730 ? -10.680 -9.415 21.517 1.00 85.38 730 GLN A CA 1
ATOM 5834 C C . GLN A 1 730 ? -9.313 -8.745 21.353 1.00 85.38 730 GLN A C 1
ATOM 5836 O O . GLN A 1 730 ? -8.944 -8.420 20.226 1.00 85.38 730 GLN A O 1
ATOM 5841 N N . GLU A 1 731 ? -8.540 -8.585 22.428 1.00 88.06 731 GLU A N 1
ATOM 5842 C CA . GLU A 1 731 ? -7.165 -8.073 22.370 1.00 88.06 731 GLU A CA 1
ATOM 5843 C C . GLU A 1 731 ? -6.259 -8.994 21.545 1.00 88.06 731 GLU A C 1
ATOM 5845 O O . GLU A 1 731 ? -5.507 -8.531 20.689 1.00 88.06 731 GLU A O 1
ATOM 5850 N N . LEU A 1 732 ? -6.365 -10.312 21.735 1.00 89.62 732 LEU A N 1
ATOM 5851 C CA . LEU A 1 732 ? -5.574 -11.293 20.991 1.00 89.62 732 LEU A CA 1
ATOM 5852 C C . LEU A 1 732 ? -5.937 -11.287 19.498 1.00 89.62 732 LEU A C 1
ATOM 5854 O O . LEU A 1 732 ? -5.053 -11.342 18.642 1.00 89.62 732 LEU A O 1
ATOM 5858 N N . ARG A 1 733 ? -7.227 -11.123 19.176 1.00 86.75 733 ARG A N 1
ATOM 5859 C CA . ARG A 1 733 ? -7.715 -10.957 17.801 1.00 86.75 733 ARG A CA 1
ATOM 5860 C C . ARG A 1 733 ? -7.265 -9.635 17.176 1.00 86.75 733 ARG A C 1
ATOM 5862 O O . ARG A 1 733 ? -6.907 -9.622 16.002 1.00 86.75 733 ARG A O 1
ATOM 5869 N N . ALA A 1 734 ? -7.251 -8.542 17.938 1.00 83.75 734 ALA A N 1
ATOM 5870 C CA . ALA A 1 734 ? -6.742 -7.252 17.477 1.00 83.75 734 ALA A CA 1
ATOM 5871 C C . ALA A 1 734 ? -5.236 -7.318 17.175 1.00 83.75 734 ALA A C 1
ATOM 5873 O O . ALA A 1 734 ? -4.811 -6.856 16.120 1.00 83.75 734 ALA A O 1
ATOM 5874 N N . ASN A 1 735 ? -4.453 -7.970 18.040 1.00 88.12 735 ASN A N 1
ATOM 5875 C CA . ASN A 1 735 ? -3.017 -8.170 17.834 1.00 88.12 735 ASN A CA 1
ATOM 5876 C C . ASN A 1 735 ? -2.724 -9.029 16.592 1.00 88.12 735 ASN A C 1
ATOM 5878 O O . ASN A 1 735 ? -1.833 -8.694 15.816 1.00 88.12 735 ASN A O 1
ATOM 5882 N N . LEU A 1 736 ? -3.492 -10.103 16.364 1.00 89.19 736 LEU A N 1
ATOM 5883 C CA . LEU A 1 736 ? -3.387 -10.919 15.145 1.00 89.19 736 LEU A CA 1
ATOM 5884 C C . LEU A 1 736 ? -3.666 -10.096 13.881 1.00 89.19 736 LEU A C 1
ATOM 5886 O O . LEU A 1 736 ? -2.885 -10.152 12.936 1.00 89.19 736 LEU A O 1
ATOM 5890 N N . LEU A 1 737 ? -4.729 -9.285 13.883 1.00 85.12 737 LEU A N 1
ATOM 5891 C CA . LEU A 1 737 ? -5.045 -8.395 12.760 1.00 85.12 737 LEU A CA 1
ATOM 5892 C C . LEU A 1 737 ? -3.970 -7.318 12.548 1.00 85.12 737 LEU A C 1
ATOM 5894 O O . LEU A 1 737 ? -3.708 -6.916 11.414 1.00 85.12 737 LEU A O 1
ATOM 5898 N N . GLU A 1 738 ? -3.332 -6.838 13.617 1.00 88.12 738 GLU A N 1
ATOM 5899 C CA . GLU A 1 738 ? -2.230 -5.884 13.511 1.00 88.12 738 GLU A CA 1
ATOM 5900 C C . GLU A 1 738 ? -0.987 -6.521 12.870 1.00 88.12 738 GLU A C 1
ATOM 5902 O O . GLU A 1 738 ? -0.381 -5.912 11.983 1.00 88.12 738 GLU A O 1
ATOM 5907 N N . GLU A 1 739 ? -0.638 -7.747 13.266 1.00 89.25 739 GLU A N 1
ATOM 5908 C CA . GLU A 1 739 ? 0.455 -8.529 12.674 1.00 89.25 739 GLU A CA 1
ATOM 5909 C C . GLU A 1 739 ? 0.173 -8.893 11.209 1.00 89.25 739 GLU A C 1
ATOM 5911 O O . GLU A 1 739 ? 1.035 -8.697 10.349 1.00 89.25 739 GLU A O 1
ATOM 5916 N N . GLU A 1 740 ? -1.052 -9.311 10.876 1.00 86.44 740 GLU A N 1
ATOM 5917 C CA . GLU A 1 740 ? -1.483 -9.491 9.483 1.00 86.44 740 GLU A CA 1
ATOM 5918 C C . GLU A 1 740 ? -1.371 -8.180 8.695 1.00 86.44 740 GLU A C 1
ATOM 5920 O O . GLU A 1 740 ? -0.845 -8.157 7.581 1.00 86.44 740 GLU A O 1
ATOM 5925 N N . GLY A 1 741 ? -1.772 -7.055 9.293 1.00 86.25 741 GLY A N 1
ATOM 5926 C CA . GLY A 1 741 ? -1.616 -5.729 8.705 1.00 86.25 741 GLY A CA 1
ATOM 5927 C C . GLY A 1 741 ? -0.152 -5.344 8.460 1.00 86.25 741 GLY A C 1
ATOM 5928 O O . GLY A 1 741 ? 0.157 -4.753 7.424 1.00 86.25 741 GLY A O 1
ATOM 5929 N N . LYS A 1 742 ? 0.768 -5.677 9.376 1.00 88.31 742 LYS A N 1
ATOM 5930 C CA . LYS A 1 742 ? 2.219 -5.475 9.190 1.00 88.31 742 LYS A CA 1
ATOM 5931 C C . LYS A 1 742 ? 2.759 -6.365 8.072 1.00 88.31 742 LYS A C 1
ATOM 5933 O O . LYS A 1 742 ? 3.457 -5.863 7.194 1.00 88.31 742 LYS A O 1
ATOM 5938 N N . SER A 1 743 ? 2.386 -7.643 8.062 1.00 90.06 743 SER A N 1
ATOM 5939 C CA . SER A 1 743 ? 2.760 -8.605 7.021 1.00 90.06 743 SER A CA 1
ATOM 5940 C C . SER A 1 743 ? 2.310 -8.141 5.632 1.00 90.06 743 SER A C 1
ATOM 5942 O O . SER A 1 743 ? 3.114 -8.082 4.701 1.00 90.06 743 SER A O 1
ATOM 5944 N N . LEU A 1 744 ? 1.056 -7.696 5.501 1.00 86.50 744 LEU A N 1
ATOM 5945 C CA . LEU A 1 744 ? 0.521 -7.160 4.250 1.00 86.50 744 LEU A CA 1
ATOM 5946 C C . LEU A 1 744 ? 1.237 -5.878 3.816 1.00 86.50 744 LEU A C 1
ATOM 5948 O O . LEU A 1 744 ? 1.555 -5.739 2.638 1.00 86.50 744 LEU A O 1
ATOM 5952 N N . ARG A 1 745 ? 1.548 -4.960 4.741 1.00 88.69 745 ARG A N 1
ATOM 5953 C CA . ARG A 1 745 ? 2.338 -3.758 4.421 1.00 88.69 745 ARG A CA 1
ATOM 5954 C C . ARG A 1 745 ? 3.736 -4.110 3.913 1.00 88.69 745 ARG A C 1
ATOM 5956 O O . ARG A 1 745 ? 4.170 -3.534 2.920 1.00 88.69 745 ARG A O 1
ATOM 5963 N N . ASN A 1 746 ? 4.403 -5.080 4.536 1.00 89.38 746 ASN A N 1
ATOM 5964 C CA . ASN A 1 746 ? 5.711 -5.559 4.085 1.00 89.38 746 ASN A CA 1
ATOM 5965 C C . ASN A 1 746 ? 5.621 -6.194 2.692 1.00 89.38 746 ASN A C 1
ATOM 5967 O O . ASN A 1 746 ? 6.426 -5.877 1.821 1.00 89.38 746 ASN A O 1
ATOM 5971 N N . ARG A 1 747 ? 4.595 -7.020 2.448 1.00 87.62 747 ARG A N 1
ATOM 5972 C CA . ARG A 1 747 ? 4.330 -7.631 1.138 1.00 87.62 747 ARG A CA 1
ATOM 5973 C C . ARG A 1 747 ? 4.072 -6.577 0.058 1.00 87.62 747 ARG A C 1
ATOM 5975 O O . ARG A 1 747 ? 4.570 -6.712 -1.053 1.00 87.62 747 ARG A O 1
ATOM 5982 N N . VAL A 1 748 ? 3.311 -5.525 0.371 1.00 87.38 748 VAL A N 1
ATOM 5983 C CA . VAL A 1 748 ? 3.060 -4.405 -0.551 1.00 87.38 748 VAL A CA 1
ATOM 5984 C C . VAL A 1 748 ? 4.356 -3.659 -0.860 1.00 87.38 748 VAL A C 1
ATOM 5986 O O . VAL A 1 748 ? 4.643 -3.442 -2.031 1.00 87.38 748 VAL A O 1
ATOM 5989 N N . ALA A 1 749 ? 5.170 -3.342 0.149 1.00 87.38 749 ALA A N 1
ATOM 5990 C CA . ALA A 1 749 ? 6.464 -2.691 -0.059 1.00 87.38 749 ALA A CA 1
ATOM 5991 C C . ALA A 1 749 ? 7.414 -3.547 -0.920 1.00 87.38 749 ALA A C 1
ATOM 5993 O O . ALA A 1 749 ? 8.108 -3.032 -1.796 1.00 87.38 749 ALA A O 1
ATOM 5994 N N . GLU A 1 750 ? 7.415 -4.866 -0.720 1.00 87.94 750 GLU A N 1
ATOM 5995 C CA . GLU A 1 750 ? 8.194 -5.810 -1.524 1.00 87.94 750 GLU A CA 1
ATOM 5996 C C . GLU A 1 750 ? 7.699 -5.866 -2.979 1.00 87.94 750 GLU A C 1
ATOM 5998 O O . GLU A 1 750 ? 8.501 -5.818 -3.910 1.00 87.94 750 GLU A O 1
ATOM 6003 N N . LEU A 1 751 ? 6.381 -5.872 -3.198 1.00 84.62 751 LEU A N 1
ATOM 6004 C CA . LEU A 1 751 ? 5.792 -5.803 -4.539 1.00 84.62 751 LEU A CA 1
ATOM 6005 C C . LEU A 1 751 ? 6.069 -4.464 -5.235 1.00 84.62 751 LEU A C 1
ATOM 6007 O O . LEU A 1 751 ? 6.315 -4.443 -6.440 1.00 84.62 751 LEU A O 1
ATOM 6011 N N . GLU A 1 752 ? 6.059 -3.350 -4.505 1.00 86.31 752 GLU A N 1
ATOM 6012 C CA . GLU A 1 752 ? 6.438 -2.037 -5.035 1.00 86.31 752 GLU A CA 1
ATOM 6013 C C . GLU A 1 752 ? 7.916 -1.996 -5.431 1.00 86.31 752 GLU A C 1
ATOM 6015 O O . GLU A 1 752 ? 8.243 -1.472 -6.498 1.00 86.31 752 GLU A O 1
ATOM 6020 N N . LYS A 1 753 ? 8.793 -2.619 -4.635 1.00 89.44 753 LYS A N 1
ATOM 6021 C CA . LYS A 1 753 ? 10.212 -2.784 -4.967 1.00 89.44 753 LYS A CA 1
ATOM 6022 C C . LYS A 1 753 ? 10.399 -3.626 -6.231 1.00 89.44 753 LYS A C 1
ATOM 6024 O O . LYS A 1 753 ? 11.066 -3.175 -7.157 1.00 89.44 753 LYS A O 1
ATOM 6029 N N . ILE A 1 754 ? 9.746 -4.788 -6.320 1.00 84.25 754 ILE A N 1
ATOM 6030 C CA . ILE A 1 754 ? 9.786 -5.650 -7.515 1.00 84.25 754 ILE A CA 1
ATOM 6031 C C . ILE A 1 754 ? 9.269 -4.893 -8.745 1.00 84.25 754 ILE A C 1
ATOM 6033 O O . ILE A 1 754 ? 9.851 -4.982 -9.823 1.00 84.25 754 ILE A O 1
ATOM 6037 N N . LYS A 1 755 ? 8.195 -4.111 -8.601 1.00 84.00 755 LYS A N 1
ATOM 6038 C CA . LYS A 1 755 ? 7.653 -3.292 -9.690 1.00 84.00 755 LYS A CA 1
ATOM 6039 C C . LYS A 1 755 ? 8.635 -2.206 -10.136 1.00 84.00 755 LYS A C 1
ATOM 6041 O O . LYS A 1 755 ? 8.756 -1.969 -11.336 1.00 84.00 755 LYS A O 1
ATOM 6046 N N . ALA A 1 756 ? 9.327 -1.553 -9.203 1.00 78.31 756 ALA A N 1
ATOM 6047 C CA . ALA A 1 756 ? 10.356 -0.565 -9.518 1.00 78.31 756 ALA A CA 1
ATOM 6048 C C . ALA A 1 756 ? 11.543 -1.206 -10.256 1.00 78.31 756 ALA A C 1
ATOM 6050 O O . ALA A 1 756 ? 11.953 -0.698 -11.297 1.00 78.31 756 ALA A O 1
ATOM 6051 N N . GLU A 1 757 ? 12.018 -2.365 -9.791 1.00 81.94 757 GLU A N 1
ATOM 6052 C CA . GLU A 1 757 ? 13.077 -3.139 -10.453 1.00 81.94 757 GLU A CA 1
ATOM 6053 C C . GLU A 1 757 ? 12.656 -3.592 -11.863 1.00 81.94 757 GLU A C 1
ATOM 6055 O O . GLU A 1 757 ? 13.436 -3.503 -12.810 1.00 81.94 757 GLU A O 1
ATOM 6060 N N . GLN A 1 758 ? 11.405 -4.028 -12.045 1.00 78.19 758 GLN A N 1
ATOM 6061 C CA . GLN A 1 758 ? 10.869 -4.390 -13.362 1.00 78.19 758 GLN A CA 1
ATOM 6062 C C . GLN A 1 758 ? 10.773 -3.186 -14.307 1.00 78.19 758 GLN A C 1
ATOM 6064 O O . GLN A 1 758 ? 11.090 -3.320 -15.489 1.00 78.19 758 GLN A O 1
ATOM 6069 N N . LEU A 1 759 ? 10.362 -2.016 -13.811 1.00 76.25 759 LEU A N 1
ATOM 6070 C CA . LEU A 1 759 ? 10.339 -0.782 -14.601 1.00 76.25 759 LEU A CA 1
ATOM 6071 C C . LEU A 1 759 ? 11.753 -0.352 -15.006 1.00 76.25 759 LEU A C 1
ATOM 6073 O O . LEU A 1 759 ? 11.969 -0.009 -16.163 1.00 76.25 759 LEU A O 1
ATOM 6077 N N . GLU A 1 760 ? 12.730 -0.457 -14.107 1.00 79.12 760 GLU A N 1
ATOM 6078 C CA . GLU A 1 760 ? 14.130 -0.160 -14.418 1.00 79.12 760 GLU A CA 1
ATOM 6079 C C . GLU A 1 760 ? 14.715 -1.141 -15.450 1.00 79.12 760 GLU A C 1
ATOM 6081 O O . GLU A 1 760 ? 15.421 -0.732 -16.375 1.00 79.12 760 GLU A O 1
ATOM 6086 N N . GLN A 1 761 ? 14.370 -2.431 -15.361 1.00 76.62 761 GLN A N 1
ATOM 6087 C CA . GLN A 1 761 ? 14.744 -3.429 -16.367 1.00 76.62 761 GLN A CA 1
ATOM 6088 C C . GLN A 1 761 ? 14.091 -3.164 -17.729 1.00 76.62 761 GLN A C 1
ATOM 6090 O O . GLN A 1 761 ? 14.730 -3.374 -18.763 1.00 76.62 761 GLN A O 1
ATOM 6095 N N . LEU A 1 762 ? 12.836 -2.705 -17.754 1.00 73.81 762 LEU A N 1
ATOM 6096 C CA . LEU A 1 762 ? 12.147 -2.318 -18.986 1.00 73.81 762 LEU A CA 1
ATOM 6097 C C . LEU A 1 762 ? 12.772 -1.062 -19.601 1.00 73.81 762 LEU A C 1
ATOM 6099 O O . LEU A 1 762 ? 13.073 -1.082 -20.791 1.00 73.81 762 LEU A O 1
ATOM 6103 N N . ASP A 1 763 ? 13.091 -0.046 -18.800 1.00 75.00 763 ASP A N 1
ATOM 6104 C CA . ASP A 1 763 ? 13.823 1.146 -19.247 1.00 75.00 763 ASP A CA 1
ATOM 6105 C C . ASP A 1 763 ? 15.234 0.800 -19.744 1.00 75.00 763 ASP A C 1
ATOM 6107 O O . ASP A 1 763 ? 15.739 1.390 -20.704 1.00 75.00 763 ASP A O 1
ATOM 6111 N N . GLY A 1 764 ? 15.903 -0.159 -19.100 1.00 76.12 764 GLY A N 1
ATOM 6112 C CA . GLY A 1 764 ? 17.189 -0.696 -19.540 1.00 76.12 764 GLY A CA 1
ATOM 6113 C C . GLY A 1 764 ? 17.083 -1.416 -20.887 1.00 76.12 764 GLY A C 1
ATOM 6114 O O . GLY A 1 764 ? 17.892 -1.173 -21.786 1.00 76.12 764 GLY A O 1
ATOM 6115 N N . ARG A 1 765 ? 16.051 -2.251 -21.065 1.00 71.62 765 ARG A N 1
ATOM 6116 C CA . ARG A 1 765 ? 15.756 -2.940 -22.332 1.00 71.62 765 ARG A CA 1
ATOM 6117 C C . ARG A 1 765 ? 15.367 -1.970 -23.441 1.00 71.62 765 ARG A C 1
ATOM 6119 O O . ARG A 1 765 ? 15.840 -2.133 -24.560 1.00 71.62 765 ARG A O 1
ATOM 6126 N N . GLU A 1 766 ? 14.567 -0.951 -23.152 1.00 75.62 766 GLU A N 1
ATOM 6127 C CA . GLU A 1 766 ? 14.162 0.050 -24.140 1.00 75.62 766 GLU A CA 1
ATOM 6128 C C . GLU A 1 766 ? 15.356 0.905 -24.587 1.00 75.62 766 GLU A C 1
ATOM 6130 O O . GLU A 1 766 ? 15.539 1.144 -25.782 1.00 75.62 766 GLU A O 1
ATOM 6135 N N . ARG A 1 767 ? 16.243 1.286 -23.655 1.00 73.50 767 ARG A N 1
ATOM 6136 C CA . ARG A 1 767 ? 17.517 1.948 -23.984 1.00 73.50 767 ARG A CA 1
ATOM 6137 C C . ARG A 1 767 ? 18.439 1.052 -24.816 1.00 73.50 767 ARG A C 1
ATOM 6139 O O . ARG A 1 767 ? 19.069 1.540 -25.753 1.00 73.50 767 ARG A O 1
ATOM 6146 N N . ALA A 1 768 ? 18.511 -0.245 -24.515 1.00 66.81 768 ALA A N 1
ATOM 6147 C CA . ALA A 1 768 ? 19.290 -1.202 -25.302 1.00 66.81 768 ALA A CA 1
ATOM 6148 C C . ALA A 1 768 ? 18.712 -1.404 -26.714 1.00 66.81 768 ALA A C 1
ATOM 6150 O O . ALA A 1 768 ? 19.470 -1.432 -27.682 1.00 66.81 768 ALA A O 1
ATOM 6151 N N . LEU A 1 769 ? 17.385 -1.473 -26.852 1.00 71.62 769 LEU A N 1
ATOM 6152 C CA . LEU A 1 769 ? 16.707 -1.575 -28.146 1.00 71.62 769 LEU A CA 1
ATOM 6153 C C . LEU A 1 769 ? 16.902 -0.317 -28.996 1.00 71.62 769 LEU A C 1
ATOM 6155 O O . LEU A 1 769 ? 17.243 -0.447 -30.167 1.00 71.62 769 LEU A O 1
ATOM 6159 N N . LYS A 1 770 ? 16.795 0.885 -28.412 1.00 76.12 770 LYS A N 1
ATOM 6160 C CA . LYS A 1 770 ? 17.095 2.144 -29.119 1.00 76.12 770 LYS A CA 1
ATOM 6161 C C . LYS A 1 770 ? 18.541 2.189 -29.617 1.00 76.12 770 LYS A C 1
ATOM 6163 O O . LYS A 1 770 ? 18.770 2.505 -30.779 1.00 76.12 770 LYS A O 1
ATOM 6168 N N . ARG A 1 771 ? 19.509 1.771 -28.791 1.00 73.50 771 ARG A N 1
ATOM 6169 C CA . ARG A 1 771 ? 20.925 1.666 -29.198 1.00 73.50 771 ARG A CA 1
ATOM 6170 C C . ARG A 1 771 ? 21.147 0.636 -30.307 1.00 73.50 771 ARG A C 1
ATOM 6172 O O . ARG A 1 771 ? 21.941 0.879 -31.209 1.00 73.50 771 ARG A O 1
ATOM 6179 N N . LEU A 1 772 ? 20.451 -0.501 -30.267 1.00 68.56 772 LEU A N 1
ATOM 6180 C CA . LEU A 1 772 ? 20.503 -1.504 -31.336 1.00 68.56 772 LEU A CA 1
ATOM 6181 C C . LEU A 1 772 ? 19.873 -0.992 -32.635 1.00 68.56 772 LEU A C 1
ATOM 6183 O O . LEU A 1 772 ? 20.367 -1.291 -33.718 1.00 68.56 772 LEU A O 1
ATOM 6187 N N . GLU A 1 773 ? 18.809 -0.201 -32.546 1.00 73.44 773 GLU A N 1
ATOM 6188 C CA . GLU A 1 773 ? 18.132 0.386 -33.699 1.00 73.44 773 GLU A CA 1
ATOM 6189 C C . GLU A 1 773 ? 18.960 1.515 -34.337 1.00 73.44 773 GLU A C 1
ATOM 6191 O O . GLU A 1 773 ? 19.069 1.591 -35.562 1.00 73.44 773 GLU A O 1
ATOM 6196 N N . GLU A 1 774 ? 19.633 2.332 -33.524 1.00 73.44 774 GLU A N 1
ATOM 6197 C CA . GLU A 1 774 ? 20.645 3.301 -33.963 1.00 73.44 774 GLU A CA 1
ATOM 6198 C C . GLU A 1 774 ? 21.851 2.608 -34.606 1.00 73.44 774 GLU A C 1
ATOM 6200 O O . GLU A 1 774 ? 22.255 2.978 -35.709 1.00 73.44 774 GLU A O 1
ATOM 6205 N N . ALA A 1 775 ? 22.372 1.544 -33.986 1.00 66.06 775 ALA A N 1
ATOM 6206 C CA . ALA A 1 775 ? 23.441 0.737 -34.565 1.00 66.06 775 ALA A CA 1
ATOM 6207 C C . ALA A 1 775 ? 23.015 0.129 -35.910 1.00 66.06 775 ALA A C 1
ATOM 6209 O O . ALA A 1 775 ? 23.766 0.194 -36.878 1.00 66.06 775 ALA A O 1
ATOM 6210 N N . ARG A 1 776 ? 21.786 -0.389 -36.023 1.00 71.06 776 ARG A N 1
ATOM 6211 C CA . ARG A 1 776 ? 21.247 -0.935 -37.278 1.00 71.06 776 ARG A CA 1
ATOM 6212 C C . ARG A 1 776 ? 21.126 0.131 -38.370 1.00 71.06 776 ARG A C 1
ATOM 6214 O O . ARG A 1 776 ? 21.415 -0.160 -39.529 1.00 71.06 776 ARG A O 1
ATOM 6221 N N . LYS A 1 777 ? 20.738 1.363 -38.021 1.00 72.62 777 LYS A N 1
ATOM 6222 C CA . LYS A 1 777 ? 20.725 2.499 -38.960 1.00 72.62 777 LYS A CA 1
ATOM 6223 C C . LYS A 1 777 ? 22.133 2.861 -39.429 1.00 72.62 777 LYS A C 1
ATOM 6225 O O . LYS A 1 777 ? 22.318 3.086 -40.622 1.00 72.62 777 LYS A O 1
ATOM 6230 N N . LEU A 1 778 ? 23.112 2.875 -38.525 1.00 69.00 778 LEU A N 1
ATOM 6231 C CA . LEU A 1 778 ? 24.512 3.136 -38.865 1.00 69.00 778 LEU A CA 1
ATOM 6232 C C . LEU A 1 778 ? 25.092 2.032 -39.758 1.00 69.00 778 LEU A C 1
ATOM 6234 O O . LEU A 1 778 ? 25.679 2.345 -40.789 1.00 69.00 778 LEU A O 1
ATOM 6238 N N . TYR A 1 779 ? 24.844 0.758 -39.444 1.00 64.75 779 TYR A N 1
ATOM 6239 C CA . TYR A 1 779 ? 25.241 -0.365 -40.300 1.00 64.75 779 TYR A CA 1
ATOM 6240 C C . TYR A 1 779 ? 24.591 -0.286 -41.686 1.00 64.75 779 TYR A C 1
ATOM 6242 O O . TYR A 1 779 ? 25.286 -0.394 -42.688 1.00 64.75 779 TYR A O 1
ATOM 6250 N N . GLY A 1 780 ? 23.296 0.035 -41.771 1.00 70.38 780 GLY A N 1
ATOM 6251 C CA . GLY A 1 780 ? 22.628 0.233 -43.060 1.00 70.38 780 GLY A CA 1
ATOM 6252 C C . GLY A 1 780 ? 23.200 1.398 -43.883 1.00 70.38 780 GLY A C 1
ATOM 6253 O O . GLY A 1 780 ? 23.216 1.337 -45.112 1.00 70.38 780 GLY A O 1
ATOM 6254 N N . GLN A 1 781 ? 23.699 2.456 -43.236 1.00 69.00 781 GLN A N 1
ATOM 6255 C CA . GLN A 1 781 ? 24.382 3.562 -43.918 1.00 69.00 781 GLN A CA 1
ATOM 6256 C C . GLN A 1 781 ? 25.784 3.170 -44.402 1.00 69.00 781 GLN A C 1
ATOM 6258 O O . GLN A 1 781 ? 26.157 3.528 -45.522 1.00 69.00 781 GLN A O 1
ATOM 6263 N N . VAL A 1 782 ? 26.536 2.415 -43.596 1.00 67.50 782 VAL A N 1
ATOM 6264 C CA . VAL A 1 782 ? 27.856 1.880 -43.962 1.00 67.50 782 VAL A CA 1
ATOM 6265 C C . VAL A 1 782 ? 27.734 0.900 -45.126 1.00 67.50 782 VAL A C 1
ATOM 6267 O O . VAL A 1 782 ? 28.455 1.057 -46.110 1.00 67.50 782 VAL A O 1
ATOM 6270 N N . ASP A 1 783 ? 26.774 -0.023 -45.086 1.00 67.88 783 ASP A N 1
ATOM 6271 C CA . ASP A 1 783 ? 26.518 -0.976 -46.169 1.00 67.88 783 ASP A CA 1
ATOM 6272 C C . ASP A 1 783 ? 26.127 -0.254 -47.456 1.00 67.88 783 ASP A C 1
ATOM 6274 O O . ASP A 1 783 ? 26.673 -0.540 -48.518 1.00 67.88 783 ASP A O 1
ATOM 6278 N N . LYS A 1 784 ? 25.249 0.753 -47.371 1.00 70.38 784 LYS A N 1
ATOM 6279 C CA . LYS A 1 784 ? 24.864 1.555 -48.536 1.00 70.38 784 LYS A CA 1
ATOM 6280 C C . LYS A 1 784 ? 26.062 2.294 -49.138 1.00 70.38 784 LYS A C 1
ATOM 6282 O O . LYS A 1 784 ? 26.282 2.199 -50.339 1.00 70.38 784 LYS A O 1
ATOM 6287 N N . SER A 1 785 ? 26.869 2.963 -48.311 1.00 71.44 785 SER A N 1
ATOM 6288 C CA . SER A 1 785 ? 28.079 3.659 -48.779 1.00 71.44 785 SER A CA 1
ATOM 6289 C C . SER A 1 785 ? 29.126 2.713 -49.373 1.00 71.44 785 SER A C 1
ATOM 6291 O O . SER A 1 785 ? 29.794 3.059 -50.344 1.00 71.44 785 SER A O 1
ATOM 6293 N N . THR A 1 786 ? 29.235 1.500 -48.830 1.00 72.31 786 THR A N 1
ATOM 6294 C CA . THR A 1 786 ? 30.171 0.476 -49.299 1.00 72.31 786 THR A CA 1
ATOM 6295 C C . THR A 1 786 ? 29.696 -0.110 -50.625 1.00 72.31 786 THR A C 1
ATOM 6297 O O . THR A 1 786 ? 30.487 -0.262 -51.549 1.00 72.31 786 THR A O 1
ATOM 6300 N N . ILE A 1 787 ? 28.393 -0.367 -50.762 1.00 70.31 787 ILE A N 1
ATOM 6301 C CA . ILE A 1 787 ? 27.765 -0.798 -52.016 1.00 70.31 787 ILE A CA 1
ATOM 6302 C C . ILE A 1 787 ? 27.929 0.269 -53.101 1.00 70.31 787 ILE A C 1
ATOM 6304 O O . ILE A 1 787 ? 28.247 -0.074 -54.238 1.00 70.31 787 ILE A O 1
ATOM 6308 N N . ASP A 1 788 ? 27.728 1.545 -52.775 1.00 75.94 788 ASP A N 1
ATOM 6309 C CA . ASP A 1 788 ? 27.871 2.635 -53.743 1.00 75.94 788 ASP A CA 1
ATOM 6310 C C . ASP A 1 788 ? 29.338 2.789 -54.186 1.00 75.94 788 ASP A C 1
ATOM 6312 O O . ASP A 1 788 ? 29.608 2.832 -55.386 1.00 75.94 788 ASP A O 1
ATOM 6316 N N . ARG A 1 789 ? 30.297 2.701 -53.253 1.00 76.19 789 ARG A N 1
ATOM 6317 C CA . ARG A 1 789 ? 31.735 2.668 -53.572 1.00 76.19 789 ARG A CA 1
ATOM 6318 C C . ARG A 1 789 ? 32.115 1.474 -54.453 1.00 76.19 789 ARG A C 1
ATOM 6320 O O . ARG A 1 789 ? 32.840 1.641 -55.427 1.00 76.19 789 ARG A O 1
ATOM 6327 N N . LEU A 1 790 ? 31.603 0.280 -54.155 1.00 74.06 790 LEU A N 1
ATOM 6328 C CA . LEU A 1 790 ? 31.860 -0.921 -54.958 1.00 74.06 790 LEU A CA 1
ATOM 6329 C C . LEU A 1 790 ? 31.228 -0.836 -56.354 1.00 74.06 790 LEU A C 1
ATOM 6331 O O . LEU A 1 790 ? 31.781 -1.373 -57.310 1.00 74.06 790 LEU A O 1
ATOM 6335 N N . LYS A 1 791 ? 30.087 -0.153 -56.506 1.00 76.75 791 LYS A N 1
ATOM 6336 C CA . LYS A 1 791 ? 29.487 0.114 -57.823 1.00 76.75 791 LYS A CA 1
ATOM 6337 C C . LYS A 1 791 ? 30.326 1.087 -58.641 1.00 76.75 791 LYS A C 1
ATOM 6339 O O . LYS A 1 791 ? 30.496 0.864 -59.838 1.00 76.75 791 LYS A O 1
ATOM 6344 N N . GLU A 1 792 ? 30.852 2.135 -58.016 1.00 76.69 792 GLU A N 1
ATOM 6345 C CA . GLU A 1 792 ? 31.759 3.081 -58.670 1.00 76.69 792 GLU A CA 1
ATOM 6346 C C . GLU A 1 792 ? 33.070 2.407 -59.081 1.00 76.69 792 GLU A C 1
ATOM 6348 O O . GLU A 1 792 ? 33.504 2.558 -60.221 1.00 76.69 792 GLU A O 1
ATOM 6353 N N . GLU A 1 793 ? 33.652 1.592 -58.200 1.00 77.06 793 GLU A N 1
ATOM 6354 C CA . GLU A 1 793 ? 34.865 0.824 -58.484 1.00 77.06 793 GLU A CA 1
ATOM 6355 C C . GLU A 1 793 ? 34.634 -0.207 -59.597 1.00 77.06 793 GLU A C 1
ATOM 6357 O O . GLU A 1 793 ? 35.435 -0.312 -60.526 1.00 77.06 793 GLU A O 1
ATOM 6362 N N . LYS A 1 794 ? 33.490 -0.903 -59.583 1.00 79.31 794 LYS A N 1
ATOM 6363 C CA . LYS A 1 794 ? 33.078 -1.785 -60.682 1.00 79.31 794 LYS A CA 1
ATOM 6364 C C . LYS A 1 794 ? 32.958 -1.016 -62.000 1.00 79.31 794 LYS A C 1
ATOM 6366 O O . LYS A 1 794 ? 33.498 -1.467 -63.004 1.00 79.31 794 LYS A O 1
ATOM 6371 N N . ALA A 1 795 ? 32.303 0.145 -62.008 1.00 77.19 795 ALA A N 1
ATOM 6372 C CA . ALA A 1 795 ? 32.147 0.959 -63.214 1.00 77.19 795 ALA A CA 1
ATOM 6373 C C . ALA A 1 795 ? 33.489 1.518 -63.726 1.00 77.19 795 ALA A C 1
ATOM 6375 O O . ALA A 1 795 ? 33.700 1.619 -64.937 1.00 77.19 795 ALA A O 1
ATOM 6376 N N . ALA A 1 796 ? 34.408 1.873 -62.824 1.00 77.75 796 ALA A N 1
ATOM 6377 C CA . ALA A 1 796 ? 35.762 2.292 -63.172 1.00 77.75 796 ALA A CA 1
ATOM 6378 C C . ALA A 1 796 ? 36.566 1.134 -63.782 1.00 77.75 796 ALA A C 1
ATOM 6380 O O . ALA A 1 796 ? 37.172 1.303 -64.841 1.00 77.75 796 ALA A O 1
ATOM 6381 N N . ASN A 1 797 ? 36.494 -0.055 -63.181 1.00 74.88 797 ASN A N 1
ATOM 6382 C CA . ASN A 1 797 ? 37.159 -1.255 -63.684 1.00 74.88 797 ASN A CA 1
ATOM 6383 C C . ASN A 1 797 ? 36.585 -1.710 -65.032 1.00 74.88 797 ASN A C 1
ATOM 6385 O O . ASN A 1 797 ? 37.348 -2.022 -65.941 1.00 74.88 797 ASN A O 1
ATOM 6389 N N . GLU A 1 798 ? 35.264 -1.678 -65.221 1.00 81.00 798 GLU A N 1
ATOM 6390 C CA . GLU A 1 798 ? 34.635 -1.967 -66.517 1.00 81.00 798 GLU A CA 1
ATOM 6391 C C . GLU A 1 798 ? 35.100 -0.988 -67.603 1.00 81.00 798 GLU A C 1
ATOM 6393 O O . GLU A 1 798 ? 35.405 -1.404 -68.722 1.00 81.00 798 GLU A O 1
ATOM 6398 N N . LYS A 1 799 ? 35.227 0.308 -67.284 1.00 79.38 799 LYS A N 1
ATOM 6399 C CA . LYS A 1 799 ? 35.790 1.301 -68.214 1.00 79.38 799 LYS A CA 1
ATOM 6400 C C . LYS A 1 799 ? 37.252 1.017 -68.549 1.00 79.38 799 LYS A C 1
ATOM 6402 O O . LYS A 1 799 ? 37.629 1.164 -69.711 1.00 79.38 799 LYS A O 1
ATOM 6407 N N . LEU A 1 800 ? 38.055 0.616 -67.566 1.00 78.19 800 LEU A N 1
ATOM 6408 C CA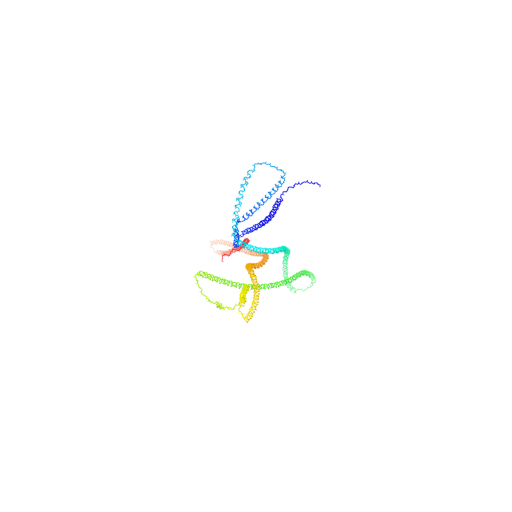 . LEU A 1 800 ? 39.475 0.313 -67.748 1.00 78.19 800 LEU A CA 1
ATOM 6409 C C . LEU A 1 800 ? 39.661 -0.936 -68.620 1.00 78.19 800 LEU A C 1
ATOM 6411 O O . LEU A 1 800 ? 40.363 -0.877 -69.626 1.00 78.19 800 LEU A O 1
ATOM 6415 N N . VAL A 1 801 ? 38.916 -2.008 -68.338 1.00 77.88 801 VAL A N 1
ATOM 6416 C CA . VAL A 1 801 ? 38.898 -3.235 -69.153 1.00 77.88 801 VAL A CA 1
ATOM 6417 C C . VAL A 1 801 ? 38.425 -2.949 -70.581 1.00 77.88 801 VAL A C 1
ATOM 6419 O O . VAL A 1 801 ? 39.022 -3.436 -71.538 1.00 77.88 801 VAL A O 1
ATOM 6422 N N . LEU A 1 802 ? 37.387 -2.126 -70.766 1.00 77.25 802 LEU A N 1
ATOM 6423 C CA . LEU A 1 802 ? 36.929 -1.737 -72.104 1.00 77.25 802 LEU A CA 1
ATOM 6424 C C . LEU A 1 802 ? 37.964 -0.896 -72.861 1.00 77.25 802 LEU A C 1
ATOM 6426 O O . LEU A 1 802 ? 38.089 -1.041 -74.079 1.00 77.25 802 LEU A O 1
ATOM 6430 N N . ALA A 1 803 ? 38.695 -0.016 -72.176 1.00 76.44 803 ALA A N 1
ATOM 6431 C CA . ALA A 1 803 ? 39.775 0.758 -72.780 1.00 76.44 803 ALA A CA 1
ATOM 6432 C C . ALA A 1 803 ? 40.947 -0.147 -73.195 1.00 76.44 803 ALA A C 1
ATOM 6434 O O . ALA A 1 803 ? 41.485 0.004 -74.292 1.00 76.44 803 ALA A O 1
ATOM 6435 N N . GLU A 1 804 ? 41.292 -1.126 -72.364 1.00 77.12 804 GLU A N 1
ATOM 6436 C CA . GLU A 1 804 ? 42.383 -2.063 -72.618 1.00 77.12 804 GLU A CA 1
ATOM 6437 C C . GLU A 1 804 ? 42.043 -3.067 -73.726 1.00 77.12 804 GLU A C 1
ATOM 6439 O O . GLU A 1 804 ? 42.852 -3.285 -74.625 1.00 77.12 804 GLU A O 1
ATOM 6444 N N . LEU A 1 805 ? 40.804 -3.568 -73.774 1.00 76.81 805 LEU A N 1
ATOM 6445 C CA . LEU A 1 805 ? 40.308 -4.371 -74.897 1.00 76.81 805 LEU A CA 1
ATOM 6446 C C . LEU A 1 805 ? 40.313 -3.590 -76.215 1.00 76.81 805 LEU A C 1
ATOM 6448 O O . LEU A 1 805 ? 40.658 -4.148 -77.256 1.00 76.81 805 LEU A O 1
ATOM 6452 N N . LYS A 1 806 ? 39.958 -2.298 -76.194 1.00 78.81 806 LYS A N 1
ATOM 6453 C CA . LYS A 1 806 ? 40.058 -1.440 -77.386 1.00 78.81 806 LYS A CA 1
ATOM 6454 C C . LYS A 1 806 ? 41.507 -1.271 -77.830 1.00 78.81 806 LYS A C 1
ATOM 6456 O O . LYS A 1 806 ? 41.779 -1.386 -79.020 1.00 78.81 806 LYS A O 1
ATOM 6461 N N . ARG A 1 807 ? 42.426 -1.039 -76.892 1.00 81.56 807 ARG A N 1
ATOM 6462 C CA . ARG A 1 807 ? 43.858 -0.925 -77.183 1.00 81.56 807 ARG A CA 1
ATOM 6463 C C . ARG A 1 807 ? 44.417 -2.221 -77.776 1.00 81.56 807 ARG A C 1
ATOM 6465 O O . ARG A 1 807 ? 45.062 -2.167 -78.816 1.00 81.56 807 ARG A O 1
ATOM 6472 N N . LEU A 1 808 ? 44.138 -3.368 -77.157 1.00 76.19 808 LEU A N 1
ATOM 6473 C CA . LEU A 1 808 ? 44.596 -4.676 -77.636 1.00 76.19 808 LEU A CA 1
ATOM 6474 C C . LEU A 1 808 ? 44.023 -5.016 -79.011 1.00 76.19 808 LEU A C 1
ATOM 6476 O O . LEU A 1 808 ? 44.733 -5.563 -79.848 1.00 76.19 808 LEU A O 1
ATOM 6480 N N . LYS A 1 809 ? 42.762 -4.656 -79.273 1.00 78.31 809 LYS A N 1
ATOM 6481 C CA . LYS A 1 809 ? 42.160 -4.829 -80.595 1.00 78.31 809 LYS A CA 1
ATOM 6482 C C . LYS A 1 809 ? 42.906 -4.025 -81.664 1.00 78.31 809 LYS A C 1
ATOM 6484 O O . LYS A 1 809 ? 43.205 -4.583 -82.711 1.00 78.31 809 LYS A O 1
ATOM 6489 N N . VAL A 1 810 ? 43.233 -2.762 -81.385 1.00 75.94 810 VAL A N 1
ATOM 6490 C CA . VAL A 1 810 ? 44.006 -1.917 -82.311 1.00 75.94 810 VAL A CA 1
ATOM 6491 C C . VAL A 1 810 ? 45.407 -2.489 -82.529 1.00 75.94 810 VAL A C 1
ATOM 6493 O O . VAL A 1 810 ? 45.814 -2.638 -83.673 1.00 75.94 810 VAL A O 1
ATOM 6496 N N . GLN A 1 811 ? 46.107 -2.902 -81.467 1.00 73.25 811 GLN A N 1
ATOM 6497 C CA . GLN A 1 811 ? 47.435 -3.521 -81.598 1.00 73.25 811 GLN A CA 1
ATOM 6498 C C . GLN A 1 811 ? 47.396 -4.808 -82.432 1.00 73.25 811 GLN A C 1
ATOM 6500 O O . GLN A 1 811 ? 48.234 -5.006 -83.304 1.00 73.25 811 GLN A O 1
ATOM 6505 N N . HIS A 1 812 ? 46.398 -5.664 -82.211 1.00 73.94 812 HIS A N 1
ATOM 6506 C CA . HIS A 1 812 ? 46.252 -6.896 -82.978 1.00 73.94 812 HIS A CA 1
ATOM 6507 C C . HIS A 1 812 ? 45.859 -6.622 -84.438 1.00 73.94 812 HIS A C 1
ATOM 6509 O O . HIS A 1 812 ? 46.283 -7.354 -85.325 1.00 73.94 812 HIS A O 1
ATOM 6515 N N . GLU A 1 813 ? 45.052 -5.592 -84.717 1.00 74.31 813 GLU A N 1
ATOM 6516 C CA . GLU A 1 813 ? 44.744 -5.158 -86.088 1.00 74.31 813 GLU A CA 1
ATOM 6517 C C . GLU A 1 813 ? 45.994 -4.608 -86.794 1.00 74.31 813 GLU A C 1
ATOM 6519 O O . GLU A 1 813 ? 46.248 -4.980 -87.936 1.00 74.31 813 GLU A O 1
ATOM 6524 N N . GLU A 1 814 ? 46.820 -3.814 -86.108 1.00 76.06 814 GLU A N 1
ATOM 6525 C CA . GLU A 1 814 ? 48.095 -3.302 -86.631 1.00 76.06 814 GLU A CA 1
ATOM 6526 C C . GLU A 1 814 ? 49.102 -4.428 -86.923 1.00 76.06 814 GLU A C 1
ATOM 6528 O O . GLU A 1 814 ? 49.724 -4.442 -87.988 1.00 76.06 814 GLU A O 1
ATOM 6533 N N . GLU A 1 815 ? 49.235 -5.410 -86.028 1.00 72.50 815 GLU A N 1
ATOM 6534 C CA . GLU A 1 815 ? 50.092 -6.586 -86.241 1.00 72.50 815 GLU A CA 1
ATOM 6535 C C . GLU A 1 815 ? 49.593 -7.465 -87.399 1.00 72.50 815 GLU A C 1
ATOM 6537 O O . GLU A 1 815 ? 50.392 -7.954 -88.206 1.00 72.50 815 GLU A O 1
ATOM 6542 N N . LEU A 1 816 ? 48.273 -7.629 -87.539 1.00 72.75 816 LEU A N 1
ATOM 6543 C CA . LEU A 1 816 ? 47.690 -8.353 -88.671 1.00 72.75 816 LEU A CA 1
ATOM 6544 C C . LEU A 1 816 ? 47.938 -7.610 -89.987 1.00 72.75 816 LEU A C 1
ATOM 6546 O O . LEU A 1 816 ? 48.276 -8.226 -90.993 1.00 72.75 816 LEU A O 1
ATOM 6550 N N . GLN A 1 817 ? 47.807 -6.283 -89.984 1.00 71.44 817 GLN A N 1
ATOM 6551 C CA . GLN A 1 817 ? 48.060 -5.460 -91.161 1.00 71.44 817 GLN A CA 1
ATOM 6552 C C . GLN A 1 817 ? 49.526 -5.562 -91.593 1.00 71.44 817 GLN A C 1
ATOM 6554 O O . GLN A 1 817 ? 49.799 -5.761 -92.775 1.00 71.44 817 GLN A O 1
ATOM 6559 N N . LYS A 1 818 ? 50.453 -5.507 -90.628 1.00 73.62 818 LYS A N 1
ATOM 6560 C CA . LYS A 1 818 ? 51.895 -5.637 -90.857 1.00 73.62 818 LYS A CA 1
ATOM 6561 C C . LYS A 1 818 ? 52.266 -6.997 -91.457 1.00 73.62 818 LYS A C 1
ATOM 6563 O O . LYS A 1 818 ? 52.982 -7.061 -92.455 1.00 73.62 818 LYS A O 1
ATOM 6568 N N . THR A 1 819 ? 51.739 -8.081 -90.895 1.00 70.88 819 THR A N 1
ATOM 6569 C CA . THR A 1 819 ? 52.005 -9.441 -91.398 1.00 70.88 819 THR A CA 1
ATOM 6570 C C . THR A 1 819 ? 51.398 -9.682 -92.781 1.00 70.88 819 THR A C 1
ATOM 6572 O O . THR A 1 819 ? 52.029 -10.324 -93.622 1.00 70.88 819 THR A O 1
ATOM 6575 N N . VAL A 1 820 ? 50.217 -9.122 -93.066 1.00 69.81 820 VAL A N 1
ATOM 6576 C CA . VAL A 1 820 ? 49.611 -9.163 -94.407 1.00 69.81 820 VAL A CA 1
ATOM 6577 C C . VAL A 1 820 ? 50.466 -8.403 -95.423 1.00 69.81 820 VAL A C 1
ATOM 6579 O O . VAL A 1 820 ? 50.696 -8.922 -96.516 1.00 69.81 820 VAL A O 1
ATOM 6582 N N . THR A 1 821 ? 50.988 -7.221 -95.073 1.00 69.25 821 THR A N 1
ATOM 6583 C CA . THR A 1 821 ? 51.887 -6.472 -95.965 1.00 69.25 821 THR A CA 1
ATOM 6584 C C . THR A 1 821 ? 53.186 -7.229 -96.239 1.00 69.25 821 THR A C 1
ATOM 6586 O O . THR A 1 821 ? 53.523 -7.426 -97.404 1.00 69.25 821 THR A O 1
ATOM 6589 N N . GLU A 1 822 ? 53.842 -7.774 -95.210 1.00 70.81 822 GLU A N 1
ATOM 6590 C CA . GLU A 1 822 ? 55.086 -8.551 -95.356 1.00 70.81 822 GLU A CA 1
ATOM 6591 C C . GLU A 1 822 ? 54.886 -9.820 -96.213 1.00 70.81 822 GLU A C 1
ATOM 6593 O O . GLU A 1 822 ? 55.730 -10.163 -97.049 1.00 70.81 822 GLU A O 1
ATOM 6598 N N . CYS A 1 823 ? 53.739 -10.499 -96.073 1.00 65.75 823 CYS A N 1
ATOM 6599 C CA . CYS A 1 823 ? 53.391 -11.644 -96.919 1.00 65.75 823 CYS A CA 1
ATOM 6600 C C . CYS A 1 823 ? 53.117 -11.233 -98.374 1.00 65.75 823 CYS A C 1
ATOM 6602 O O . CYS A 1 823 ? 53.528 -11.938 -99.295 1.00 65.75 823 CYS A O 1
ATOM 6604 N N . SER A 1 824 ? 52.455 -10.093 -98.599 1.00 66.38 824 SER A N 1
ATOM 6605 C CA . SER A 1 824 ? 52.166 -9.594 -99.951 1.00 66.38 824 SER A CA 1
ATOM 6606 C C . SER A 1 824 ? 53.430 -9.159 -100.706 1.00 66.38 824 SER A C 1
ATOM 6608 O O . SER A 1 824 ? 53.566 -9.433 -101.901 1.00 66.38 824 SER A O 1
ATOM 6610 N N . GLU A 1 825 ? 54.394 -8.563 -100.000 1.00 70.19 825 GLU A N 1
ATOM 6611 C CA . GLU A 1 825 ? 55.702 -8.187 -100.545 1.00 70.19 825 GLU A CA 1
ATOM 6612 C C . GLU A 1 825 ? 56.536 -9.428 -100.883 1.00 70.19 825 GLU A C 1
ATOM 6614 O O . GLU A 1 825 ? 57.129 -9.517 -101.957 1.00 70.19 825 GLU A O 1
ATOM 6619 N N . SER A 1 826 ? 56.513 -10.447 -100.020 1.00 68.38 826 SER A N 1
ATOM 6620 C CA . SER A 1 826 ? 57.209 -11.715 -100.274 1.00 68.38 826 SER A CA 1
ATOM 6621 C C . SER A 1 826 ? 56.624 -12.473 -101.475 1.00 68.38 826 SER A C 1
ATOM 6623 O O . SER A 1 826 ? 57.370 -13.039 -102.276 1.00 68.38 826 SER A O 1
ATOM 6625 N N . LEU A 1 827 ? 55.295 -12.457 -101.640 1.00 69.62 827 LEU A N 1
ATOM 6626 C CA . LEU A 1 827 ? 54.613 -13.098 -102.768 1.00 69.62 827 LEU A CA 1
ATOM 6627 C C . LEU A 1 827 ? 54.919 -12.398 -104.099 1.00 69.62 827 LEU A C 1
ATOM 6629 O O . LEU A 1 827 ? 55.202 -13.068 -105.092 1.00 69.62 827 LEU A O 1
ATOM 6633 N N . THR A 1 828 ? 54.917 -11.063 -104.117 1.00 66.25 828 THR A N 1
ATOM 6634 C CA . THR A 1 828 ? 55.253 -10.287 -105.323 1.00 66.25 828 THR A CA 1
ATOM 6635 C C . THR A 1 828 ? 56.713 -10.466 -105.734 1.00 66.25 828 THR A C 1
ATOM 6637 O O . THR A 1 828 ? 56.996 -10.581 -106.929 1.00 66.25 828 THR A O 1
ATOM 6640 N N . LEU A 1 829 ? 57.636 -10.577 -104.771 1.00 69.81 829 LEU A N 1
ATOM 6641 C CA . LEU A 1 829 ? 59.047 -10.878 -105.039 1.00 69.81 829 LEU A CA 1
ATOM 6642 C C . LEU A 1 829 ? 59.238 -12.290 -105.625 1.00 69.81 829 LEU A C 1
ATOM 6644 O O . LEU A 1 829 ? 60.025 -12.488 -106.553 1.00 69.81 829 LEU A O 1
ATOM 6648 N N . ALA A 1 830 ? 58.497 -13.276 -105.110 1.00 67.00 830 ALA A N 1
ATOM 6649 C CA . ALA A 1 830 ? 58.527 -14.643 -105.626 1.00 67.00 830 ALA A CA 1
ATOM 6650 C C . ALA A 1 830 ? 57.950 -14.737 -107.050 1.00 67.00 830 ALA A C 1
ATOM 6652 O O . ALA A 1 830 ? 58.536 -15.408 -107.899 1.00 67.00 830 ALA A O 1
ATOM 6653 N N . GLN A 1 831 ? 56.854 -14.023 -107.333 1.00 65.44 831 GLN A N 1
ATOM 6654 C CA . GLN A 1 831 ? 56.252 -13.956 -108.671 1.00 65.44 831 GLN A CA 1
ATOM 6655 C C . GLN A 1 831 ? 57.195 -13.305 -109.689 1.00 65.44 831 GLN A C 1
ATOM 6657 O O . GLN A 1 831 ? 57.455 -13.889 -110.736 1.00 65.44 831 GLN A O 1
ATOM 6662 N N . THR A 1 832 ? 57.816 -12.169 -109.352 1.00 68.19 832 THR A N 1
ATOM 6663 C CA . THR A 1 832 ? 58.787 -11.526 -110.260 1.00 68.19 832 THR A CA 1
ATOM 6664 C C . THR A 1 832 ? 60.037 -12.372 -110.509 1.00 68.19 832 THR A C 1
ATOM 6666 O O . THR A 1 832 ? 60.611 -12.311 -111.595 1.00 68.19 832 THR A O 1
ATOM 6669 N N . SER A 1 833 ? 60.475 -13.167 -109.530 1.00 68.81 833 SER A N 1
ATOM 6670 C CA . SER A 1 833 ? 61.563 -14.133 -109.724 1.00 68.81 833 SER A CA 1
ATOM 6671 C C . SER A 1 833 ? 61.161 -15.260 -110.682 1.00 68.81 833 SER A C 1
ATOM 6673 O O . SER A 1 833 ? 61.919 -15.595 -111.593 1.00 68.81 833 SER A O 1
ATOM 6675 N N . HIS A 1 834 ? 59.950 -15.808 -110.523 1.00 72.06 834 HIS A N 1
ATOM 6676 C CA . HIS A 1 834 ? 59.415 -16.843 -111.407 1.00 72.06 834 HIS A CA 1
ATOM 6677 C C . HIS A 1 834 ? 59.308 -16.360 -112.859 1.00 72.06 834 HIS A C 1
ATOM 6679 O O . HIS A 1 834 ? 59.800 -17.040 -113.759 1.00 72.06 834 HIS A O 1
ATOM 6685 N N . ASP A 1 835 ? 58.760 -15.163 -113.081 1.00 68.56 835 ASP A N 1
ATOM 6686 C CA . ASP A 1 835 ? 58.577 -14.607 -114.425 1.00 68.56 835 ASP A CA 1
ATOM 6687 C C . ASP A 1 835 ? 59.918 -14.404 -115.149 1.00 68.56 835 ASP A C 1
ATOM 6689 O O . ASP A 1 835 ? 60.064 -14.795 -116.306 1.00 68.56 835 ASP A O 1
ATOM 6693 N N . ARG A 1 836 ? 60.951 -13.905 -114.450 1.00 70.69 836 ARG A N 1
ATOM 6694 C CA . ARG A 1 836 ? 62.302 -13.750 -115.027 1.00 70.69 836 ARG A CA 1
ATOM 6695 C C . ARG A 1 836 ? 62.941 -15.080 -115.421 1.00 70.69 836 ARG A C 1
ATOM 6697 O O . ARG A 1 836 ? 63.630 -15.150 -116.437 1.00 70.69 836 ARG A O 1
ATOM 6704 N N . ILE A 1 837 ? 62.737 -16.126 -114.620 1.00 71.56 837 ILE A N 1
ATOM 6705 C CA . ILE A 1 837 ? 63.242 -17.469 -114.937 1.00 71.56 837 ILE A CA 1
ATOM 6706 C C . ILE A 1 837 ? 62.527 -18.010 -116.181 1.00 71.56 837 ILE A C 1
ATOM 6708 O O . ILE A 1 837 ? 63.180 -18.553 -117.070 1.00 71.56 837 ILE A O 1
ATOM 6712 N N . MET A 1 838 ? 61.209 -17.812 -116.281 1.00 69.38 838 MET A N 1
ATOM 6713 C CA . MET A 1 838 ? 60.426 -18.255 -117.436 1.00 69.38 838 MET A CA 1
ATOM 6714 C C . MET A 1 838 ? 60.789 -17.502 -118.725 1.00 69.38 838 MET A C 1
ATOM 6716 O O . MET A 1 838 ? 60.879 -18.132 -119.778 1.00 69.38 838 MET A O 1
ATOM 6720 N N . GLU A 1 839 ? 61.055 -16.194 -118.661 1.00 71.31 839 GLU A N 1
ATOM 6721 C CA . GLU A 1 839 ? 61.510 -15.403 -119.817 1.00 71.31 839 GLU A CA 1
ATOM 6722 C C . GLU A 1 839 ? 62.899 -15.838 -120.312 1.00 71.31 839 GLU A C 1
ATOM 6724 O O . GLU A 1 839 ? 63.088 -16.058 -121.511 1.00 71.31 839 GLU A O 1
ATOM 6729 N N . SER A 1 840 ? 63.860 -16.028 -119.397 1.00 72.31 840 SER A N 1
ATOM 6730 C CA . SER A 1 840 ? 65.196 -16.545 -119.738 1.00 72.31 840 SER A CA 1
ATOM 6731 C C . SER A 1 840 ? 65.104 -17.914 -120.414 1.00 72.31 840 SER A C 1
ATOM 6733 O O . SER A 1 840 ? 65.776 -18.174 -121.410 1.00 72.31 840 SER A O 1
ATOM 6735 N N . TRP A 1 841 ? 64.225 -18.775 -119.902 1.00 72.94 841 TRP A N 1
ATOM 6736 C CA . TRP A 1 841 ? 64.016 -20.116 -120.429 1.00 72.94 841 TRP A CA 1
ATOM 6737 C C . TRP A 1 841 ? 63.404 -20.114 -121.835 1.00 72.94 841 TRP A C 1
ATOM 6739 O O . TRP A 1 841 ? 63.881 -20.821 -122.723 1.00 72.94 841 TRP A O 1
ATOM 6749 N N . GLN A 1 842 ? 62.384 -19.285 -122.078 1.00 71.25 842 GLN A N 1
ATOM 6750 C CA . GLN A 1 842 ? 61.781 -19.160 -123.409 1.00 71.25 842 GLN A CA 1
ATOM 6751 C C . GLN A 1 842 ? 62.793 -18.681 -124.460 1.00 71.25 842 GLN A C 1
ATOM 6753 O O . GLN A 1 842 ? 62.739 -19.137 -125.604 1.00 71.25 842 GLN A O 1
ATOM 6758 N N . SER A 1 843 ? 63.737 -17.817 -124.073 1.00 72.75 843 SER A N 1
ATOM 6759 C CA . SER A 1 843 ? 64.825 -17.382 -124.954 1.00 72.75 843 SER A CA 1
ATOM 6760 C C . SER A 1 843 ? 65.764 -18.535 -125.322 1.00 72.75 843 SER A C 1
ATOM 6762 O O . SER A 1 843 ? 66.054 -18.728 -126.502 1.00 72.75 843 SER A O 1
ATOM 6764 N N . GLU A 1 844 ? 66.201 -19.338 -124.347 1.00 74.00 844 GLU A N 1
ATOM 6765 C CA . GLU A 1 844 ? 67.103 -20.474 -124.596 1.00 74.00 844 GLU A CA 1
ATOM 6766 C C . GLU A 1 844 ? 66.457 -21.543 -125.490 1.00 74.00 844 GLU A C 1
ATOM 6768 O O . GLU A 1 844 ? 67.086 -22.037 -126.429 1.00 74.00 844 GLU A O 1
ATOM 6773 N N . VAL A 1 845 ? 65.177 -21.866 -125.262 1.00 72.69 845 VAL A N 1
ATOM 6774 C CA . VAL A 1 845 ? 64.445 -22.817 -126.117 1.00 72.69 845 VAL A CA 1
ATOM 6775 C C . VAL A 1 845 ? 64.321 -22.296 -127.552 1.00 72.69 845 VAL A C 1
ATOM 6777 O O . VAL A 1 845 ? 64.478 -23.070 -128.502 1.00 72.69 845 VAL A O 1
ATOM 6780 N N . ALA A 1 846 ? 64.075 -20.996 -127.737 1.00 71.75 846 ALA A N 1
ATOM 6781 C CA . ALA A 1 846 ? 63.986 -20.394 -129.065 1.00 71.75 846 ALA A CA 1
ATOM 6782 C C . ALA A 1 846 ? 65.321 -20.465 -129.832 1.00 71.75 846 ALA A C 1
ATOM 6784 O O . ALA A 1 846 ? 65.318 -20.752 -131.033 1.00 71.75 846 ALA A O 1
ATOM 6785 N N . ASP A 1 847 ? 66.452 -20.270 -129.150 1.00 72.69 847 ASP A N 1
ATOM 6786 C CA . ASP A 1 847 ? 67.782 -20.360 -129.761 1.00 72.69 847 ASP A CA 1
ATOM 6787 C C . ASP A 1 847 ? 68.148 -21.799 -130.154 1.00 72.69 847 ASP A C 1
ATOM 6789 O O . ASP A 1 847 ? 68.631 -22.026 -131.267 1.00 72.69 847 ASP A O 1
ATOM 6793 N N . VAL A 1 848 ? 67.831 -22.791 -129.313 1.00 74.06 848 VAL A N 1
ATOM 6794 C CA . VAL A 1 848 ? 68.033 -24.214 -129.653 1.00 74.06 848 VAL A CA 1
ATOM 6795 C C . VAL A 1 848 ? 67.165 -24.624 -130.847 1.00 74.06 848 VAL A C 1
ATOM 6797 O O . VAL A 1 848 ? 67.634 -25.309 -131.757 1.00 74.06 848 VAL A O 1
ATOM 6800 N N . GLN A 1 849 ? 65.909 -24.170 -130.906 1.00 72.44 849 GLN A N 1
ATOM 6801 C CA . GLN A 1 849 ? 65.042 -24.435 -132.057 1.00 72.44 849 GLN A CA 1
ATOM 6802 C C . GLN A 1 849 ? 65.549 -23.776 -133.345 1.00 72.44 849 GLN A C 1
ATOM 6804 O O . GLN A 1 849 ? 65.391 -24.356 -134.420 1.00 72.44 849 GLN A O 1
ATOM 6809 N N . ARG A 1 850 ? 66.152 -22.583 -133.262 1.00 74.19 850 ARG A N 1
ATOM 6810 C CA . ARG A 1 850 ? 66.784 -21.929 -134.416 1.00 74.19 850 ARG A CA 1
ATOM 6811 C C . ARG A 1 850 ? 67.963 -22.762 -134.931 1.00 74.19 850 ARG A C 1
ATOM 6813 O O . ARG A 1 850 ? 67.992 -23.061 -136.121 1.00 74.19 850 ARG A O 1
ATOM 6820 N N . GLN A 1 851 ? 68.857 -23.206 -134.045 1.00 75.31 851 GLN A N 1
ATOM 6821 C CA . GLN A 1 851 ? 70.008 -24.044 -134.413 1.00 75.31 851 GLN A CA 1
ATOM 6822 C C . GLN A 1 851 ? 69.587 -25.373 -135.054 1.00 75.31 851 GLN A C 1
ATOM 6824 O O . GLN A 1 851 ? 70.178 -25.791 -136.047 1.00 75.31 851 GLN A O 1
ATOM 6829 N N . LEU A 1 852 ? 68.533 -26.017 -134.539 1.00 75.06 852 LEU A N 1
ATOM 6830 C CA . LEU A 1 852 ? 68.034 -27.265 -135.120 1.00 75.06 852 LEU A CA 1
ATOM 6831 C C . LEU A 1 852 ? 67.499 -27.065 -136.548 1.00 75.06 852 LEU A C 1
ATOM 6833 O O . LEU A 1 852 ? 67.751 -27.901 -137.414 1.00 75.06 852 LEU A O 1
ATOM 6837 N N . ARG A 1 853 ? 66.797 -25.953 -136.819 1.00 74.81 853 ARG A N 1
ATOM 6838 C CA . ARG A 1 853 ? 66.319 -25.628 -138.178 1.00 74.81 853 ARG A CA 1
ATOM 6839 C C . ARG A 1 853 ? 67.471 -25.347 -139.141 1.00 74.81 853 ARG A C 1
ATOM 6841 O O . ARG A 1 853 ? 67.405 -25.758 -140.294 1.00 74.81 853 ARG A O 1
ATOM 6848 N N . GLU A 1 854 ? 68.522 -24.674 -138.678 1.00 76.69 854 GLU A N 1
ATOM 6849 C CA . GLU A 1 854 ? 69.729 -24.423 -139.480 1.00 76.69 854 GLU A CA 1
ATOM 6850 C C . GLU A 1 854 ? 70.450 -25.733 -139.834 1.00 76.69 854 GLU A C 1
ATOM 6852 O O . GLU A 1 854 ? 70.841 -25.931 -140.984 1.00 76.69 854 GLU A O 1
ATOM 6857 N N . GLN A 1 855 ? 70.557 -26.670 -138.886 1.00 75.88 855 GLN A N 1
ATOM 6858 C CA . GLN A 1 855 ? 71.126 -27.995 -139.153 1.00 75.88 855 GLN A CA 1
ATOM 6859 C C . GLN A 1 855 ? 70.255 -28.835 -140.097 1.00 75.88 855 GLN A C 1
ATOM 6861 O O . GLN A 1 855 ? 70.794 -29.495 -140.983 1.00 75.88 855 GLN A O 1
ATOM 6866 N N . GLN A 1 856 ? 68.924 -28.778 -139.958 1.00 74.50 856 GLN A N 1
ATOM 6867 C CA . GLN A 1 856 ? 67.986 -29.429 -140.884 1.00 74.50 856 GLN A CA 1
ATOM 6868 C C . GLN A 1 856 ? 68.163 -28.924 -142.318 1.00 74.50 856 GLN A C 1
ATOM 6870 O O . GLN A 1 856 ? 68.287 -29.734 -143.233 1.00 74.50 856 GLN A O 1
ATOM 6875 N N . ALA A 1 857 ? 68.253 -27.604 -142.503 1.00 74.88 857 ALA A N 1
ATOM 6876 C CA . ALA A 1 857 ? 68.488 -27.011 -143.817 1.00 74.88 857 ALA A CA 1
ATOM 6877 C C . ALA A 1 857 ? 69.823 -27.473 -144.429 1.00 74.88 857 ALA A C 1
ATOM 6879 O O . ALA A 1 857 ? 69.890 -27.763 -145.621 1.00 74.88 857 ALA A O 1
ATOM 6880 N N . HIS A 1 858 ? 70.877 -27.605 -143.617 1.00 75.31 858 HIS A N 1
ATOM 6881 C CA . HIS A 1 858 ? 72.173 -28.082 -144.101 1.00 75.31 858 HIS A CA 1
ATOM 6882 C C . HIS A 1 858 ? 72.162 -29.575 -144.473 1.00 75.31 858 HIS A C 1
ATOM 6884 O O . HIS A 1 858 ? 72.820 -29.978 -145.433 1.00 75.31 858 HIS A O 1
ATOM 6890 N N . VAL A 1 859 ? 71.381 -30.403 -143.764 1.00 76.06 859 VAL A N 1
ATOM 6891 C CA . VAL A 1 859 ? 71.140 -31.790 -144.192 1.00 76.06 859 VAL A CA 1
ATOM 6892 C C . VAL A 1 859 ? 70.443 -31.808 -145.546 1.00 76.06 859 VAL A C 1
ATOM 6894 O O . VAL A 1 859 ? 70.934 -32.493 -146.435 1.00 76.06 859 VAL A O 1
ATOM 6897 N N . GLU A 1 860 ? 69.357 -31.051 -145.727 1.00 76.12 860 GLU A N 1
ATOM 6898 C CA . GLU A 1 860 ? 68.621 -30.993 -147.000 1.00 76.12 860 GLU A CA 1
ATOM 6899 C C . GLU A 1 860 ? 69.520 -30.569 -148.175 1.00 76.12 860 GLU A C 1
ATOM 6901 O O . GLU A 1 860 ? 69.439 -31.148 -149.259 1.00 76.12 860 GLU A O 1
ATOM 6906 N N . GLU A 1 861 ? 70.424 -29.613 -147.957 1.00 77.38 861 GLU A N 1
ATOM 6907 C CA . GLU A 1 861 ? 71.416 -29.186 -148.950 1.00 77.38 861 GLU A CA 1
ATOM 6908 C C . GLU A 1 861 ? 72.388 -30.324 -149.315 1.00 77.38 861 GLU A C 1
ATOM 6910 O O . GLU A 1 861 ? 72.586 -30.626 -150.495 1.00 77.38 861 GLU A O 1
ATOM 6915 N N . LEU A 1 862 ? 72.919 -31.038 -148.314 1.00 76.25 862 LEU A N 1
ATOM 6916 C CA . LEU A 1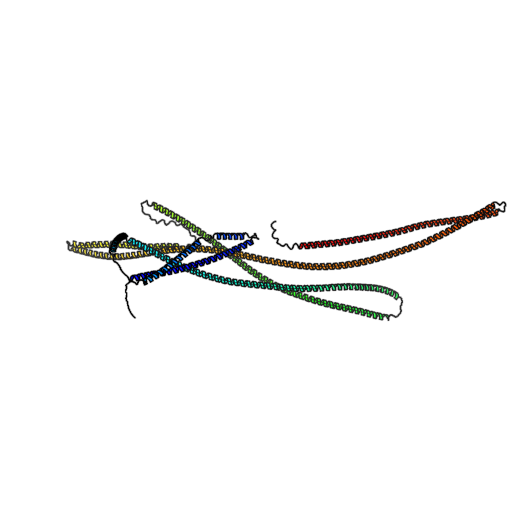 862 ? 73.757 -32.223 -148.532 1.00 76.25 862 LEU A CA 1
ATOM 6917 C C . LEU A 1 862 ? 72.989 -33.351 -149.240 1.00 76.25 862 LEU A C 1
ATOM 6919 O O . LEU A 1 862 ? 73.574 -34.076 -150.044 1.00 76.25 862 LEU A O 1
ATOM 6923 N N . GLU A 1 863 ? 71.688 -33.520 -148.984 1.00 75.75 863 GLU A N 1
ATOM 6924 C CA . GLU A 1 863 ? 70.860 -34.491 -149.709 1.00 75.75 863 GLU A CA 1
ATOM 6925 C C . GLU A 1 863 ? 70.760 -34.155 -151.196 1.00 75.75 863 GLU A C 1
ATOM 6927 O O . GLU A 1 863 ? 70.926 -35.046 -152.033 1.00 75.75 863 GLU A O 1
ATOM 6932 N N . GLN A 1 864 ? 70.541 -32.883 -151.529 1.00 77.50 864 GLN A N 1
ATOM 6933 C CA . GLN A 1 864 ? 70.495 -32.422 -152.916 1.00 77.50 864 GLN A CA 1
ATOM 6934 C C . GLN A 1 864 ? 71.846 -32.613 -153.619 1.00 77.50 864 GLN A C 1
ATOM 6936 O O . GLN A 1 864 ? 71.882 -33.078 -154.760 1.00 77.50 864 GLN A O 1
ATOM 6941 N N . GLU A 1 865 ? 72.956 -32.334 -152.931 1.00 77.12 865 GLU A N 1
ATOM 6942 C CA . GLU A 1 865 ? 74.315 -32.544 -153.443 1.00 77.12 865 GLU A CA 1
ATOM 6943 C C . GLU A 1 865 ? 74.595 -34.032 -153.731 1.00 77.12 865 GLU A C 1
ATOM 6945 O O . GLU A 1 865 ? 75.135 -34.374 -154.785 1.00 77.12 865 GLU A O 1
ATOM 6950 N N . VAL A 1 866 ? 74.173 -34.935 -152.835 1.00 76.75 866 VAL A N 1
ATOM 6951 C CA . VAL A 1 866 ? 74.277 -36.393 -153.033 1.00 76.75 866 VAL A CA 1
ATOM 6952 C C . VAL A 1 866 ? 73.485 -36.831 -154.264 1.00 76.75 866 VAL A C 1
ATOM 6954 O O . VAL A 1 866 ? 74.020 -37.577 -155.084 1.00 76.75 866 VAL A O 1
ATOM 6957 N N . VAL A 1 867 ? 72.242 -36.364 -154.431 1.00 76.06 867 VAL A N 1
ATOM 6958 C CA . VAL A 1 867 ? 71.421 -36.706 -155.608 1.00 76.06 867 VAL A CA 1
ATOM 6959 C C . VAL A 1 867 ? 72.065 -36.188 -156.895 1.00 76.06 867 VAL A C 1
ATOM 6961 O O . VAL A 1 867 ? 72.157 -36.936 -157.869 1.00 76.06 867 VAL A O 1
ATOM 6964 N N . ARG A 1 868 ? 72.565 -34.945 -156.893 1.00 79.81 868 ARG A N 1
ATOM 6965 C CA . ARG A 1 868 ? 73.256 -34.342 -158.042 1.00 79.81 868 ARG A CA 1
ATOM 6966 C C . ARG A 1 868 ? 74.488 -35.155 -158.439 1.00 79.81 868 ARG A C 1
ATOM 6968 O O . ARG A 1 868 ? 74.653 -35.483 -159.610 1.00 79.81 868 ARG A O 1
ATOM 6975 N N . MET A 1 869 ? 75.331 -35.517 -157.473 1.00 75.88 869 MET A N 1
ATOM 6976 C CA . MET A 1 869 ? 76.531 -36.313 -157.741 1.00 75.88 869 MET A CA 1
ATOM 6977 C C . MET A 1 869 ? 76.206 -37.742 -158.181 1.00 75.88 869 MET A C 1
ATOM 6979 O O . MET A 1 869 ? 76.915 -38.278 -159.026 1.00 75.88 869 MET A O 1
ATOM 6983 N N . ALA A 1 870 ? 75.145 -38.360 -157.652 1.00 72.75 870 ALA A N 1
ATOM 6984 C CA . ALA A 1 870 ? 74.698 -39.675 -158.110 1.00 72.75 870 ALA A CA 1
ATOM 6985 C C . ALA A 1 870 ? 74.274 -39.645 -159.590 1.00 72.75 870 ALA A C 1
ATOM 6987 O O . ALA A 1 870 ? 74.687 -40.510 -160.358 1.00 72.75 870 ALA A O 1
ATOM 6988 N N . GLN A 1 871 ? 73.532 -38.613 -160.008 1.00 74.94 871 GLN A N 1
ATOM 6989 C CA . GLN A 1 871 ? 73.174 -38.403 -161.417 1.00 74.94 871 GLN A CA 1
ATOM 6990 C C . GLN A 1 871 ? 74.414 -38.185 -162.294 1.00 74.94 871 GLN A C 1
ATOM 6992 O O . GLN A 1 871 ? 74.537 -38.797 -163.351 1.00 74.94 871 GLN A O 1
ATOM 6997 N N . GLU A 1 872 ? 75.368 -37.373 -161.831 1.00 75.50 872 GLU A N 1
ATOM 6998 C CA . GLU A 1 872 ? 76.613 -37.089 -162.556 1.00 75.50 872 GLU A CA 1
ATOM 6999 C C . GLU A 1 872 ? 77.494 -38.350 -162.712 1.00 75.50 872 GLU A C 1
ATOM 7001 O O . GLU A 1 872 ? 78.137 -38.551 -163.747 1.00 75.50 872 GLU A O 1
ATOM 7006 N N . ILE A 1 873 ? 77.486 -39.239 -161.709 1.00 74.44 873 ILE A N 1
ATOM 7007 C CA . ILE A 1 873 ? 78.119 -40.566 -161.759 1.00 74.44 873 ILE A CA 1
ATOM 7008 C C . ILE A 1 873 ? 77.428 -41.462 -162.795 1.00 74.44 873 ILE A C 1
ATOM 7010 O O . ILE A 1 873 ? 78.124 -42.083 -163.599 1.00 74.44 873 ILE A O 1
ATOM 7014 N N . ASP A 1 874 ? 76.093 -41.528 -162.803 1.00 71.19 874 ASP A N 1
ATOM 7015 C CA . ASP A 1 874 ? 75.328 -42.359 -163.743 1.00 71.19 874 ASP A CA 1
ATOM 7016 C C . ASP A 1 874 ? 75.514 -41.900 -165.196 1.00 71.19 874 ASP A C 1
ATOM 7018 O O . ASP A 1 874 ? 75.790 -42.721 -166.076 1.00 71.19 874 ASP A O 1
ATOM 7022 N N . GLU A 1 875 ? 75.456 -40.591 -165.452 1.00 74.31 875 GLU A N 1
ATOM 7023 C CA . GLU A 1 875 ? 75.701 -40.014 -166.779 1.00 74.31 875 GLU A CA 1
ATOM 7024 C C . GLU A 1 875 ? 77.110 -40.349 -167.286 1.00 74.31 875 GLU A C 1
ATOM 7026 O O . GLU A 1 875 ? 77.282 -40.811 -168.419 1.00 74.31 875 GLU A O 1
ATOM 7031 N N . ARG A 1 876 ? 78.133 -40.189 -166.435 1.00 70.81 876 ARG A N 1
ATOM 7032 C CA . ARG A 1 876 ? 79.515 -40.536 -166.798 1.00 70.81 876 ARG A CA 1
ATOM 7033 C C . ARG A 1 876 ? 79.723 -42.039 -166.956 1.00 70.81 876 ARG A C 1
ATOM 7035 O O . ARG A 1 876 ? 80.477 -42.438 -167.840 1.00 70.81 876 ARG A O 1
ATOM 7042 N N . ASN A 1 877 ? 79.037 -42.878 -166.181 1.00 68.31 877 ASN A N 1
ATOM 7043 C CA . ASN A 1 877 ? 79.066 -44.332 -166.349 1.00 68.31 877 ASN A CA 1
ATOM 7044 C C . ASN A 1 877 ? 78.530 -44.761 -167.716 1.00 68.31 877 ASN A C 1
ATOM 7046 O O . ASN A 1 877 ? 79.126 -45.629 -168.356 1.00 68.31 877 ASN A O 1
ATOM 7050 N N . VAL A 1 878 ? 77.448 -44.144 -168.198 1.00 67.56 878 VAL A N 1
ATOM 7051 C CA . VAL A 1 878 ? 76.911 -44.413 -169.542 1.00 67.56 878 VAL A CA 1
ATOM 7052 C C . VAL A 1 878 ? 77.939 -44.049 -170.616 1.00 67.56 878 VAL A C 1
ATOM 7054 O O . VAL A 1 878 ? 78.167 -44.837 -171.536 1.00 67.56 878 VAL A O 1
ATOM 7057 N N . VAL A 1 879 ? 78.619 -42.906 -170.470 1.00 64.75 879 VAL A N 1
ATOM 7058 C CA . VAL A 1 879 ? 79.678 -42.475 -171.398 1.00 64.75 879 VAL A CA 1
ATOM 7059 C C . VAL A 1 879 ? 80.871 -43.435 -171.371 1.00 64.75 879 VAL A C 1
ATOM 7061 O O . VAL A 1 879 ? 81.300 -43.896 -172.426 1.00 64.75 879 VAL A O 1
ATOM 7064 N N . ILE A 1 880 ? 81.377 -43.799 -170.189 1.00 63.12 880 ILE A N 1
ATOM 7065 C CA . ILE A 1 880 ? 82.520 -44.716 -170.041 1.00 63.12 880 ILE A CA 1
ATOM 7066 C C . ILE A 1 880 ? 82.177 -46.109 -170.596 1.00 63.12 880 ILE A C 1
ATOM 7068 O O . ILE A 1 880 ? 82.983 -46.706 -171.311 1.00 63.12 880 ILE A O 1
ATOM 7072 N N . THR A 1 881 ? 80.965 -46.611 -170.340 1.00 61.72 881 THR A N 1
ATOM 7073 C CA . THR A 1 881 ? 80.503 -47.918 -170.845 1.00 61.72 881 THR A CA 1
ATOM 7074 C C . THR A 1 881 ? 80.347 -47.910 -172.369 1.00 61.72 881 THR A C 1
ATOM 7076 O O . THR A 1 881 ? 80.707 -48.884 -173.029 1.00 61.72 881 THR A O 1
ATOM 7079 N N . GLY A 1 882 ? 79.872 -46.798 -172.942 1.00 60.50 882 GLY A N 1
ATOM 7080 C CA . GLY A 1 882 ? 79.808 -46.600 -174.391 1.00 60.50 882 GLY A CA 1
ATOM 7081 C C . GLY A 1 882 ? 81.190 -46.532 -175.048 1.00 60.50 882 GLY A C 1
ATOM 7082 O O . GLY A 1 882 ? 81.399 -47.143 -176.095 1.00 60.50 882 GLY A O 1
ATOM 7083 N N . TYR A 1 883 ? 82.153 -45.859 -174.412 1.00 58.84 883 TYR A N 1
ATOM 7084 C CA . TYR A 1 883 ? 83.533 -45.777 -174.900 1.00 58.84 883 TYR A CA 1
ATOM 7085 C C . TYR A 1 883 ? 84.272 -47.122 -174.819 1.00 58.84 883 TYR A C 1
ATOM 7087 O O . TYR A 1 883 ? 84.991 -47.471 -175.752 1.00 58.84 883 TYR A O 1
ATOM 7095 N N . MET A 1 884 ? 84.048 -47.934 -173.778 1.00 56.12 884 MET A N 1
ATOM 7096 C CA . MET A 1 884 ? 84.662 -49.269 -173.670 1.00 56.12 884 MET A CA 1
ATOM 7097 C C . MET A 1 884 ? 84.231 -50.247 -174.779 1.00 56.12 884 MET A C 1
ATOM 7099 O O . MET A 1 884 ? 84.952 -51.204 -175.051 1.00 56.12 884 MET A O 1
ATOM 7103 N N . ALA A 1 885 ? 83.090 -50.024 -175.439 1.00 57.66 885 ALA A N 1
ATOM 7104 C CA . ALA A 1 885 ? 82.570 -50.918 -176.477 1.00 57.66 885 ALA A CA 1
ATOM 7105 C C . ALA A 1 885 ? 83.142 -50.664 -177.889 1.00 57.66 885 ALA A C 1
ATOM 7107 O O . ALA A 1 885 ? 82.929 -51.487 -178.779 1.00 57.66 885 ALA A O 1
ATOM 7108 N N . LEU A 1 886 ? 83.845 -49.546 -178.113 1.00 52.75 886 LEU A N 1
ATOM 7109 C CA . LEU A 1 886 ? 84.246 -49.083 -179.453 1.00 52.75 886 LEU A CA 1
ATOM 7110 C C . LEU A 1 886 ? 85.762 -49.032 -179.693 1.00 52.75 886 LEU A C 1
ATOM 7112 O O . LEU A 1 886 ? 86.189 -48.716 -180.800 1.00 52.75 886 LEU A O 1
ATOM 7116 N N . VAL A 1 887 ? 86.579 -49.361 -178.695 1.00 52.78 887 VAL A N 1
ATOM 7117 C CA . VAL A 1 887 ? 88.036 -49.213 -178.777 1.00 52.78 887 VAL A CA 1
ATOM 7118 C C . VAL A 1 887 ? 88.696 -50.514 -179.239 1.00 52.78 887 VAL A C 1
ATOM 7120 O O . VAL A 1 887 ? 88.727 -51.504 -178.508 1.00 52.78 887 VAL A O 1
ATOM 7123 N N . THR A 1 888 ? 89.258 -50.507 -180.450 1.00 51.69 888 THR A N 1
ATOM 7124 C CA . THR A 1 888 ? 90.106 -51.596 -180.978 1.00 51.69 888 THR A CA 1
ATOM 7125 C C . THR A 1 888 ? 91.531 -51.157 -181.330 1.00 51.69 888 THR A C 1
ATOM 7127 O O . THR A 1 888 ? 92.313 -52.003 -181.758 1.00 51.69 888 THR A O 1
ATOM 7130 N N . ASP A 1 889 ? 91.896 -49.885 -181.118 1.00 53.31 889 ASP A N 1
ATOM 7131 C CA . ASP A 1 889 ? 93.224 -49.349 -181.446 1.00 53.31 889 ASP A CA 1
ATOM 7132 C C . ASP A 1 889 ? 94.052 -48.937 -180.219 1.00 53.31 889 ASP A C 1
ATOM 7134 O O . ASP A 1 889 ? 93.552 -48.618 -179.141 1.00 53.31 889 ASP A O 1
ATOM 7138 N N . LYS A 1 890 ? 95.377 -48.997 -180.386 1.00 56.03 890 LYS A N 1
ATOM 7139 C CA . LYS A 1 890 ? 96.371 -48.914 -179.302 1.00 56.03 890 LYS A CA 1
ATOM 7140 C C . LYS A 1 890 ? 96.566 -47.500 -178.726 1.00 56.03 890 LYS A C 1
ATOM 7142 O O . LYS A 1 890 ? 97.122 -47.384 -177.638 1.00 56.03 890 LYS A O 1
ATOM 7147 N N . ASP A 1 891 ? 96.084 -46.461 -179.410 1.00 54.34 891 ASP A N 1
ATOM 7148 C CA . ASP A 1 891 ? 96.196 -45.057 -178.977 1.00 54.34 891 ASP A CA 1
ATOM 7149 C C . ASP A 1 891 ? 95.049 -44.611 -178.040 1.00 54.34 891 ASP A C 1
ATOM 7151 O O . ASP A 1 891 ? 95.132 -43.560 -177.405 1.00 54.34 891 ASP A O 1
ATOM 7155 N N . ASP A 1 892 ? 94.028 -45.452 -177.846 1.00 56.53 892 ASP A N 1
ATOM 7156 C CA . ASP A 1 892 ? 92.837 -45.140 -177.041 1.00 56.53 892 ASP A CA 1
ATOM 7157 C C . ASP A 1 892 ? 92.950 -45.542 -175.551 1.00 56.53 892 ASP A C 1
ATOM 7159 O O . ASP A 1 892 ? 92.078 -45.223 -174.739 1.00 56.53 892 ASP A O 1
ATOM 7163 N N . GLN A 1 893 ? 94.034 -46.213 -175.138 1.00 59.41 893 GLN A N 1
ATOM 7164 C CA . GLN A 1 893 ? 94.213 -46.649 -173.742 1.00 59.41 893 GLN A CA 1
ATOM 7165 C C . GLN A 1 893 ? 94.462 -45.495 -172.752 1.00 59.41 893 GLN A C 1
ATOM 7167 O O . GLN A 1 893 ? 94.058 -45.604 -171.594 1.00 59.41 893 GLN A O 1
ATOM 7172 N N . ASN A 1 894 ? 95.058 -44.376 -173.181 1.00 61.09 894 ASN A N 1
ATOM 7173 C CA . ASN A 1 894 ? 95.320 -43.239 -172.284 1.00 61.09 894 ASN A CA 1
ATOM 7174 C C . ASN A 1 894 ? 94.038 -42.485 -171.890 1.00 61.09 894 ASN A C 1
ATOM 7176 O O . ASN A 1 894 ? 93.890 -42.096 -170.734 1.00 61.09 894 ASN A O 1
ATOM 7180 N N . MET A 1 895 ? 93.071 -42.345 -172.805 1.00 63.38 895 MET A N 1
ATOM 7181 C CA . MET A 1 895 ? 91.785 -41.698 -172.494 1.00 63.38 895 MET A CA 1
ATOM 7182 C C . MET A 1 895 ? 90.934 -42.533 -171.528 1.00 63.38 895 MET A C 1
ATOM 7184 O O . MET A 1 895 ? 90.233 -41.989 -170.675 1.00 63.38 895 MET A O 1
ATOM 7188 N N . LEU A 1 896 ? 91.032 -43.863 -171.613 1.00 64.38 896 LEU A N 1
ATOM 7189 C CA . LEU A 1 896 ? 90.393 -44.777 -170.663 1.00 64.38 896 LEU A CA 1
ATOM 7190 C C . LEU A 1 896 ? 90.977 -44.650 -169.250 1.00 64.38 896 LEU A C 1
ATOM 7192 O O . LEU A 1 896 ? 90.235 -44.740 -168.269 1.00 64.38 896 LEU A O 1
ATOM 7196 N N . GLN A 1 897 ? 92.283 -44.399 -169.132 1.00 68.44 897 GLN A N 1
ATOM 7197 C CA . GLN A 1 897 ? 92.931 -44.219 -167.836 1.00 68.44 897 GLN A CA 1
ATOM 7198 C C . GLN A 1 897 ? 92.550 -42.881 -167.179 1.00 68.44 897 GLN A C 1
ATOM 7200 O O . GLN A 1 897 ? 92.146 -42.878 -166.016 1.00 68.44 897 GLN A O 1
ATOM 7205 N N . GLU A 1 898 ? 92.554 -41.772 -167.926 1.00 71.69 898 GLU A N 1
ATOM 7206 C CA . GLU A 1 898 ? 92.094 -40.466 -167.419 1.00 71.69 898 GLU A CA 1
ATOM 7207 C C . GLU A 1 898 ? 90.601 -40.481 -167.041 1.00 71.69 898 GLU A C 1
ATOM 7209 O O . GLU A 1 898 ? 90.207 -39.946 -166.000 1.00 71.69 898 GLU A O 1
ATOM 7214 N N . GLY A 1 899 ? 89.763 -41.160 -167.835 1.00 72.19 899 GLY A N 1
ATOM 7215 C CA . GLY A 1 899 ? 88.347 -41.361 -167.519 1.00 72.19 899 GLY A CA 1
ATOM 7216 C C . GLY A 1 899 ? 88.131 -42.152 -166.223 1.00 72.19 899 GLY A C 1
ATOM 7217 O O . GLY A 1 899 ? 87.283 -41.785 -165.406 1.00 72.19 899 GLY A O 1
ATOM 7218 N N . SER A 1 900 ? 88.937 -43.193 -165.989 1.00 73.56 900 SER A N 1
ATOM 7219 C CA . SER A 1 900 ? 88.905 -43.982 -164.751 1.00 73.56 900 SER A CA 1
ATOM 7220 C C . SER A 1 900 ? 89.340 -43.166 -163.528 1.00 73.56 900 SER A C 1
ATOM 7222 O O . SER A 1 900 ? 88.727 -43.280 -162.466 1.00 73.56 900 SER A O 1
ATOM 7224 N N . GLU A 1 901 ? 90.374 -42.331 -163.645 1.00 75.50 901 GLU A N 1
ATOM 7225 C CA . GLU A 1 901 ? 90.849 -41.489 -162.537 1.00 75.50 901 GLU A CA 1
ATOM 7226 C C . GLU A 1 901 ? 89.832 -40.401 -162.161 1.00 75.50 901 GLU A C 1
ATOM 7228 O O . GLU A 1 901 ? 89.554 -40.190 -160.976 1.00 75.50 901 GLU A O 1
ATOM 7233 N N . LEU A 1 902 ? 89.197 -39.766 -163.153 1.00 75.94 902 LEU A N 1
ATOM 7234 C CA . LEU A 1 902 ? 88.106 -38.816 -162.918 1.00 75.94 902 LEU A CA 1
ATOM 7235 C C . LEU A 1 902 ? 86.899 -39.485 -162.257 1.00 75.94 902 LEU A C 1
ATOM 7237 O O . LEU A 1 902 ? 86.309 -38.910 -161.341 1.00 75.94 902 LEU A O 1
ATOM 7241 N N . PHE A 1 903 ? 86.546 -40.698 -162.684 1.00 75.75 903 PHE A N 1
ATOM 7242 C CA . PHE A 1 903 ? 85.451 -41.454 -162.084 1.00 75.75 903 PHE A CA 1
ATOM 7243 C C . PHE A 1 903 ? 85.753 -41.849 -160.631 1.00 75.75 903 PHE A C 1
ATOM 7245 O O . PHE A 1 903 ? 84.906 -41.669 -159.757 1.00 75.75 903 PHE A O 1
ATOM 7252 N N . GLN A 1 904 ? 86.977 -42.302 -160.336 1.00 77.88 904 GLN A N 1
ATOM 7253 C CA . GLN A 1 904 ? 87.395 -42.593 -158.960 1.00 77.88 904 GLN A CA 1
ATOM 7254 C C . GLN A 1 904 ? 87.425 -41.340 -158.074 1.00 77.88 904 GLN A C 1
ATOM 7256 O O . GLN A 1 904 ? 87.032 -41.410 -156.908 1.00 77.88 904 GLN A O 1
ATOM 7261 N N . SER A 1 905 ? 87.846 -40.192 -158.611 1.00 76.62 905 SER A N 1
ATOM 7262 C CA . SER A 1 905 ? 87.805 -38.911 -157.894 1.00 76.62 905 SER A CA 1
ATOM 7263 C C . SER A 1 905 ? 86.368 -38.502 -157.547 1.00 76.62 905 SER A C 1
ATOM 7265 O O . SER A 1 905 ? 86.085 -38.151 -156.399 1.00 76.62 905 SER A O 1
ATOM 7267 N N . LEU A 1 906 ? 85.439 -38.639 -158.500 1.00 76.81 906 LEU A N 1
ATOM 7268 C CA . LEU A 1 906 ? 84.018 -38.338 -158.303 1.00 76.81 906 LEU A CA 1
ATOM 7269 C C . LEU A 1 906 ? 83.370 -39.288 -157.279 1.00 76.81 906 LEU A C 1
ATOM 7271 O O . LEU A 1 906 ? 82.673 -38.840 -156.372 1.00 76.81 906 LEU A O 1
ATOM 7275 N N . LEU A 1 907 ? 83.677 -40.588 -157.345 1.00 75.44 907 LEU A N 1
ATOM 7276 C CA . LEU A 1 907 ? 83.256 -41.583 -156.348 1.00 75.44 907 LEU A CA 1
ATOM 7277 C C . LEU A 1 907 ? 83.756 -41.244 -154.941 1.00 75.44 907 LEU A C 1
ATOM 7279 O O . LEU A 1 907 ? 83.022 -41.400 -153.963 1.00 75.44 907 LEU A O 1
ATOM 7283 N N . LYS A 1 908 ? 84.997 -40.764 -154.829 1.00 78.75 908 LYS A N 1
ATOM 7284 C CA . LYS A 1 908 ? 85.582 -40.361 -153.549 1.00 78.75 908 LYS A CA 1
ATOM 7285 C C . LYS A 1 908 ? 84.916 -39.099 -152.993 1.00 78.75 908 LYS A C 1
ATOM 7287 O O . LYS A 1 908 ? 84.676 -39.026 -151.790 1.00 78.75 908 LYS A O 1
ATOM 7292 N N . GLN A 1 909 ? 84.573 -38.132 -153.847 1.00 76.38 909 GLN A N 1
ATOM 7293 C CA . GLN A 1 909 ? 83.786 -36.961 -153.445 1.00 76.38 909 GLN A CA 1
ATOM 7294 C C . GLN A 1 909 ? 82.380 -37.358 -152.982 1.00 76.38 909 GLN A C 1
ATOM 7296 O O . GLN A 1 909 ? 81.966 -36.951 -151.898 1.00 76.38 909 GLN A O 1
ATOM 7301 N N . TYR A 1 910 ? 81.696 -38.231 -153.723 1.00 78.50 910 TYR A N 1
ATOM 7302 C CA . TYR A 1 910 ? 80.393 -38.766 -153.333 1.00 78.50 910 TYR A CA 1
ATOM 7303 C C . TYR A 1 910 ? 80.440 -39.483 -151.975 1.00 78.50 910 TYR A C 1
ATOM 7305 O O . TYR A 1 910 ? 79.605 -39.231 -151.105 1.00 78.50 910 TYR A O 1
ATOM 7313 N N . GLN A 1 911 ? 81.452 -40.329 -151.749 1.00 79.19 911 GLN A N 1
ATOM 7314 C CA . GLN A 1 911 ? 81.657 -40.991 -150.458 1.00 79.19 911 GLN A CA 1
ATOM 7315 C C . GLN A 1 911 ? 81.889 -39.993 -149.319 1.00 79.19 911 GLN A C 1
ATOM 7317 O O . GLN A 1 911 ? 81.319 -40.174 -148.245 1.00 79.19 911 GLN A O 1
ATOM 7322 N N . ASN A 1 912 ? 82.673 -38.934 -149.543 1.00 79.19 912 ASN A N 1
ATOM 7323 C CA . ASN A 1 912 ? 82.914 -37.911 -148.525 1.00 79.19 912 ASN A CA 1
ATOM 7324 C C . ASN A 1 912 ? 81.629 -37.163 -148.142 1.00 79.19 912 ASN A C 1
ATOM 7326 O O . ASN A 1 912 ? 81.365 -36.986 -146.955 1.00 79.19 912 ASN A O 1
ATOM 7330 N N . VAL A 1 913 ? 80.802 -36.768 -149.114 1.00 77.50 913 VAL A N 1
ATOM 7331 C CA . VAL A 1 913 ? 79.529 -36.079 -148.830 1.00 77.50 913 VAL A CA 1
ATOM 7332 C C . VAL A 1 913 ? 78.534 -37.022 -148.152 1.00 77.50 913 VAL A C 1
ATOM 7334 O O . VAL A 1 913 ? 77.864 -36.629 -147.201 1.00 77.50 913 VAL A O 1
ATOM 7337 N N . MET A 1 914 ? 78.487 -38.297 -148.549 1.00 77.06 914 MET A N 1
ATOM 7338 C CA . MET A 1 914 ? 77.676 -39.304 -147.856 1.00 77.06 914 MET A CA 1
ATOM 7339 C C . MET A 1 914 ? 78.112 -39.507 -146.400 1.00 77.06 914 MET A C 1
ATOM 7341 O O . MET A 1 914 ? 77.261 -39.619 -145.517 1.00 77.06 914 MET A O 1
ATOM 7345 N N . GLN A 1 915 ? 79.420 -39.513 -146.124 1.00 79.81 915 GLN A N 1
ATOM 7346 C CA . GLN A 1 915 ? 79.940 -39.576 -144.755 1.00 79.81 915 GLN A CA 1
ATOM 7347 C C . GLN A 1 915 ? 79.606 -38.312 -143.954 1.00 79.81 915 GLN A C 1
ATOM 7349 O O . GLN A 1 915 ? 79.208 -38.420 -142.796 1.00 79.81 915 GLN A O 1
ATOM 7354 N N . GLN A 1 916 ? 79.703 -37.124 -144.562 1.00 78.81 916 GLN A N 1
ATOM 7355 C CA . GLN A 1 916 ? 79.299 -35.865 -143.925 1.00 78.81 916 GLN A CA 1
ATOM 7356 C C . GLN A 1 916 ? 77.804 -35.850 -143.593 1.00 78.81 916 GLN A C 1
ATOM 7358 O O . GLN A 1 916 ? 77.436 -35.518 -142.467 1.00 78.81 916 GLN A O 1
ATOM 7363 N N . LYS A 1 917 ? 76.950 -36.300 -144.519 1.00 79.00 917 LYS A N 1
ATOM 7364 C CA . LYS A 1 917 ? 75.510 -36.457 -144.284 1.00 79.00 917 LYS A CA 1
ATOM 7365 C C . LYS A 1 917 ? 75.233 -37.410 -143.118 1.00 79.00 917 LYS A C 1
ATOM 7367 O O . LYS A 1 917 ? 74.432 -37.088 -142.244 1.00 79.00 917 LYS A O 1
ATOM 7372 N N . GLN A 1 918 ? 75.899 -38.567 -143.076 1.00 78.38 918 GLN A N 1
ATOM 7373 C CA . GLN A 1 918 ? 75.737 -39.532 -141.981 1.00 78.38 918 GLN A CA 1
ATOM 7374 C C . GLN A 1 918 ? 76.199 -38.965 -140.630 1.00 78.38 918 GLN A C 1
ATOM 7376 O O . GLN A 1 918 ? 75.515 -39.162 -139.627 1.00 78.38 918 GLN A O 1
ATOM 7381 N N . ALA A 1 919 ? 77.316 -38.233 -140.597 1.00 75.62 919 ALA A N 1
ATOM 7382 C CA . ALA A 1 919 ? 77.814 -37.596 -139.380 1.00 75.62 919 ALA A CA 1
ATOM 7383 C C . ALA A 1 919 ? 76.869 -36.494 -138.869 1.00 75.62 919 ALA A C 1
ATOM 7385 O O . ALA A 1 919 ? 76.599 -36.425 -137.670 1.00 75.62 919 ALA A O 1
ATOM 7386 N N . LEU A 1 920 ? 76.324 -35.668 -139.768 1.00 77.50 920 LEU A N 1
ATOM 7387 C CA . LEU A 1 920 ? 75.378 -34.611 -139.408 1.00 77.50 920 LEU A CA 1
ATOM 7388 C C . LEU A 1 920 ? 74.036 -35.187 -138.927 1.00 77.50 920 LEU A C 1
ATOM 7390 O O . LEU A 1 920 ? 73.500 -34.730 -137.920 1.00 77.50 920 LEU A O 1
ATOM 7394 N N . ALA A 1 921 ? 73.538 -36.245 -139.574 1.00 73.31 921 ALA A N 1
ATOM 7395 C CA . ALA A 1 921 ? 72.335 -36.951 -139.132 1.00 73.31 921 ALA A CA 1
ATOM 7396 C C . ALA A 1 921 ? 72.503 -37.566 -137.729 1.00 73.31 921 ALA A C 1
ATOM 7398 O O . ALA A 1 921 ? 71.597 -37.461 -136.901 1.00 73.31 921 ALA A O 1
ATOM 7399 N N . ALA A 1 922 ? 73.671 -38.147 -137.428 1.00 74.50 922 ALA A N 1
ATOM 7400 C CA . ALA A 1 922 ? 73.977 -38.659 -136.092 1.00 74.50 922 ALA A CA 1
ATOM 7401 C C . ALA A 1 922 ? 74.025 -37.535 -135.038 1.00 74.50 922 ALA A C 1
ATOM 7403 O O . ALA A 1 922 ? 73.451 -37.682 -133.960 1.00 74.50 922 ALA A O 1
ATOM 7404 N N . ALA A 1 923 ? 74.630 -36.386 -135.364 1.00 75.00 923 ALA A N 1
ATOM 7405 C CA . ALA A 1 923 ? 74.666 -35.228 -134.469 1.00 75.00 923 ALA A CA 1
ATOM 7406 C C . ALA A 1 923 ? 73.261 -34.668 -134.174 1.00 75.00 923 ALA A C 1
ATOM 7408 O O . ALA A 1 923 ? 72.952 -34.336 -133.028 1.00 75.00 923 ALA A O 1
ATOM 7409 N N . MET A 1 924 ? 72.383 -34.615 -135.180 1.00 75.62 924 MET A N 1
ATOM 7410 C CA . MET A 1 924 ? 70.989 -34.207 -134.992 1.00 75.62 924 MET A CA 1
ATOM 7411 C C . MET A 1 924 ? 70.202 -35.191 -134.120 1.00 75.62 924 MET A C 1
ATOM 7413 O O . MET A 1 924 ? 69.376 -34.768 -133.312 1.00 75.62 924 MET A O 1
ATOM 7417 N N . GLN A 1 925 ? 70.466 -36.496 -134.242 1.00 75.62 925 GLN A N 1
ATOM 7418 C CA . GLN A 1 925 ? 69.831 -37.513 -133.404 1.00 75.62 925 GLN A CA 1
ATOM 7419 C C . GLN A 1 925 ? 70.254 -37.385 -131.928 1.00 75.62 925 GLN A C 1
ATOM 7421 O O . GLN A 1 925 ? 69.406 -37.484 -131.037 1.00 75.62 925 GLN A O 1
ATOM 7426 N N . ASP A 1 926 ? 71.526 -37.073 -131.661 1.00 75.75 926 ASP A N 1
ATOM 7427 C CA . ASP A 1 926 ? 72.013 -36.776 -130.307 1.00 75.75 926 ASP A CA 1
ATOM 7428 C C . ASP A 1 926 ? 71.394 -35.490 -129.738 1.00 75.75 926 ASP A C 1
ATOM 7430 O O . ASP A 1 926 ? 70.934 -35.481 -128.591 1.00 75.75 926 ASP A O 1
ATOM 7434 N N . GLN A 1 927 ? 71.299 -34.418 -130.535 1.00 76.00 927 GLN A N 1
ATOM 7435 C CA . GLN A 1 927 ? 70.612 -33.190 -130.112 1.00 76.00 927 GLN A CA 1
ATOM 7436 C C . GLN A 1 927 ? 69.130 -33.433 -129.800 1.00 76.00 927 GLN A C 1
ATOM 7438 O O . GLN A 1 927 ? 68.607 -32.884 -128.827 1.00 76.00 927 GLN A O 1
ATOM 7443 N N . HIS A 1 928 ? 68.459 -34.295 -130.569 1.00 73.38 928 HIS A N 1
ATOM 7444 C CA . HIS A 1 928 ? 67.076 -34.671 -130.297 1.00 73.38 928 HIS A CA 1
ATOM 7445 C C . HIS A 1 928 ? 66.939 -35.413 -128.957 1.00 73.38 928 HIS A C 1
ATOM 7447 O O . HIS A 1 928 ? 66.085 -35.054 -128.147 1.00 73.38 928 HIS A O 1
ATOM 7453 N N . SER A 1 929 ? 67.844 -36.355 -128.652 1.00 74.44 929 SER A N 1
ATOM 7454 C CA . SER A 1 929 ? 67.857 -37.055 -127.355 1.00 74.44 929 SER A CA 1
ATOM 7455 C C . SER A 1 929 ? 68.110 -36.112 -126.170 1.00 74.44 929 SER A C 1
ATOM 7457 O O . SER A 1 929 ? 67.524 -36.288 -125.098 1.00 74.44 929 SER A O 1
ATOM 7459 N N . ILE A 1 930 ? 68.964 -35.095 -126.339 1.00 75.25 930 ILE A N 1
ATOM 7460 C CA . ILE A 1 930 ? 69.192 -34.066 -125.311 1.00 75.25 930 ILE A CA 1
ATOM 7461 C C . ILE A 1 930 ? 67.907 -33.267 -125.063 1.00 75.25 930 ILE A C 1
ATOM 7463 O O . ILE A 1 930 ? 67.537 -33.055 -123.907 1.00 75.25 930 ILE A O 1
ATOM 7467 N N . MET A 1 931 ? 67.199 -32.878 -126.126 1.00 72.62 931 MET A N 1
ATOM 7468 C CA . MET A 1 931 ? 65.944 -32.132 -126.023 1.00 72.62 931 MET A CA 1
ATOM 7469 C C . MET A 1 931 ? 64.838 -32.946 -125.330 1.00 72.62 931 MET A C 1
ATOM 7471 O O . MET A 1 931 ? 64.128 -32.412 -124.480 1.00 72.62 931 MET A O 1
ATOM 7475 N N . GLU A 1 932 ? 64.727 -34.247 -125.615 1.00 73.94 932 GLU A N 1
ATOM 7476 C CA . GLU A 1 932 ? 63.764 -35.134 -124.945 1.00 73.94 932 GLU A CA 1
ATOM 7477 C C . GLU A 1 932 ? 64.040 -35.271 -123.440 1.00 73.94 932 GLU A C 1
ATOM 7479 O O . GLU A 1 932 ? 63.120 -35.141 -122.629 1.00 73.94 932 GLU A O 1
ATOM 7484 N N . ARG A 1 933 ? 65.306 -35.467 -123.036 1.00 74.25 933 ARG A N 1
ATOM 7485 C CA . ARG A 1 933 ? 65.672 -35.514 -121.605 1.00 74.25 933 ARG A CA 1
ATOM 7486 C C . ARG A 1 933 ? 65.397 -34.189 -120.906 1.00 74.25 933 ARG A C 1
ATOM 7488 O O . ARG A 1 933 ? 64.993 -34.173 -119.744 1.00 74.25 933 ARG A O 1
ATOM 7495 N N . TYR A 1 934 ? 65.622 -33.083 -121.605 1.00 74.62 934 TYR A N 1
ATOM 7496 C CA . TYR A 1 934 ? 65.373 -31.754 -121.069 1.00 74.62 934 TYR A CA 1
ATOM 7497 C C . TYR A 1 934 ? 63.869 -31.498 -120.870 1.00 74.62 934 TYR A C 1
ATOM 7499 O O . TYR A 1 934 ? 63.467 -31.039 -119.802 1.00 74.62 934 TYR A O 1
ATOM 7507 N N . ASN A 1 935 ? 63.025 -31.897 -121.828 1.00 72.31 935 ASN A N 1
ATOM 7508 C CA . ASN A 1 935 ? 61.566 -31.825 -121.692 1.00 72.31 935 ASN A CA 1
ATOM 7509 C C . ASN A 1 935 ? 61.043 -32.683 -120.528 1.00 72.31 935 ASN A C 1
ATOM 7511 O O . ASN A 1 935 ? 60.210 -32.209 -119.757 1.00 72.31 935 ASN A O 1
ATOM 7515 N N . ALA A 1 936 ? 61.576 -33.894 -120.340 1.00 71.06 936 ALA A N 1
ATOM 7516 C CA . ALA A 1 936 ? 61.200 -34.752 -119.213 1.00 71.06 936 ALA A CA 1
ATOM 7517 C C . ALA A 1 936 ? 61.528 -34.111 -117.847 1.00 71.06 936 ALA A C 1
ATOM 7519 O O . ALA A 1 936 ? 60.724 -34.171 -116.917 1.00 71.06 936 ALA A O 1
ATOM 7520 N N . ASN A 1 937 ? 62.678 -33.438 -117.727 1.00 73.06 937 ASN A N 1
ATOM 7521 C CA . ASN A 1 937 ? 63.031 -32.704 -116.507 1.00 73.06 937 ASN A CA 1
ATOM 7522 C C . ASN A 1 937 ? 62.107 -31.502 -116.253 1.00 73.06 937 ASN A C 1
ATOM 7524 O O . ASN A 1 937 ? 61.790 -31.210 -115.099 1.00 73.06 937 ASN A O 1
ATOM 7528 N N . MET A 1 938 ? 61.662 -30.810 -117.306 1.00 71.25 938 MET A N 1
ATOM 7529 C CA . MET A 1 938 ? 60.723 -29.690 -117.178 1.00 71.25 938 MET A CA 1
ATOM 7530 C C . MET A 1 938 ? 59.336 -30.147 -116.725 1.00 71.25 938 MET A C 1
ATOM 7532 O O . MET A 1 938 ? 58.707 -29.477 -115.906 1.00 71.25 938 MET A O 1
ATOM 7536 N N . GLU A 1 939 ? 58.882 -31.304 -117.200 1.00 73.25 939 GLU A N 1
ATOM 7537 C CA . GLU A 1 939 ? 57.628 -31.906 -116.751 1.00 73.25 939 GLU A CA 1
ATOM 7538 C C . GLU A 1 939 ? 57.690 -32.280 -115.258 1.00 73.25 939 GLU A C 1
ATOM 7540 O O . GLU A 1 939 ? 56.759 -31.988 -114.504 1.00 73.25 939 GLU A O 1
ATOM 7545 N N . ASP A 1 940 ? 58.824 -32.810 -114.780 1.00 72.88 940 ASP A N 1
ATOM 7546 C CA . ASP A 1 940 ? 59.026 -33.093 -113.351 1.00 72.88 940 ASP A CA 1
ATOM 7547 C C . ASP A 1 940 ? 59.063 -31.807 -112.497 1.00 72.88 940 ASP A C 1
ATOM 7549 O O . ASP A 1 940 ? 58.491 -31.753 -111.402 1.00 72.88 940 ASP A O 1
ATOM 7553 N N . LEU A 1 941 ? 59.666 -30.725 -113.008 1.00 72.38 941 LEU A N 1
ATOM 7554 C CA . LEU A 1 941 ? 59.665 -29.422 -112.332 1.00 72.38 941 LEU A CA 1
ATOM 7555 C C . LEU A 1 941 ? 58.253 -28.825 -112.229 1.00 72.38 941 LEU A C 1
ATOM 7557 O O . LEU A 1 941 ? 57.868 -28.330 -111.165 1.00 72.38 941 LEU A O 1
ATOM 7561 N N . ALA A 1 942 ? 57.466 -28.907 -113.305 1.00 71.12 942 ALA A N 1
ATOM 7562 C CA . ALA A 1 942 ? 56.078 -28.451 -113.325 1.00 71.12 942 ALA A CA 1
ATOM 7563 C C . ALA A 1 942 ? 55.212 -29.242 -112.328 1.00 71.12 942 ALA A C 1
ATOM 7565 O O . ALA A 1 942 ? 54.430 -28.652 -111.575 1.00 71.12 942 ALA A O 1
ATOM 7566 N N . ASN A 1 943 ? 55.416 -30.561 -112.244 1.00 72.50 943 ASN A N 1
ATOM 7567 C CA . ASN A 1 943 ? 54.728 -31.423 -111.283 1.00 72.50 943 ASN A CA 1
ATOM 7568 C C . ASN A 1 943 ? 55.076 -31.066 -109.827 1.00 72.50 943 ASN A C 1
ATOM 7570 O O . ASN A 1 943 ? 54.183 -31.000 -108.976 1.00 72.50 943 ASN A O 1
ATOM 7574 N N . ARG A 1 944 ? 56.344 -30.746 -109.525 1.00 71.44 944 ARG A N 1
ATOM 7575 C CA . ARG A 1 944 ? 56.738 -30.246 -108.192 1.00 71.44 944 ARG A CA 1
ATOM 7576 C C . ARG A 1 944 ? 56.120 -28.884 -107.879 1.00 71.44 944 ARG A C 1
ATOM 7578 O O . ARG A 1 944 ? 55.655 -28.681 -106.759 1.00 71.44 944 ARG A O 1
ATOM 7585 N N . GLY A 1 945 ? 56.057 -27.976 -108.854 1.00 73.12 945 GLY A N 1
ATOM 7586 C CA . GLY A 1 945 ? 55.369 -26.688 -108.709 1.00 73.12 945 GLY A CA 1
ATOM 7587 C C . GLY A 1 945 ? 53.895 -26.853 -108.322 1.00 73.12 945 GLY A C 1
ATOM 7588 O O . GLY A 1 945 ? 53.430 -26.229 -107.368 1.00 73.12 945 GLY A O 1
ATOM 7589 N N . GLN A 1 946 ? 53.173 -27.761 -108.987 1.00 69.88 946 GLN A N 1
ATOM 7590 C CA . GLN A 1 946 ? 51.779 -28.067 -108.641 1.00 69.88 946 GLN A CA 1
ATOM 7591 C C . GLN A 1 946 ? 51.628 -28.710 -107.255 1.00 69.88 946 GLN A C 1
ATOM 7593 O O . GLN A 1 946 ? 50.657 -28.425 -106.549 1.00 69.88 946 GLN A O 1
ATOM 7598 N N . MET A 1 947 ? 52.583 -29.545 -106.837 1.00 71.38 947 MET A N 1
ATOM 7599 C CA . MET A 1 947 ? 52.586 -30.133 -105.496 1.00 71.38 947 MET A CA 1
ATOM 7600 C C . MET A 1 947 ? 52.704 -29.054 -104.409 1.00 71.38 947 MET A C 1
ATOM 7602 O O . MET A 1 947 ? 51.934 -29.073 -103.449 1.00 71.38 947 MET A O 1
ATOM 7606 N N . TYR A 1 948 ? 53.610 -28.084 -104.570 1.00 72.50 948 TYR A N 1
ATOM 7607 C CA . TYR A 1 948 ? 53.736 -26.977 -103.616 1.00 72.50 948 TYR A CA 1
ATOM 7608 C C . TYR A 1 948 ? 52.490 -26.089 -103.583 1.00 72.50 948 TYR A C 1
ATOM 7610 O O . TYR A 1 948 ? 52.081 -25.650 -102.508 1.00 72.50 948 TYR A O 1
ATOM 7618 N N . LEU A 1 949 ? 51.836 -25.883 -104.731 1.00 69.38 949 LEU A N 1
ATOM 7619 C CA . LEU A 1 949 ? 50.571 -25.152 -104.791 1.00 69.38 949 LEU A CA 1
ATOM 7620 C C . LEU A 1 949 ? 49.460 -25.870 -104.000 1.00 69.38 949 LEU A C 1
ATOM 7622 O O . LEU A 1 949 ? 48.740 -25.227 -103.237 1.00 69.38 949 LEU A O 1
ATOM 7626 N N . ARG A 1 950 ? 49.360 -27.206 -104.115 1.00 69.19 950 ARG A N 1
ATOM 7627 C CA . ARG A 1 950 ? 48.427 -28.014 -103.304 1.00 69.19 950 ARG A CA 1
ATOM 7628 C C . ARG A 1 950 ? 48.732 -27.930 -101.812 1.00 69.19 950 ARG A C 1
ATOM 7630 O O . ARG A 1 950 ? 47.812 -27.713 -101.035 1.00 69.19 950 ARG A O 1
ATOM 7637 N N . GLN A 1 951 ? 50.000 -28.034 -101.415 1.00 69.44 951 GLN A N 1
ATOM 7638 C CA . GLN A 1 951 ? 50.389 -27.910 -100.004 1.00 69.44 951 GLN A CA 1
ATOM 7639 C C . GLN A 1 951 ? 50.053 -26.527 -99.423 1.00 69.44 951 GLN A C 1
ATOM 7641 O O . GLN A 1 951 ? 49.662 -26.423 -98.260 1.00 69.44 951 GLN A O 1
ATOM 7646 N N . GLY A 1 952 ? 50.167 -25.463 -100.225 1.00 72.19 952 GLY A N 1
ATOM 7647 C CA . GLY A 1 952 ? 49.715 -24.124 -99.840 1.00 72.19 952 GLY A CA 1
ATOM 7648 C C . GLY A 1 952 ? 48.204 -24.067 -99.592 1.00 72.19 952 GLY A C 1
ATOM 7649 O O . GLY A 1 952 ? 47.771 -23.591 -98.545 1.00 72.19 952 GLY A O 1
ATOM 7650 N N . GLN A 1 953 ? 47.408 -24.624 -100.509 1.00 70.75 953 GLN A N 1
ATOM 7651 C CA . GLN A 1 953 ? 45.945 -24.677 -100.386 1.00 70.75 953 GLN A CA 1
ATOM 7652 C C . GLN A 1 953 ? 45.478 -25.535 -99.197 1.00 70.75 953 GLN A C 1
ATOM 7654 O O . GLN A 1 953 ? 44.520 -25.174 -98.512 1.00 70.75 953 GLN A O 1
ATOM 7659 N N . GLU A 1 954 ? 46.163 -26.644 -98.912 1.00 71.62 954 GLU A N 1
ATOM 7660 C CA . GLU A 1 954 ? 45.880 -27.492 -97.747 1.00 71.62 954 GLU A CA 1
ATOM 7661 C C . GLU A 1 954 ? 46.128 -26.747 -96.428 1.00 71.62 954 GLU A C 1
ATOM 7663 O O . GLU A 1 954 ? 45.276 -26.790 -95.539 1.00 71.62 954 GLU A O 1
ATOM 7668 N N . ARG A 1 955 ? 47.222 -25.980 -96.320 1.00 71.06 955 ARG A N 1
ATOM 7669 C CA . ARG A 1 955 ? 47.490 -25.144 -95.135 1.00 71.06 955 ARG A CA 1
ATOM 7670 C C . ARG A 1 955 ? 46.461 -24.034 -94.938 1.00 71.06 955 ARG A C 1
ATOM 7672 O O . ARG A 1 955 ? 46.097 -23.745 -93.800 1.00 71.06 955 ARG A O 1
ATOM 7679 N N . GLU A 1 956 ? 45.974 -23.413 -96.011 1.00 70.00 956 GLU A N 1
ATOM 7680 C CA . GLU A 1 956 ? 44.906 -22.407 -95.909 1.00 70.00 956 GLU A CA 1
ATOM 7681 C C . GLU A 1 956 ? 43.590 -23.013 -95.400 1.00 70.00 956 GLU A C 1
ATOM 7683 O O . GLU A 1 956 ? 42.907 -22.411 -94.564 1.00 70.00 956 GLU A O 1
ATOM 7688 N N . LEU A 1 957 ? 43.256 -24.229 -95.844 1.00 70.44 957 LEU A N 1
ATOM 7689 C CA . LEU A 1 957 ? 42.114 -24.996 -95.337 1.00 70.44 957 LEU A CA 1
ATOM 7690 C C . LEU A 1 957 ? 42.278 -25.360 -93.855 1.00 70.44 957 LEU A C 1
ATOM 7692 O O . LEU A 1 957 ? 41.318 -25.247 -93.086 1.00 70.44 957 LEU A O 1
ATOM 7696 N N . GLU A 1 958 ? 43.487 -25.733 -93.437 1.00 71.94 958 GLU A N 1
ATOM 7697 C CA . GLU A 1 958 ? 43.818 -26.022 -92.039 1.00 71.94 958 GLU A CA 1
ATOM 7698 C C . GLU A 1 958 ? 43.626 -24.780 -91.150 1.00 71.94 958 GLU A C 1
ATOM 7700 O O . GLU A 1 958 ? 42.893 -24.831 -90.158 1.00 71.94 958 GLU A O 1
ATOM 7705 N N . LEU A 1 959 ? 44.151 -23.625 -91.571 1.00 72.75 959 LEU A N 1
ATOM 7706 C CA . LEU A 1 959 ? 43.982 -22.334 -90.888 1.00 72.75 959 LEU A CA 1
ATOM 7707 C C . LEU A 1 959 ? 42.515 -21.881 -90.814 1.00 72.75 959 LEU A C 1
ATOM 7709 O O . LEU A 1 959 ? 42.072 -21.317 -89.806 1.00 72.75 959 LEU A O 1
ATOM 7713 N N . ALA A 1 960 ? 41.731 -22.132 -91.865 1.00 68.56 960 ALA A N 1
ATOM 7714 C CA . ALA A 1 960 ? 40.294 -21.867 -91.858 1.00 68.56 960 ALA A CA 1
ATOM 7715 C C . ALA A 1 960 ? 39.551 -22.780 -90.864 1.00 68.56 960 ALA A C 1
ATOM 7717 O O . ALA A 1 960 ? 38.619 -22.331 -90.184 1.00 68.56 960 ALA A O 1
ATOM 7718 N N . SER A 1 961 ? 39.979 -24.039 -90.734 1.00 70.06 961 SER A N 1
ATOM 7719 C CA . SER A 1 961 ? 39.414 -24.992 -89.775 1.00 70.06 961 SER A CA 1
ATOM 7720 C C . SER A 1 961 ? 39.727 -24.612 -88.320 1.00 70.06 961 SER A C 1
ATOM 7722 O O . SER A 1 961 ? 38.820 -24.621 -87.482 1.00 70.06 961 SER A O 1
ATOM 7724 N N . GLU A 1 962 ? 40.947 -24.146 -88.030 1.00 71.75 962 GLU A N 1
ATOM 7725 C CA . GLU A 1 962 ? 41.329 -23.638 -86.706 1.00 71.75 962 GLU A CA 1
ATOM 7726 C C . GLU A 1 962 ? 40.552 -22.374 -86.326 1.00 71.75 962 GLU A C 1
ATOM 7728 O O . GLU A 1 962 ? 40.051 -22.260 -85.202 1.00 71.75 962 GLU A O 1
ATOM 7733 N N . LYS A 1 963 ? 40.375 -21.429 -87.263 1.00 74.25 963 LYS A N 1
ATOM 7734 C CA . LYS A 1 963 ? 39.534 -20.243 -87.027 1.00 74.25 963 LYS A CA 1
ATOM 7735 C C . LYS A 1 963 ? 38.098 -20.632 -86.680 1.00 74.25 963 LYS A C 1
ATOM 7737 O O . LYS A 1 963 ? 37.506 -20.038 -85.778 1.00 74.25 963 LYS A O 1
ATOM 7742 N N . LYS A 1 964 ? 37.542 -21.645 -87.350 1.00 73.62 964 LYS A N 1
ATOM 7743 C CA . LYS A 1 964 ? 36.195 -22.157 -87.063 1.00 73.62 964 LYS A CA 1
ATOM 7744 C C . LYS A 1 964 ? 36.113 -22.822 -85.683 1.00 73.62 964 LYS A C 1
ATOM 7746 O O . LYS A 1 964 ? 35.113 -22.632 -84.991 1.00 73.62 964 LYS A O 1
ATOM 7751 N N . ALA A 1 965 ? 37.154 -23.543 -85.262 1.00 70.56 965 ALA A N 1
ATOM 7752 C CA . ALA A 1 965 ? 37.233 -24.149 -83.933 1.00 70.56 965 ALA A CA 1
ATOM 7753 C C . ALA A 1 965 ? 37.275 -23.091 -82.816 1.00 70.56 965 ALA A C 1
ATOM 7755 O O . ALA A 1 965 ? 36.466 -23.151 -81.890 1.00 70.56 965 ALA A O 1
ATOM 7756 N N . ARG A 1 966 ? 38.111 -22.052 -82.954 1.00 72.19 966 ARG A N 1
ATOM 7757 C CA . ARG A 1 966 ? 38.172 -20.941 -81.981 1.00 72.19 966 ARG A CA 1
ATOM 7758 C C . ARG A 1 966 ? 36.857 -20.166 -81.880 1.00 72.19 966 ARG A C 1
ATOM 7760 O O . ARG A 1 966 ? 36.466 -19.741 -80.795 1.00 72.19 966 ARG A O 1
ATOM 7767 N N . LEU A 1 967 ? 36.140 -20.002 -82.994 1.00 72.38 967 LEU A N 1
ATOM 7768 C CA . LEU A 1 967 ? 34.831 -19.341 -82.990 1.00 72.38 967 LEU A CA 1
ATOM 7769 C C . LEU A 1 967 ? 33.776 -20.159 -82.227 1.00 72.38 967 LEU A C 1
ATOM 7771 O O . LEU A 1 967 ? 32.903 -19.587 -81.572 1.00 72.38 967 LEU A O 1
ATOM 7775 N N . LYS A 1 968 ? 33.878 -21.493 -82.284 1.00 73.50 968 LYS A N 1
ATOM 7776 C CA . LYS A 1 968 ? 33.017 -22.412 -81.535 1.00 73.50 968 LYS A CA 1
ATOM 7777 C C . LYS A 1 968 ? 33.305 -22.354 -80.031 1.00 73.50 968 LYS A C 1
ATOM 7779 O O . LYS A 1 968 ? 32.366 -22.179 -79.261 1.00 73.50 968 LYS A O 1
ATOM 7784 N N . GLU A 1 969 ? 34.573 -22.377 -79.618 1.00 72.69 969 GLU A N 1
ATOM 7785 C CA . GLU A 1 969 ? 34.954 -22.190 -78.205 1.00 72.69 969 GLU A CA 1
ATOM 7786 C C . GLU A 1 969 ? 34.460 -20.845 -77.650 1.00 72.69 969 GLU A C 1
ATOM 7788 O O . GLU A 1 969 ? 33.937 -20.767 -76.538 1.00 72.69 969 GLU A O 1
ATOM 7793 N N . GLN A 1 970 ? 34.546 -19.773 -78.444 1.00 73.06 970 GLN A N 1
ATOM 7794 C CA . GLN A 1 970 ? 34.062 -18.457 -78.028 1.00 73.06 970 GLN A CA 1
ATOM 7795 C C . GLN A 1 970 ? 32.529 -18.417 -77.857 1.00 73.06 970 GLN A C 1
ATOM 7797 O O . GLN A 1 970 ? 32.019 -17.704 -76.988 1.00 73.06 970 GLN A O 1
ATOM 7802 N N . GLN A 1 971 ? 31.779 -19.178 -78.662 1.00 71.69 971 GLN A N 1
ATOM 7803 C CA . GLN A 1 971 ? 30.330 -19.333 -78.496 1.00 71.69 971 GLN A CA 1
ATOM 7804 C C . GLN A 1 971 ? 29.978 -20.166 -77.259 1.00 71.69 971 GLN A C 1
ATOM 7806 O O . GLN A 1 971 ? 29.074 -19.781 -76.517 1.00 71.69 971 GLN A O 1
ATOM 7811 N N . GLU A 1 972 ? 30.710 -21.247 -76.994 1.00 74.69 972 GLU A N 1
ATOM 7812 C CA . GLU A 1 972 ? 30.529 -22.072 -75.794 1.00 74.69 972 GLU A CA 1
ATOM 7813 C C . GLU A 1 972 ? 30.813 -21.265 -74.517 1.00 74.69 972 GLU A C 1
ATOM 7815 O O . GLU A 1 972 ? 30.034 -21.310 -73.564 1.00 74.69 972 GLU A O 1
ATOM 7820 N N . TYR A 1 973 ? 31.845 -20.416 -74.522 1.00 74.56 973 TYR A N 1
ATOM 7821 C CA . TYR A 1 973 ? 32.140 -19.524 -73.398 1.00 74.56 973 TYR A CA 1
ATOM 7822 C C . TYR A 1 973 ? 31.022 -18.497 -73.142 1.00 74.56 973 TYR A C 1
ATOM 7824 O O . TYR A 1 973 ? 30.645 -18.245 -71.995 1.00 74.56 973 TYR A O 1
ATOM 7832 N N . LYS A 1 974 ? 30.419 -17.938 -74.203 1.00 74.38 974 LYS A N 1
ATOM 7833 C CA . LYS A 1 974 ? 29.256 -17.038 -74.074 1.00 74.38 974 LYS A CA 1
ATOM 7834 C C . LYS A 1 974 ? 28.026 -17.748 -73.508 1.00 74.38 974 LYS A C 1
ATOM 7836 O O . LYS A 1 974 ? 27.310 -17.159 -72.703 1.00 74.38 974 LYS A O 1
ATOM 7841 N N . GLN A 1 975 ? 27.791 -19.001 -73.893 1.00 73.56 975 GLN A N 1
ATOM 7842 C CA . GLN A 1 975 ? 26.695 -19.802 -73.341 1.00 73.56 975 GLN A CA 1
ATOM 7843 C C . GLN A 1 975 ? 26.915 -20.119 -71.855 1.00 73.56 975 GLN A C 1
ATOM 7845 O O . GLN A 1 975 ? 25.968 -20.056 -71.073 1.00 73.56 975 GLN A O 1
ATOM 7850 N N . GLN A 1 976 ? 28.158 -20.375 -71.436 1.00 73.56 976 GLN A N 1
ATOM 7851 C CA . GLN A 1 976 ? 28.492 -20.578 -70.022 1.00 73.56 976 GLN A CA 1
ATOM 7852 C C . GLN A 1 976 ? 28.292 -19.314 -69.174 1.00 73.56 976 GLN A C 1
ATOM 7854 O O . GLN A 1 976 ? 27.817 -19.409 -68.044 1.00 73.56 976 GLN A O 1
ATOM 7859 N N . LEU A 1 977 ? 28.620 -18.132 -69.706 1.00 73.12 977 LEU A N 1
ATOM 7860 C CA . LEU A 1 977 ? 28.340 -16.851 -69.045 1.00 73.12 977 LEU A CA 1
ATOM 7861 C C . LEU A 1 977 ? 26.833 -16.619 -68.880 1.00 73.12 977 LEU A C 1
ATOM 7863 O O . LEU A 1 977 ? 26.381 -16.368 -67.767 1.00 73.12 977 LEU A O 1
ATOM 7867 N N . ALA A 1 978 ? 26.049 -16.825 -69.942 1.00 71.94 978 ALA A N 1
ATOM 7868 C CA . ALA A 1 978 ? 24.591 -16.708 -69.879 1.00 71.94 978 ALA A CA 1
ATOM 7869 C C . ALA A 1 978 ? 23.957 -17.692 -68.874 1.00 71.94 978 ALA A C 1
ATOM 7871 O O . ALA A 1 978 ? 23.023 -17.335 -68.158 1.00 71.94 978 ALA A O 1
ATOM 7872 N N . ALA A 1 979 ? 24.486 -18.917 -68.769 1.00 71.38 979 ALA A N 1
ATOM 7873 C CA . ALA A 1 979 ? 24.029 -19.895 -67.782 1.00 71.38 979 ALA A CA 1
ATOM 7874 C C . ALA A 1 979 ? 24.348 -19.472 -66.335 1.00 71.38 979 ALA A C 1
ATOM 7876 O O . ALA A 1 979 ? 23.542 -19.703 -65.433 1.00 71.38 979 ALA A O 1
ATOM 7877 N N . LYS A 1 980 ? 25.502 -18.832 -66.102 1.00 76.62 980 LYS A N 1
ATOM 7878 C CA . LYS A 1 980 ? 25.863 -18.293 -64.781 1.00 76.62 980 LYS A CA 1
ATOM 7879 C C . LYS A 1 980 ? 24.982 -17.111 -64.387 1.00 76.62 980 LYS A C 1
ATOM 7881 O O . LYS A 1 980 ? 24.536 -17.063 -63.244 1.00 76.62 980 LYS A O 1
ATOM 7886 N N . ASP A 1 981 ? 24.683 -16.214 -65.322 1.00 77.44 981 ASP A N 1
ATOM 7887 C CA . ASP A 1 981 ? 23.786 -15.083 -65.069 1.00 77.44 981 ASP A CA 1
ATOM 7888 C C . ASP A 1 981 ? 22.363 -15.562 -64.734 1.00 77.44 981 ASP A C 1
ATOM 7890 O O . ASP A 1 981 ? 21.776 -15.107 -63.752 1.00 77.44 981 ASP A O 1
ATOM 7894 N N . ALA A 1 982 ? 21.853 -16.571 -65.450 1.00 72.38 982 ALA A N 1
ATOM 7895 C CA . ALA A 1 982 ? 20.564 -17.195 -65.142 1.00 72.38 982 ALA A CA 1
ATOM 7896 C C . ALA A 1 982 ? 20.538 -17.870 -63.753 1.00 72.38 982 ALA A C 1
ATOM 7898 O O . ALA A 1 982 ? 19.535 -17.801 -63.042 1.00 72.38 982 ALA A O 1
ATOM 7899 N N . ALA A 1 983 ? 21.644 -18.493 -63.328 1.00 73.31 983 ALA A N 1
ATOM 7900 C CA . ALA A 1 983 ? 21.754 -19.096 -61.998 1.00 73.31 983 ALA A CA 1
ATOM 7901 C C . ALA A 1 983 ? 21.768 -18.044 -60.872 1.00 73.31 983 ALA A C 1
ATOM 7903 O O . ALA A 1 983 ? 21.163 -18.253 -59.819 1.00 73.31 983 ALA A O 1
ATOM 7904 N N . ILE A 1 984 ? 22.419 -16.899 -61.094 1.00 73.94 984 ILE A N 1
ATOM 7905 C CA . ILE A 1 984 ? 22.403 -15.766 -60.157 1.00 73.94 984 ILE A CA 1
ATOM 7906 C C . ILE A 1 984 ? 20.986 -15.190 -60.041 1.00 73.94 984 ILE A C 1
ATOM 7908 O O . ILE A 1 984 ? 20.530 -14.884 -58.938 1.00 73.94 984 ILE A O 1
ATOM 7912 N N . GLU A 1 985 ? 20.264 -15.086 -61.157 1.00 74.62 985 GLU A N 1
ATOM 7913 C CA . GLU A 1 985 ? 18.887 -14.591 -61.175 1.00 74.62 985 GLU A CA 1
ATOM 7914 C C . GLU A 1 985 ? 17.923 -15.538 -60.436 1.00 74.62 985 GLU A C 1
ATOM 7916 O O . GLU A 1 985 ? 17.097 -15.081 -59.640 1.00 74.62 985 GLU A O 1
ATOM 7921 N N . ALA A 1 986 ? 18.096 -16.855 -60.599 1.00 71.25 986 ALA A N 1
ATOM 7922 C CA . ALA A 1 986 ? 17.345 -17.876 -59.867 1.00 71.25 986 ALA A CA 1
ATOM 7923 C C . ALA A 1 986 ? 17.597 -17.817 -58.347 1.00 71.25 986 ALA A C 1
ATOM 7925 O O . ALA A 1 986 ? 16.649 -17.826 -57.561 1.00 71.25 986 ALA A O 1
ATOM 7926 N N . LEU A 1 987 ? 18.856 -17.661 -57.920 1.00 73.75 987 LEU A N 1
ATOM 7927 C CA . LEU A 1 987 ? 19.198 -17.475 -56.502 1.00 73.75 987 LEU A CA 1
ATOM 7928 C C . LEU A 1 987 ? 18.614 -16.173 -55.931 1.00 73.75 987 LEU A C 1
ATOM 7930 O O . LEU A 1 987 ? 18.182 -16.134 -54.777 1.00 73.75 987 LEU A O 1
ATOM 7934 N N . GLY A 1 988 ? 18.550 -15.111 -56.739 1.00 74.94 988 GLY A N 1
ATOM 7935 C CA . GLY A 1 988 ? 17.898 -13.854 -56.371 1.00 74.94 988 GLY A CA 1
ATOM 7936 C C . GLY A 1 988 ? 16.385 -13.993 -56.159 1.00 74.94 988 GLY A C 1
ATOM 7937 O O . GLY A 1 988 ? 15.829 -13.360 -55.255 1.00 74.94 988 GLY A O 1
ATOM 7938 N N . GLN A 1 989 ? 15.714 -14.834 -56.950 1.00 69.81 989 GLN A N 1
ATOM 7939 C CA . GLN A 1 989 ? 14.292 -15.149 -56.768 1.00 69.81 989 GLN A CA 1
ATOM 7940 C C . GLN A 1 989 ? 14.055 -16.014 -55.523 1.00 69.81 989 GLN A C 1
ATOM 7942 O O . GLN A 1 989 ? 13.178 -15.694 -54.721 1.00 69.81 989 GLN A O 1
ATOM 7947 N N . GLU A 1 990 ? 14.900 -17.016 -55.282 1.00 70.50 990 GLU A N 1
ATOM 7948 C CA . GLU A 1 990 ? 14.804 -17.884 -54.101 1.00 70.50 990 GLU A CA 1
ATOM 7949 C C . GLU A 1 990 ? 15.008 -17.103 -52.784 1.00 70.50 990 GLU A C 1
ATOM 7951 O O . GLU A 1 990 ? 14.323 -17.327 -51.781 1.00 70.50 990 GLU A O 1
ATOM 7956 N N . LEU A 1 991 ? 15.912 -16.115 -52.786 1.00 67.44 991 LEU A N 1
ATOM 7957 C CA . LEU A 1 991 ? 16.116 -15.200 -51.659 1.00 67.44 991 LEU A CA 1
ATOM 7958 C C . LEU A 1 991 ? 14.908 -14.290 -51.408 1.00 67.44 991 LEU A C 1
ATOM 7960 O O . LEU A 1 991 ? 14.567 -14.055 -50.244 1.00 67.44 991 LEU A O 1
ATOM 7964 N N . LYS A 1 992 ? 14.236 -13.812 -52.466 1.00 67.12 992 LYS A N 1
ATOM 7965 C CA . LYS A 1 992 ? 12.991 -13.025 -52.368 1.00 67.12 992 LYS A CA 1
ATOM 7966 C C . LYS A 1 992 ? 11.830 -13.843 -51.802 1.00 67.12 992 LYS A C 1
ATOM 7968 O O . LYS A 1 992 ? 11.065 -13.339 -50.982 1.00 67.12 992 LYS A O 1
ATOM 7973 N N . GLU A 1 993 ? 11.709 -15.107 -52.189 1.00 66.88 993 GLU A N 1
ATOM 7974 C CA . GLU A 1 993 ? 10.671 -15.998 -51.660 1.00 66.88 993 GLU A CA 1
ATOM 7975 C C . GLU A 1 993 ? 10.911 -16.340 -50.183 1.00 66.88 993 GLU A C 1
ATOM 7977 O O . GLU A 1 993 ? 9.982 -16.282 -49.373 1.00 66.88 993 GLU A O 1
ATOM 7982 N N . LYS A 1 994 ? 12.168 -16.580 -49.789 1.00 66.44 994 LYS A N 1
ATOM 7983 C CA . LYS A 1 994 ? 12.540 -16.811 -48.382 1.00 66.44 994 LYS A CA 1
ATOM 7984 C C . LYS A 1 994 ? 12.340 -15.577 -47.496 1.00 66.44 994 LYS A C 1
ATOM 7986 O O . LYS A 1 994 ? 11.927 -15.722 -46.345 1.00 66.44 994 LYS A O 1
ATOM 7991 N N . THR A 1 995 ? 12.561 -14.365 -48.014 1.00 60.47 995 THR A N 1
ATOM 7992 C CA . THR A 1 995 ? 12.272 -13.129 -47.259 1.00 60.47 995 THR A CA 1
ATOM 7993 C C . THR A 1 995 ? 10.770 -12.898 -47.091 1.00 60.47 995 THR A C 1
ATOM 7995 O O . THR A 1 995 ? 10.332 -12.593 -45.983 1.00 60.47 995 THR A O 1
ATOM 7998 N N . ASN A 1 996 ? 9.961 -13.153 -48.122 1.00 55.53 996 ASN A N 1
ATOM 7999 C CA . ASN A 1 996 ? 8.501 -13.034 -48.026 1.00 55.53 996 ASN A CA 1
ATOM 8000 C C . ASN A 1 996 ? 7.868 -14.088 -47.094 1.00 55.53 996 ASN A C 1
ATOM 8002 O O . ASN A 1 996 ? 6.933 -13.774 -46.354 1.00 55.53 996 ASN A O 1
ATOM 8006 N N . ALA A 1 997 ? 8.410 -15.311 -47.051 1.00 55.16 997 ALA A N 1
ATOM 8007 C CA . ALA A 1 997 ? 7.967 -16.358 -46.125 1.00 55.16 997 ALA A CA 1
ATOM 8008 C C . ALA A 1 997 ? 8.310 -16.049 -44.651 1.00 55.16 997 ALA A C 1
ATOM 8010 O O . ALA A 1 997 ? 7.565 -16.429 -43.744 1.00 55.16 997 ALA A O 1
ATOM 8011 N N . SER A 1 998 ? 9.402 -15.317 -44.395 1.00 50.53 998 SER A N 1
ATOM 8012 C CA . SER A 1 998 ? 9.770 -14.869 -43.045 1.00 50.53 998 SER A CA 1
ATOM 8013 C C . SER A 1 998 ? 8.848 -13.754 -42.536 1.00 50.53 998 SER A C 1
ATOM 8015 O O . SER A 1 998 ? 8.479 -13.752 -41.363 1.00 50.53 998 SER A O 1
ATOM 8017 N N . SER A 1 999 ? 8.403 -12.847 -43.412 1.00 50.91 999 SER A N 1
ATOM 8018 C CA . SER A 1 999 ? 7.505 -11.744 -43.039 1.00 50.91 999 SER A CA 1
ATOM 8019 C C . SER A 1 999 ? 6.066 -12.190 -42.737 1.00 50.91 999 SER A C 1
ATOM 8021 O O . SER A 1 999 ? 5.385 -11.550 -41.938 1.00 50.91 999 SER A O 1
ATOM 8023 N N . GLN A 1 1000 ? 5.593 -13.309 -43.300 1.00 48.81 1000 GLN A N 1
ATOM 8024 C CA . GLN A 1 1000 ? 4.268 -13.861 -42.968 1.00 48.81 1000 GLN A CA 1
ATOM 8025 C C . GLN A 1 1000 ? 4.237 -14.651 -41.648 1.00 48.81 1000 GLN A C 1
ATOM 8027 O O . GLN A 1 1000 ? 3.177 -14.757 -41.028 1.00 48.81 1000 GLN A O 1
ATOM 8032 N N . LYS A 1 1001 ? 5.381 -15.151 -41.158 1.00 48.72 1001 LYS A N 1
ATOM 8033 C CA . LYS A 1 1001 ? 5.456 -15.871 -39.872 1.00 48.72 1001 LYS A CA 1
ATOM 8034 C C . LYS A 1 1001 ? 5.448 -14.949 -38.645 1.00 48.72 1001 LYS A C 1
ATOM 8036 O O . LYS A 1 1001 ? 5.000 -15.374 -37.582 1.00 48.72 1001 LYS A O 1
ATOM 8041 N N . GLU A 1 1002 ? 5.847 -13.684 -38.780 1.00 45.41 1002 GLU A N 1
ATOM 8042 C CA . GLU A 1 1002 ? 5.854 -12.720 -37.663 1.00 45.41 1002 GLU A CA 1
ATOM 8043 C C . GLU A 1 1002 ? 4.496 -12.041 -37.400 1.00 45.41 1002 GLU A C 1
ATOM 8045 O O . GLU A 1 1002 ? 4.262 -11.542 -36.299 1.00 45.41 1002 GLU A O 1
ATOM 8050 N N . VAL A 1 1003 ? 3.546 -12.080 -38.343 1.00 45.62 1003 VAL A N 1
ATOM 8051 C CA . VAL A 1 1003 ? 2.215 -11.458 -38.164 1.00 45.62 1003 VAL A CA 1
ATOM 8052 C C . VAL A 1 1003 ? 1.206 -12.402 -37.482 1.00 45.62 1003 VAL A C 1
ATOM 8054 O O . VAL A 1 1003 ? 0.255 -11.943 -36.853 1.00 45.62 1003 VAL A O 1
ATOM 8057 N N . SER A 1 1004 ? 1.442 -13.720 -37.486 1.00 42.84 1004 SER A N 1
ATOM 8058 C CA . SER A 1 1004 ? 0.539 -14.700 -36.852 1.00 42.84 1004 SER A CA 1
ATOM 8059 C C . SER A 1 1004 ? 0.729 -14.863 -35.333 1.00 42.84 1004 SER A C 1
ATOM 8061 O O . SER A 1 1004 ? -0.133 -15.453 -34.681 1.00 42.84 1004 SER A O 1
ATOM 8063 N N . HIS A 1 1005 ? 1.818 -14.359 -34.743 1.00 41.62 1005 HIS A N 1
ATOM 8064 C CA . HIS A 1 1005 ? 2.124 -14.566 -33.318 1.00 41.62 1005 HIS A CA 1
ATOM 8065 C C . HIS A 1 1005 ? 1.766 -13.389 -32.396 1.00 41.62 1005 HIS A C 1
ATOM 8067 O O . HIS A 1 1005 ? 1.961 -13.489 -31.187 1.00 41.62 1005 HIS A O 1
ATOM 8073 N N . ARG A 1 1006 ? 1.175 -12.301 -32.914 1.00 39.53 1006 ARG A N 1
ATOM 8074 C CA . ARG A 1 1006 ? 0.818 -11.121 -32.098 1.00 39.53 1006 ARG A CA 1
ATOM 8075 C C . ARG A 1 1006 ? -0.610 -11.092 -31.533 1.00 39.53 1006 ARG A C 1
ATOM 8077 O O . ARG A 1 1006 ? -0.896 -10.203 -30.745 1.00 39.53 1006 ARG A O 1
ATOM 8084 N N . ASN A 1 1007 ? -1.470 -12.068 -31.851 1.00 38.53 1007 ASN A N 1
ATOM 8085 C CA . ASN A 1 1007 ? -2.883 -12.085 -31.417 1.00 38.53 1007 ASN A CA 1
ATOM 8086 C C . ASN A 1 1007 ? -3.285 -13.254 -30.491 1.00 38.53 1007 ASN A C 1
ATOM 8088 O O . ASN A 1 1007 ? -4.468 -13.563 -30.368 1.00 38.53 1007 ASN A O 1
ATOM 8092 N N . ARG A 1 1008 ? -2.341 -13.908 -29.802 1.00 37.84 1008 ARG A N 1
ATOM 8093 C CA . ARG A 1 1008 ? -2.667 -14.879 -28.738 1.00 37.84 1008 ARG A CA 1
ATOM 8094 C C . ARG A 1 1008 ? -1.778 -14.676 -27.516 1.00 37.84 1008 ARG A C 1
ATOM 8096 O O . ARG A 1 1008 ? -0.782 -15.367 -27.343 1.00 37.84 1008 ARG A O 1
ATOM 8103 N N . SER A 1 1009 ? -2.166 -13.740 -26.657 1.00 37.97 1009 SER A N 1
ATOM 8104 C CA . SER A 1 1009 ? -1.665 -13.642 -25.284 1.00 37.97 1009 SER A CA 1
ATOM 8105 C C . SER A 1 1009 ? -2.839 -13.707 -24.309 1.00 37.97 1009 SER A C 1
ATOM 8107 O O . SER A 1 1009 ? -3.293 -12.694 -23.783 1.00 37.97 1009 SER A O 1
ATOM 8109 N N . THR A 1 1010 ? -3.332 -14.920 -24.075 1.00 40.25 1010 THR A N 1
ATOM 8110 C CA . THR A 1 1010 ? -4.097 -15.267 -22.874 1.00 40.25 1010 THR A CA 1
ATOM 8111 C C . THR A 1 1010 ? -3.352 -16.387 -22.156 1.00 40.25 1010 THR A C 1
ATOM 8113 O O . THR A 1 1010 ? -3.268 -17.497 -22.669 1.00 40.25 1010 THR A O 1
ATOM 8116 N N . SER A 1 1011 ? -2.771 -16.012 -21.014 1.00 36.69 1011 SER A N 1
ATOM 8117 C CA . SER A 1 1011 ? -2.440 -16.791 -19.810 1.00 36.69 1011 SER A CA 1
ATOM 8118 C C . SER A 1 1011 ? -2.087 -18.288 -19.947 1.00 36.69 1011 SER A C 1
ATOM 8120 O O . SER A 1 1011 ? -2.979 -19.105 -20.169 1.00 36.69 1011 SER A O 1
ATOM 8122 N N . PRO A 1 1012 ? -0.826 -18.691 -19.689 1.00 37.44 1012 PRO A N 1
ATOM 8123 C CA . PRO A 1 1012 ? -0.461 -20.072 -19.405 1.00 37.44 1012 PRO A CA 1
ATOM 8124 C C . PRO A 1 1012 ? -0.339 -20.270 -17.885 1.00 37.44 1012 PRO A C 1
ATOM 8126 O O . PRO A 1 1012 ? 0.717 -20.051 -17.298 1.00 37.44 1012 PRO A O 1
ATOM 8129 N N . LEU A 1 1013 ? -1.432 -20.669 -17.236 1.00 36.47 1013 LEU A N 1
ATOM 8130 C CA . LEU A 1 1013 ? -1.424 -21.111 -15.835 1.00 36.47 1013 LEU A CA 1
ATOM 8131 C C . LEU A 1 1013 ? -2.498 -22.187 -15.627 1.00 36.47 1013 LEU A C 1
ATOM 8133 O O . LEU A 1 1013 ? -3.404 -22.050 -14.817 1.00 36.47 1013 LEU A O 1
ATOM 8137 N N . ALA A 1 1014 ? -2.432 -23.239 -16.444 1.00 40.53 1014 ALA A N 1
ATOM 8138 C CA . ALA A 1 1014 ? -3.258 -24.438 -16.308 1.00 40.53 1014 ALA A CA 1
ATOM 8139 C C . ALA A 1 1014 ? -2.649 -25.599 -17.112 1.00 40.53 1014 ALA A C 1
ATOM 8141 O O . ALA A 1 1014 ? -3.230 -26.026 -18.100 1.00 40.53 1014 ALA A O 1
ATOM 8142 N N . GLN A 1 1015 ? -1.452 -26.066 -16.744 1.00 38.19 1015 GLN A N 1
ATOM 8143 C CA . GLN A 1 1015 ? -0.921 -27.372 -17.172 1.00 38.19 1015 GLN A CA 1
ATOM 8144 C C . GLN A 1 1015 ? 0.349 -27.699 -16.373 1.00 38.19 1015 GLN A C 1
ATOM 8146 O O . GLN A 1 1015 ? 1.470 -27.505 -16.827 1.00 38.19 1015 GLN A O 1
ATOM 8151 N N . ALA A 1 1016 ? 0.150 -28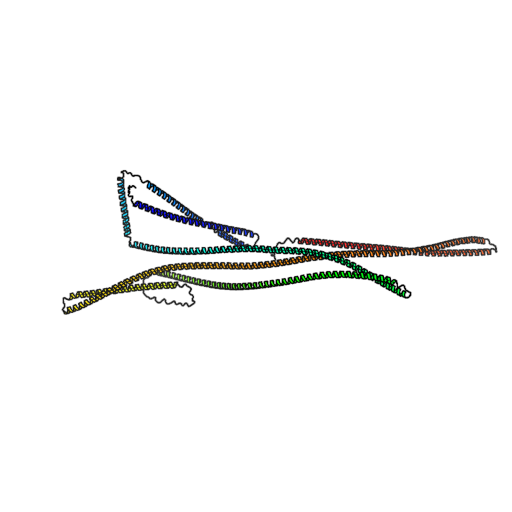.139 -15.133 1.00 38.38 1016 ALA A N 1
ATOM 8152 C CA . ALA A 1 1016 ? 1.179 -28.763 -14.302 1.00 38.38 1016 ALA A CA 1
ATOM 8153 C C . ALA A 1 1016 ? 0.517 -29.777 -13.352 1.00 38.38 1016 ALA A C 1
ATOM 8155 O O . ALA A 1 1016 ? 0.663 -29.695 -12.142 1.00 38.38 1016 ALA A O 1
ATOM 8156 N N . ASN A 1 1017 ? -0.279 -30.681 -13.924 1.00 39.19 1017 ASN A N 1
ATOM 8157 C CA . ASN A 1 1017 ? -0.771 -31.902 -13.285 1.00 39.19 1017 ASN A CA 1
ATOM 8158 C C . ASN A 1 1017 ? -0.726 -32.991 -14.357 1.00 39.19 1017 ASN A C 1
ATOM 8160 O O . ASN A 1 1017 ? -1.722 -33.223 -15.032 1.00 39.19 1017 ASN A O 1
ATOM 8164 N N . ASP A 1 1018 ? 0.484 -33.484 -14.610 1.00 36.56 1018 ASP A N 1
ATOM 8165 C CA . ASP A 1 1018 ? 0.808 -34.822 -15.126 1.00 36.56 1018 ASP A CA 1
ATOM 8166 C C . ASP A 1 1018 ? 2.321 -34.853 -15.398 1.00 36.56 1018 ASP A C 1
ATOM 8168 O O . ASP A 1 1018 ? 2.761 -34.722 -16.539 1.00 36.56 1018 ASP A O 1
ATOM 8172 N N . PHE A 1 1019 ? 3.107 -34.913 -14.314 1.00 33.34 1019 PHE A N 1
ATOM 8173 C CA . PHE A 1 1019 ? 4.382 -35.636 -14.202 1.00 33.34 1019 PHE A CA 1
ATOM 8174 C C . PHE A 1 1019 ? 4.861 -35.667 -12.749 1.00 33.34 1019 PHE A C 1
ATOM 8176 O O . PHE A 1 1019 ? 4.851 -34.590 -12.108 1.00 33.34 1019 PHE A O 1
#

Foldseek 3Di:
DDDDDDDDDCPDPVVVVVVVVVVVVVVVVVVVVVVVVVVVVVVVVVVVVVVVVVVVVVVVVVVVVVVVVVVVVVVVVVVVVVPPPDPPPPVVVVVVVVVVVVVVVVVVVPPPPPCVVVVVVVVVVVVVVVVVVVVVVVVVVVVVVVVVVVVVVVVVVPPPDDDDDDDDDCPVVVVVVVVVVVVVVVVVVVVVVVVVVVVVVVVVPPDVVVVVVVVVVVVVVVVVVVVVVVVVVVVVVVVVVVVVVVVVVVVVVVVVVVVVVVVVVVVVVVVVVVVVVVVVVVVVVVVVVVVVVVVVVVVVVVVVVVVVVVVVVVVVVVVVVVVVVVVVVVVVVVVVVVVVVVVVVVVVVVVVVVVVVVVVVVVVVVVVVVVVDDDDDDPPPVVVVVVVVVVVVVVVVVVVVVVVVVVVVVVVVVVVVVVVVVVVVVVVVVVVVVVVVVVVVVVVVVVVVVVVVVVVVVVVVVVVVVVVVVVVVVVVVVVVVVVVVVVVVVVVVVVVVVVVVVVVVVVVVVVVVVVVVVVVVVVVVVVVVVVPPDDDDDDDDDDDPPDPPPDPDDDDDDDDDDDDDDPPVVVVVVVVVVVVVLVVVLVVLVVVLVVLVVVLVVLVVVLVVLVVVLVVLVVVLVCLVVPPPDDDPVVVVVSVVVNVVSVVVNVVSVVVNVVSVVVSVVSVVVSVVSVVVSVVSVVVVVVVVVVVVVVVVVVVVVVVVVVVVVVVVVVVVVVVVVVVVVVVVVVVVVVVVVVVVVVVVVVVVVVVVVVVVVVVVVVVVVVVVVVVVVVVVVVVVVVVVVVVVVVVVVVVVVVVVVVVVVVVVVVVVVVVVVVVVVVVVVVVVVVVVVVVVVVVVVVVVVVLVVVLVVLVVVLVVLVVVLVVLVVVLVVLVVVLVVLVVPDPDDVCVVVNVVSVVVSVVSVVVSVVSVVVSVVSVVVSVVSVVVVVVVVVVVVVVVVVVVVVVVVVVVVVVVVVVVVVVVVVVVVVVVVVVVVVVVVVVVVVVVVVVVVVVVVVVVVVPPPDDDDDDPDDPDD

Radius of gyration: 97.3 Å; chains: 1; bounding box: 217×104×341 Å

pLDDT: mean 71.39, std 14.21, range [31.33, 94.5]

Sequence (1019 aa):
MSTSSDGHRTVRSDDHHVLRQKYKSVKYKLSQMEEQLDDVHDERNHLQEINDELHSRLSSKEKELVHTRNLLESNRNHGMKMGEDGKENTQAFGDFKKILCFIEDSLSFIPPVPEHENQLLGRIATIMTHLRSKEEQIVNLTRANQQLTQQIERRAEDNGAQPDKPPREKVEAVLTRVMQQHEITVAKLQSELESAKKQLELTRNIDPRNTRETLEANLSDARTQIQDLQGALARAERGKSAAMASKDQKALEVQRLQREVDDMRKNTKAKQYQIEKLLKELAEMKDLYNNAKTRSLVEDIDKIQKLTARLKDAESQIYKAKKAALEKQEELSSLQSKYEKLQDEKNGYLKKQGLLQEELAAKDLELANARSTSAGFDSSVRSAERERDAAVKQALREAADWSAKLQSSQYTISSLTSERDFLMSALAMAEEQLAEQASQKQQESSQSQQKDNLVASLQFKLESAEGKIQALLERQSADRQLLDDHQQKIRFHEQRIAALQVKAEEANIAKRRRSGELGQFYQILDAINENSENITAVPTTRSLDDDLKRTQVKAEDGSGIPSGPPDSKAWHQASVQIQQMIGSGLEEKKLEKNVLIDQMRQQESKIVDLEKKLEEEKEAQARVPEMGATLTIEEEEELRSDLIRALNRIDALEEQLASLEEDFSKMTQVHSNVCTDYEEKKQTISTLMHDVTCKEGKIATLERDLMRRKQDLAVKTAELVDCRTKLQEQELRANLLEEEGKSLRNRVAELEKIKAEQLEQLDGRERALKRLEEARKLYGQVDKSTIDRLKEEKAANEKLVLAELKRLKVQHEEELQKTVTECSESLTLAQTSHDRIMESWQSEVADVQRQLREQQAHVEELEQEVVRMAQEIDERNVVITGYMALVTDKDDQNMLQEGSELFQSLLKQYQNVMQQKQALAAAMQDQHSIMERYNANMEDLANRGQMYLRQGQERELELASEKKARLKEQQEYKQQLAAKDAAIEALGQELKEKTNASSQKEVSHRNRSTSPLAQANDF

Secondary structure (DSSP, 8-state):
------------HHHHHHHHHHHHHHHHHHHHHHHHHHHHHHHHHHHHHHHHHHHHHHHHHHHHHHHHHHHHHHHHHHHHHTSSS-TT-HHHHHHHHHHHHHHHHHHHTS-SS-THHHHHHHHHHHHHHHHHHHHHHHHHHHHHHHHHHHHHHHHHHS--S---------SHHHHHHHHHHHHHHHHHHHHHHHHHHHHHHHHHTS-HHHHHHHHHHHHHHHHHHHHHHHHHHHHHHHHHHHHHHHHHHHHHHHHHHHHHHHHHHHHHHHHHHHHHHHHHHHHHHHHHHHHHHHHHHHHHHHHHHHHHHHHHHHHHHHHHHHHHHHHHHHHHHHHHHHHHHHHHHHHHHHHHHHHHHHHHHHHHHHHHHHTTS------TTSSHHHHHHHHHHHHHHHHHHHHHHHHHHHHHHHHHHHHHHHHHHHHHHHHHHHHHHHHHHHHHHHHHHHHHHHHHHHHHHHHHHHHHHHHHHHHHHHHHHHHHHHHHHHHHHHHHHHHHHHHHHHHHHHHHHHHHHHHHHHHHHHHHHTTGGG-----------SSSS--------------S-SHHHHHHHHHHHHHHHHHHHHHHHHHHHHHHHHHHHHHHHHHHHHHHHHHHHHHHHHHHHHHTTS--HHHHHHHHHHHHHHHHHHHHHHHHHHHHHHHHHHHHHHHHHHHHHHHHHHHHHHHHHHHHHHHHHHHHHHHHHHHHHHHHHHHHHHHHHHHHHHHHHHHHHHHHHHHHHHHHHHHHHHHHHHHHHHHHHHHHHHHHHHHHHHHHHHHHHHHHHHHHHHHHHHHHHHHHHHHHHHHHHHHHHHHHHHHHHHHHHHHHHHHHHHHHHHHHHHHHHHHHHHHHHHHHHHHHHHHHHHHHHHHHHHHHHHHHHHHHTT--STTSHHHHHHHHHHHHHHHHHHHHHHHHHHHHHHHHHHHHHHHHHHHHHHHHHHHHHHHHHHHHHHHHHHHHHHHHHHHHHHHHHHHHHHHHHHHHHHHHHHHHHHHHHHHHHTTTTSS------S-----

Organism: NCBI:txid64571